Protein AF-0000000075302389 (afdb_homodimer)

Secondary structure (DSSP, 8-state):
--------------------------HHHHHHHHS---BPPTT-SS-EEEEEESS---SS-----TT-EEEEEETTT--EEEHHHHT--SEEEETTEEEEEEEEESS---TT-S--B-TTT-PBP-SSEEEETTTTEEE-HHHHHSPPPSEE--TTT-SS-EEE--SEEEEE-TTT--EEEE--EEEGGGTEEE-TTTTT--SEE-BTT-SS-EEEES---SS-EEBTTT--EE-TTS-EEE-SS-TT-EE-HHHHT-TTTB-S---TTS---------SEEEEETTEEEEGGGTTS-EEEEEGGG-S-TT-TT-B-TTT--B--SSEEEEESS-SS-EEEHHHHT--SEE--TT-SS-EEEE-GGG---S-TTEES-EE-TTT--EE-S-EEEETTEEEEHHHHT--SSBP-TT-SS-EE---SS-EE-TTT--EESSEEEESSS--EEEHHHHTS-SEE--TT-SS-EEEE--TTS---PPEEBTTT--EE-TTS-EEE-TTT--EE-HHHHH-SSTTS-TT-EEEETTEEEEEEE--TT-PBBTTT-SBP-SSEEEEESSSTT-EE-SHHHHHS-S----S----/--------------------------HHHHHHHHS---B--TT-SS-EEEEEESS---SS--PPPTT-EEEEEETTT--EEEHHHHT--SEEEETTEEEEEEEEESS---TT-S--B-TTT-PBP-SSEEEETTTTEEE-HHHHHSPPPSEE--TTT-SS-EEE--SEEEEE-TTT--EEEE--EEEGGGTEEE-TTTTT--SEE-BTT-SS-EEEES---SS-EEBTTT--EE-TTS-EEE-SS-TT-EE-HHHHT-TTTB-S---TTS---------SEEEEETTEEEETT-TTS-EEEEEGGG-S-TT-TT-B-TTT--B--SSEEEEESS-SS-EEEHHHHT--SEE--TT-SS-EEEE-GGG---S-TTEES-EE-TTT--EE-S-EEEETTEEEEHHHHT--SSBP-TT-SS-EE---SS-EE-TTT--EESSEEEESSS--EEEHHHHTS-SEE--TT-SS-EEEE--TTS---SPEEBTTT--EE-TTS-EEE-TTT--EE-HHHHH-SSTTS-TT-EEEETTEEEEEEE--TT-PBBTTT-SBP-SSEEEEESSSTT-EE-SHHHHHS------S----

Radius of gyration: 48.47 Å; Cα contacts (8 Å, |Δi|>4): 2390; chains: 2; bounding box: 138×146×121 Å

Nearest PDB structures (foldseek):
  4b6d-assembly3_C  TM=8.078E-01  e=4.868E+00  Homo sapiens
  7egb-assembly1_2  TM=3.275E-01  e=1.432E-01  Homo sapiens
  8gxq-assembly1_HG  TM=3.274E-01  e=1.599E-01  Homo sapiens
  8dgs-assembly1_A  TM=4.229E-01  e=7.479E-01  Homo sapiens
  1v5n-assembly1_A  TM=8.029E-01  e=6.151E-02  Arabidopsis thaliana

Solvent-accessible surface area (backbone atoms only — not comparable to full-atom values): 66269 Å² total; per-residue (Å²): 134,84,80,78,79,79,81,82,78,83,76,85,75,83,82,78,81,77,80,76,79,77,77,74,76,54,66,73,61,52,50,53,64,73,44,45,66,65,44,76,47,95,82,43,95,56,60,24,25,59,35,79,35,71,80,52,71,39,30,22,29,88,74,82,48,90,85,20,33,62,24,34,30,24,84,85,78,65,50,30,31,39,54,73,56,66,69,55,64,63,60,45,80,44,89,78,41,77,88,55,58,29,37,55,32,68,78,31,77,62,87,82,55,86,66,69,34,15,47,73,83,57,47,75,50,39,31,31,27,34,37,24,84,60,71,64,46,35,35,24,45,53,54,65,74,53,66,78,70,56,66,45,78,47,69,90,62,38,91,57,59,29,32,42,32,71,42,72,32,36,39,55,20,37,49,54,52,50,74,45,54,42,29,39,28,33,27,59,93,71,64,42,39,29,46,73,84,56,52,77,56,68,54,20,36,58,36,38,82,45,94,58,60,29,33,58,41,56,60,71,43,75,67,91,43,46,17,70,57,72,59,44,78,45,68,24,66,15,10,25,29,34,29,88,86,46,79,87,42,35,28,43,37,66,58,53,65,27,72,60,32,16,74,80,61,71,40,76,90,49,78,85,71,79,78,75,76,58,70,36,51,44,78,76,49,96,60,28,34,34,36,71,89,42,69,91,47,48,26,34,63,42,59,30,73,72,48,81,74,62,81,47,86,74,51,33,18,53,35,64,19,44,69,58,53,72,46,53,27,31,33,34,76,82,47,92,83,44,31,29,38,50,72,62,56,63,46,59,39,60,39,67,32,82,92,36,34,54,63,25,36,55,41,55,48,88,67,41,67,53,86,53,87,40,35,35,58,40,47,61,21,66,60,52,61,44,49,30,24,31,25,31,32,38,48,96,93,42,36,24,37,48,65,69,54,63,57,57,80,73,32,81,44,92,89,45,94,60,57,26,36,71,53,62,87,56,66,45,57,15,59,45,80,64,45,75,33,63,44,44,30,32,33,89,88,53,90,53,31,41,28,46,48,69,68,63,52,68,60,62,45,79,55,84,91,50,87,63,56,25,31,62,43,71,47,55,84,54,84,68,87,71,85,48,50,17,77,77,81,64,41,80,47,63,59,59,34,52,31,32,33,22,86,89,78,65,47,33,35,46,56,59,45,65,47,33,51,42,54,28,33,48,66,74,40,67,28,32,53,75,85,35,49,32,27,33,41,72,45,56,94,80,32,61,50,16,66,71,82,62,46,62,36,66,23,50,25,28,34,32,39,71,83,43,84,91,33,32,38,36,50,62,68,50,69,66,55,66,80,83,72,82,73,69,85,74,72,138,137,82,80,77,77,74,80,83,74,83,73,79,76,79,80,76,78,76,78,75,78,78,75,72,73,54,68,72,61,52,49,52,64,73,44,45,66,65,46,76,46,95,83,42,95,58,61,25,26,58,35,78,34,70,80,53,70,38,31,22,30,88,75,81,48,90,85,20,34,62,25,34,29,23,84,86,80,65,50,30,31,38,53,73,56,66,68,55,65,62,59,46,80,45,89,78,42,77,88,56,60,29,36,54,31,70,77,30,77,63,87,84,55,86,67,69,33,14,45,73,85,57,47,75,49,39,32,32,27,33,37,23,85,60,72,66,46,35,34,27,46,52,55,64,75,52,66,76,69,56,65,46,79,49,69,88,62,36,90,58,60,30,33,41,32,73,43,72,32,36,40,55,19,37,50,54,51,51,72,46,55,42,31,37,29,32,27,58,93,71,64,41,39,28,45,72,83,55,51,75,56,67,53,19,36,59,38,38,83,44,94,56,59,29,33,58,41,56,59,70,43,74,67,92,44,45,19,71,57,69,59,44,79,44,68,24,67,16,10,26,30,33,29,87,85,46,81,87,42,34,25,43,38,68,57,51,63,26,73,62,31,15,75,80,62,71,41,78,86,52,79,84,73,79,78,77,77,58,71,36,53,45,77,76,49,94,60,27,33,33,35,72,86,41,68,91,47,48,26,36,62,43,58,30,72,72,48,83,74,63,83,46,84,75,50,33,18,52,35,63,19,43,71,60,54,72,46,54,27,30,32,34,76,83,48,90,84,44,30,30,37,50,74,61,56,64,46,59,38,60,40,69,32,85,90,36,34,56,63,25,35,55,41,56,47,88,66,42,68,54,86,52,87,39,36,34,57,41,47,62,21,66,61,52,60,44,49,31,25,31,24,30,32,39,47,96,94,42,35,24,36,48,66,69,53,63,57,56,80,73,32,79,45,94,90,44,94,59,56,25,36,71,54,64,86,58,66,43,57,16,59,47,80,65,45,76,35,65,46,44,30,33,34,87,89,54,91,53,30,41,27,44,48,69,67,63,51,69,58,63,46,78,55,84,91,50,87,63,56,26,29,62,41,72,47,55,85,54,83,68,84,72,84,48,51,18,77,77,81,63,41,80,48,63,60,62,33,51,32,34,33,22,86,89,77,63,48,32,36,48,55,60,45,65,47,32,50,43,54,29,33,49,67,74,38,68,28,32,55,76,85,35,48,33,28,34,40,74,45,55,94,82,32,61,51,17,67,71,81,60,47,61,34,66,23,50,25,28,36,32,40,71,84,42,84,94,36,31,36,36,50,62,67,50,66,67,55,67,79,80,72,84,76,70,86,76,71,137

pLDDT: mean 83.03, std 19.33, range [18.73, 98.25]

Sequence (1176 aa):
MVLVEELSEQNEAHSYDDDDDDGSLTPSMVFNQIMGQTLMLSFHEHPLHTHYSSTGQCDGCPELREKGLDGYRCDTCGFTVHKECLESSPEINHPSHKRHPLTLLIHGLPLVAQDHNCRLCGEKVGKLVYHCSICDFSLDLYCARNPLQLIVYFKKCHEHTLTLMPRLICFTCNACGLESDRSPYICPQCDFMIHEGCINLPRVISMIRHVHRISRTYFLGFGDWKCGVCRRRIDGRYGAYSCSVCPDYAVHSRCATRRDVWDGRELEDEPEESDECEEPFEVVSDGVINHFSHREHNLRLEDGLSLTNINDICLRCRACARPVYSNMFYSCMQCDDFILHETCANLPRKKRHVLHNHQLTLYYDENIVKDCPMLHGVFLCSACRRLCSGFRYECCNITLDVRCGSISEPFSYECHPHPLFQTSLDSKVCVTCKQESDYVLTCMDCDFVLDFKCATLPPNVRYKYDRDPLRLCYDGDKDLTSSYWCEICEREMDKENILYTCESSGSTIHIECILGDFRYVKPRLHFEFNKRKWEVALNGINRPGCYKCGFRCKGPFVAVSLDYTNSYVCPLLCLWRGETLIFNSIRDMVLVEELSEQNEAHSYDDDDDDGSLTPSMVFNQIMGQTLMLSFHEHPLHTHYSSTGQCDGCPELREKGLDGYRCDTCGFTVHKECLESSPEINHPSHKRHPLTLLIHGLPLVAQDHNCRLCGEKVGKLVYHCSICDFSLDLYCARNPLQLIVYFKKCHEHTLTLMPRLICFTCNACGLESDRSPYICPQCDFMIHEGCINLPRVISMIRHVHRISRTYFLGFGDWKCGVCRRRIDGRYGAYSCSVCPDYAVHSRCATRRDVWDGRELEDEPEESDECEEPFEVVSDGVINHFSHREHNLRLEDGLSLTNINDICLRCRACARPVYSNMFYSCMQCDDFILHETCANLPRKKRHVLHNHQLTLYYDENIVKDCPMLHGVFLCSACRRLCSGFRYECCNITLDVRCGSISEPFSYECHPHPLFQTSLDSKVCVTCKQESDYVLTCMDCDFVLDFKCATLPPNVRYKYDRDPLRLCYDGDKDLTSSYWCEICEREMDKENILYTCESSGSTIHIECILGDFRYVKPRLHFEFNKRKWEVALNGINRPGCYKCGFRCKGPFVAVSLDYTNSYVCPLLCLWRGETLIFNSIRD

Foldseek 3Di:
DPPPDPPDDDDDDPDPDCPCPVPPPPPVVVCCVVFAPFDDDPQDDATKGWDFDCDDQAQFARDADNNGATPIAGPPPGHHHHPLLVPDDQWDQAPLDHPDIWGWAQQADDPPQPQQAALAPRHGHGRTWTADPVVSHIHGVVCRVVPDDQWDDDVLQDPDIWGWNSAFQWDAALQQRDIDGHTWTDDVVVRHTHRPVRRPQAAWFDWLLDDAIKGKDSALDDDAAAASAQRDTDDRNGMWIGGPVDSRYTHGSCRCPDVQIGVPDHDPPPDDDPPPFDFQWADDDDQWIQGPLHNPFIWGKDFLVPPPPLVPLQQAAQAQRHRDHRAIWIDTPVDDRHIHGPVRSRDTQWGRDSRGGGIWGKDWQPPPPDDPVFKHSWDQAPFQRFIAHTIWTDDDPGIHGPLLRPDDPQQDDPADDATWDFNDQDWDAAQAARDTGRAWTAGPVDGHIHGSNRSSDDQWDDDDPDPDTWGKDQCLVPPDPDWAAAPQPRDTDDSSHIWTADPVVRHIHHPCLECFRCNRYRAPDWMGGRNFIKGKDAQDPVQAAAQQPRHGARYRIWIDTPVDPRHTHTHPVSSVPPPPPPPDPPPD/DPPPDDPDCPPDPPPPPCPPPVPPPPPVVVCCVVFAPFDDDPQDPATKGWDFDCDDQAQQARDADNNGATPIAGPPPGHHHHPLLVPDDQWDQAPLDHPDIWGWAQQADDPPQPQQAALAPRHGHGRTWTADPVVSHIHGPVCRVVPDDQWDDDVLQPPDIWGWNSAFQWDAALQQRDIDGHIWTDDVVVRHTHRPVRRPQAAWFDWLLDDAIKGKDSALDDDFAAASAQRDTDDRNGMWIDGPVDSRYTHGSCRCPDVQIGVPDHPPPPDDDPPPFDFQWADDDDQWIQGPLHNPFIWGKDFLVPPPPLVPLQQAAQAQRARDHRAIWIDTPVDDRHIHGPVRSRDTQWGRDSRGGGIWGKDWQPPPPDDPVQKHSWDQAPFQRFIAHTIWTDDDPGIHGPLLRVDDPQQDDPADDATWDFNDQDWDAAQAARDTGRAWTAGPVDGHIHGSNRSSDDQWDDDDPDPDTWGKDQCLVPPPPDWAAAPQPRDTDDSSHIWTADPVVRHIHHPCLECFRCNRYRAPDWMGGRNFIKGKDAQDPVQAAAQQPRHGARHRIWIDGPVDPRHTHTHPVSSVPPPPRPPDPPPD

Structure (mmCIF, N/CA/C/O backbone):
data_AF-0000000075302389-model_v1
#
loop_
_entity.id
_entity.type
_entity.pdbx_description
1 polymer 'Phorbol-ester/DAG-type domain-containing protein'
#
loop_
_atom_site.group_PDB
_atom_site.id
_atom_site.type_symbol
_atom_site.label_atom_id
_atom_site.label_alt_id
_atom_site.label_comp_id
_atom_site.label_asym_id
_atom_site.label_entity_id
_atom_site.label_seq_id
_atom_site.pdbx_PDB_ins_code
_atom_site.Cartn_x
_atom_site.Cartn_y
_atom_site.Cartn_z
_atom_site.occupancy
_atom_site.B_iso_or_equiv
_atom_site.auth_seq_id
_atom_site.auth_comp_id
_atom_site.auth_asym_id
_atom_site.auth_atom_id
_atom_site.pdbx_PDB_model_num
ATOM 1 N N . MET A 1 1 ? -29.734 73.812 -10.93 1 19.91 1 MET A N 1
ATOM 2 C CA . MET A 1 1 ? -31.109 74.312 -10.828 1 19.91 1 MET A CA 1
ATOM 3 C C . MET A 1 1 ? -32.094 73.125 -10.648 1 19.91 1 MET A C 1
ATOM 5 O O . MET A 1 1 ? -32.125 72.25 -11.484 1 19.91 1 MET A O 1
ATOM 9 N N . VAL A 1 2 ? -32.281 72.562 -9.297 1 21.58 2 VAL A N 1
ATOM 10 C CA . VAL A 1 2 ? -32.656 71.312 -8.68 1 21.58 2 VAL A CA 1
ATOM 11 C C . VAL A 1 2 ? -34.156 71.062 -8.828 1 21.58 2 VAL A C 1
ATOM 13 O O . VAL A 1 2 ? -34.969 71.688 -8.148 1 21.58 2 VAL A O 1
ATOM 16 N N . LEU A 1 3 ? -34.656 71.062 -10.172 1 20.08 3 LEU A N 1
ATOM 17 C CA . LEU A 1 3 ? -36.062 71.375 -10.43 1 20.08 3 LEU A CA 1
ATOM 18 C C . LEU A 1 3 ? -36.969 70.25 -9.875 1 20.08 3 LEU A C 1
ATOM 20 O O . LEU A 1 3 ? -36.781 69.062 -10.203 1 20.08 3 LEU A O 1
ATOM 24 N N . VAL A 1 4 ? -37.5 70.312 -8.578 1 22.52 4 VAL A N 1
ATOM 25 C CA . VAL A 1 4 ? -38.156 69.5 -7.555 1 22.52 4 VAL A CA 1
ATOM 26 C C . VAL A 1 4 ? -39.594 69.188 -8.008 1 22.52 4 VAL A C 1
ATOM 28 O O . VAL A 1 4 ? -40.438 70.062 -8.102 1 22.52 4 VAL A O 1
ATOM 31 N N . GLU A 1 5 ? -39.719 68.25 -9.102 1 21.33 5 GLU A N 1
ATOM 32 C CA . GLU A 1 5 ? -40.969 68.188 -9.828 1 21.33 5 GLU A CA 1
ATOM 33 C C . GLU A 1 5 ? -42.094 67.625 -8.969 1 21.33 5 GLU A C 1
ATOM 35 O O . GLU A 1 5 ? -41.875 66.625 -8.219 1 21.33 5 GLU A O 1
ATOM 40 N N . GLU A 1 6 ? -43.219 68.188 -8.656 1 21.67 6 GLU A N 1
ATOM 41 C CA . GLU A 1 6 ? -44.312 68.312 -7.691 1 21.67 6 GLU A CA 1
ATOM 42 C C . GLU A 1 6 ? -45.375 67.25 -7.973 1 21.67 6 GLU A C 1
ATOM 44 O O . GLU A 1 6 ? -46.5 67.562 -8.414 1 21.67 6 GLU A O 1
ATOM 49 N N . LEU A 1 7 ? -45.031 65.875 -8.305 1 23.62 7 LEU A N 1
ATOM 50 C CA . LEU A 1 7 ? -46.031 65.125 -9.039 1 23.62 7 LEU A CA 1
ATOM 51 C C . LEU A 1 7 ? -47.219 64.812 -8.141 1 23.62 7 LEU A C 1
ATOM 53 O O . LEU A 1 7 ? -47.031 64.5 -6.969 1 23.62 7 LEU A O 1
ATOM 57 N N . SER A 1 8 ? -48.5 65.125 -8.492 1 21.38 8 SER A N 1
ATOM 58 C CA . SER A 1 8 ? -49.812 65.375 -7.867 1 21.38 8 SER A CA 1
ATOM 59 C C . SER A 1 8 ? -50.469 64.062 -7.508 1 21.38 8 SER A C 1
ATOM 61 O O . SER A 1 8 ? -50.469 63.094 -8.312 1 21.38 8 SER A O 1
ATOM 63 N N . GLU A 1 9 ? -50.719 63.594 -6.188 1 19.7 9 GLU A N 1
ATOM 64 C CA . GLU A 1 9 ? -51.031 62.438 -5.336 1 19.7 9 GLU A CA 1
ATOM 65 C C . GLU A 1 9 ? -52.5 62.031 -5.477 1 19.7 9 GLU A C 1
ATOM 67 O O . GLU A 1 9 ? -53 61.188 -4.723 1 19.7 9 GLU A O 1
ATOM 72 N N . GLN A 1 10 ? -53.094 61.812 -6.73 1 20.33 10 GLN A N 1
ATOM 73 C CA . GLN A 1 10 ? -54.562 61.812 -6.672 1 20.33 10 GLN A CA 1
ATOM 74 C C . GLN A 1 10 ? -55.062 60.562 -5.977 1 20.33 10 GLN A C 1
ATOM 76 O O . GLN A 1 10 ? -54.531 59.469 -6.188 1 20.33 10 GLN A O 1
ATOM 81 N N . ASN A 1 11 ? -56.031 60.562 -4.895 1 20.61 11 ASN A N 1
ATOM 82 C CA . ASN A 1 11 ? -56.594 59.844 -3.736 1 20.61 11 ASN A CA 1
ATOM 83 C C . ASN A 1 11 ? -57.688 58.844 -4.145 1 20.61 11 ASN A C 1
ATOM 85 O O . ASN A 1 11 ? -58.406 58.344 -3.293 1 20.61 11 ASN A O 1
ATOM 89 N N . GLU A 1 12 ? -57.875 58.312 -5.375 1 21.61 12 GLU A N 1
ATOM 90 C CA . GLU A 1 12 ? -59.25 57.875 -5.586 1 21.61 12 GLU A CA 1
ATOM 91 C C . GLU A 1 12 ? -59.594 56.656 -4.738 1 21.61 12 GLU A C 1
ATOM 93 O O . GLU A 1 12 ? -58.75 55.75 -4.59 1 21.61 12 GLU A O 1
ATOM 98 N N . ALA A 1 13 ? -60.812 56.562 -3.965 1 23.83 13 ALA A N 1
ATOM 99 C CA . ALA A 1 13 ? -61.5 55.906 -2.854 1 23.83 13 ALA A CA 1
ATOM 100 C C . ALA A 1 13 ? -62.125 54.562 -3.289 1 23.83 13 ALA A C 1
ATOM 102 O O . ALA A 1 13 ? -62.781 53.906 -2.506 1 23.83 13 ALA A O 1
ATOM 103 N N . HIS A 1 14 ? -61.656 53.75 -4.266 1 21.7 14 HIS A N 1
ATOM 104 C CA . HIS A 1 14 ? -62.594 52.75 -4.777 1 21.7 14 HIS A CA 1
ATOM 105 C C . HIS A 1 14 ? -62.906 51.688 -3.715 1 21.7 14 HIS A C 1
ATOM 107 O O . HIS A 1 14 ? -62.062 51.312 -2.924 1 21.7 14 HIS A O 1
ATOM 113 N N . SER A 1 15 ? -64.25 51.469 -3.336 1 22.31 15 SER A N 1
ATOM 114 C CA . SER A 1 15 ? -65 50.75 -2.332 1 22.31 15 SER A CA 1
ATOM 115 C C . SER A 1 15 ? -64.938 49.25 -2.504 1 22.31 15 SER A C 1
ATOM 117 O O . SER A 1 15 ? -65.438 48.688 -3.488 1 22.31 15 SER A O 1
ATOM 119 N N . TYR A 1 16 ? -63.812 48.531 -2.357 1 21.09 16 TYR A N 1
ATOM 120 C CA . TYR A 1 16 ? -63.656 47.094 -2.66 1 21.09 16 TYR A CA 1
ATOM 121 C C . TYR A 1 16 ? -64.5 46.25 -1.712 1 21.09 16 TYR A C 1
ATOM 123 O O . TYR A 1 16 ? -64.438 46.438 -0.493 1 21.09 16 TYR A O 1
ATOM 131 N N . ASP A 1 17 ? -65.688 45.75 -2.154 1 22.53 17 ASP A N 1
ATOM 132 C CA . ASP A 1 17 ? -66.688 44.875 -1.558 1 22.53 17 ASP A CA 1
ATOM 133 C C . ASP A 1 17 ? -66.062 43.594 -1.051 1 22.53 17 ASP A C 1
ATOM 135 O O . ASP A 1 17 ? -65.312 42.938 -1.773 1 22.53 17 ASP A O 1
ATOM 139 N N . ASP A 1 18 ? -66 43.25 0.316 1 21.56 18 ASP A N 1
ATOM 140 C CA . ASP A 1 18 ? -65.375 42.344 1.271 1 21.56 18 ASP A CA 1
ATOM 141 C C . ASP A 1 18 ? -66 40.969 1.196 1 21.56 18 ASP A C 1
ATOM 143 O O . ASP A 1 18 ? -66.812 40.594 2.064 1 21.56 18 ASP A O 1
ATOM 147 N N . ASP A 1 19 ? -66.625 40.469 0.069 1 23.69 19 ASP A N 1
ATOM 148 C CA . ASP A 1 19 ? -67.312 39.219 0.264 1 23.69 19 ASP A CA 1
ATOM 149 C C . ASP A 1 19 ? -66.438 38.156 0.871 1 23.69 19 ASP A C 1
ATOM 151 O O . ASP A 1 19 ? -65.375 37.875 0.342 1 23.69 19 ASP A O 1
ATOM 155 N N . ASP A 1 20 ? -66.625 37.75 2.195 1 23.98 20 ASP A N 1
ATOM 156 C CA . ASP A 1 20 ? -66 36.906 3.221 1 23.98 20 ASP A CA 1
ATOM 157 C C . ASP A 1 20 ? -66.125 35.438 2.824 1 23.98 20 ASP A C 1
ATOM 159 O O . ASP A 1 20 ? -66.75 34.625 3.51 1 23.98 20 ASP A O 1
ATOM 163 N N . ASP A 1 21 ? -66.312 35 1.603 1 25.33 21 ASP A N 1
ATOM 164 C CA . ASP A 1 21 ? -66.5 33.562 1.457 1 25.33 21 ASP A CA 1
ATOM 165 C C . ASP A 1 21 ? -65.438 32.75 2.162 1 25.33 21 ASP A C 1
ATOM 167 O O . ASP A 1 21 ? -64.25 32.938 1.874 1 25.33 21 ASP A O 1
ATOM 171 N N . ASP A 1 22 ? -65.688 32.188 3.391 1 27.53 22 ASP A N 1
ATOM 172 C CA . ASP A 1 22 ? -65 31.375 4.371 1 27.53 22 ASP A CA 1
ATOM 173 C C . ASP A 1 22 ? -64.562 30.078 3.75 1 27.53 22 ASP A C 1
ATOM 175 O O . ASP A 1 22 ? -65.312 29.094 3.682 1 27.53 22 ASP A O 1
ATOM 179 N N . GLY A 1 23 ? -64 30 2.564 1 27.45 23 GLY A N 1
ATOM 180 C CA . GLY A 1 23 ? -63.562 28.734 1.966 1 27.45 23 GLY A CA 1
ATOM 181 C C . GLY A 1 23 ? -62.75 27.891 2.908 1 27.45 23 GLY A C 1
ATOM 182 O O . GLY A 1 23 ? -61.594 28.219 3.215 1 27.45 23 GLY A O 1
ATOM 183 N N . SER A 1 24 ? -63.438 27.125 3.773 1 29.58 24 SER A N 1
ATOM 184 C CA . SER A 1 24 ? -62.969 26.125 4.719 1 29.58 24 SER A CA 1
ATOM 185 C C . SER A 1 24 ? -62 25.156 4.051 1 29.58 24 SER A C 1
ATOM 187 O O . SER A 1 24 ? -62.344 24.484 3.072 1 29.58 24 SER A O 1
ATOM 189 N N . LEU A 1 25 ? -60.75 25.375 4.066 1 31.19 25 LEU A N 1
ATOM 190 C CA . LEU A 1 25 ? -59.719 24.453 3.602 1 31.19 25 LEU A CA 1
ATOM 191 C C . LEU A 1 25 ? -59.875 23.078 4.234 1 31.19 25 LEU A C 1
ATOM 193 O O . LEU A 1 25 ? -60.062 22.969 5.445 1 31.19 25 LEU A O 1
ATOM 197 N N . THR A 1 26 ? -60.562 22.188 3.529 1 32.84 26 THR A N 1
ATOM 198 C CA . THR A 1 26 ? -60.781 20.844 4.047 1 32.84 26 THR A CA 1
ATOM 199 C C . THR A 1 26 ? -59.5 20.266 4.625 1 32.84 26 THR A C 1
ATOM 201 O O . THR A 1 26 ? -58.406 20.672 4.238 1 32.84 26 THR A O 1
ATOM 204 N N . PRO A 1 27 ? -59.656 19.562 5.809 1 32.94 27 PRO A N 1
ATOM 205 C CA . PRO A 1 27 ? -58.531 18.969 6.57 1 32.94 27 PRO A CA 1
ATOM 206 C C . PRO A 1 27 ? -57.531 18.25 5.684 1 32.94 27 PRO A C 1
ATOM 208 O O . PRO A 1 27 ? -56.375 18.062 6.07 1 32.94 27 PRO A O 1
ATOM 211 N N . SER A 1 28 ? -58.062 17.609 4.66 1 33.94 28 SER A N 1
ATOM 212 C CA . SER A 1 28 ? -57.125 16.797 3.869 1 33.94 28 SER A CA 1
ATOM 213 C C . SER A 1 28 ? -56.031 17.672 3.262 1 33.94 28 SER A C 1
ATOM 215 O O . SER A 1 28 ? -54.938 17.188 2.99 1 33.94 28 SER A O 1
ATOM 217 N N . MET A 1 29 ? -56.344 18.828 2.748 1 33.66 29 MET A N 1
ATOM 218 C CA . MET A 1 29 ? -55.344 19.688 2.111 1 33.66 29 MET A CA 1
ATOM 219 C C . MET A 1 29 ? -54.375 20.25 3.141 1 33.66 29 MET A C 1
ATOM 221 O O . MET A 1 29 ? -53.25 20.688 2.791 1 33.66 29 MET A O 1
ATOM 225 N N . VAL A 1 30 ? -54.875 20.625 4.379 1 34.94 30 VAL A N 1
ATOM 226 C CA . VAL A 1 30 ? -53.969 21.156 5.391 1 34.94 30 VAL A CA 1
ATOM 227 C C . VAL A 1 30 ? -52.938 20.094 5.781 1 34.94 30 VAL A C 1
ATOM 229 O O . VAL A 1 30 ? -51.812 20.422 6.211 1 34.94 30 VAL A O 1
ATOM 232 N N . PHE A 1 31 ? -53.469 18.859 5.941 1 32.38 31 PHE A N 1
ATOM 233 C CA . PHE A 1 31 ? -52.469 17.828 6.309 1 32.38 31 PHE A CA 1
ATOM 234 C C . PHE A 1 31 ? -51.375 17.75 5.27 1 32.38 31 PHE A C 1
ATOM 236 O O . PHE A 1 31 ? -50.219 17.438 5.602 1 32.38 31 PHE A O 1
ATOM 243 N N . ASN A 1 32 ? -51.656 17.734 4.07 1 34.56 32 ASN A N 1
ATOM 244 C CA . ASN A 1 32 ? -50.594 17.734 3.059 1 34.56 32 ASN A CA 1
ATOM 245 C C . ASN A 1 32 ? -49.719 18.969 3.16 1 34.56 32 ASN A C 1
ATOM 247 O O . ASN A 1 32 ? -48.625 19 2.623 1 34.56 32 ASN A O 1
ATOM 251 N N . GLN A 1 33 ? -50.188 20.203 3.463 1 35.59 33 GLN A N 1
ATOM 252 C CA . GLN A 1 33 ? -49.406 21.438 3.574 1 35.59 33 GLN A CA 1
ATOM 253 C C . GLN A 1 33 ? -48.438 21.375 4.738 1 35.59 33 GLN A C 1
ATOM 255 O O . GLN A 1 33 ? -47.344 21.969 4.68 1 35.59 33 GLN A O 1
ATOM 260 N N . ILE A 1 34 ? -48.906 21.234 5.988 1 36.66 34 ILE A N 1
ATOM 261 C CA . ILE A 1 34 ? -47.969 21.141 7.105 1 36.66 34 ILE A CA 1
ATOM 262 C C . ILE A 1 34 ? -47.062 19.938 6.91 1 36.66 34 ILE A C 1
ATOM 264 O O . ILE A 1 34 ? -45.938 19.922 7.426 1 36.66 34 ILE A O 1
ATOM 268 N N . MET A 1 35 ? -47.688 18.656 6.656 1 38.16 35 MET A N 1
ATOM 269 C CA . MET A 1 35 ? -46.844 17.484 6.438 1 38.16 35 MET A CA 1
ATOM 270 C C . MET A 1 35 ? -46.031 17.641 5.16 1 38.16 35 MET A C 1
ATOM 272 O O . MET A 1 35 ? -46.562 18.016 4.117 1 38.16 35 MET A O 1
ATOM 276 N N . GLY A 1 36 ? -44.781 18.078 5.203 1 46.16 36 GLY A N 1
ATOM 277 C CA . GLY A 1 36 ? -43.844 18.172 4.117 1 46.16 36 GLY A CA 1
ATOM 278 C C . GLY A 1 36 ? -44.156 17.25 2.957 1 46.16 36 GLY A C 1
ATOM 279 O O . GLY A 1 36 ? -44.969 16.328 3.102 1 46.16 36 GLY A O 1
ATOM 280 N N . GLN A 1 37 ? -44.312 17.75 1.695 1 54.44 37 GLN A N 1
ATOM 281 C CA . GLN A 1 37 ? -44.531 17 0.464 1 54.44 37 GLN A CA 1
ATOM 282 C C . GLN A 1 37 ? -43.875 15.625 0.541 1 54.44 37 GLN A C 1
ATOM 284 O O . GLN A 1 37 ? -42.688 15.5 0.796 1 54.44 37 GLN A O 1
ATOM 289 N N . THR A 1 38 ? -44.656 14.68 1.062 1 65.88 38 THR A N 1
ATOM 290 C CA . THR A 1 38 ? -44.281 13.273 1.037 1 65.88 38 THR A CA 1
ATOM 291 C C . THR A 1 38 ? -44.031 12.805 -0.395 1 65.88 38 THR A C 1
ATOM 293 O O . THR A 1 38 ? -44.812 13.117 -1.299 1 65.88 38 THR A O 1
ATOM 296 N N . LEU A 1 39 ? -42.875 12.578 -0.803 1 75.62 39 LEU A N 1
ATOM 297 C CA . LEU A 1 39 ? -42.5 12.039 -2.107 1 75.62 39 LEU A CA 1
ATOM 298 C C . LEU A 1 39 ? -42.25 10.539 -2.023 1 75.62 39 LEU A C 1
ATOM 300 O O . LEU A 1 39 ? -41.562 10.07 -1.105 1 75.62 39 LEU A O 1
ATOM 304 N N . MET A 1 40 ? -43.062 9.758 -2.725 1 76.62 40 MET A N 1
ATOM 305 C CA . MET A 1 40 ? -42.781 8.328 -2.871 1 76.62 40 MET A CA 1
ATOM 306 C C . MET A 1 40 ? -41.906 8.07 -4.102 1 76.62 40 MET A C 1
ATOM 308 O O . MET A 1 40 ? -42.281 8.484 -5.207 1 76.62 40 MET A O 1
ATOM 312 N N . LEU A 1 41 ? -40.844 7.598 -3.805 1 71.56 41 LEU A N 1
ATOM 313 C CA . LEU A 1 41 ? -39.969 7.289 -4.93 1 71.56 41 LEU A CA 1
ATOM 314 C C . LEU A 1 41 ? -39.969 5.789 -5.215 1 71.56 41 LEU A C 1
ATOM 316 O O . LEU A 1 41 ? -40.219 4.98 -4.316 1 71.56 41 LEU A O 1
ATOM 320 N N . SER A 1 42 ? -39.812 5.426 -6.512 1 70.38 42 SER A N 1
ATOM 321 C CA . SER A 1 42 ? -39.812 4.043 -6.973 1 70.38 42 SER A CA 1
ATOM 322 C C . SER A 1 42 ? -38.656 3.244 -6.367 1 70.38 42 SER A C 1
ATOM 324 O O . SER A 1 42 ? -38.781 2.033 -6.168 1 70.38 42 SER A O 1
ATOM 326 N N . PHE A 1 43 ? -37.688 4.02 -5.938 1 72.62 43 PHE A N 1
ATOM 327 C CA . PHE A 1 43 ? -36.531 3.242 -5.535 1 72.62 43 PHE A CA 1
ATOM 328 C C . PHE A 1 43 ? -36.375 3.205 -4.016 1 72.62 43 PHE A C 1
ATOM 330 O O . PHE A 1 43 ? -35.438 2.611 -3.48 1 72.62 43 PHE A O 1
ATOM 337 N N . HIS A 1 44 ? -37.281 3.801 -3.373 1 80.19 44 HIS A N 1
ATOM 338 C CA . HIS A 1 44 ? -37.25 3.75 -1.915 1 80.19 44 HIS A CA 1
ATOM 339 C C . HIS A 1 44 ? -38.594 3.256 -1.372 1 80.19 44 HIS A C 1
ATOM 341 O O . HIS A 1 44 ? -39.656 3.662 -1.855 1 80.19 44 HIS A O 1
ATOM 347 N N . GLU A 1 45 ? -38.594 2.396 -0.431 1 80.12 45 GLU A N 1
ATOM 348 C CA . GLU A 1 45 ? -39.75 1.703 0.068 1 80.12 45 GLU A CA 1
ATOM 349 C C . GLU A 1 45 ? -40.594 2.617 0.951 1 80.12 45 GLU A C 1
ATOM 351 O O . GLU A 1 45 ? -41.812 2.414 1.087 1 80.12 45 GLU A O 1
ATOM 356 N N . HIS A 1 46 ? -40.062 3.607 1.547 1 85.56 46 HIS A N 1
ATOM 357 C CA . HIS A 1 46 ? -40.781 4.453 2.502 1 85.56 46 HIS A CA 1
ATOM 358 C C . HIS A 1 46 ? -41 5.852 1.936 1 85.56 46 HIS A C 1
ATOM 360 O O . HIS A 1 46 ? -40.25 6.305 1.069 1 85.56 46 HIS A O 1
ATOM 366 N N . PRO A 1 47 ? -42.062 6.473 2.395 1 87.19 47 PRO A N 1
ATOM 367 C CA . PRO A 1 47 ? -42.281 7.852 1.955 1 87.19 47 PRO A CA 1
ATOM 368 C C . PRO A 1 47 ? -41.219 8.812 2.457 1 87.19 47 PRO A C 1
ATOM 370 O O . PRO A 1 47 ? -40.719 8.672 3.582 1 87.19 47 PRO A O 1
ATOM 373 N N . LEU A 1 48 ? -40.844 9.656 1.554 1 89.06 48 LEU A N 1
ATOM 374 C CA . LEU A 1 48 ? -39.844 10.672 1.894 1 89.06 48 LEU A CA 1
ATOM 375 C C . LEU A 1 48 ? -40.5 12.016 2.174 1 89.06 48 LEU A C 1
ATOM 377 O O . LEU A 1 48 ? -41.531 12.336 1.572 1 89.06 48 LEU A O 1
ATOM 381 N N . HIS A 1 49 ? -39.938 12.734 3.182 1 89.69 49 HIS A N 1
ATOM 382 C CA . HIS A 1 49 ? -40.469 14.047 3.555 1 89.69 49 HIS A CA 1
ATOM 383 C C . HIS A 1 49 ? -39.375 15.117 3.402 1 89.69 49 HIS A C 1
ATOM 385 O O . HIS A 1 49 ? -38.188 14.82 3.498 1 89.69 49 HIS A O 1
ATOM 391 N N . THR A 1 50 ? -39.875 16.266 3.105 1 89.06 50 THR A N 1
ATOM 392 C CA . THR A 1 50 ? -38.906 17.375 3.051 1 89.06 50 THR A CA 1
ATOM 393 C C . THR A 1 50 ? -38.219 17.547 4.395 1 89.06 50 THR A C 1
ATOM 395 O O . THR A 1 50 ? -38.844 17.438 5.449 1 89.06 50 THR A O 1
ATOM 398 N N . HIS A 1 51 ? -36.906 17.703 4.305 1 87.31 51 HIS A N 1
ATOM 399 C CA . HIS A 1 51 ? -36.094 17.766 5.516 1 87.31 51 HIS A CA 1
ATOM 400 C C . HIS A 1 51 ? -35.031 18.844 5.395 1 87.31 51 HIS A C 1
ATOM 402 O O . HIS A 1 51 ? -34.406 19.016 4.332 1 87.31 51 HIS A O 1
ATOM 408 N N . TYR A 1 52 ? -34.969 19.672 6.461 1 86.81 52 TYR A N 1
ATOM 409 C CA . TYR A 1 52 ? -33.875 20.641 6.562 1 86.81 52 TYR A CA 1
ATOM 410 C C . TYR A 1 52 ? -33.062 20.438 7.832 1 86.81 52 TYR A C 1
ATOM 412 O O . TYR A 1 52 ? -33.625 20.188 8.906 1 86.81 52 TYR A O 1
ATOM 420 N N . SER A 1 53 ? -31.766 20.266 7.684 1 84.38 53 SER A N 1
ATOM 421 C CA . SER A 1 53 ? -30.859 20.141 8.82 1 84.38 53 SER A CA 1
ATOM 422 C C . SER A 1 53 ? -29.578 20.953 8.602 1 84.38 53 SER A C 1
ATOM 424 O O . SER A 1 53 ? -29.016 20.969 7.508 1 84.38 53 SER A O 1
ATOM 426 N N . SER A 1 54 ? -29.125 21.656 9.617 1 79.88 54 SER A N 1
ATOM 427 C CA . SER A 1 54 ? -27.922 22.469 9.539 1 79.88 54 SER A CA 1
ATOM 428 C C . SER A 1 54 ? -26.656 21.609 9.531 1 79.88 54 SER A C 1
ATOM 430 O O . SER A 1 54 ? -25.609 22.031 9.055 1 79.88 54 SER A O 1
ATOM 432 N N . THR A 1 55 ? -26.703 20.375 10.008 1 78.31 55 THR A N 1
ATOM 433 C CA . THR A 1 55 ? -25.5 19.547 10.125 1 78.31 55 THR A CA 1
ATOM 434 C C . THR A 1 55 ? -25.734 18.188 9.484 1 78.31 55 THR A C 1
ATOM 436 O O . THR A 1 55 ? -24.953 17.266 9.695 1 78.31 55 THR A O 1
ATOM 439 N N . GLY A 1 56 ? -26.719 18.125 8.766 1 80.44 56 GLY A N 1
ATOM 440 C CA . GLY A 1 56 ? -27.047 16.797 8.273 1 80.44 56 GLY A CA 1
ATOM 441 C C . GLY A 1 56 ? -26.125 16.328 7.152 1 80.44 56 GLY A C 1
ATOM 442 O O . GLY A 1 56 ? -25.531 17.156 6.457 1 80.44 56 GLY A O 1
ATOM 443 N N . GLN A 1 57 ? -25.938 15 7.098 1 88.06 57 GLN A N 1
ATOM 444 C CA . GLN A 1 57 ? -25.141 14.375 6.055 1 88.06 57 GLN A CA 1
ATOM 445 C C . GLN A 1 57 ? -26.016 13.695 5.012 1 88.06 57 GLN A C 1
ATOM 447 O O . GLN A 1 57 ? -27.078 13.148 5.34 1 88.06 57 GLN A O 1
ATOM 452 N N . CYS A 1 58 ? -25.656 13.883 3.826 1 93.06 58 CYS A N 1
ATOM 453 C CA . CYS A 1 58 ? -26.375 13.273 2.717 1 93.06 58 CYS A CA 1
ATOM 454 C C . CYS A 1 58 ? -25.891 11.852 2.469 1 93.06 58 CYS A C 1
ATOM 456 O O . CYS A 1 58 ? -24.688 11.586 2.508 1 93.06 58 CYS A O 1
ATOM 458 N N . ASP A 1 59 ? -26.797 10.984 2.174 1 93.06 59 ASP A N 1
ATOM 459 C CA . ASP A 1 59 ? -26.469 9.586 1.925 1 93.06 59 ASP A CA 1
ATOM 460 C C . ASP A 1 59 ? -25.984 9.383 0.487 1 93.06 59 ASP A C 1
ATOM 462 O O . ASP A 1 59 ? -25.516 8.305 0.13 1 93.06 59 ASP A O 1
ATOM 466 N N . GLY A 1 60 ? -26.016 10.375 -0.312 1 93.94 60 GLY A N 1
ATOM 467 C CA . GLY A 1 60 ? -25.641 10.258 -1.713 1 93.94 60 GLY A CA 1
ATOM 468 C C . GLY A 1 60 ? -24.344 10.969 -2.041 1 93.94 60 GLY A C 1
ATOM 469 O O . GLY A 1 60 ? -23.688 10.641 -3.027 1 93.94 60 GLY A O 1
ATOM 470 N N . CYS A 1 61 ? -24.094 11.953 -1.388 1 93.56 61 CYS A N 1
ATOM 471 C CA . CYS A 1 61 ? -22.891 12.719 -1.713 1 93.56 61 CYS A CA 1
ATOM 472 C C . CYS A 1 61 ? -22.203 13.219 -0.448 1 93.56 61 CYS A C 1
ATOM 474 O O . CYS A 1 61 ? -22.844 13.367 0.594 1 93.56 61 CYS A O 1
ATOM 476 N N . PRO A 1 62 ? -20.906 13.477 -0.499 1 91.19 62 PRO A N 1
ATOM 477 C CA . PRO A 1 62 ? -20.141 13.938 0.671 1 91.19 62 PRO A CA 1
ATOM 478 C C . PRO A 1 62 ? -20.141 15.461 0.8 1 91.19 62 PRO A C 1
ATOM 480 O O . PRO A 1 62 ? -19.453 16 1.679 1 91.19 62 PRO A O 1
ATOM 483 N N . GLU A 1 63 ? -20.844 16.094 0.055 1 87.25 63 GLU A N 1
ATOM 484 C CA . GLU A 1 63 ? -20.828 17.562 0.038 1 87.25 63 GLU A CA 1
ATOM 485 C C . GLU A 1 63 ? -21.406 18.141 1.329 1 87.25 63 GLU A C 1
ATOM 487 O O . GLU A 1 63 ? -22.516 17.797 1.723 1 87.25 63 GLU A O 1
ATOM 492 N N . LEU A 1 64 ? -20.531 18.906 1.997 1 82.62 64 LEU A N 1
ATOM 493 C CA . LEU A 1 64 ? -21.016 19.656 3.154 1 82.62 64 LEU A CA 1
ATOM 494 C C . LEU A 1 64 ? -21.359 21.094 2.771 1 82.62 64 LEU A C 1
ATOM 496 O O . LEU A 1 64 ? -20.5 21.828 2.303 1 82.62 64 LEU A O 1
ATOM 500 N N . ARG A 1 65 ? -22.594 21.422 2.877 1 81.25 65 ARG A N 1
ATOM 501 C CA . ARG A 1 65 ? -23.047 22.766 2.516 1 81.25 65 ARG A CA 1
ATOM 502 C C . ARG A 1 65 ? -23.125 23.672 3.742 1 81.25 65 ARG A C 1
ATOM 504 O O . ARG A 1 65 ? -23.484 23.219 4.828 1 81.25 65 ARG A O 1
ATOM 511 N N . GLU A 1 66 ? -22.672 24.828 3.559 1 76.06 66 GLU A N 1
ATOM 512 C CA . GLU A 1 66 ? -22.672 25.812 4.637 1 76.06 66 GLU A CA 1
ATOM 513 C C . GLU A 1 66 ? -24.062 25.984 5.23 1 76.06 66 GLU A C 1
ATOM 515 O O . GLU A 1 66 ? -24.219 26.141 6.445 1 76.06 66 GLU A O 1
ATOM 520 N N . LYS A 1 67 ? -25.125 25.953 4.414 1 75.44 67 LYS A N 1
ATOM 521 C CA . LYS A 1 67 ? -26.5 26.188 4.863 1 75.44 67 LYS A CA 1
ATOM 522 C C . LYS A 1 67 ? -27.141 24.875 5.332 1 75.44 67 LYS A C 1
ATOM 524 O O . LYS A 1 67 ? -28.328 24.844 5.648 1 75.44 67 LYS A O 1
ATOM 529 N N . GLY A 1 68 ? -26.344 23.922 5.391 1 80 68 GLY A N 1
ATOM 530 C CA . GLY A 1 68 ? -26.844 22.641 5.852 1 80 68 GLY A CA 1
ATOM 531 C C . GLY A 1 68 ? -27.438 21.797 4.738 1 80 68 GLY A C 1
ATOM 532 O O . GLY A 1 68 ? -27.141 22.016 3.561 1 80 68 GLY A O 1
ATOM 533 N N . LEU A 1 69 ? -28.188 20.766 5.117 1 84.44 69 LEU A N 1
ATOM 534 C CA . LEU A 1 69 ? -28.797 19.828 4.176 1 84.44 69 LEU A CA 1
ATOM 535 C C . LEU A 1 69 ? -30.234 20.203 3.885 1 84.44 69 LEU A C 1
ATOM 537 O O . LEU A 1 69 ? -31.047 20.312 4.805 1 84.44 69 LEU A O 1
ATOM 541 N N . ASP A 1 70 ? -30.547 20.594 2.723 1 86.38 70 ASP A N 1
ATOM 542 C CA . ASP A 1 70 ? -31.891 20.828 2.213 1 86.38 70 ASP A CA 1
ATOM 543 C C . ASP A 1 70 ? -32.312 19.719 1.245 1 86.38 70 ASP A C 1
ATOM 545 O O . ASP A 1 70 ? -31.781 19.625 0.132 1 86.38 70 ASP A O 1
ATOM 549 N N . GLY A 1 71 ? -33.188 18.859 1.726 1 91 71 GLY A N 1
ATOM 550 C CA . GLY A 1 71 ? -33.562 17.734 0.888 1 91 71 GLY A CA 1
ATOM 551 C C . GLY A 1 71 ? -34.688 16.906 1.476 1 91 71 GLY A C 1
ATOM 552 O O . GLY A 1 71 ? -35.719 17.453 1.872 1 91 71 GLY A O 1
ATOM 553 N N . TYR A 1 72 ? -34.5 15.594 1.406 1 90.44 72 TYR A N 1
ATOM 554 C CA . TYR A 1 72 ? -35.562 14.68 1.823 1 90.44 72 TYR A CA 1
ATOM 555 C C . TYR A 1 72 ? -35.031 13.68 2.852 1 90.44 72 TYR A C 1
ATOM 557 O O . TYR A 1 72 ? -33.844 13.352 2.865 1 90.44 72 TYR A O 1
ATOM 565 N N . ARG A 1 73 ? -35.906 13.258 3.721 1 91.06 73 ARG A N 1
ATOM 566 C CA . ARG A 1 73 ? -35.562 12.281 4.742 1 91.06 73 ARG A CA 1
ATOM 567 C C . ARG A 1 73 ? -36.656 11.25 4.93 1 91.06 73 ARG A C 1
ATOM 569 O O . ARG A 1 73 ? -37.844 11.578 4.797 1 91.06 73 ARG A O 1
ATOM 576 N N . CYS A 1 74 ? -36.188 10.07 5.023 1 89.56 74 CYS A N 1
ATOM 577 C CA . CYS A 1 74 ? -37.125 9.016 5.406 1 89.56 74 CYS A CA 1
ATOM 578 C C . CYS A 1 74 ? -37.188 8.844 6.918 1 89.56 74 CYS A C 1
ATOM 580 O O . CYS A 1 74 ? -36.156 8.555 7.543 1 89.56 74 CYS A O 1
ATOM 582 N N . ASP A 1 75 ? -38.281 8.922 7.5 1 86.31 75 ASP A N 1
ATOM 583 C CA . ASP A 1 75 ? -38.406 8.859 8.953 1 86.31 75 ASP A CA 1
ATOM 584 C C . ASP A 1 75 ? -38.312 7.426 9.461 1 86.31 75 ASP A C 1
ATOM 586 O O . ASP A 1 75 ? -37.969 7.195 10.625 1 86.31 75 ASP A O 1
ATOM 590 N N . THR A 1 76 ? -38.5 6.551 8.578 1 87.31 76 THR A N 1
ATOM 591 C CA . THR A 1 76 ? -38.531 5.145 8.969 1 87.31 76 THR A CA 1
ATOM 592 C C . THR A 1 76 ? -37.094 4.598 9.047 1 87.31 76 THR A C 1
ATOM 594 O O . THR A 1 76 ? -36.75 3.906 10.008 1 87.31 76 THR A O 1
ATOM 597 N N . CYS A 1 77 ? -36.25 4.914 8.062 1 86.19 77 CYS A N 1
ATOM 598 C CA . CYS A 1 77 ? -34.938 4.273 8 1 86.19 77 CYS A CA 1
ATOM 599 C C . CYS A 1 77 ? -33.844 5.297 8.141 1 86.19 77 CYS A C 1
ATOM 601 O O . CYS A 1 77 ? -32.656 4.938 8.18 1 86.19 77 CYS A O 1
ATOM 603 N N . GLY A 1 78 ? -34.125 6.512 8.211 1 86.94 78 GLY A N 1
ATOM 604 C CA . GLY A 1 78 ? -33.094 7.535 8.43 1 86.94 78 GLY A CA 1
ATOM 605 C C . GLY A 1 78 ? -32.406 7.941 7.152 1 86.94 78 GLY A C 1
ATOM 606 O O . GLY A 1 78 ? -31.406 8.672 7.195 1 86.94 78 GLY A O 1
ATOM 607 N N . PHE A 1 79 ? -33 7.488 6.027 1 90.81 79 PHE A N 1
ATOM 608 C CA . PHE A 1 79 ? -32.438 7.852 4.727 1 90.81 79 PHE A CA 1
ATOM 609 C C . PHE A 1 79 ? -32.594 9.344 4.473 1 90.81 79 PHE A C 1
ATOM 611 O O . PHE A 1 79 ? -33.688 9.891 4.566 1 90.81 79 PHE A O 1
ATOM 618 N N . THR A 1 80 ? -31.438 10.016 4.258 1 91.62 80 THR A N 1
ATOM 619 C CA . THR A 1 80 ? -31.422 11.453 4.047 1 91.62 80 THR A CA 1
ATOM 620 C C . THR A 1 80 ? -30.625 11.82 2.799 1 91.62 80 THR A C 1
ATOM 622 O O . THR A 1 80 ? -29.469 11.391 2.648 1 91.62 80 THR A O 1
ATOM 625 N N . VAL A 1 81 ? -31.266 12.633 1.897 1 91.69 81 VAL A N 1
ATOM 626 C CA . VAL A 1 81 ? -30.562 12.953 0.659 1 91.69 81 VAL A CA 1
ATOM 627 C C . VAL A 1 81 ? -30.891 14.383 0.232 1 91.69 81 VAL A C 1
ATOM 629 O O . VAL A 1 81 ? -31.953 14.906 0.563 1 91.69 81 VAL A O 1
ATOM 632 N N . HIS A 1 82 ? -29.906 14.969 -0.468 1 92 82 HIS A N 1
ATOM 633 C CA . HIS A 1 82 ? -30.172 16.234 -1.147 1 92 82 HIS A CA 1
ATOM 634 C C . HIS A 1 82 ? -31.219 16.062 -2.242 1 92 82 HIS A C 1
ATOM 636 O O . HIS A 1 82 ? -31.453 14.953 -2.717 1 92 82 HIS A O 1
ATOM 642 N N . LYS A 1 83 ? -31.797 17.156 -2.602 1 89 83 LYS A N 1
ATOM 643 C CA . LYS A 1 83 ? -32.781 17.141 -3.68 1 89 83 LYS A CA 1
ATOM 644 C C . LYS A 1 83 ? -32.156 16.656 -4.984 1 89 83 LYS A C 1
ATOM 646 O O . LYS A 1 83 ? -32.75 15.828 -5.688 1 89 83 LYS A O 1
ATOM 651 N N . GLU A 1 84 ? -30.938 17.188 -5.25 1 90.44 84 GLU A N 1
ATOM 652 C CA . GLU A 1 84 ? -30.25 16.828 -6.488 1 90.44 84 GLU A CA 1
ATOM 653 C C . GLU A 1 84 ? -29.875 15.344 -6.504 1 90.44 84 GLU A C 1
ATOM 655 O O . GLU A 1 84 ? -29.875 14.711 -7.562 1 90.44 84 GLU A O 1
ATOM 660 N N . CYS A 1 85 ? -29.594 14.82 -5.344 1 92 85 CYS A N 1
ATOM 661 C CA . CYS A 1 85 ? -29.203 13.422 -5.242 1 92 85 CYS A CA 1
ATOM 662 C C . CYS A 1 85 ? -30.391 12.5 -5.449 1 92 85 CYS A C 1
ATOM 664 O O . CYS A 1 85 ? -30.266 11.414 -6.016 1 92 85 CYS A O 1
ATOM 666 N N . LEU A 1 86 ? -31.453 12.961 -5.047 1 88.81 86 LEU A N 1
ATOM 667 C CA . LEU A 1 86 ? -32.688 12.172 -5.203 1 88.81 86 LEU A CA 1
ATOM 668 C C . LEU A 1 86 ? -33.094 12.102 -6.668 1 88.81 86 LEU A C 1
ATOM 670 O O . LEU A 1 86 ? -33.656 11.094 -7.109 1 88.81 86 LEU A O 1
ATOM 674 N N . GLU A 1 87 ? -32.875 13.109 -7.418 1 88.31 87 GLU A N 1
ATOM 675 C CA . GLU A 1 87 ? -33.281 13.203 -8.812 1 88.31 87 GLU A CA 1
ATOM 676 C C . GLU A 1 87 ? -32.281 12.547 -9.742 1 88.31 87 GLU A C 1
ATOM 678 O O . GLU A 1 87 ? -32.375 12.68 -10.969 1 88.31 87 GLU A O 1
ATOM 683 N N . SER A 1 88 ? -31.453 11.773 -9.312 1 91.5 88 SER A N 1
ATOM 684 C CA . SER A 1 88 ? -30.406 11.156 -10.117 1 91.5 88 SER A CA 1
ATOM 685 C C . SER A 1 88 ? -30.969 10.039 -10.992 1 91.5 88 SER A C 1
ATOM 687 O O . SER A 1 88 ? -31.922 9.359 -10.602 1 91.5 88 SER A O 1
ATOM 689 N N . SER A 1 89 ? -30.375 9.836 -12.188 1 93.31 89 SER A N 1
ATOM 690 C CA . SER A 1 89 ? -30.781 8.797 -13.133 1 93.31 89 SER A CA 1
ATOM 691 C C . SER A 1 89 ? -30.375 7.414 -12.641 1 93.31 89 SER A C 1
ATOM 693 O O . SER A 1 89 ? -29.344 7.262 -11.984 1 93.31 89 SER A O 1
ATOM 695 N N . PRO A 1 90 ? -31.203 6.492 -12.953 1 93.81 90 PRO A N 1
ATOM 696 C CA . PRO A 1 90 ? -30.875 5.129 -12.523 1 93.81 90 PRO A CA 1
ATOM 697 C C . PRO A 1 90 ? -29.578 4.613 -13.148 1 93.81 90 PRO A C 1
ATOM 699 O O . PRO A 1 90 ? -28.922 3.752 -12.57 1 93.81 90 PRO A O 1
ATOM 702 N N . GLU A 1 91 ? -29.297 5.137 -14.336 1 96.06 91 GLU A N 1
ATOM 703 C CA . GLU A 1 91 ? -28.078 4.73 -15.039 1 96.06 91 GLU A CA 1
ATOM 704 C C . GLU A 1 91 ? -27.422 5.918 -15.734 1 96.06 91 GLU A C 1
ATOM 706 O O . GLU A 1 91 ? -28.109 6.777 -16.281 1 96.06 91 GLU A O 1
ATOM 711 N N . ILE A 1 92 ? -26.094 5.863 -15.695 1 97.31 92 ILE A N 1
ATOM 712 C CA . ILE A 1 92 ? -25.391 6.949 -16.375 1 97.31 92 ILE A CA 1
ATOM 713 C C . ILE A 1 92 ? -24.172 6.398 -17.094 1 97.31 92 ILE A C 1
ATOM 715 O O . ILE A 1 92 ? -23.656 5.336 -16.734 1 97.31 92 ILE A O 1
ATOM 719 N N . ASN A 1 93 ? -23.797 7.133 -18.172 1 97.25 93 ASN A N 1
ATOM 720 C CA . ASN A 1 93 ? -22.484 6.973 -18.781 1 97.25 93 ASN A CA 1
ATOM 721 C C . ASN A 1 93 ? -21.516 8.062 -18.328 1 97.25 93 ASN A C 1
ATOM 723 O O . ASN A 1 93 ? -21.672 9.227 -18.703 1 97.25 93 ASN A O 1
ATOM 727 N N . HIS A 1 94 ? -20.609 7.699 -17.562 1 97.31 94 HIS A N 1
ATOM 728 C CA . HIS A 1 94 ? -19.703 8.68 -16.984 1 97.31 94 HIS A CA 1
ATOM 729 C C . HIS A 1 94 ? -18.375 8.727 -17.75 1 97.31 94 HIS A C 1
ATOM 731 O O . HIS A 1 94 ? -17.859 7.688 -18.156 1 97.31 94 HIS A O 1
ATOM 737 N N . PRO A 1 95 ? -17.766 9.828 -17.906 1 96.44 95 PRO A N 1
ATOM 738 C CA . PRO A 1 95 ? -16.531 9.961 -18.703 1 96.44 95 PRO A CA 1
ATOM 739 C C . PRO A 1 95 ? -15.344 9.234 -18.078 1 96.44 95 PRO A C 1
ATOM 741 O O . PRO A 1 95 ? -14.422 8.82 -18.781 1 96.44 95 PRO A O 1
ATOM 744 N N . SER A 1 96 ? -15.281 9.078 -16.75 1 96.69 96 SER A N 1
ATOM 745 C CA . SER A 1 96 ? -14.156 8.445 -16.078 1 96.69 96 SER A CA 1
ATOM 746 C C . SER A 1 96 ? -14.266 6.926 -16.125 1 96.69 96 SER A C 1
ATOM 748 O O . SER A 1 96 ? -13.344 6.215 -15.719 1 96.69 96 SER A O 1
ATOM 750 N N . HIS A 1 97 ? -15.367 6.441 -16.562 1 96 97 HIS A N 1
ATOM 751 C CA . HIS A 1 97 ? -15.617 5.016 -16.734 1 96 97 HIS A CA 1
ATOM 752 C C . HIS A 1 97 ? -16.375 4.742 -18.031 1 96 97 HIS A C 1
ATOM 754 O O . HIS A 1 97 ? -17.594 4.566 -18.031 1 96 97 HIS A O 1
ATOM 760 N N . LYS A 1 98 ? -15.672 4.445 -19.125 1 90.38 98 LYS A N 1
ATOM 761 C CA . LYS A 1 98 ? -16.25 4.434 -20.453 1 90.38 98 LYS A CA 1
ATOM 762 C C . LYS A 1 98 ? -16.688 3.025 -20.859 1 90.38 98 LYS A C 1
ATOM 764 O O . LYS A 1 98 ? -17.516 2.855 -21.766 1 90.38 98 LYS A O 1
ATOM 769 N N . ARG A 1 99 ? -16.266 2.088 -20.266 1 87.94 99 ARG A N 1
ATOM 770 C CA . ARG A 1 99 ? -16.453 0.707 -20.688 1 87.94 99 ARG A CA 1
ATOM 771 C C . ARG A 1 99 ? -17.875 0.235 -20.406 1 87.94 99 ARG A C 1
ATOM 773 O O . ARG A 1 99 ? -18.453 -0.516 -21.188 1 87.94 99 ARG A O 1
ATOM 780 N N . HIS A 1 100 ? -18.438 0.636 -19.203 1 93.38 100 HIS A N 1
ATOM 781 C CA . HIS A 1 100 ? -19.75 0.189 -18.781 1 93.38 100 HIS A CA 1
ATOM 782 C C . HIS A 1 100 ? -20.547 1.337 -18.172 1 93.38 100 HIS A C 1
ATOM 784 O O . HIS A 1 100 ? -19.984 2.256 -17.578 1 93.38 100 HIS A O 1
ATOM 790 N N . PRO A 1 101 ? -21.812 1.241 -18.297 1 96.69 101 PRO A N 1
ATOM 791 C CA . PRO A 1 101 ? -22.641 2.209 -17.562 1 96.69 101 PRO A CA 1
ATOM 792 C C . PRO A 1 101 ? -22.625 1.978 -16.062 1 96.69 101 PRO A C 1
ATOM 794 O O . PRO A 1 101 ? -22.359 0.862 -15.609 1 96.69 101 PRO A O 1
ATOM 797 N N . LEU A 1 102 ? -22.812 3.014 -15.352 1 97.69 102 LEU A N 1
ATOM 798 C CA . LEU A 1 102 ? -22.906 2.924 -13.898 1 97.69 102 LEU A CA 1
ATOM 799 C C . LEU A 1 102 ? -24.375 2.846 -13.453 1 97.69 102 LEU A C 1
ATOM 801 O O . LEU A 1 102 ? -25.219 3.582 -13.969 1 97.69 102 LEU A O 1
ATOM 805 N N . THR A 1 103 ? -24.656 1.975 -12.57 1 97.31 103 THR A N 1
ATOM 806 C CA . THR A 1 103 ? -26 1.789 -12.047 1 97.31 103 THR A CA 1
ATOM 807 C C . THR A 1 103 ? -26.141 2.398 -10.656 1 97.31 103 THR A C 1
ATOM 809 O O . THR A 1 103 ? -25.234 2.266 -9.828 1 97.31 103 THR A O 1
ATOM 812 N N . LEU A 1 104 ? -27.297 3.033 -10.453 1 95.62 104 LEU A N 1
ATOM 813 C CA . LEU A 1 104 ? -27.547 3.662 -9.164 1 95.62 104 LEU A CA 1
ATOM 814 C C . LEU A 1 104 ? -28.031 2.633 -8.141 1 95.62 104 LEU A C 1
ATOM 816 O O . LEU A 1 104 ? -29.062 1.996 -8.336 1 95.62 104 LEU A O 1
ATOM 820 N N . LEU A 1 105 ? -27.219 2.49 -7.168 1 94.62 105 LEU A N 1
ATOM 821 C CA . LEU A 1 105 ? -27.625 1.615 -6.07 1 94.62 105 LEU A CA 1
ATOM 822 C C . LEU A 1 105 ? -28.234 2.418 -4.93 1 94.62 105 LEU A C 1
ATOM 824 O O . LEU A 1 105 ? -27.797 3.529 -4.633 1 94.62 105 LEU A O 1
ATOM 828 N N . ILE A 1 106 ? -29.156 1.876 -4.242 1 89.69 106 ILE A N 1
ATOM 829 C CA . ILE A 1 106 ? -29.922 2.637 -3.254 1 89.69 106 ILE A CA 1
ATOM 830 C C . ILE A 1 106 ? -29.656 2.07 -1.858 1 89.69 106 ILE A C 1
ATOM 832 O O . ILE A 1 106 ? -30.109 2.637 -0.859 1 89.69 106 ILE A O 1
ATOM 836 N N . HIS A 1 107 ? -28.984 0.997 -1.742 1 90 107 HIS A N 1
ATOM 837 C CA . HIS A 1 107 ? -28.703 0.392 -0.444 1 90 107 HIS A CA 1
ATOM 838 C C . HIS A 1 107 ? -27.203 0.267 -0.201 1 90 107 HIS A C 1
ATOM 840 O O . HIS A 1 107 ? -26.766 -0.613 0.542 1 90 107 HIS A O 1
ATOM 846 N N . GLY A 1 108 ? -26.516 1.041 -0.91 1 92.88 108 GLY A N 1
ATOM 847 C CA . GLY A 1 108 ? -25.078 0.98 -0.746 1 92.88 108 GLY A CA 1
ATOM 848 C C . GLY A 1 108 ? -24.422 -0.08 -1.61 1 92.88 108 GLY A C 1
ATOM 849 O O . GLY A 1 108 ? -25.078 -0.675 -2.473 1 92.88 108 GLY A O 1
ATOM 850 N N . LEU A 1 109 ? -23.156 -0.27 -1.404 1 94.12 109 LEU A N 1
ATOM 851 C CA . LEU A 1 109 ? -22.375 -1.208 -2.201 1 94.12 109 LEU A CA 1
ATOM 852 C C . LEU A 1 109 ? -22.609 -2.641 -1.732 1 94.12 109 LEU A C 1
ATOM 854 O O . LEU A 1 109 ? -22.891 -2.877 -0.555 1 94.12 109 LEU A O 1
ATOM 858 N N . PRO A 1 110 ? -22.5 -3.521 -2.705 1 90.5 110 PRO A N 1
ATOM 859 C CA . PRO A 1 110 ? -22.594 -4.93 -2.314 1 90.5 110 PRO A CA 1
ATOM 860 C C . PRO A 1 110 ? -21.453 -5.379 -1.417 1 90.5 110 PRO A C 1
ATOM 862 O O . PRO A 1 110 ? -20.391 -4.754 -1.411 1 90.5 110 PRO A O 1
ATOM 865 N N . LEU A 1 111 ? -21.641 -6.438 -0.751 1 86.69 111 LEU A N 1
ATOM 866 C CA . LEU A 1 111 ? -20.656 -6.969 0.187 1 86.69 111 LEU A CA 1
ATOM 867 C C . LEU A 1 111 ? -19.391 -7.422 -0.543 1 86.69 111 LEU A C 1
ATOM 869 O O . LEU A 1 111 ? -18.297 -7.402 0.025 1 86.69 111 LEU A O 1
ATOM 873 N N . VAL A 1 112 ? -19.5 -7.773 -1.765 1 85 112 VAL A N 1
ATOM 874 C CA . VAL A 1 112 ? -18.406 -8.336 -2.533 1 85 112 VAL A CA 1
ATOM 875 C C . VAL A 1 112 ? -17.484 -7.219 -3.021 1 85 112 VAL A C 1
ATOM 877 O O . VAL A 1 112 ? -16.344 -7.473 -3.422 1 85 112 VAL A O 1
ATOM 880 N N . ALA A 1 113 ? -17.953 -6.012 -2.908 1 88.31 113 ALA A N 1
ATOM 881 C CA . ALA A 1 113 ? -17.141 -4.891 -3.381 1 88.31 113 ALA A CA 1
ATOM 882 C C . ALA A 1 113 ? -15.844 -4.789 -2.598 1 88.31 113 ALA A C 1
ATOM 884 O O . ALA A 1 113 ? -15.836 -4.922 -1.371 1 88.31 113 ALA A O 1
ATOM 885 N N . GLN A 1 114 ? -14.773 -4.602 -3.311 1 87.62 114 GLN A N 1
ATOM 886 C CA . GLN A 1 114 ? -13.461 -4.547 -2.678 1 87.62 114 GLN A CA 1
ATOM 887 C C . GLN A 1 114 ? -13.109 -3.123 -2.262 1 87.62 114 GLN A C 1
ATOM 889 O O . GLN A 1 114 ? -12.344 -2.916 -1.319 1 87.62 114 GLN A O 1
ATOM 894 N N . ASP A 1 115 ? -13.586 -2.168 -3.033 1 92.81 115 ASP A N 1
ATOM 895 C CA . ASP A 1 115 ? -13.352 -0.753 -2.76 1 92.81 115 ASP A CA 1
ATOM 896 C C . ASP A 1 115 ? -14.641 -0.054 -2.34 1 92.81 115 ASP A C 1
ATOM 898 O O . ASP A 1 115 ? -15.602 -0 -3.107 1 92.81 115 ASP A O 1
ATOM 902 N N . HIS A 1 116 ? -14.633 0.568 -1.18 1 95.88 116 HIS A N 1
ATOM 903 C CA . HIS A 1 116 ? -15.844 1.166 -0.634 1 95.88 116 HIS A CA 1
ATOM 904 C C . HIS A 1 116 ? -15.797 2.688 -0.724 1 95.88 116 HIS A C 1
ATOM 906 O O . HIS A 1 116 ? -16.578 3.377 -0.075 1 95.88 116 HIS A O 1
ATOM 912 N N . ASN A 1 117 ? -14.938 3.221 -1.426 1 97.12 117 ASN A N 1
ATOM 913 C CA . ASN A 1 117 ? -14.766 4.66 -1.587 1 97.12 117 ASN A CA 1
ATOM 914 C C . ASN A 1 117 ? -15.039 5.102 -3.021 1 97.12 117 ASN A C 1
ATOM 916 O O . ASN A 1 117 ? -15 4.285 -3.945 1 97.12 117 ASN A O 1
ATOM 920 N N . CYS A 1 118 ? -15.406 6.379 -3.113 1 97.81 118 CYS A N 1
ATOM 921 C CA . CYS A 1 118 ? -15.523 6.961 -4.445 1 97.81 118 CYS A CA 1
ATOM 922 C C . CYS A 1 118 ? -14.188 6.902 -5.18 1 97.81 118 CYS A C 1
ATOM 924 O O . CYS A 1 118 ? -13.148 7.246 -4.613 1 97.81 118 CYS A O 1
ATOM 926 N N . ARG A 1 119 ? -14.219 6.504 -6.41 1 97.94 119 ARG A N 1
ATOM 927 C CA . ARG A 1 119 ? -12.992 6.309 -7.176 1 97.94 119 ARG A CA 1
ATOM 928 C C . ARG A 1 119 ? -12.281 7.637 -7.41 1 97.94 119 ARG A C 1
ATOM 930 O O . ARG A 1 119 ? -11.055 7.672 -7.555 1 97.94 119 ARG A O 1
ATOM 937 N N . LEU A 1 120 ? -12.953 8.703 -7.414 1 97.31 120 LEU A N 1
ATOM 938 C CA . LEU A 1 120 ? -12.375 9.984 -7.797 1 97.31 120 LEU A CA 1
ATOM 939 C C . LEU A 1 120 ? -11.961 10.781 -6.566 1 97.31 120 LEU A C 1
ATOM 941 O O . LEU A 1 120 ? -10.773 11.07 -6.379 1 97.31 120 LEU A O 1
ATOM 945 N N . CYS A 1 121 ? -12.859 11 -5.625 1 94.88 121 CYS A N 1
ATOM 946 C CA . CYS A 1 121 ? -12.539 11.867 -4.496 1 94.88 121 CYS A CA 1
ATOM 947 C C . CYS A 1 121 ? -11.984 11.062 -3.326 1 94.88 121 CYS A C 1
ATOM 949 O O . CYS A 1 121 ? -11.352 11.617 -2.43 1 94.88 121 CYS A O 1
ATOM 951 N N . GLY A 1 122 ? -12.281 9.766 -3.348 1 96.06 122 GLY A N 1
ATOM 952 C CA . GLY A 1 122 ? -11.734 8.906 -2.312 1 96.06 122 GLY A CA 1
ATOM 953 C C . GLY A 1 122 ? -12.578 8.883 -1.05 1 96.06 122 GLY A C 1
ATOM 954 O O . GLY A 1 122 ? -12.242 8.188 -0.088 1 96.06 122 GLY A O 1
ATOM 955 N N . GLU A 1 123 ? -13.648 9.562 -1.023 1 95.44 123 GLU A N 1
ATOM 956 C CA . GLU A 1 123 ? -14.523 9.562 0.148 1 95.44 123 GLU A CA 1
ATOM 957 C C . GLU A 1 123 ? -15.336 8.273 0.233 1 95.44 123 GLU A C 1
ATOM 959 O O . GLU A 1 123 ? -15.633 7.652 -0.79 1 95.44 123 GLU A O 1
ATOM 964 N N . LYS A 1 124 ? -15.711 7.93 1.41 1 95.94 124 LYS A N 1
ATOM 965 C CA . LYS A 1 124 ? -16.547 6.75 1.596 1 95.94 124 LYS A CA 1
ATOM 966 C C . LYS A 1 124 ? -17.922 6.957 0.98 1 95.94 124 LYS A C 1
ATOM 968 O O . LYS A 1 124 ? -18.547 8.008 1.165 1 95.94 124 LYS A O 1
ATOM 973 N N . VAL A 1 125 ? -18.312 6.027 0.256 1 96.38 125 VAL A N 1
ATOM 974 C CA . VAL A 1 125 ? -19.594 6.168 -0.436 1 96.38 125 VAL A CA 1
ATOM 975 C C . VAL A 1 125 ? -20.734 5.793 0.505 1 96.38 125 VAL A C 1
ATOM 977 O O . VAL A 1 125 ? -20.562 4.957 1.397 1 96.38 125 VAL A O 1
ATOM 980 N N . GLY A 1 126 ? -21.922 6.422 0.301 1 92.81 126 GLY A N 1
ATOM 981 C CA . GLY A 1 126 ? -23.094 6.172 1.127 1 92.81 126 GLY A CA 1
ATOM 982 C C . GLY A 1 126 ? -24.031 5.141 0.532 1 92.81 126 GLY A C 1
ATOM 983 O O . GLY A 1 126 ? -23.609 4.254 -0.205 1 92.81 126 GLY A O 1
ATOM 984 N N . LYS A 1 127 ? -25.359 5.289 0.906 1 92.69 127 LYS A N 1
ATOM 985 C CA . LYS A 1 127 ? -26.391 4.355 0.463 1 92.69 127 LYS A CA 1
ATOM 986 C C . LYS A 1 127 ? -26.703 4.555 -1.017 1 92.69 127 LYS A C 1
ATOM 988 O O . LYS A 1 127 ? -26.969 3.586 -1.733 1 92.69 127 LYS A O 1
ATOM 993 N N . LEU A 1 128 ? -26.719 5.82 -1.364 1 94.12 128 LEU A N 1
ATOM 994 C CA . LEU A 1 128 ? -26.938 6.145 -2.77 1 94.12 128 LEU A CA 1
ATOM 995 C C . LEU A 1 128 ? -25.625 6.281 -3.512 1 94.12 128 LEU A C 1
ATOM 997 O O . LEU A 1 128 ? -24.844 7.207 -3.248 1 94.12 128 LEU A O 1
ATOM 1001 N N . VAL A 1 129 ? -25.328 5.316 -4.422 1 96.94 129 VAL A N 1
ATOM 1002 C CA . VAL A 1 129 ? -24 5.293 -5.051 1 96.94 129 VAL A CA 1
ATOM 1003 C C . VAL A 1 129 ? -24.125 4.742 -6.473 1 96.94 129 VAL A C 1
ATOM 1005 O O . VAL A 1 129 ? -24.922 3.842 -6.73 1 96.94 129 VAL A O 1
ATOM 1008 N N . TYR A 1 130 ? -23.406 5.312 -7.402 1 97.88 130 TYR A N 1
ATOM 1009 C CA . TYR A 1 130 ? -23.266 4.738 -8.734 1 97.88 130 TYR A CA 1
ATOM 1010 C C . TYR A 1 130 ? -22.188 3.65 -8.742 1 97.88 130 TYR A C 1
ATOM 1012 O O . TYR A 1 130 ? -21.078 3.854 -8.234 1 97.88 130 TYR A O 1
ATOM 1020 N N . HIS A 1 131 ? -22.5 2.49 -9.312 1 97.44 131 HIS A N 1
ATOM 1021 C CA . HIS A 1 131 ? -21.578 1.357 -9.203 1 97.44 131 HIS A CA 1
ATOM 1022 C C . HIS A 1 131 ? -21.609 0.507 -10.469 1 97.44 131 HIS A C 1
ATOM 1024 O O . HIS A 1 131 ? -22.672 0.308 -11.062 1 97.44 131 HIS A O 1
ATOM 1030 N N . CYS A 1 132 ? -20.453 0.163 -10.977 1 95.44 132 CYS A N 1
ATOM 1031 C CA . CYS A 1 132 ? -20.297 -0.872 -11.992 1 95.44 132 CYS A CA 1
ATOM 1032 C C . CYS A 1 132 ? -19.812 -2.176 -11.375 1 95.44 132 CYS A C 1
ATOM 1034 O O . CYS A 1 132 ? -18.672 -2.266 -10.914 1 95.44 132 CYS A O 1
ATOM 1036 N N . SER A 1 133 ? -20.578 -3.207 -11.375 1 90.75 133 SER A N 1
ATOM 1037 C CA . SER A 1 133 ? -20.266 -4.473 -10.719 1 90.75 133 SER A CA 1
ATOM 1038 C C . SER A 1 133 ? -19.188 -5.246 -11.469 1 90.75 133 SER A C 1
ATOM 1040 O O . SER A 1 133 ? -18.469 -6.047 -10.883 1 90.75 133 SER A O 1
ATOM 1042 N N . ILE A 1 134 ? -19.078 -4.945 -12.75 1 88.94 134 ILE A N 1
ATOM 1043 C CA . ILE A 1 134 ? -18.109 -5.652 -13.578 1 88.94 134 ILE A CA 1
ATOM 1044 C C . ILE A 1 134 ? -16.703 -5.168 -13.25 1 88.94 134 ILE A C 1
ATOM 1046 O O . ILE A 1 134 ? -15.789 -5.977 -13.062 1 88.94 134 ILE A O 1
ATOM 1050 N N . CYS A 1 135 ? -16.547 -3.881 -13.102 1 91.56 135 CYS A N 1
ATOM 1051 C CA . CYS A 1 135 ? -15.227 -3.281 -12.922 1 91.56 135 CYS A CA 1
ATOM 1052 C C . CYS A 1 135 ? -14.992 -2.906 -11.469 1 91.56 135 CYS A C 1
ATOM 1054 O O . CYS A 1 135 ? -13.898 -2.449 -11.109 1 91.56 135 CYS A O 1
ATOM 1056 N N . ASP A 1 136 ? -15.969 -3.088 -10.609 1 92.25 136 ASP A N 1
ATOM 1057 C CA . ASP A 1 136 ? -15.898 -2.648 -9.219 1 92.25 136 ASP A CA 1
ATOM 1058 C C . ASP A 1 136 ? -15.5 -1.178 -9.117 1 92.25 136 ASP A C 1
ATOM 1060 O O . ASP A 1 136 ? -14.531 -0.835 -8.445 1 92.25 136 ASP A O 1
ATOM 1064 N N . PHE A 1 137 ? -16.188 -0.335 -9.914 1 95.88 137 PHE A N 1
ATOM 1065 C CA . PHE A 1 137 ? -15.984 1.106 -10.016 1 95.88 137 PHE A CA 1
ATOM 1066 C C . PHE A 1 137 ? -17.156 1.857 -9.406 1 95.88 137 PHE A C 1
ATOM 1068 O O . PHE A 1 137 ? -18.297 1.691 -9.844 1 95.88 137 PHE A O 1
ATOM 1075 N N . SER A 1 138 ? -16.859 2.738 -8.383 1 97.94 138 SER A N 1
ATOM 1076 C CA . SER A 1 138 ? -17.938 3.43 -7.684 1 97.94 138 SER A CA 1
ATOM 1077 C C . SER A 1 138 ? -17.688 4.934 -7.652 1 97.94 138 SER A C 1
ATOM 1079 O O . SER A 1 138 ? -16.547 5.391 -7.57 1 97.94 138 SER A O 1
ATOM 1081 N N . LEU A 1 139 ? -18.812 5.676 -7.734 1 98.06 139 LEU A N 1
A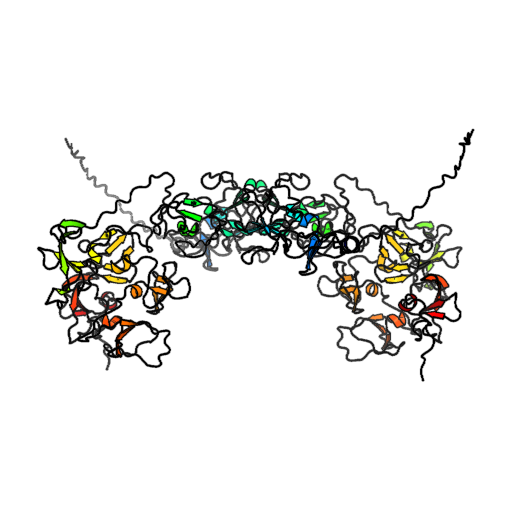TOM 1082 C CA . LEU A 1 139 ? -18.797 7.129 -7.629 1 98.06 139 LEU A CA 1
ATOM 1083 C C . LEU A 1 139 ? -19.875 7.629 -6.688 1 98.06 139 LEU A C 1
ATOM 1085 O O . LEU A 1 139 ? -21 7.113 -6.699 1 98.06 139 LEU A O 1
ATOM 1089 N N . ASP A 1 140 ? -19.531 8.547 -5.863 1 97 140 ASP A N 1
ATOM 1090 C CA . ASP A 1 140 ? -20.578 9.266 -5.16 1 97 140 ASP A CA 1
ATOM 1091 C C . ASP A 1 140 ? -21.344 10.195 -6.113 1 97 140 ASP A C 1
ATOM 1093 O O . ASP A 1 140 ? -20.922 10.406 -7.25 1 97 140 ASP A O 1
ATOM 1097 N N . LEU A 1 141 ? -22.391 10.727 -5.652 1 96.56 141 LEU A N 1
ATOM 1098 C CA . LEU A 1 141 ? -23.281 11.438 -6.566 1 96.56 141 LEU A CA 1
ATOM 1099 C C . LEU A 1 141 ? -22.734 12.82 -6.883 1 96.56 141 LEU A C 1
ATOM 1101 O O . LEU A 1 141 ? -23.078 13.406 -7.914 1 96.56 141 LEU A O 1
ATOM 1105 N N . TYR A 1 142 ? -22 13.328 -6.02 1 96.12 142 TYR A N 1
ATOM 1106 C CA . TYR A 1 142 ? -21.375 14.617 -6.324 1 96.12 142 TYR A CA 1
ATOM 1107 C C . TYR A 1 142 ? -20.406 14.484 -7.488 1 96.12 142 TYR A C 1
ATOM 1109 O O . TYR A 1 142 ? -20.453 15.266 -8.438 1 96.12 142 TYR A O 1
ATOM 1117 N N . CYS A 1 143 ? -19.469 13.508 -7.418 1 97.06 143 CYS A N 1
ATOM 1118 C CA . CYS A 1 143 ? -18.484 13.266 -8.469 1 97.06 143 CYS A CA 1
ATOM 1119 C C . CYS A 1 143 ? -19.156 12.805 -9.75 1 97.06 143 CYS A C 1
ATOM 1121 O O . CYS A 1 143 ? -18.688 13.094 -10.852 1 97.06 143 CYS A O 1
ATOM 1123 N N . ALA A 1 144 ? -20.234 12.156 -9.586 1 97.5 144 ALA A N 1
ATOM 1124 C CA . ALA A 1 144 ? -21 11.727 -10.758 1 97.5 144 ALA A CA 1
ATOM 1125 C C . ALA A 1 144 ? -21.578 12.922 -11.5 1 97.5 144 ALA A C 1
ATOM 1127 O O . ALA A 1 144 ? -21.594 12.953 -12.734 1 97.5 144 ALA A O 1
ATOM 1128 N N . ARG A 1 145 ? -22.031 13.859 -10.773 1 95.44 145 ARG A N 1
ATOM 1129 C CA . ARG A 1 145 ? -22.672 15.031 -11.375 1 95.44 145 ARG A CA 1
ATOM 1130 C C . ARG A 1 145 ? -21.625 16.031 -11.844 1 95.44 145 ARG A C 1
ATOM 1132 O O . ARG A 1 145 ? -21.891 16.844 -12.727 1 95.44 145 ARG A O 1
ATOM 1139 N N . ASN A 1 146 ? -20.516 16 -11.195 1 95.5 146 ASN A N 1
ATOM 1140 C CA . ASN A 1 146 ? -19.422 16.922 -11.531 1 95.5 146 ASN A CA 1
ATOM 1141 C C . ASN A 1 146 ? -18.172 16.172 -11.984 1 95.5 146 ASN A C 1
ATOM 1143 O O . ASN A 1 146 ? -17.156 16.172 -11.289 1 95.5 146 ASN A O 1
ATOM 1147 N N . PRO A 1 147 ? -18.203 15.703 -13.172 1 96.56 147 PRO A N 1
ATOM 1148 C CA . PRO A 1 147 ? -17.078 14.906 -13.641 1 96.56 147 PRO A CA 1
ATOM 1149 C C . PRO A 1 147 ? -15.789 15.719 -13.758 1 96.56 147 PRO A C 1
ATOM 1151 O O . PRO A 1 147 ? -15.836 16.891 -14.133 1 96.56 147 PRO A O 1
ATOM 1154 N N . LEU A 1 148 ? -14.695 15.109 -13.43 1 96.56 148 LEU A N 1
ATOM 1155 C CA . LEU A 1 148 ? -13.383 15.719 -13.617 1 96.56 148 LEU A CA 1
ATOM 1156 C C . LEU A 1 148 ? -13 15.734 -15.094 1 96.56 148 LEU A C 1
ATOM 1158 O O . LEU A 1 148 ? -13.453 14.883 -15.867 1 96.56 148 LEU A O 1
ATOM 1162 N N . GLN A 1 149 ? -12.227 16.688 -15.43 1 96.25 149 GLN A N 1
ATOM 1163 C CA . GLN A 1 149 ? -11.703 16.719 -16.797 1 96.25 149 GLN A CA 1
ATOM 1164 C C . GLN A 1 149 ? -10.68 15.602 -17.016 1 96.25 149 GLN A C 1
ATOM 1166 O O . GLN A 1 149 ? -9.781 15.414 -16.203 1 96.25 149 GLN A O 1
ATOM 1171 N N . LEU A 1 150 ? -10.805 14.953 -18.094 1 96.75 150 LEU A N 1
ATOM 1172 C CA . LEU A 1 150 ? -9.898 13.844 -18.391 1 96.75 150 LEU A CA 1
ATOM 1173 C C . LEU A 1 150 ? -8.516 14.367 -18.75 1 96.75 150 LEU A C 1
ATOM 1175 O O . LEU A 1 150 ? -7.504 13.727 -18.453 1 96.75 150 LEU A O 1
ATOM 1179 N N . ILE A 1 151 ? -8.539 15.477 -19.469 1 97 151 ILE A N 1
ATOM 1180 C CA . ILE A 1 151 ? -7.293 16.109 -19.875 1 97 151 ILE A CA 1
ATOM 1181 C C . ILE A 1 151 ? -7.258 17.562 -19.375 1 97 151 ILE A C 1
ATOM 1183 O O . ILE A 1 151 ? -8.219 18.312 -19.562 1 97 151 ILE A O 1
ATOM 1187 N N . VAL A 1 152 ? -6.164 17.875 -18.75 1 96.88 152 VAL A N 1
ATOM 1188 C CA . VAL A 1 152 ? -6.027 19.219 -18.219 1 96.88 152 VAL A CA 1
ATOM 1189 C C . VAL A 1 152 ? -4.707 19.828 -18.688 1 96.88 152 VAL A C 1
ATOM 1191 O O . VAL A 1 152 ? -3.674 19.156 -18.688 1 96.88 152 VAL A O 1
ATOM 1194 N N . TYR A 1 153 ? -4.828 21.031 -19.219 1 96.5 153 TYR A N 1
ATOM 1195 C CA . TYR A 1 153 ? -3.635 21.812 -19.516 1 96.5 153 TYR A CA 1
ATOM 1196 C C . TYR A 1 153 ? -3.596 23.078 -18.672 1 96.5 153 TYR A C 1
ATOM 1198 O O . TYR A 1 153 ? -4.445 23.969 -18.828 1 96.5 153 TYR A O 1
ATOM 1206 N N . PHE A 1 154 ? -2.668 23.141 -17.812 1 95.12 154 PHE A N 1
ATOM 1207 C CA . PHE A 1 154 ? -2.451 24.297 -16.953 1 95.12 154 PHE A CA 1
ATOM 1208 C C . PHE A 1 154 ? -0.965 24.609 -16.828 1 95.12 154 PHE A C 1
ATOM 1210 O O . PHE A 1 154 ? -0.283 24.031 -15.969 1 95.12 154 PHE A O 1
ATOM 1217 N N . LYS A 1 155 ? -0.506 25.578 -17.469 1 92.94 155 LYS A N 1
ATOM 1218 C CA . LYS A 1 155 ? 0.911 25.891 -17.625 1 92.94 155 LYS A CA 1
ATOM 1219 C C . LYS A 1 155 ? 1.552 26.234 -16.281 1 92.94 155 LYS A C 1
ATOM 1221 O O . LYS A 1 155 ? 2.723 25.922 -16.062 1 92.94 155 LYS A O 1
ATOM 1226 N N . LYS A 1 156 ? 0.805 26.859 -15.422 1 90.94 156 LYS A N 1
ATOM 1227 C CA . LYS A 1 156 ? 1.364 27.25 -14.125 1 90.94 156 LYS A CA 1
ATOM 1228 C C . LYS A 1 156 ? 1.695 26.031 -13.273 1 90.94 156 LYS A C 1
ATOM 1230 O O . LYS A 1 156 ? 2.504 26.125 -12.352 1 90.94 156 LYS A O 1
ATOM 1235 N N . CYS A 1 157 ? 1.086 24.969 -13.617 1 94 157 CYS A N 1
ATOM 1236 C CA . CYS A 1 157 ? 1.296 23.734 -12.852 1 94 157 CYS A CA 1
ATOM 1237 C C . CYS A 1 157 ? 2.355 22.859 -13.516 1 94 157 CYS A C 1
ATOM 1239 O O . CYS A 1 157 ? 3.303 22.422 -12.859 1 94 157 CYS A O 1
ATOM 1241 N N . HIS A 1 158 ? 2.234 22.688 -14.766 1 95 158 HIS A N 1
ATOM 1242 C CA . HIS A 1 158 ? 3.109 21.766 -15.492 1 95 158 HIS A CA 1
ATOM 1243 C C . HIS A 1 158 ? 3.16 22.125 -16.984 1 95 158 HIS A C 1
ATOM 1245 O O . HIS A 1 158 ? 2.158 22.562 -17.547 1 95 158 HIS A O 1
ATOM 1251 N N . GLU A 1 159 ? 4.273 21.922 -17.609 1 95.06 159 GLU A N 1
ATOM 1252 C CA . GLU A 1 159 ? 4.496 22.328 -19 1 95.06 159 GLU A CA 1
ATOM 1253 C C . GLU A 1 159 ? 3.709 21.453 -19.969 1 95.06 159 GLU A C 1
ATOM 1255 O O . GLU A 1 159 ? 3.305 21.906 -21.031 1 95.06 159 GLU A O 1
ATOM 1260 N N . HIS A 1 160 ? 3.428 20.234 -19.672 1 96.12 160 HIS A N 1
ATOM 1261 C CA . HIS A 1 160 ? 2.727 19.297 -20.531 1 96.12 160 HIS A CA 1
ATOM 1262 C C . HIS A 1 160 ? 1.293 19.078 -20.062 1 96.12 160 HIS A C 1
ATOM 1264 O O . HIS A 1 160 ? 0.928 19.484 -18.953 1 96.12 160 HIS A O 1
ATOM 1270 N N . THR A 1 161 ? 0.567 18.422 -20.906 1 96.5 161 THR A N 1
ATOM 1271 C CA . THR A 1 161 ? -0.804 18.078 -20.547 1 96.5 161 THR A CA 1
ATOM 1272 C C . THR A 1 161 ? -0.828 16.953 -19.531 1 96.5 161 THR A C 1
ATOM 1274 O O . THR A 1 161 ? 0.021 16.062 -19.562 1 96.5 161 THR A O 1
ATOM 1277 N N . LEU A 1 162 ? -1.734 17.094 -18.625 1 97.31 162 LEU A N 1
ATOM 1278 C CA . LEU A 1 162 ? -1.952 16.078 -17.609 1 97.31 162 LEU A CA 1
ATOM 1279 C C . LEU A 1 162 ? -3.186 15.234 -17.938 1 97.31 162 LEU A C 1
ATOM 1281 O O . LEU A 1 162 ? -4.207 15.773 -18.375 1 97.31 162 LEU A O 1
ATOM 1285 N N . THR A 1 163 ? -3.059 13.977 -17.828 1 98.12 163 THR A N 1
ATOM 1286 C CA . THR A 1 163 ? -4.164 13.07 -18.109 1 98.12 163 THR A CA 1
ATOM 1287 C C . THR A 1 163 ? -4.625 12.367 -16.844 1 98.12 163 THR A C 1
ATOM 1289 O O . THR A 1 163 ? -3.805 11.859 -16.062 1 98.12 163 THR A O 1
ATOM 1292 N N . LEU A 1 164 ? -5.93 12.367 -16.656 1 97.81 164 LEU A N 1
ATOM 1293 C CA . LEU A 1 164 ? -6.512 11.695 -15.5 1 97.81 164 LEU A CA 1
ATOM 1294 C C . LEU A 1 164 ? -6.5 10.18 -15.68 1 97.81 164 LEU A C 1
ATOM 1296 O O . LEU A 1 164 ? -6.867 9.68 -16.75 1 97.81 164 LEU A O 1
ATOM 1300 N N . MET A 1 165 ? -6.035 9.453 -14.727 1 97.44 165 MET A N 1
ATOM 1301 C CA . MET A 1 165 ? -6.164 8 -14.688 1 97.44 165 MET A CA 1
ATOM 1302 C C . MET A 1 165 ? -7.086 7.566 -13.555 1 97.44 165 MET A C 1
ATOM 1304 O O . MET A 1 165 ? -6.641 7.387 -12.422 1 97.44 165 MET A O 1
ATOM 1308 N N . PRO A 1 166 ? -8.352 7.328 -13.867 1 96.94 166 PRO A N 1
ATOM 1309 C CA . PRO A 1 166 ? -9.336 7.027 -12.82 1 96.94 166 PRO A CA 1
ATOM 1310 C C . PRO A 1 166 ? -9.242 5.582 -12.328 1 96.94 166 PRO A C 1
ATOM 1312 O O . PRO A 1 166 ? -10.188 4.805 -12.516 1 96.94 166 PRO A O 1
ATOM 1315 N N . ARG A 1 167 ? -8.211 5.203 -11.625 1 96.25 167 ARG A N 1
ATOM 1316 C CA . ARG A 1 167 ? -7.996 3.848 -11.125 1 96.25 167 ARG A CA 1
ATOM 1317 C C . ARG A 1 167 ? -7.312 3.863 -9.766 1 96.25 167 ARG A C 1
ATOM 1319 O O . ARG A 1 167 ? -6.891 4.922 -9.289 1 96.25 167 ARG A O 1
ATOM 1326 N N . LEU A 1 168 ? -7.324 2.689 -9.203 1 96.19 168 LEU A N 1
ATOM 1327 C CA . LEU A 1 168 ? -6.625 2.553 -7.934 1 96.19 168 LEU A CA 1
ATOM 1328 C C . LEU A 1 168 ? -5.121 2.443 -8.148 1 96.19 168 LEU A C 1
ATOM 1330 O O . LEU A 1 168 ? -4.648 1.503 -8.797 1 96.19 168 LEU A O 1
ATOM 1334 N N . ILE A 1 169 ? -4.43 3.443 -7.746 1 96.94 169 ILE A N 1
ATOM 1335 C CA . ILE A 1 169 ? -2.979 3.549 -7.828 1 96.94 169 ILE A CA 1
ATOM 1336 C C . ILE A 1 169 ? -2.439 4.234 -6.574 1 96.94 169 ILE A C 1
ATOM 1338 O O . ILE A 1 169 ? -2.93 5.293 -6.176 1 96.94 169 ILE A O 1
ATOM 1342 N N . CYS A 1 170 ? -1.506 3.637 -5.922 1 97.88 170 CYS A N 1
ATOM 1343 C CA . CYS A 1 170 ? -0.828 4.344 -4.84 1 97.88 170 CYS A CA 1
ATOM 1344 C C . CYS A 1 170 ? 0.365 5.133 -5.367 1 97.88 170 CYS A C 1
ATOM 1346 O O . CYS A 1 170 ? 1.269 4.562 -5.98 1 97.88 170 CYS A O 1
ATOM 1348 N N . PHE A 1 171 ? 0.397 6.395 -5.164 1 97.12 171 PHE A N 1
ATOM 1349 C CA . PHE A 1 171 ? 1.457 7.25 -5.691 1 97.12 171 PHE A CA 1
ATOM 1350 C C . PHE A 1 171 ? 1.74 8.406 -4.746 1 97.12 171 PHE A C 1
ATOM 1352 O O . PHE A 1 171 ? 0.974 8.656 -3.811 1 97.12 171 PHE A O 1
ATOM 1359 N N . THR A 1 172 ? 2.824 9.023 -4.965 1 96.5 172 THR A N 1
ATOM 1360 C CA . THR A 1 172 ? 3.168 10.242 -4.246 1 96.5 172 THR A CA 1
ATOM 1361 C C . THR A 1 172 ? 3.012 11.469 -5.148 1 96.5 172 THR A C 1
ATOM 1363 O O . THR A 1 172 ? 3.561 11.5 -6.25 1 96.5 172 THR A O 1
ATOM 1366 N N . CYS A 1 173 ? 2.287 12.391 -4.719 1 97.25 173 CYS A N 1
ATOM 1367 C CA . CYS A 1 173 ? 2.057 13.602 -5.492 1 97.25 173 CYS A CA 1
ATOM 1368 C C . CYS A 1 173 ? 3.332 14.43 -5.594 1 97.25 173 CYS A C 1
ATOM 1370 O O . CYS A 1 173 ? 3.967 14.727 -4.582 1 97.25 173 CYS A O 1
ATOM 1372 N N . ASN A 1 174 ? 3.678 14.883 -6.758 1 96.75 174 ASN A N 1
ATOM 1373 C CA . ASN A 1 174 ? 4.895 15.656 -6.973 1 96.75 174 ASN A CA 1
ATOM 1374 C C . ASN A 1 174 ? 4.781 17.062 -6.379 1 96.75 174 ASN A C 1
ATOM 1376 O O . ASN A 1 174 ? 5.793 17.688 -6.059 1 96.75 174 ASN A O 1
ATOM 1380 N N . ALA A 1 175 ? 3.59 17.5 -6.16 1 96.25 175 ALA A N 1
ATOM 1381 C CA . ALA A 1 175 ? 3.379 18.875 -5.738 1 96.25 175 ALA A CA 1
ATOM 1382 C C . ALA A 1 175 ? 3.396 19 -4.219 1 96.25 175 ALA A C 1
ATOM 1384 O O . ALA A 1 175 ? 3.869 20 -3.672 1 96.25 175 ALA A O 1
ATOM 1385 N N . CYS A 1 176 ? 2.818 17.969 -3.514 1 95.56 176 CYS A N 1
ATOM 1386 C CA . CYS A 1 176 ? 2.676 18.141 -2.072 1 95.56 176 CYS A CA 1
ATOM 1387 C C . CYS A 1 176 ? 3.436 17.062 -1.316 1 95.56 176 CYS A C 1
ATOM 1389 O O . CYS A 1 176 ? 3.656 17.172 -0.11 1 95.56 176 CYS A O 1
ATOM 1391 N N . GLY A 1 177 ? 3.762 16.016 -1.976 1 94.81 177 GLY A N 1
ATOM 1392 C CA . GLY A 1 177 ? 4.559 14.961 -1.358 1 94.81 177 GLY A CA 1
ATOM 1393 C C . GLY A 1 177 ? 3.727 13.977 -0.558 1 94.81 177 GLY A C 1
ATOM 1394 O O . GLY A 1 177 ? 4.27 13.062 0.065 1 94.81 177 GLY A O 1
ATOM 1395 N N . LEU A 1 178 ? 2.512 14.109 -0.604 1 95.75 178 LEU A N 1
ATOM 1396 C CA . LEU A 1 178 ? 1.639 13.203 0.132 1 95.75 178 LEU A CA 1
ATOM 1397 C C . LEU A 1 178 ? 1.211 12.023 -0.743 1 95.75 178 LEU A C 1
ATOM 1399 O O . LEU A 1 178 ? 1.052 12.18 -1.956 1 95.75 178 LEU A O 1
ATOM 1403 N N . GLU A 1 179 ? 0.984 10.953 -0.148 1 96.06 179 GLU A N 1
ATOM 1404 C CA . GLU A 1 179 ? 0.58 9.742 -0.861 1 96.06 179 GLU A CA 1
ATOM 1405 C C . GLU A 1 179 ? -0.938 9.656 -0.982 1 96.06 179 GLU A C 1
ATOM 1407 O O . GLU A 1 179 ? -1.665 10.133 -0.108 1 96.06 179 GLU A O 1
ATOM 1412 N N . SER A 1 180 ? -1.339 9.117 -2.076 1 96.06 180 SER A N 1
ATOM 1413 C CA . SER A 1 180 ? -2.736 8.781 -2.328 1 96.06 180 SER A CA 1
ATOM 1414 C C . SER A 1 180 ? -2.859 7.441 -3.045 1 96.06 180 SER A C 1
ATOM 1416 O O . SER A 1 180 ? -1.868 6.906 -3.549 1 96.06 180 SER A O 1
ATOM 1418 N N . ASP A 1 181 ? -4.145 6.949 -3.07 1 96.25 181 ASP A N 1
ATOM 1419 C CA . ASP A 1 181 ? -4.277 5.602 -3.611 1 96.25 181 ASP A CA 1
ATOM 1420 C C . ASP A 1 181 ? -5.168 5.59 -4.852 1 96.25 181 ASP A C 1
ATOM 1422 O O . ASP A 1 181 ? -5.613 4.531 -5.293 1 96.25 181 ASP A O 1
ATOM 1426 N N . ARG A 1 182 ? -5.395 6.879 -5.391 1 96.31 182 ARG A N 1
ATOM 1427 C CA . ARG A 1 182 ? -6.293 6.758 -6.535 1 96.31 182 ARG A CA 1
ATOM 1428 C C . ARG A 1 182 ? -6.246 8.016 -7.402 1 96.31 182 ARG A C 1
ATOM 1430 O O . ARG A 1 182 ? -5.91 9.094 -6.918 1 96.31 182 ARG A O 1
ATOM 1437 N N . SER A 1 183 ? -6.539 7.848 -8.625 1 97.44 183 SER A N 1
ATOM 1438 C CA . SER A 1 183 ? -6.949 8.789 -9.664 1 97.44 183 SER A CA 1
ATOM 1439 C C . SER A 1 183 ? -5.98 9.969 -9.75 1 97.44 183 SER A C 1
ATOM 1441 O O . SER A 1 183 ? -6.398 11.125 -9.68 1 97.44 183 SER A O 1
ATOM 1443 N N . PRO A 1 184 ? -4.746 9.742 -10.016 1 97.88 184 PRO A N 1
ATOM 1444 C CA . PRO A 1 184 ? -3.801 10.836 -10.258 1 97.88 184 PRO A CA 1
ATOM 1445 C C . PRO A 1 184 ? -3.953 11.453 -11.648 1 97.88 184 PRO A C 1
ATOM 1447 O O . PRO A 1 184 ? -4.535 10.828 -12.539 1 97.88 184 PRO A O 1
ATOM 1450 N N . TYR A 1 185 ? -3.57 12.641 -11.773 1 98.19 185 TYR A N 1
ATOM 1451 C CA . TYR A 1 185 ? -3.217 13.203 -13.078 1 98.19 185 TYR A CA 1
ATOM 1452 C C . TYR A 1 185 ? -1.752 12.938 -13.398 1 98.19 185 TYR A C 1
ATOM 1454 O O . TYR A 1 185 ? -0.881 13.086 -12.539 1 98.19 185 TYR A O 1
ATOM 1462 N N . ILE A 1 186 ? -1.502 12.539 -14.664 1 97.94 186 ILE A N 1
ATOM 1463 C CA . ILE A 1 186 ? -0.152 12.055 -14.922 1 97.94 186 ILE A CA 1
ATOM 1464 C C . ILE A 1 186 ? 0.385 12.68 -16.219 1 97.94 186 ILE A C 1
ATOM 1466 O O . ILE A 1 186 ? -0.385 13.016 -17.109 1 97.94 186 ILE A O 1
ATOM 1470 N N . CYS A 1 187 ? 1.607 12.945 -16.25 1 96.75 187 CYS A N 1
ATOM 1471 C CA . CYS A 1 187 ? 2.418 13.188 -17.438 1 96.75 187 CYS A CA 1
ATOM 1472 C C . CYS A 1 187 ? 3.527 12.148 -17.562 1 96.75 187 CYS A C 1
ATOM 1474 O O . CYS A 1 187 ? 4.59 12.297 -16.953 1 96.75 187 CYS A O 1
ATOM 1476 N N . PRO A 1 188 ? 3.277 11.117 -18.281 1 93.88 188 PRO A N 1
ATOM 1477 C CA . PRO A 1 188 ? 4.266 10.039 -18.359 1 93.88 188 PRO A CA 1
ATOM 1478 C C . PRO A 1 188 ? 5.609 10.508 -18.906 1 93.88 188 PRO A C 1
ATOM 1480 O O . PRO A 1 188 ? 6.66 10.023 -18.484 1 93.88 188 PRO A O 1
ATOM 1483 N N . GLN A 1 189 ? 5.609 11.453 -19.828 1 91.06 189 GLN A N 1
ATOM 1484 C CA . GLN A 1 189 ? 6.836 11.945 -20.438 1 91.06 189 GLN A CA 1
ATOM 1485 C C . GLN A 1 189 ? 7.773 12.539 -19.391 1 91.06 189 GLN A C 1
ATOM 1487 O O . GLN A 1 189 ? 8.992 12.406 -19.5 1 91.06 189 GLN A O 1
ATOM 1492 N N . CYS A 1 190 ? 7.242 13.094 -18.406 1 93.75 190 CYS A N 1
ATOM 1493 C CA . CYS A 1 190 ? 8.055 13.773 -17.391 1 93.75 190 CYS A CA 1
ATOM 1494 C C . CYS A 1 190 ? 8.078 12.977 -16.094 1 93.75 190 CYS A C 1
ATOM 1496 O O . CYS A 1 190 ? 8.633 13.438 -15.094 1 93.75 190 CYS A O 1
ATOM 1498 N N . ASP A 1 191 ? 7.504 11.852 -16.109 1 94 191 ASP A N 1
ATOM 1499 C CA . ASP A 1 191 ? 7.398 11.078 -14.883 1 94 191 ASP A CA 1
ATOM 1500 C C . ASP A 1 191 ? 6.812 11.922 -13.75 1 94 191 ASP A C 1
ATOM 1502 O O . ASP A 1 191 ? 7.418 12.047 -12.688 1 94 191 ASP A O 1
ATOM 1506 N N . PHE A 1 192 ? 5.645 12.484 -14.07 1 96.06 192 PHE A N 1
ATOM 1507 C CA . PHE A 1 192 ? 5 13.453 -13.188 1 96.06 192 PHE A CA 1
ATOM 1508 C C . PHE A 1 192 ? 3.598 12.992 -12.812 1 96.06 192 PHE A C 1
ATOM 1510 O O . PHE A 1 192 ? 2.811 12.609 -13.68 1 96.06 192 PHE A O 1
ATOM 1517 N N . MET A 1 193 ? 3.314 12.922 -11.484 1 97.56 193 MET A N 1
ATOM 1518 C CA . MET A 1 193 ? 1.991 12.586 -10.969 1 97.56 193 MET A CA 1
ATOM 1519 C C . MET A 1 193 ? 1.53 13.609 -9.938 1 97.56 193 MET A C 1
ATOM 1521 O O . MET A 1 193 ? 2.311 14.031 -9.078 1 97.56 193 MET A O 1
ATOM 1525 N N . ILE A 1 194 ? 0.219 13.992 -9.969 1 97.94 194 ILE A N 1
ATOM 1526 C CA . ILE A 1 194 ? -0.235 15.078 -9.109 1 97.94 194 ILE A CA 1
ATOM 1527 C C . ILE A 1 194 ? -1.68 14.828 -8.68 1 97.94 194 ILE A C 1
ATOM 1529 O O . ILE A 1 194 ? -2.451 14.203 -9.414 1 97.94 194 ILE A O 1
ATOM 1533 N N . HIS A 1 195 ? -1.978 15.266 -7.508 1 97.44 195 HIS A N 1
ATOM 1534 C CA . HIS A 1 195 ? -3.367 15.289 -7.066 1 97.44 195 HIS A CA 1
ATOM 1535 C C . HIS A 1 195 ? -4.191 16.266 -7.895 1 97.44 195 HIS A C 1
ATOM 1537 O O . HIS A 1 195 ? -3.662 17.266 -8.391 1 97.44 195 HIS A O 1
ATOM 1543 N N . GLU A 1 196 ? -5.465 15.906 -7.969 1 96.81 196 GLU A N 1
ATOM 1544 C CA . GLU A 1 196 ? -6.363 16.875 -8.602 1 96.81 196 GLU A CA 1
ATOM 1545 C C . GLU A 1 196 ? -6.359 18.203 -7.863 1 96.81 196 GLU A C 1
ATOM 1547 O O . GLU A 1 196 ? -6.316 19.266 -8.492 1 96.81 196 GLU A O 1
ATOM 1552 N N . GLY A 1 197 ? -6.375 18.156 -6.535 1 94.5 197 GLY A N 1
ATOM 1553 C CA . GLY A 1 197 ? -6.43 19.359 -5.711 1 94.5 197 GLY A CA 1
ATOM 1554 C C . GLY A 1 197 ? -5.141 20.156 -5.723 1 94.5 197 GLY A C 1
ATOM 1555 O O . GLY A 1 197 ? -5.117 21.312 -5.312 1 94.5 197 GLY A O 1
ATOM 1556 N N . CYS A 1 198 ? -4.082 19.609 -6.18 1 96.62 198 CYS A N 1
ATOM 1557 C CA . CYS A 1 198 ? -2.781 20.266 -6.164 1 96.62 198 CYS A CA 1
ATOM 1558 C C . CYS A 1 198 ? -2.492 20.938 -7.508 1 96.62 198 CYS A C 1
ATOM 1560 O O . CYS A 1 198 ? -1.511 21.672 -7.645 1 96.62 198 CYS A O 1
ATOM 1562 N N . ILE A 1 199 ? -3.295 20.719 -8.539 1 96.69 199 ILE A N 1
ATOM 1563 C CA . ILE A 1 199 ? -3.076 21.234 -9.883 1 96.69 199 ILE A CA 1
ATOM 1564 C C . ILE A 1 199 ? -3.152 22.766 -9.867 1 96.69 199 ILE A C 1
ATOM 1566 O O . ILE A 1 199 ? -2.324 23.438 -10.484 1 96.69 199 ILE A O 1
ATOM 1570 N N . ASN A 1 200 ? -4.082 23.281 -9.078 1 94.38 200 ASN A N 1
ATOM 1571 C CA . ASN A 1 200 ? -4.34 24.719 -9.133 1 94.38 200 ASN A CA 1
ATOM 1572 C C . ASN A 1 200 ? -3.662 25.453 -7.98 1 94.38 200 ASN A C 1
ATOM 1574 O O . ASN A 1 200 ? -4.051 26.578 -7.641 1 94.38 200 ASN A O 1
ATOM 1578 N N . LEU A 1 201 ? -2.75 24.891 -7.355 1 95.81 201 LEU A N 1
ATOM 1579 C CA . LEU A 1 201 ? -1.99 25.594 -6.324 1 95.81 201 LEU A CA 1
ATOM 1580 C C . LEU A 1 201 ? -1.341 26.844 -6.891 1 95.81 201 LEU A C 1
ATOM 1582 O O . LEU A 1 201 ? -0.846 26.844 -8.016 1 95.81 201 LEU A O 1
ATOM 1586 N N . PRO A 1 202 ? -1.359 27.906 -6.137 1 95.69 202 PRO A N 1
ATOM 1587 C CA . PRO A 1 202 ? -0.752 29.141 -6.621 1 95.69 202 PRO A CA 1
ATOM 1588 C C . PRO A 1 202 ? 0.77 29.062 -6.715 1 95.69 202 PRO A C 1
ATOM 1590 O O . PRO A 1 202 ? 1.39 28.25 -6.02 1 95.69 202 PRO A O 1
ATOM 1593 N N . ARG A 1 203 ? 1.354 29.922 -7.52 1 96.12 203 ARG A N 1
ATOM 1594 C CA . ARG A 1 203 ? 2.793 29.875 -7.754 1 96.12 203 ARG A CA 1
ATOM 1595 C C . ARG A 1 203 ? 3.549 30.719 -6.738 1 96.12 203 ARG A C 1
ATOM 1597 O O . ARG A 1 203 ? 4.59 30.312 -6.227 1 96.12 203 ARG A O 1
ATOM 1604 N N . VAL A 1 204 ? 3.092 31.938 -6.523 1 96.44 204 VAL A N 1
ATOM 1605 C CA . VAL A 1 204 ? 3.725 32.875 -5.59 1 96.44 204 VAL A CA 1
ATOM 1606 C C . VAL A 1 204 ? 2.691 33.375 -4.586 1 96.44 204 VAL A C 1
ATOM 1608 O O . VAL A 1 204 ? 1.636 33.875 -4.973 1 96.44 204 VAL A O 1
ATOM 1611 N N . ILE A 1 205 ? 3.035 33.25 -3.334 1 96.25 205 ILE A N 1
ATOM 1612 C CA . ILE A 1 205 ? 2.078 33.688 -2.324 1 96.25 205 ILE A CA 1
ATOM 1613 C C . ILE A 1 205 ? 2.818 34.375 -1.173 1 96.25 205 ILE A C 1
ATOM 1615 O O . ILE A 1 205 ? 4.051 34.344 -1.111 1 96.25 205 ILE A O 1
ATOM 1619 N N . SER A 1 206 ? 2.029 35.094 -0.365 1 93.94 206 SER A N 1
ATOM 1620 C CA . SER A 1 206 ? 2.477 35.625 0.923 1 93.94 206 SER A CA 1
ATOM 1621 C C . SER A 1 206 ? 1.708 34.969 2.074 1 93.94 206 SER A C 1
ATOM 1623 O O . SER A 1 206 ? 0.485 34.812 2.008 1 93.94 206 SER A O 1
ATOM 1625 N N . MET A 1 207 ? 2.471 34.469 2.943 1 93.44 207 MET A N 1
ATOM 1626 C CA . MET A 1 207 ? 1.82 33.906 4.121 1 93.44 207 MET A CA 1
ATOM 1627 C C . MET A 1 207 ? 2.174 34.688 5.375 1 93.44 207 MET A C 1
ATOM 1629 O O . MET A 1 207 ? 3.193 35.375 5.406 1 93.44 207 MET A O 1
ATOM 1633 N N . ILE A 1 208 ? 1.406 34.5 6.395 1 92.19 208 ILE A N 1
ATOM 1634 C CA . ILE A 1 208 ? 1.543 35.312 7.609 1 92.19 208 ILE A CA 1
ATOM 1635 C C . ILE A 1 208 ? 2.75 34.812 8.414 1 92.19 208 ILE A C 1
ATOM 1637 O O . ILE A 1 208 ? 3.322 35.594 9.195 1 92.19 208 ILE A O 1
ATOM 1641 N N . ARG A 1 209 ? 3.191 33.625 8.211 1 92.88 209 ARG A N 1
ATOM 1642 C CA . ARG A 1 209 ? 4.238 33 9.016 1 92.88 209 ARG A CA 1
ATOM 1643 C C . ARG A 1 209 ? 5.621 33.344 8.477 1 92.88 209 ARG A C 1
ATOM 1645 O O . ARG A 1 209 ? 6.637 32.875 9 1 92.88 209 ARG A O 1
ATOM 1652 N N . HIS A 1 210 ? 5.68 34.125 7.449 1 93.75 210 HIS A N 1
ATOM 1653 C CA . HIS A 1 210 ? 6.941 34.5 6.828 1 93.75 210 HIS A CA 1
ATOM 1654 C C . HIS A 1 210 ? 6.855 35.906 6.211 1 93.75 210 HIS A C 1
ATOM 1656 O O . HIS A 1 210 ? 5.824 36.281 5.648 1 93.75 210 HIS A O 1
ATOM 1662 N N . VAL A 1 211 ? 7.957 36.656 6.246 1 91.44 211 VAL A N 1
ATOM 1663 C CA . VAL A 1 211 ? 7.945 38.062 5.855 1 91.44 211 VAL A CA 1
ATOM 1664 C C . VAL A 1 211 ? 8.047 38.156 4.336 1 91.44 211 VAL A C 1
ATOM 1666 O O . VAL A 1 211 ? 7.438 39.062 3.736 1 91.44 211 VAL A O 1
ATOM 1669 N N . HIS A 1 212 ? 8.711 37.219 3.682 1 93.62 212 HIS A N 1
ATOM 1670 C CA . HIS A 1 212 ? 8.93 37.281 2.24 1 93.62 212 HIS A CA 1
ATOM 1671 C C . HIS A 1 212 ? 7.891 36.469 1.482 1 93.62 212 HIS A C 1
ATOM 1673 O O . HIS A 1 212 ? 7.266 35.562 2.053 1 93.62 212 HIS A O 1
ATOM 1679 N N . ARG A 1 213 ? 7.777 36.844 0.26 1 95.12 213 ARG A N 1
ATOM 1680 C CA . ARG A 1 213 ? 6.98 36 -0.629 1 95.12 213 ARG A CA 1
ATOM 1681 C C . ARG A 1 213 ? 7.652 34.625 -0.855 1 95.12 213 ARG A C 1
ATOM 1683 O O . ARG A 1 213 ? 8.883 34.531 -0.855 1 95.12 213 ARG A O 1
ATOM 1690 N N . ILE A 1 214 ? 6.844 33.656 -0.984 1 96.38 214 ILE A N 1
ATOM 1691 C CA . ILE A 1 214 ? 7.383 32.312 -1.24 1 96.38 214 ILE A CA 1
ATOM 1692 C C . ILE A 1 214 ? 6.84 31.781 -2.564 1 96.38 214 ILE A C 1
ATOM 1694 O O . ILE A 1 214 ? 5.781 32.219 -3.025 1 96.38 214 ILE A O 1
ATOM 1698 N N . SER A 1 215 ? 7.547 30.953 -3.127 1 96.56 215 SER A N 1
ATOM 1699 C CA . SER A 1 215 ? 7.191 30.422 -4.438 1 96.56 215 SER A CA 1
ATOM 1700 C C . SER A 1 215 ? 7.133 28.891 -4.418 1 96.56 215 SER A C 1
ATOM 1702 O O . SER A 1 215 ? 7.887 28.25 -3.688 1 96.56 215 SER A O 1
ATOM 1704 N N . ARG A 1 216 ? 6.285 28.422 -5.309 1 96.12 216 ARG A N 1
ATOM 1705 C CA . ARG A 1 216 ? 6.105 26.969 -5.434 1 96.12 216 ARG A CA 1
ATOM 1706 C C . ARG A 1 216 ? 7.27 26.344 -6.188 1 96.12 216 ARG A C 1
ATOM 1708 O O . ARG A 1 216 ? 7.762 26.906 -7.168 1 96.12 216 ARG A O 1
ATOM 1715 N N . THR A 1 217 ? 7.773 25.188 -5.68 1 94.19 217 THR A N 1
ATOM 1716 C CA . THR A 1 217 ? 8.789 24.391 -6.355 1 94.19 217 THR A CA 1
ATOM 1717 C C . THR A 1 217 ? 8.438 22.906 -6.305 1 94.19 217 THR A C 1
ATOM 1719 O O . THR A 1 217 ? 7.711 22.469 -5.414 1 94.19 217 THR A O 1
ATOM 1722 N N . TYR A 1 218 ? 8.883 22.172 -7.281 1 92.38 218 TYR A N 1
ATOM 1723 C CA . TYR A 1 218 ? 8.594 20.734 -7.324 1 92.38 218 TYR A CA 1
ATOM 1724 C C . TYR A 1 218 ? 9.789 19.922 -6.832 1 92.38 218 TYR A C 1
ATOM 1726 O O . TYR A 1 218 ? 9.734 18.688 -6.789 1 92.38 218 TYR A O 1
ATOM 1734 N N . PHE A 1 219 ? 10.828 20.688 -6.523 1 89.44 219 PHE A N 1
ATOM 1735 C CA . PHE A 1 219 ? 12.031 20.031 -6.027 1 89.44 219 PHE A CA 1
ATOM 1736 C C . PHE A 1 219 ? 12.797 20.938 -5.07 1 89.44 219 PHE A C 1
ATOM 1738 O O .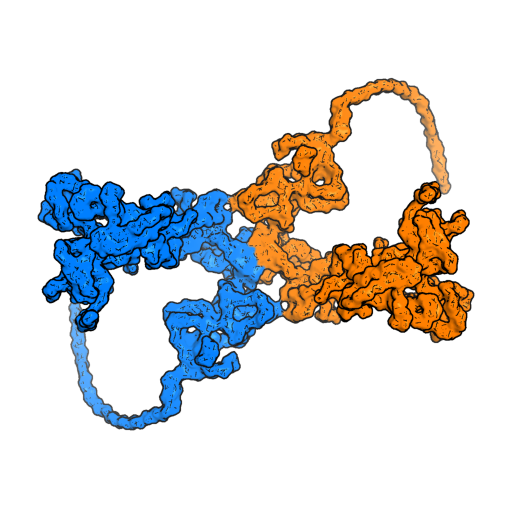 PHE A 1 219 ? 13.398 21.922 -5.492 1 89.44 219 PHE A O 1
ATOM 1745 N N . LEU A 1 220 ? 12.789 20.578 -3.805 1 88.31 220 LEU A N 1
ATOM 1746 C CA . LEU A 1 220 ? 13.484 21.359 -2.789 1 88.31 220 LEU A CA 1
ATOM 1747 C C . LEU A 1 220 ? 14.953 20.953 -2.699 1 88.31 220 LEU A C 1
ATOM 1749 O O . LEU A 1 220 ? 15.812 21.781 -2.375 1 88.31 220 LEU A O 1
ATOM 1753 N N . GLY A 1 221 ? 15.227 19.641 -3.027 1 81.81 221 GLY A N 1
ATOM 1754 C CA . GLY A 1 221 ? 16.594 19.156 -2.975 1 81.81 221 GLY A CA 1
ATOM 1755 C C . GLY A 1 221 ? 16.938 18.469 -1.664 1 81.81 221 GLY A C 1
ATOM 1756 O O . GLY A 1 221 ? 16.078 18.328 -0.79 1 81.81 221 GLY A O 1
ATOM 1757 N N . PHE A 1 222 ? 18.172 18.062 -1.608 1 79.44 222 PHE A N 1
ATOM 1758 C CA . PHE A 1 222 ? 18.641 17.328 -0.444 1 79.44 222 PHE A CA 1
ATOM 1759 C C . PHE A 1 222 ? 18.812 18.25 0.754 1 79.44 222 PHE A C 1
ATOM 1761 O O . PHE A 1 222 ? 19.266 19.391 0.605 1 79.44 222 PHE A O 1
ATOM 1768 N N . GLY A 1 223 ? 18.281 17.766 1.906 1 81.12 223 GLY A N 1
ATOM 1769 C CA . GLY A 1 223 ? 18.453 18.531 3.123 1 81.12 223 GLY A CA 1
ATOM 1770 C C . GLY A 1 223 ? 17.5 18.141 4.227 1 81.12 223 GLY A C 1
ATOM 1771 O O . GLY A 1 223 ? 16.625 17.297 4.02 1 81.12 223 GLY A O 1
ATOM 1772 N N . ASP A 1 224 ? 17.828 18.672 5.367 1 88.38 224 ASP A N 1
ATOM 1773 C CA . ASP A 1 224 ? 16.922 18.5 6.508 1 88.38 224 ASP A CA 1
ATOM 1774 C C . ASP A 1 224 ? 15.922 19.641 6.598 1 88.38 224 ASP A C 1
ATOM 1776 O O . ASP A 1 224 ? 16.078 20.547 7.418 1 88.38 224 ASP A O 1
ATOM 1780 N N . TRP A 1 225 ? 14.914 19.562 5.797 1 93.38 225 TRP A N 1
ATOM 1781 C CA . TRP A 1 225 ? 13.914 20.625 5.707 1 93.38 225 TRP A CA 1
ATOM 1782 C C . TRP A 1 225 ? 12.828 20.438 6.766 1 93.38 225 TRP A C 1
ATOM 1784 O O . TRP A 1 225 ? 12.352 19.312 6.988 1 93.38 225 TRP A O 1
ATOM 1794 N N . LYS A 1 226 ? 12.539 21.531 7.418 1 94.88 226 LYS A N 1
ATOM 1795 C CA . LYS A 1 226 ? 11.422 21.562 8.352 1 94.88 226 LYS A CA 1
ATOM 1796 C C . LYS A 1 226 ? 10.383 22.594 7.934 1 94.88 226 LYS A C 1
ATOM 1798 O O . LYS A 1 226 ? 10.727 23.703 7.547 1 94.88 226 LYS A O 1
ATOM 1803 N N . CYS A 1 227 ? 9.148 22.234 7.93 1 96.69 227 CYS A N 1
ATOM 1804 C CA . CYS A 1 227 ? 8.062 23.094 7.496 1 96.69 227 CYS A CA 1
ATOM 1805 C C . CYS A 1 227 ? 7.918 24.297 8.422 1 96.69 227 CYS A C 1
ATOM 1807 O O . CYS A 1 227 ? 7.887 24.141 9.641 1 96.69 227 CYS A O 1
ATOM 1809 N N . GLY A 1 228 ? 7.77 25.438 7.898 1 96.06 228 GLY A N 1
ATOM 1810 C CA . GLY A 1 228 ? 7.633 26.672 8.672 1 96.06 228 GLY A CA 1
ATOM 1811 C C . GLY A 1 228 ? 6.285 26.797 9.352 1 96.06 228 GLY A C 1
ATOM 1812 O O . GLY A 1 228 ? 6.074 27.703 10.156 1 96.06 228 GLY A O 1
ATOM 1813 N N . VAL A 1 229 ? 5.414 25.859 9.094 1 96 229 VAL A N 1
ATOM 1814 C CA . VAL A 1 229 ? 4.066 25.969 9.641 1 96 229 VAL A CA 1
ATOM 1815 C C . VAL A 1 229 ? 3.814 24.797 10.602 1 96 229 VAL A C 1
ATOM 1817 O O . VAL A 1 229 ? 3.688 25 11.812 1 96 229 VAL A O 1
ATOM 1820 N N . CYS A 1 230 ? 3.904 23.609 10.203 1 94.56 230 CYS A N 1
ATOM 1821 C CA . CYS A 1 230 ? 3.609 22.469 11.055 1 94.56 230 CYS A CA 1
ATOM 1822 C C . CYS A 1 230 ? 4.867 21.969 11.758 1 94.56 230 CYS A C 1
ATOM 1824 O O . CYS A 1 230 ? 4.789 21.188 12.703 1 94.56 230 CYS A O 1
ATOM 1826 N N . ARG A 1 231 ? 6 22.344 11.273 1 94.69 231 ARG A N 1
ATOM 1827 C CA . ARG A 1 231 ? 7.309 22.078 11.859 1 94.69 231 ARG A CA 1
ATOM 1828 C C . ARG A 1 231 ? 7.699 20.609 11.672 1 94.69 231 ARG A C 1
ATOM 1830 O O . ARG A 1 231 ? 8.641 20.125 12.305 1 94.69 231 ARG A O 1
ATOM 1837 N N . ARG A 1 232 ? 7.062 19.922 10.828 1 94.25 232 ARG A N 1
ATOM 1838 C CA . ARG A 1 232 ? 7.434 18.562 10.484 1 94.25 232 ARG A CA 1
ATOM 1839 C C . ARG A 1 232 ? 8.414 18.531 9.312 1 94.25 232 ARG A C 1
ATOM 1841 O O . ARG A 1 232 ? 8.547 19.531 8.594 1 94.25 232 ARG A O 1
ATOM 1848 N N . ARG A 1 233 ? 9.031 17.375 9.227 1 93.94 233 ARG A N 1
ATOM 1849 C CA . ARG A 1 233 ? 10.031 17.234 8.172 1 93.94 233 ARG A CA 1
ATOM 1850 C C . ARG A 1 233 ? 9.383 17.281 6.793 1 93.94 233 ARG A C 1
ATOM 1852 O O . ARG A 1 233 ? 8.289 16.734 6.594 1 93.94 233 ARG A O 1
ATOM 1859 N N . ILE A 1 234 ? 10.047 17.922 5.879 1 95.12 234 ILE A N 1
ATOM 1860 C CA . ILE A 1 234 ? 9.633 17.969 4.484 1 95.12 234 ILE A CA 1
ATOM 1861 C C . ILE A 1 234 ? 10.508 17.047 3.645 1 95.12 234 ILE A C 1
ATOM 1863 O O . ILE A 1 234 ? 11.734 17.062 3.758 1 95.12 234 ILE A O 1
ATOM 1867 N N . ASP A 1 235 ? 9.883 16.25 2.91 1 92.62 235 ASP A N 1
ATOM 1868 C CA . ASP A 1 235 ? 10.633 15.453 1.942 1 92.62 235 ASP A CA 1
ATOM 1869 C C . ASP A 1 235 ? 11.047 16.297 0.74 1 92.62 235 ASP A C 1
ATOM 1871 O O . ASP A 1 235 ? 10.211 16.672 -0.086 1 92.62 235 ASP A O 1
ATOM 1875 N N . GLY A 1 236 ? 12.305 16.578 0.626 1 91.88 236 GLY A N 1
ATOM 1876 C CA . GLY A 1 236 ? 12.828 17.5 -0.378 1 91.88 236 GLY A CA 1
ATOM 1877 C C . GLY A 1 236 ? 12.727 16.953 -1.79 1 91.88 236 GLY A C 1
ATOM 1878 O O . GLY A 1 236 ? 13.031 17.656 -2.756 1 91.88 236 GLY A O 1
ATOM 1879 N N . ARG A 1 237 ? 12.359 15.781 -1.979 1 91.38 237 ARG A N 1
ATOM 1880 C CA . ARG A 1 237 ? 12.219 15.148 -3.287 1 91.38 237 ARG A CA 1
ATOM 1881 C C . ARG A 1 237 ? 10.953 15.625 -3.994 1 91.38 237 ARG A C 1
ATOM 1883 O O . ARG A 1 237 ? 10.805 15.445 -5.203 1 91.38 237 ARG A O 1
ATOM 1890 N N . TYR A 1 238 ? 10.055 16.25 -3.273 1 93.75 238 TYR A N 1
ATOM 1891 C CA . TYR A 1 238 ? 8.758 16.656 -3.809 1 93.75 238 TYR A CA 1
ATOM 1892 C C . TYR A 1 238 ? 8.57 18.172 -3.666 1 93.75 238 TYR A C 1
ATOM 1894 O O . TYR A 1 238 ? 9.5 18.891 -3.299 1 93.75 238 TYR A O 1
ATOM 1902 N N . GLY A 1 239 ? 7.395 18.516 -4.047 1 95 239 GLY A N 1
ATOM 1903 C CA . GLY A 1 239 ? 7.152 19.953 -4.105 1 95 239 GLY A CA 1
ATOM 1904 C C . GLY A 1 239 ? 6.836 20.562 -2.756 1 95 239 GLY A C 1
ATOM 1905 O O . GLY A 1 239 ? 6.402 19.859 -1.838 1 95 239 GLY A O 1
ATOM 1906 N N . ALA A 1 240 ? 7.109 21.844 -2.658 1 97.25 240 ALA A N 1
ATOM 1907 C CA . ALA A 1 240 ? 6.887 22.703 -1.499 1 97.25 240 ALA A CA 1
ATOM 1908 C C . ALA A 1 240 ? 6.961 24.172 -1.884 1 97.25 240 ALA A C 1
ATOM 1910 O O . ALA A 1 240 ? 7.086 24.516 -3.064 1 97.25 240 ALA A O 1
ATOM 1911 N N . TYR A 1 241 ? 6.68 25 -0.978 1 97.56 241 TYR A N 1
ATOM 1912 C CA . TYR A 1 241 ? 6.957 26.422 -1.162 1 97.56 241 TYR A CA 1
ATOM 1913 C C . TYR A 1 241 ? 8.281 26.812 -0.505 1 97.56 241 TYR A C 1
ATOM 1915 O O . TYR A 1 241 ? 8.602 26.328 0.583 1 97.56 241 TYR A O 1
ATOM 1923 N N . SER A 1 242 ? 9.031 27.625 -1.16 1 97 242 SER A N 1
ATOM 1924 C CA . SER A 1 242 ? 10.32 28.062 -0.629 1 97 242 SER A CA 1
ATOM 1925 C C . SER A 1 242 ? 10.523 29.562 -0.831 1 97 242 SER A C 1
ATOM 1927 O O . SER A 1 242 ? 9.805 30.188 -1.608 1 97 242 SER A O 1
ATOM 1929 N N . CYS A 1 243 ? 11.406 30.156 -0.036 1 96.38 243 CYS A N 1
ATOM 1930 C CA . CYS A 1 243 ? 11.727 31.578 -0.101 1 96.38 243 CYS A CA 1
ATOM 1931 C C . CYS A 1 243 ? 13.062 31.797 -0.801 1 96.38 243 CYS A C 1
ATOM 1933 O O . CYS A 1 243 ? 14.055 31.141 -0.484 1 96.38 243 CYS A O 1
ATOM 1935 N N . SER A 1 244 ? 13.133 32.688 -1.779 1 93.06 244 SER A N 1
ATOM 1936 C CA . SER A 1 244 ? 14.359 32.969 -2.527 1 93.06 244 SER A CA 1
ATOM 1937 C C . SER A 1 244 ? 15.344 33.781 -1.704 1 93.06 244 SER A C 1
ATOM 1939 O O . SER A 1 244 ? 16.547 33.75 -1.942 1 93.06 244 SER A O 1
ATOM 1941 N N . VAL A 1 245 ? 14.836 34.469 -0.748 1 94.44 245 VAL A N 1
ATOM 1942 C CA . VAL A 1 245 ? 15.656 35.344 0.089 1 94.44 245 VAL A CA 1
ATOM 1943 C C . VAL A 1 245 ? 16.219 34.562 1.266 1 94.44 245 VAL A C 1
ATOM 1945 O O . VAL A 1 245 ? 17.391 34.719 1.63 1 94.44 245 VAL A O 1
ATOM 1948 N N . CYS A 1 246 ? 15.367 33.688 1.84 1 94.81 246 CYS A N 1
ATOM 1949 C CA . CYS A 1 246 ? 15.766 32.844 2.965 1 94.81 246 CYS A CA 1
ATOM 1950 C C . CYS A 1 246 ? 15.953 31.406 2.523 1 94.81 246 CYS A C 1
ATOM 1952 O O . CYS A 1 246 ? 15.016 30.609 2.598 1 94.81 246 CYS A O 1
ATOM 1954 N N . PRO A 1 247 ? 17.062 31 2.209 1 90.06 247 PRO A N 1
ATOM 1955 C CA . PRO A 1 247 ? 17.312 29.703 1.584 1 90.06 247 PRO A CA 1
ATOM 1956 C C . PRO A 1 247 ? 16.938 28.531 2.492 1 90.06 247 PRO A C 1
ATOM 1958 O O . PRO A 1 247 ? 16.703 27.422 2.008 1 90.06 247 PRO A O 1
ATOM 1961 N N . ASP A 1 248 ? 16.828 28.672 3.758 1 90.94 248 ASP A N 1
ATOM 1962 C CA . ASP A 1 248 ? 16.547 27.562 4.664 1 90.94 248 ASP A CA 1
ATOM 1963 C C . ASP A 1 248 ? 15.078 27.531 5.051 1 90.94 248 ASP A C 1
ATOM 1965 O O . ASP A 1 248 ? 14.688 26.797 5.965 1 90.94 248 ASP A O 1
ATOM 1969 N N . TYR A 1 249 ? 14.297 28.297 4.293 1 95.94 249 TYR A N 1
ATOM 1970 C CA . TYR A 1 249 ? 12.883 28.344 4.656 1 95.94 249 TYR A CA 1
ATOM 1971 C C . TYR A 1 249 ? 12.031 27.625 3.619 1 95.94 249 TYR A C 1
ATOM 1973 O O . TYR A 1 249 ? 12.148 27.875 2.42 1 95.94 249 TYR A O 1
ATOM 1981 N N . ALA A 1 250 ? 11.234 26.703 4.098 1 97.38 250 ALA A N 1
ATOM 1982 C CA . ALA A 1 250 ? 10.312 25.969 3.236 1 97.38 250 ALA A CA 1
ATOM 1983 C C . ALA A 1 250 ? 9.039 25.578 3.99 1 97.38 250 ALA A C 1
ATOM 1985 O O . ALA A 1 250 ? 9.031 25.547 5.223 1 97.38 250 ALA A O 1
ATOM 1986 N N . VAL A 1 251 ? 8.016 25.406 3.256 1 97.94 251 VAL A N 1
ATOM 1987 C CA . VAL A 1 251 ? 6.723 25.047 3.824 1 97.94 251 VAL A CA 1
ATOM 1988 C C . VAL A 1 251 ? 6.027 24.031 2.926 1 97.94 251 VAL A C 1
ATOM 1990 O O . VAL A 1 251 ? 6.109 24.109 1.698 1 97.94 251 VAL A O 1
ATOM 1993 N N . HIS A 1 252 ? 5.359 23.078 3.562 1 97.44 252 HIS A N 1
ATOM 1994 C CA . HIS A 1 252 ? 4.543 22.156 2.779 1 97.44 252 HIS A CA 1
ATOM 1995 C C . HIS A 1 252 ? 3.539 22.906 1.914 1 97.44 252 HIS A C 1
ATOM 1997 O O . HIS A 1 252 ? 3.01 23.938 2.328 1 97.44 252 HIS A O 1
ATOM 2003 N N . SER A 1 253 ? 3.254 22.344 0.783 1 96.69 253 SER A N 1
ATOM 2004 C CA . SER A 1 253 ? 2.287 22.969 -0.111 1 96.69 253 SER A CA 1
ATOM 2005 C C . SER A 1 253 ? 0.916 23.078 0.547 1 96.69 253 SER A C 1
ATOM 2007 O O . SER A 1 253 ? 0.266 24.125 0.468 1 96.69 253 SER A O 1
ATOM 2009 N N . ARG A 1 254 ? 0.529 22.078 1.228 1 94.62 254 ARG A N 1
ATOM 2010 C CA . ARG A 1 254 ? -0.788 22.078 1.856 1 94.62 254 ARG A CA 1
ATOM 2011 C C . ARG A 1 254 ? -0.802 22.969 3.094 1 94.62 254 ARG A C 1
ATOM 2013 O O . ARG A 1 254 ? -1.83 23.562 3.424 1 94.62 254 ARG A O 1
ATOM 2020 N N . CYS A 1 255 ? 0.285 23.094 3.811 1 96.25 255 CYS A N 1
ATOM 2021 C CA . CYS A 1 255 ? 0.394 23.984 4.965 1 96.25 255 CYS A CA 1
ATOM 2022 C C . CYS A 1 255 ? 0.384 25.438 4.531 1 96.25 255 CYS A C 1
ATOM 2024 O O . CYS A 1 255 ? -0.26 26.281 5.168 1 96.25 255 CYS A O 1
ATOM 2026 N N . ALA A 1 256 ? 1.05 25.719 3.459 1 97.06 256 ALA A N 1
ATOM 2027 C CA . ALA A 1 256 ? 1.182 27.078 2.959 1 97.06 256 ALA A CA 1
ATOM 2028 C C . ALA A 1 256 ? -0.162 27.625 2.479 1 97.06 256 ALA A C 1
ATOM 2030 O O . ALA A 1 256 ? -0.397 28.828 2.504 1 97.06 256 ALA A O 1
ATOM 2031 N N . THR A 1 257 ? -0.99 26.75 2.07 1 95.88 257 THR A N 1
ATOM 2032 C CA . THR A 1 257 ? -2.242 27.188 1.467 1 95.88 257 THR A CA 1
ATOM 2033 C C . THR A 1 257 ? -3.416 26.922 2.404 1 95.88 257 THR A C 1
ATOM 2035 O O . THR A 1 257 ? -4.57 26.875 1.969 1 95.88 257 THR A O 1
ATOM 2038 N N . ARG A 1 258 ? -3.146 26.688 3.58 1 94.75 258 ARG A N 1
ATOM 2039 C CA . ARG A 1 258 ? -4.207 26.578 4.574 1 94.75 258 ARG A CA 1
ATOM 2040 C C . ARG A 1 258 ? -4.91 27.906 4.77 1 94.75 258 ARG A C 1
ATOM 2042 O O . ARG A 1 258 ? -4.281 28.969 4.695 1 94.75 258 ARG A O 1
ATOM 2049 N N . ARG A 1 259 ? -6.086 27.828 5.172 1 91.69 259 ARG A N 1
ATOM 2050 C CA . ARG A 1 259 ? -6.906 29.031 5.305 1 91.69 259 ARG A CA 1
ATOM 2051 C C . ARG A 1 259 ? -6.406 29.922 6.449 1 91.69 259 ARG A C 1
ATOM 2053 O O . ARG A 1 259 ? -6.547 31.141 6.402 1 91.69 259 ARG A O 1
ATOM 2060 N N . ASP A 1 260 ? -5.867 29.328 7.48 1 91.31 260 ASP A N 1
ATOM 2061 C CA . ASP A 1 260 ? -5.414 30.094 8.641 1 91.31 260 ASP A CA 1
ATOM 2062 C C . ASP A 1 260 ? -4.023 30.672 8.406 1 91.31 260 ASP A C 1
ATOM 2064 O O . ASP A 1 260 ? -3.541 31.484 9.203 1 91.31 260 ASP A O 1
ATOM 2068 N N . VAL A 1 261 ? -3.391 30.359 7.336 1 95.12 261 VAL A N 1
ATOM 2069 C CA . VAL A 1 261 ? -2.014 30.766 7.086 1 95.12 261 VAL A CA 1
ATOM 2070 C C . VAL A 1 261 ? -1.968 31.703 5.875 1 95.12 261 VAL A C 1
ATOM 2072 O O . VAL A 1 261 ? -1.2 32.656 5.859 1 95.12 261 VAL A O 1
ATOM 2075 N N . TRP A 1 262 ? -2.725 31.438 4.914 1 95.5 262 TRP A N 1
ATOM 2076 C CA . TRP A 1 262 ? -2.75 32.125 3.637 1 95.5 262 TRP A CA 1
ATOM 2077 C C . TRP A 1 262 ? -4.102 32.812 3.404 1 95.5 262 TRP A C 1
ATOM 2079 O O . TRP A 1 262 ? -5.148 32.219 3.711 1 95.5 262 TRP A O 1
ATOM 2089 N N . ASP A 1 263 ? -4.078 34 2.863 1 92.94 263 ASP A N 1
ATOM 2090 C CA . ASP A 1 263 ? -5.309 34.781 2.713 1 92.94 263 ASP A CA 1
ATOM 2091 C C . ASP A 1 263 ? -5.977 34.469 1.371 1 92.94 263 ASP A C 1
ATOM 2093 O O . ASP A 1 263 ? -6.988 35.094 1.026 1 92.94 263 ASP A O 1
ATOM 2097 N N . GLY A 1 264 ? -5.395 33.625 0.508 1 93.38 264 GLY A N 1
ATOM 2098 C CA . GLY A 1 264 ? -6.043 33.219 -0.725 1 93.38 264 GLY A CA 1
ATOM 2099 C C . GLY A 1 264 ? -5.582 34 -1.936 1 93.38 264 GLY A C 1
ATOM 2100 O O . GLY A 1 264 ? -6.016 33.75 -3.059 1 93.38 264 GLY A O 1
ATOM 2101 N N . ARG A 1 265 ? -4.633 34.906 -1.775 1 92.31 265 ARG A N 1
ATOM 2102 C CA . ARG A 1 265 ? -4.238 35.781 -2.877 1 92.31 265 ARG A CA 1
ATOM 2103 C C . ARG A 1 265 ? -2.984 35.25 -3.568 1 92.31 265 ARG A C 1
ATOM 2105 O O . ARG A 1 265 ? -1.983 34.969 -2.912 1 92.31 265 ARG A O 1
ATOM 2112 N N . GLU A 1 266 ? -3.037 35.125 -4.828 1 93.5 266 GLU A N 1
ATOM 2113 C CA . GLU A 1 266 ? -1.884 34.781 -5.66 1 93.5 266 GLU A CA 1
ATOM 2114 C C . GLU A 1 266 ? -1.141 36.031 -6.098 1 93.5 266 GLU A C 1
ATOM 2116 O O . GLU A 1 266 ? -1.762 37.031 -6.477 1 93.5 266 GLU A O 1
ATOM 2121 N N . LEU A 1 267 ? 0.233 36 -6.074 1 93.25 267 LEU A N 1
ATOM 2122 C CA . LEU A 1 267 ? 0.994 37.25 -6.227 1 93.25 267 LEU A CA 1
ATOM 2123 C C . LEU A 1 267 ? 1.992 37.125 -7.371 1 93.25 267 LEU A C 1
ATOM 2125 O O . LEU A 1 267 ? 2.9 37.969 -7.492 1 93.25 267 LEU A O 1
ATOM 2129 N N . GLU A 1 268 ? 2.203 36.125 -8.172 1 88.5 268 GLU A N 1
ATOM 2130 C CA . GLU A 1 268 ? 3.203 35.906 -9.211 1 88.5 268 GLU A CA 1
ATOM 2131 C C . GLU A 1 268 ? 3.408 37.156 -10.07 1 88.5 268 GLU A C 1
ATOM 2133 O O . GLU A 1 268 ? 4.543 37.5 -10.383 1 88.5 268 GLU A O 1
ATOM 2138 N N . ASP A 1 269 ? 2.408 37.938 -10.406 1 85.88 269 ASP A N 1
ATOM 2139 C CA . ASP A 1 269 ? 2.539 39.094 -11.297 1 85.88 269 ASP A CA 1
ATOM 2140 C C . ASP A 1 269 ? 2.23 40.406 -10.57 1 85.88 269 ASP A C 1
ATOM 2142 O O . ASP A 1 269 ? 1.992 41.438 -11.203 1 85.88 269 ASP A O 1
ATOM 2146 N N . GLU A 1 270 ? 2.328 40.312 -9.32 1 88 270 GLU A N 1
ATOM 2147 C CA . GLU A 1 270 ? 2.09 41.5 -8.531 1 88 270 GLU A CA 1
ATOM 2148 C C . GLU A 1 270 ? 3.396 42.062 -7.98 1 88 270 GLU A C 1
ATOM 2150 O O . GLU A 1 270 ? 4.223 41.344 -7.441 1 88 270 GLU A O 1
ATOM 2155 N N . PRO A 1 271 ? 3.619 43.281 -8.266 1 83.81 271 PRO A N 1
ATOM 2156 C CA . PRO A 1 271 ? 4.84 43.875 -7.715 1 83.81 271 PRO A CA 1
ATOM 2157 C C . PRO A 1 271 ? 4.891 43.812 -6.188 1 83.81 271 PRO A C 1
ATOM 2159 O O . PRO A 1 271 ? 3.85 43.844 -5.531 1 83.81 271 PRO A O 1
ATOM 2162 N N . GLU A 1 272 ? 6.02 43.5 -5.656 1 79.5 272 GLU A N 1
ATOM 2163 C CA . GLU A 1 272 ? 6.168 43.438 -4.203 1 79.5 272 GLU A CA 1
ATOM 2164 C C . GLU A 1 272 ? 6.012 44.812 -3.584 1 79.5 272 GLU A C 1
ATOM 2166 O O . GLU A 1 272 ? 6.656 45.781 -4.02 1 79.5 272 GLU A O 1
ATOM 2171 N N . GLU A 1 273 ? 4.875 45.094 -2.957 1 65.12 273 GLU A N 1
ATOM 2172 C CA . GLU A 1 273 ? 4.688 46.375 -2.301 1 65.12 273 GLU A CA 1
ATOM 2173 C C . GLU A 1 273 ? 5.496 46.469 -1.01 1 65.12 273 GLU A C 1
ATOM 2175 O O . GLU A 1 273 ? 5.672 45.469 -0.313 1 65.12 273 GLU A O 1
ATOM 2180 N N . SER A 1 274 ? 6.391 47.469 -0.878 1 61.38 274 SER A N 1
ATOM 2181 C CA . SER A 1 274 ? 7.145 47.719 0.35 1 61.38 274 SER A CA 1
ATOM 2182 C C . SER A 1 274 ? 6.211 47.875 1.545 1 61.38 274 SER A C 1
ATOM 2184 O O . SER A 1 274 ? 5.254 48.656 1.493 1 61.38 274 SER A O 1
ATOM 2186 N N . ASP A 1 275 ? 6.004 46.906 2.279 1 58.47 275 ASP A N 1
ATOM 2187 C CA . ASP A 1 275 ? 5.258 47.062 3.525 1 58.47 275 ASP A CA 1
ATOM 2188 C C . ASP A 1 275 ? 5.766 48.25 4.316 1 58.47 275 ASP A C 1
ATOM 2190 O O . ASP A 1 275 ? 6.883 48.25 4.84 1 58.47 275 ASP A O 1
ATOM 2194 N N . GLU A 1 276 ? 5.379 49.5 3.949 1 60.59 276 GLU A N 1
ATOM 2195 C CA . GLU A 1 276 ? 5.777 50.625 4.754 1 60.59 276 GLU A CA 1
ATOM 2196 C C . GLU A 1 276 ? 5.406 50.438 6.219 1 60.59 276 GLU A C 1
ATOM 2198 O O . GLU A 1 276 ? 4.234 50.25 6.551 1 60.59 276 GLU A O 1
ATOM 2203 N N . CYS A 1 277 ? 6.34 49.969 7.008 1 67.38 277 CYS A N 1
ATOM 2204 C CA . CYS A 1 277 ? 6.176 49.875 8.453 1 67.38 277 CYS A CA 1
ATOM 2205 C C . CYS A 1 277 ? 5.945 51.281 9.047 1 67.38 277 CYS A C 1
ATOM 2207 O O . CYS A 1 277 ? 6.773 52.156 8.883 1 67.38 277 CYS A O 1
ATOM 2209 N N . GLU A 1 278 ? 4.707 51.625 9.32 1 79.19 278 GLU A N 1
ATOM 2210 C CA . GLU A 1 278 ? 4.453 52.875 10.047 1 79.19 278 GLU A CA 1
ATOM 2211 C C . GLU A 1 278 ? 5.035 52.812 11.453 1 79.19 278 GLU A C 1
ATOM 2213 O O . GLU A 1 278 ? 4.668 51.938 12.25 1 79.19 278 GLU A O 1
ATOM 2218 N N . GLU A 1 279 ? 6.012 53.656 11.695 1 87.88 279 GLU A N 1
ATOM 2219 C CA . GLU A 1 279 ? 6.57 53.719 13.039 1 87.88 279 GLU A CA 1
ATOM 2220 C C . GLU A 1 279 ? 5.508 54.156 14.047 1 87.88 279 GLU A C 1
ATOM 2222 O O . GLU A 1 279 ? 4.664 55 13.75 1 87.88 279 GLU A O 1
ATOM 2227 N N . PRO A 1 280 ? 5.562 53.656 15.18 1 94 280 PRO A N 1
ATOM 2228 C CA . PRO A 1 280 ? 4.523 53.938 16.172 1 94 280 PRO A CA 1
ATOM 2229 C C . PRO A 1 280 ? 4.668 55.344 16.781 1 94 280 PRO A C 1
ATOM 2231 O O . PRO A 1 280 ? 3.748 55.812 17.438 1 94 280 PRO A O 1
ATOM 2234 N N . PHE A 1 281 ? 5.836 55.969 16.641 1 95.06 281 PHE A N 1
ATOM 2235 C CA . PHE A 1 281 ? 6.012 57.312 17.188 1 95.06 281 PHE A CA 1
ATOM 2236 C C . PHE A 1 281 ? 7.055 58.094 16.391 1 95.06 281 PHE A C 1
ATOM 2238 O O . PHE A 1 281 ? 7.785 57.5 15.586 1 95.06 281 PHE A O 1
ATOM 2245 N N . GLU A 1 282 ? 6.988 59.375 16.578 1 95.12 282 GLU A N 1
ATOM 2246 C CA . GLU A 1 282 ? 8.023 60.281 16.062 1 95.12 282 GLU A CA 1
ATOM 2247 C C . GLU A 1 282 ? 8.938 60.75 17.188 1 95.12 282 GLU A C 1
ATOM 2249 O O . GLU A 1 282 ? 8.469 61.062 18.281 1 95.12 282 GLU A O 1
ATOM 2254 N N . VAL A 1 283 ? 10.156 60.75 16.906 1 94.94 283 VAL A N 1
ATOM 2255 C CA . VAL A 1 283 ? 11.109 61.25 17.891 1 94.94 283 VAL A CA 1
ATOM 2256 C C . VAL A 1 283 ? 11.18 62.75 17.828 1 94.94 283 VAL A C 1
ATOM 2258 O O . VAL A 1 283 ? 11.516 63.344 16.781 1 94.94 283 VAL A O 1
ATOM 2261 N N . VAL A 1 284 ? 10.906 63.375 18.875 1 95.38 284 VAL A N 1
ATOM 2262 C CA . VAL A 1 284 ? 10.906 64.875 18.938 1 95.38 284 VAL A CA 1
ATOM 2263 C C . VAL A 1 284 ? 12.266 65.312 19.422 1 95.38 284 VAL A C 1
ATOM 2265 O O . VAL A 1 284 ? 12.852 66.25 18.812 1 95.38 284 VAL A O 1
ATOM 2268 N N . SER A 1 285 ? 12.773 64.812 20.5 1 93.56 285 SER A N 1
ATOM 2269 C CA . SER A 1 285 ? 14.086 65.062 21.062 1 93.56 285 SER A CA 1
ATOM 2270 C C . SER A 1 285 ? 14.586 63.875 21.875 1 93.56 285 SER A C 1
ATOM 2272 O O . SER A 1 285 ? 13.922 62.812 21.922 1 93.56 285 SER A O 1
ATOM 2274 N N . ASP A 1 286 ? 15.781 64.125 22.453 1 90.94 286 ASP A N 1
ATOM 2275 C CA . ASP A 1 286 ? 16.359 63 23.219 1 90.94 286 ASP A CA 1
ATOM 2276 C C . ASP A 1 286 ? 15.445 62.625 24.391 1 90.94 286 ASP A C 1
ATOM 2278 O O . ASP A 1 286 ? 15.219 63.406 25.297 1 90.94 286 ASP A O 1
ATOM 2282 N N . GLY A 1 287 ? 14.914 61.469 24.25 1 92.06 287 GLY A N 1
ATOM 2283 C CA . GLY A 1 287 ? 14.078 60.938 25.328 1 92.06 287 GLY A CA 1
ATOM 2284 C C . GLY A 1 287 ? 12.641 61.438 25.234 1 92.06 287 GLY A C 1
ATOM 2285 O O . GLY A 1 287 ? 11.859 61.219 26.172 1 92.06 287 GLY A O 1
ATOM 2286 N N . VAL A 1 288 ? 12.312 62.125 24.281 1 95.88 288 VAL A N 1
ATOM 2287 C CA . VAL A 1 288 ? 10.953 62.656 24.109 1 95.88 288 VAL A CA 1
ATOM 2288 C C . VAL A 1 288 ? 10.375 62.156 22.781 1 95.88 288 VAL A C 1
ATOM 2290 O O . VAL A 1 288 ? 11.008 62.281 21.734 1 95.88 288 VAL A O 1
ATOM 2293 N N . ILE A 1 289 ? 9.195 61.562 22.906 1 96.56 289 ILE A N 1
ATOM 2294 C CA . ILE A 1 289 ? 8.57 61.031 21.703 1 96.56 289 ILE A CA 1
ATOM 2295 C C . ILE A 1 289 ? 7.145 61.562 21.578 1 96.56 289 ILE A C 1
ATOM 2297 O O . ILE A 1 289 ? 6.578 62.062 22.547 1 96.56 289 ILE A O 1
ATOM 2301 N N . ASN A 1 290 ? 6.656 61.531 20.312 1 97 290 ASN A N 1
ATOM 2302 C CA . ASN A 1 290 ? 5.242 61.719 20.031 1 97 290 ASN A CA 1
ATOM 2303 C C . ASN A 1 290 ? 4.598 60.438 19.5 1 97 290 ASN A C 1
ATOM 2305 O O . ASN A 1 290 ? 4.781 60.094 18.328 1 97 290 ASN A O 1
ATOM 2309 N N . HIS A 1 291 ? 3.928 59.812 20.344 1 95.88 291 HIS A N 1
ATOM 2310 C CA . HIS A 1 291 ? 3.375 58.5 20.062 1 95.88 291 HIS A CA 1
ATOM 2311 C C . HIS A 1 291 ? 2.02 58.594 19.375 1 95.88 291 HIS A C 1
ATOM 2313 O O . HIS A 1 291 ? 1.23 59.5 19.672 1 95.88 291 HIS A O 1
ATOM 2319 N N . PHE A 1 292 ? 1.686 57.719 18.484 1 94.06 292 PHE A N 1
ATOM 2320 C CA . PHE A 1 292 ? 0.484 57.781 17.672 1 94.06 292 PHE A CA 1
ATOM 2321 C C . PHE A 1 292 ? -0.769 57.75 18.531 1 94.06 292 PHE A C 1
ATOM 2323 O O . PHE A 1 292 ? -1.818 58.281 18.141 1 94.06 292 PHE A O 1
ATOM 2330 N N . SER A 1 293 ? -0.756 57.125 19.734 1 92.75 293 SER A N 1
ATOM 2331 C CA . SER A 1 293 ? -1.913 56.969 20.609 1 92.75 293 SER A CA 1
ATOM 2332 C C . SER A 1 293 ? -2.168 58.25 21.406 1 92.75 293 SER A C 1
ATOM 2334 O O . SER A 1 293 ? -3.207 58.375 22.062 1 92.75 293 SER A O 1
ATOM 2336 N N . HIS A 1 294 ? -1.276 59.094 21.422 1 92.94 294 HIS A N 1
ATOM 2337 C CA . HIS A 1 294 ? -1.347 60.344 22.156 1 92.94 294 HIS A CA 1
ATOM 2338 C C . HIS A 1 294 ? -0.639 61.469 21.391 1 92.94 294 HIS A C 1
ATOM 2340 O O . HIS A 1 294 ? 0.329 62.031 21.891 1 92.94 294 HIS A O 1
ATOM 2346 N N . ARG A 1 295 ? -1.221 61.938 20.391 1 91.88 295 ARG A N 1
ATOM 2347 C CA . ARG A 1 295 ? -0.572 62.844 19.469 1 91.88 295 ARG A CA 1
ATOM 2348 C C . ARG A 1 295 ? -0.598 64.25 19.984 1 91.88 295 ARG A C 1
ATOM 2350 O O . ARG A 1 295 ? 0.23 65.125 19.594 1 91.88 295 ARG A O 1
ATOM 2357 N N . GLU A 1 296 ? -1.451 64.562 20.875 1 92.69 296 GLU A N 1
ATOM 2358 C CA . GLU A 1 296 ? -1.648 65.938 21.375 1 92.69 296 GLU A CA 1
ATOM 2359 C C . GLU A 1 296 ? -0.471 66.375 22.234 1 92.69 296 GLU A C 1
ATOM 2361 O O . GLU A 1 296 ? -0.177 67.562 22.328 1 92.69 296 GLU A O 1
ATOM 2366 N N . HIS A 1 297 ? 0.142 65.375 22.906 1 95.69 297 HIS A N 1
ATOM 2367 C CA . HIS A 1 297 ? 1.229 65.75 23.828 1 95.69 297 HIS A CA 1
ATOM 2368 C C . HIS A 1 297 ? 2.441 64.812 23.594 1 95.69 297 HIS A C 1
ATOM 2370 O O . HIS A 1 297 ? 2.307 63.688 23.125 1 95.69 297 HIS A O 1
ATOM 2376 N N . ASN A 1 298 ? 3.566 65.375 23.938 1 96.56 298 ASN A N 1
ATOM 2377 C CA . ASN A 1 298 ? 4.801 64.625 23.891 1 96.56 298 ASN A CA 1
ATOM 2378 C C . ASN A 1 298 ? 4.992 63.781 25.156 1 96.56 298 ASN A C 1
ATOM 2380 O O . ASN A 1 298 ? 4.516 64.125 26.219 1 96.56 298 ASN A O 1
ATOM 2384 N N . LEU A 1 299 ? 5.586 62.656 24.938 1 96.06 299 LEU A N 1
ATOM 2385 C CA . LEU A 1 299 ? 5.895 61.781 26.047 1 96.06 299 LEU A CA 1
ATOM 2386 C C . LEU A 1 299 ? 7.387 61.812 26.375 1 96.06 299 LEU A C 1
ATOM 2388 O O . LEU A 1 299 ? 8.219 61.844 25.469 1 96.06 299 LEU A O 1
ATOM 2392 N N . ARG A 1 300 ? 7.715 61.844 27.656 1 95.5 300 ARG A N 1
ATOM 2393 C CA . ARG A 1 300 ? 9.109 61.844 28.094 1 95.5 300 ARG A CA 1
ATOM 2394 C C . ARG A 1 300 ? 9.492 60.531 28.766 1 95.5 300 ARG A C 1
ATOM 2396 O O . ARG A 1 300 ? 8.711 60 29.547 1 95.5 300 ARG A O 1
ATOM 2403 N N . LEU A 1 301 ? 10.648 60.125 28.5 1 93.75 301 LEU A N 1
ATOM 2404 C CA . LEU A 1 301 ? 11.172 58.875 29.078 1 93.75 301 LEU A CA 1
ATOM 2405 C C . LEU A 1 301 ? 11.609 59.094 30.516 1 93.75 301 LEU A C 1
ATOM 2407 O O . LEU A 1 301 ? 12.352 60.031 30.812 1 93.75 301 LEU A O 1
ATOM 2411 N N . GLU A 1 302 ? 11.086 58.312 31.328 1 88.19 302 GLU A N 1
ATOM 2412 C CA . GLU A 1 302 ? 11.422 58.375 32.75 1 88.19 302 GLU A CA 1
ATOM 2413 C C . GLU A 1 302 ? 11.883 57.031 33.281 1 88.19 302 GLU A C 1
ATOM 2415 O O . GLU A 1 302 ? 11.562 55.969 32.688 1 88.19 302 GLU A O 1
ATOM 2420 N N . ASP A 1 303 ? 12.734 57.062 34.219 1 78.75 303 ASP A N 1
ATOM 2421 C CA . ASP A 1 303 ? 13.195 55.844 34.906 1 78.75 303 ASP A CA 1
ATOM 2422 C C . ASP A 1 303 ? 12.344 55.531 36.125 1 78.75 303 ASP A C 1
ATOM 2424 O O . ASP A 1 303 ? 12.188 56.375 37 1 78.75 303 ASP A O 1
ATOM 2428 N N . GLY A 1 304 ? 11.641 54.438 36.188 1 64.94 304 GLY A N 1
ATOM 2429 C CA . GLY A 1 304 ? 10.773 54 37.25 1 64.94 304 GLY A CA 1
ATOM 2430 C C . GLY A 1 304 ? 11.461 54.031 38.625 1 64.94 304 GLY A C 1
ATOM 2431 O O . GLY A 1 304 ? 10.797 54.125 39.656 1 64.94 304 GLY A O 1
ATOM 2432 N N . LEU A 1 305 ? 12.82 53.844 38.656 1 62.91 305 LEU A N 1
ATOM 2433 C CA . LEU A 1 305 ? 13.547 53.875 39.906 1 62.91 305 LEU A CA 1
ATOM 2434 C C . LEU A 1 305 ? 13.484 55.25 40.562 1 62.91 305 LEU A C 1
ATOM 2436 O O . LEU A 1 305 ? 13.609 55.375 41.781 1 62.91 305 LEU A O 1
ATOM 2440 N N . SER A 1 306 ? 13.352 56.25 39.781 1 56.97 306 SER A N 1
ATOM 2441 C CA . SER A 1 306 ? 13.391 57.594 40.312 1 56.97 306 SER A CA 1
ATOM 2442 C C . SER A 1 306 ? 12.055 57.969 40.938 1 56.97 306 SER A C 1
ATOM 2444 O O . SER A 1 306 ? 11.953 59.031 41.594 1 56.97 306 SER A O 1
ATOM 2446 N N . LEU A 1 307 ?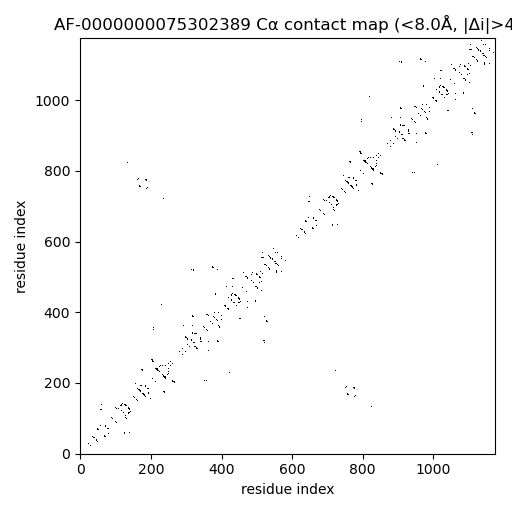 11.062 57.281 40.562 1 55.5 307 LEU A N 1
ATOM 2447 C CA . LEU A 1 307 ? 9.773 57.688 41.125 1 55.5 307 LEU A CA 1
ATOM 2448 C C . LEU A 1 307 ? 9.602 57.219 42.562 1 55.5 307 LEU A C 1
ATOM 2450 O O . LEU A 1 307 ? 9.797 56.031 42.844 1 55.5 307 LEU A O 1
ATOM 2454 N N . THR A 1 308 ? 9.93 58 43.531 1 50.47 308 THR A N 1
ATOM 2455 C CA . THR A 1 308 ? 9.789 57.812 44.969 1 50.47 308 THR A CA 1
ATOM 2456 C C . THR A 1 308 ? 8.477 57.094 45.281 1 50.47 308 THR A C 1
ATOM 2458 O O . THR A 1 308 ? 8.406 56.281 46.219 1 50.47 308 THR A O 1
ATOM 2461 N N . ASN A 1 309 ? 7.262 57.594 44.906 1 49.03 309 ASN A N 1
ATOM 2462 C CA . ASN A 1 309 ? 5.957 57.125 45.375 1 49.03 309 ASN A CA 1
ATOM 2463 C C . ASN A 1 309 ? 5.398 56.031 44.469 1 49.03 309 ASN A C 1
ATOM 2465 O O . ASN A 1 309 ? 4.375 56.219 43.812 1 49.03 309 ASN A O 1
ATOM 2469 N N . ILE A 1 310 ? 6.113 55.156 44.062 1 51.56 310 ILE A N 1
ATOM 2470 C CA . ILE A 1 310 ? 5.891 54.031 43.156 1 51.56 310 ILE A CA 1
ATOM 2471 C C . ILE A 1 310 ? 4.719 53.188 43.656 1 51.56 310 ILE A C 1
ATOM 2473 O O . ILE A 1 310 ? 4.254 52.281 42.969 1 51.56 310 ILE A O 1
ATOM 2477 N N . ASN A 1 311 ? 4.367 53.406 44.906 1 52.12 311 ASN A N 1
ATOM 2478 C CA . ASN A 1 311 ? 3.344 52.531 45.469 1 52.12 311 ASN A CA 1
ATOM 2479 C C . ASN A 1 311 ? 1.957 52.875 44.906 1 52.12 311 ASN A C 1
ATOM 2481 O O . ASN A 1 311 ? 0.949 52.375 45.438 1 52.12 311 ASN A O 1
ATOM 2485 N N . ASP A 1 312 ? 2.023 53.781 43.906 1 59.38 312 ASP A N 1
ATOM 2486 C CA . ASP A 1 312 ? 0.678 54.125 43.469 1 59.38 312 ASP A CA 1
ATOM 2487 C C . ASP A 1 312 ? 0.14 53.062 42.5 1 59.38 312 ASP A C 1
ATOM 2489 O O . ASP A 1 312 ? 0.706 52.875 41.406 1 59.38 312 ASP A O 1
ATOM 2493 N N . ILE A 1 313 ? -0.792 52.281 42.938 1 61.78 313 ILE A N 1
ATOM 2494 C CA . ILE A 1 313 ? -1.471 51.219 42.219 1 61.78 313 ILE A CA 1
ATOM 2495 C C . ILE A 1 313 ? -2.078 51.75 40.906 1 61.78 313 ILE A C 1
ATOM 2497 O O . ILE A 1 313 ? -2.322 51 39.969 1 61.78 313 ILE A O 1
ATOM 2501 N N . CYS A 1 314 ? -2.068 53.062 40.781 1 65.5 314 CYS A N 1
ATOM 2502 C CA . CYS A 1 314 ? -2.803 53.594 39.656 1 65.5 314 CYS A CA 1
ATOM 2503 C C . CYS A 1 314 ? -1.858 53.906 38.5 1 65.5 314 CYS A C 1
ATOM 2505 O O . CYS A 1 314 ? -2.305 54.219 37.375 1 65.5 314 CYS A O 1
ATOM 2507 N N . LEU A 1 315 ? -0.639 53.875 38.812 1 80.5 315 LEU A N 1
ATOM 2508 C CA . LEU A 1 315 ? 0.305 54.125 37.719 1 80.5 315 LEU A CA 1
ATOM 2509 C C . LEU A 1 315 ? 0.496 52.906 36.844 1 80.5 315 LEU A C 1
ATOM 2511 O O . LEU A 1 315 ? 1.361 52.062 37.125 1 80.5 315 LEU A O 1
ATOM 2515 N N . ARG A 1 316 ? -0.29 52.812 35.875 1 87.5 316 ARG A N 1
ATOM 2516 C CA . ARG A 1 316 ? -0.292 51.625 35 1 87.5 316 ARG A CA 1
ATOM 2517 C C . ARG A 1 316 ? -0.108 52.031 33.531 1 87.5 316 ARG A C 1
ATOM 2519 O O . ARG A 1 316 ? -0.524 53.125 33.125 1 87.5 316 ARG A O 1
ATOM 2526 N N . CYS A 1 317 ? 0.488 51.25 32.875 1 91.56 317 CYS A N 1
ATOM 2527 C CA . CYS A 1 317 ? 0.692 51.438 31.438 1 91.56 317 CYS A CA 1
ATOM 2528 C C . CYS A 1 317 ? -0.639 51.438 30.688 1 91.56 317 CYS A C 1
ATOM 2530 O O . CYS A 1 317 ? -1.495 50.594 30.922 1 91.56 317 CYS A O 1
ATOM 2532 N N . ARG A 1 318 ? -0.807 52.344 29.781 1 91.25 318 ARG A N 1
ATOM 2533 C CA . ARG A 1 318 ? -2.066 52.5 29.047 1 91.25 318 ARG A CA 1
ATOM 2534 C C . ARG A 1 318 ? -2.219 51.406 28 1 91.25 318 ARG A C 1
ATOM 2536 O O . ARG A 1 318 ? -3.318 51.156 27.5 1 91.25 318 ARG A O 1
ATOM 2543 N N . ALA A 1 319 ? -1.159 50.75 27.703 1 93.5 319 ALA A N 1
ATOM 2544 C CA . ALA A 1 319 ? -1.197 49.719 26.672 1 93.5 319 ALA A CA 1
ATOM 2545 C C . ALA A 1 319 ? -1.453 48.344 27.266 1 93.5 319 ALA A C 1
ATOM 2547 O O . ALA A 1 319 ? -2.482 47.719 27 1 93.5 319 ALA A O 1
ATOM 2548 N N . CYS A 1 320 ? -0.639 47.844 28.141 1 92.06 320 CYS A N 1
ATOM 2549 C CA . CYS A 1 320 ? -0.756 46.5 28.688 1 92.06 320 CYS A CA 1
ATOM 2550 C C . CYS A 1 320 ? -1.511 46.531 30.016 1 92.06 320 CYS A C 1
ATOM 2552 O O . CYS A 1 320 ? -1.854 45.469 30.547 1 92.06 320 CYS A O 1
ATOM 2554 N N . ALA A 1 321 ? -1.72 47.625 30.625 1 89.31 321 ALA A N 1
ATOM 2555 C CA . ALA A 1 321 ? -2.453 47.812 31.875 1 89.31 321 ALA A CA 1
ATOM 2556 C C . ALA A 1 321 ? -1.675 47.25 33.062 1 89.31 321 ALA A C 1
ATOM 2558 O O . ALA A 1 321 ? -2.242 47 34.125 1 89.31 321 ALA A O 1
ATOM 2559 N N . ARG A 1 322 ? -0.402 47 32.875 1 88.31 322 ARG A N 1
ATOM 2560 C CA . ARG A 1 322 ? 0.435 46.531 34 1 88.31 322 ARG A CA 1
ATOM 2561 C C . ARG A 1 322 ? 1.079 47.719 34.719 1 88.31 322 ARG A C 1
ATOM 2563 O O . ARG A 1 322 ? 1.245 48.781 34.156 1 88.31 322 ARG A O 1
ATOM 2570 N N . PRO A 1 323 ? 1.395 47.438 35.938 1 83.5 323 PRO A N 1
ATOM 2571 C CA . PRO A 1 323 ? 2.049 48.5 36.688 1 83.5 323 PRO A CA 1
ATOM 2572 C C . PRO A 1 323 ? 3.447 48.812 36.188 1 83.5 323 PRO A C 1
ATOM 2574 O O . PRO A 1 323 ? 4.117 47.938 35.625 1 83.5 323 PRO A O 1
ATOM 2577 N N . VAL A 1 324 ? 3.803 50.125 36.312 1 81.75 324 VAL A N 1
ATOM 2578 C CA . VAL A 1 324 ? 5.113 50.562 35.844 1 81.75 324 VAL A CA 1
ATOM 2579 C C . VAL A 1 324 ? 6.113 50.531 37 1 81.75 324 VAL A C 1
ATOM 2581 O O . VAL A 1 324 ? 5.914 51.188 38.031 1 81.75 324 VAL A O 1
ATOM 2584 N N . TYR A 1 325 ? 6.551 49.531 37.469 1 70.06 325 TYR A N 1
ATOM 2585 C CA . TYR A 1 325 ? 7.5 49.438 38.562 1 70.06 325 TYR A CA 1
ATOM 2586 C C . TYR A 1 325 ? 8.828 50.094 38.188 1 70.06 325 TYR A C 1
ATOM 2588 O O . TYR A 1 325 ? 8.867 51.25 37.781 1 70.06 325 TYR A O 1
ATOM 2596 N N . SER A 1 326 ? 9.859 49.344 38.188 1 66 326 SER A N 1
ATOM 2597 C CA . SER A 1 326 ? 11.227 49.812 38 1 66 326 SER A CA 1
ATOM 2598 C C . SER A 1 326 ? 11.617 49.875 36.531 1 66 326 SER A C 1
ATOM 2600 O O . SER A 1 326 ? 12.742 50.219 36.219 1 66 326 SER A O 1
ATOM 2602 N N . ASN A 1 327 ? 10.672 49.781 35.719 1 76.38 327 ASN A N 1
ATOM 2603 C CA . ASN A 1 327 ? 11.008 49.781 34.312 1 76.38 327 ASN A CA 1
ATOM 2604 C C . ASN A 1 327 ? 10.992 51.188 33.719 1 76.38 327 ASN A C 1
ATOM 2606 O O . ASN A 1 327 ? 10.516 52.125 34.344 1 76.38 327 ASN A O 1
ATOM 2610 N N . MET A 1 328 ? 11.609 51.312 32.594 1 87.31 328 MET A N 1
ATOM 2611 C CA . MET A 1 328 ? 11.555 52.562 31.828 1 87.31 328 MET A CA 1
ATOM 2612 C C . MET A 1 328 ? 10.172 52.75 31.219 1 87.31 328 MET A C 1
ATOM 2614 O O . MET A 1 328 ? 9.547 51.812 30.75 1 87.31 328 MET A O 1
ATOM 2618 N N . PHE A 1 329 ? 9.672 53.938 31.406 1 92.06 329 PHE A N 1
ATOM 2619 C CA . PHE A 1 329 ? 8.359 54.219 30.844 1 92.06 329 PHE A CA 1
ATOM 2620 C C . PHE A 1 329 ? 8.281 55.656 30.312 1 92.06 329 PHE A C 1
ATOM 2622 O O . PHE A 1 329 ? 9.102 56.5 30.672 1 92.06 329 PHE A O 1
ATOM 2629 N N . TYR A 1 330 ? 7.402 55.812 29.422 1 93.62 330 TYR A N 1
ATOM 2630 C CA . TYR A 1 330 ? 7.094 57.125 28.891 1 93.62 330 TYR A CA 1
ATOM 2631 C C . TYR A 1 330 ? 5.895 57.75 29.609 1 93.62 330 TYR A C 1
ATOM 2633 O O . TYR A 1 330 ? 4.906 57.062 29.891 1 93.62 330 TYR A O 1
ATOM 2641 N N . SER A 1 331 ? 6 59 29.984 1 92.94 331 SER A N 1
ATOM 2642 C CA . SER A 1 331 ? 4.891 59.719 30.609 1 92.94 331 SER A CA 1
ATOM 2643 C C . SER A 1 331 ? 4.602 61.031 29.875 1 92.94 331 SER A C 1
ATOM 2645 O O . SER A 1 331 ? 5.52 61.688 29.375 1 92.94 331 SER A O 1
ATOM 2647 N N . CYS A 1 332 ? 3.342 61.281 29.734 1 94.19 332 CYS A N 1
ATOM 2648 C CA . CYS A 1 332 ? 2.955 62.531 29.078 1 94.19 332 CYS A CA 1
ATOM 2649 C C . CYS A 1 332 ? 3.465 63.75 29.844 1 94.19 332 CYS A C 1
ATOM 2651 O O . CYS A 1 332 ? 3.412 63.75 31.078 1 94.19 332 CYS A O 1
ATOM 2653 N N . MET A 1 333 ? 3.871 64.688 29.188 1 92.38 333 MET A N 1
ATOM 2654 C CA . MET A 1 333 ? 4.449 65.875 29.797 1 92.38 333 MET A CA 1
ATOM 2655 C C . MET A 1 333 ? 3.359 66.812 30.266 1 92.38 333 MET A C 1
ATOM 2657 O O . MET A 1 333 ? 3.617 67.688 31.078 1 92.38 333 MET A O 1
ATOM 2661 N N . GLN A 1 334 ? 2.182 66.625 29.844 1 92.44 334 GLN A N 1
ATOM 2662 C CA . GLN A 1 334 ? 1.102 67.562 30.172 1 92.44 334 GLN A CA 1
ATOM 2663 C C . GLN A 1 334 ? -0.001 66.875 30.953 1 92.44 334 GLN A C 1
ATOM 2665 O O . GLN A 1 334 ? -0.752 67.5 31.688 1 92.44 334 GLN A O 1
ATOM 2670 N N . CYS A 1 335 ? -0.137 65.562 30.578 1 86.81 335 CYS A N 1
ATOM 2671 C CA . CYS A 1 335 ? -1.184 64.812 31.25 1 86.81 335 CYS A CA 1
ATOM 2672 C C . CYS A 1 335 ? -0.6 63.906 32.344 1 86.81 335 CYS A C 1
ATOM 2674 O O . CYS A 1 335 ? 0.512 63.406 32.219 1 86.81 335 CYS A O 1
ATOM 2676 N N . ASP A 1 336 ? -1.37 63.812 33.375 1 79.5 336 ASP A N 1
ATOM 2677 C CA . ASP A 1 336 ? -0.869 63.031 34.531 1 79.5 336 ASP A CA 1
ATOM 2678 C C . ASP A 1 336 ? -1.215 61.562 34.375 1 79.5 336 ASP A C 1
ATOM 2680 O O . ASP A 1 336 ? -0.594 60.719 35 1 79.5 336 ASP A O 1
ATOM 2684 N N . ASP A 1 337 ? -2.01 61.219 33.5 1 82.12 337 ASP A N 1
ATOM 2685 C CA . ASP A 1 337 ? -2.52 59.844 33.562 1 82.12 337 ASP A CA 1
ATOM 2686 C C . ASP A 1 337 ? -2.137 59.062 32.281 1 82.12 337 ASP A C 1
ATOM 2688 O O . ASP A 1 337 ? -2.76 58.062 31.969 1 82.12 337 ASP A O 1
ATOM 2692 N N . PHE A 1 338 ? -1.183 59.531 31.578 1 90.69 338 PHE A N 1
ATOM 2693 C CA . PHE A 1 338 ? -0.805 58.781 30.375 1 90.69 338 PHE A CA 1
ATOM 2694 C C . PHE A 1 338 ? 0.623 58.25 30.5 1 90.69 338 PHE A C 1
ATOM 2696 O O . PHE A 1 338 ? 1.579 59.031 30.391 1 90.69 338 PHE A O 1
ATOM 2703 N N . ILE A 1 339 ? 0.691 56.969 30.641 1 91.25 339 ILE A N 1
ATOM 2704 C CA . ILE A 1 339 ? 1.976 56.312 30.828 1 91.25 339 ILE A CA 1
ATOM 2705 C C . ILE A 1 339 ? 2.07 55.094 29.922 1 91.25 339 ILE A C 1
ATOM 2707 O O . ILE A 1 339 ? 1.092 54.344 29.766 1 91.25 339 ILE A O 1
ATOM 2711 N N . LEU A 1 340 ? 3.234 54.938 29.328 1 93.5 340 LEU A N 1
ATOM 2712 C CA . LEU A 1 340 ? 3.504 53.75 28.516 1 93.5 340 LEU A CA 1
ATOM 2713 C C . LEU A 1 340 ? 4.848 53.125 28.875 1 93.5 340 LEU A C 1
ATOM 2715 O O . LEU A 1 340 ? 5.848 53.844 29.016 1 93.5 340 LEU A O 1
ATOM 2719 N N . HIS A 1 341 ? 4.758 51.781 29.062 1 92.62 341 HIS A N 1
ATOM 2720 C CA . HIS A 1 341 ? 6.051 51.094 29.125 1 92.62 341 HIS A CA 1
ATOM 2721 C C . HIS A 1 341 ? 6.883 51.375 27.875 1 92.62 341 HIS A C 1
ATOM 2723 O O . HIS A 1 341 ? 6.328 51.625 26.812 1 92.62 341 HIS A O 1
ATOM 2729 N N . GLU A 1 342 ? 8.172 51.344 28 1 93.75 342 GLU A N 1
ATOM 2730 C CA . GLU A 1 342 ? 9.031 51.5 26.828 1 93.75 342 GLU A CA 1
ATOM 2731 C C . GLU A 1 342 ? 8.742 50.406 25.797 1 93.75 342 GLU A C 1
ATOM 2733 O O . GLU A 1 342 ? 8.695 50.688 24.594 1 93.75 342 GLU A O 1
ATOM 2738 N N . THR A 1 343 ? 8.602 49.188 26.266 1 92.75 343 THR A N 1
ATOM 2739 C CA . THR A 1 343 ? 8.328 48.062 25.391 1 92.75 343 THR A CA 1
ATOM 2740 C C . THR A 1 343 ? 6.98 48.25 24.688 1 92.75 343 THR A C 1
ATOM 2742 O O . THR A 1 343 ? 6.836 47.906 23.516 1 92.75 343 THR A O 1
ATOM 2745 N N . CYS A 1 344 ? 5.973 48.781 25.438 1 94.44 344 CYS A N 1
ATOM 2746 C CA . CYS A 1 344 ? 4.641 48.969 24.875 1 94.44 344 CYS A CA 1
ATOM 2747 C C . CYS A 1 344 ? 4.641 50.125 23.875 1 94.44 344 CYS A C 1
ATOM 2749 O O . CYS A 1 344 ? 3.889 50.125 22.906 1 94.44 344 CYS A O 1
ATOM 2751 N N . ALA A 1 345 ? 5.488 51.094 24.094 1 95.19 345 ALA A N 1
ATOM 2752 C CA . ALA A 1 345 ? 5.59 52.25 23.188 1 95.19 345 ALA A CA 1
ATOM 2753 C C . ALA A 1 345 ? 6.156 51.812 21.844 1 95.19 345 ALA A C 1
ATOM 2755 O O . ALA A 1 345 ? 5.879 52.438 20.812 1 95.19 345 ALA A O 1
ATOM 2756 N N . ASN A 1 346 ? 6.887 50.781 21.891 1 94.5 346 ASN A N 1
ATOM 2757 C CA . ASN A 1 346 ? 7.578 50.344 20.688 1 94.5 346 ASN A CA 1
ATOM 2758 C C . ASN A 1 346 ? 6.762 49.312 19.906 1 94.5 346 ASN A C 1
ATOM 2760 O O . ASN A 1 346 ? 7.238 48.75 18.922 1 94.5 346 ASN A O 1
ATOM 2764 N N . LEU A 1 347 ? 5.586 49 20.312 1 94.94 347 LEU A N 1
ATOM 2765 C CA . LEU A 1 347 ? 4.75 48.031 19.609 1 94.94 347 LEU A CA 1
ATOM 2766 C C . LEU A 1 347 ? 4.465 48.531 18.188 1 94.94 347 LEU A C 1
ATOM 2768 O O . LEU A 1 347 ? 4.074 49.656 17.969 1 94.94 347 LEU A O 1
ATOM 2772 N N . PRO A 1 348 ? 4.68 47.625 17.203 1 93.62 348 PRO A N 1
ATOM 2773 C CA . PRO A 1 348 ? 4.422 48 15.805 1 93.62 348 PRO A CA 1
ATOM 2774 C C . PRO A 1 348 ? 2.938 48.25 15.523 1 93.62 348 PRO A C 1
ATOM 2776 O O . PRO A 1 348 ? 2.09 47.5 16.047 1 93.62 348 PRO A O 1
ATOM 2779 N N . ARG A 1 349 ? 2.613 49.156 14.578 1 93.69 349 ARG A N 1
ATOM 2780 C CA . ARG A 1 349 ? 1.236 49.469 14.211 1 93.69 349 ARG A CA 1
ATOM 2781 C C . ARG A 1 349 ? 0.574 48.281 13.523 1 93.69 349 ARG A C 1
ATOM 2783 O O . ARG A 1 349 ? -0.623 48.031 13.703 1 93.69 349 ARG A O 1
ATOM 2790 N N . LYS A 1 350 ? 1.372 47.656 12.75 1 92.88 350 LYS A N 1
ATOM 2791 C CA . LYS A 1 350 ? 0.945 46.406 12.086 1 92.88 350 LYS A CA 1
ATOM 2792 C C . LYS A 1 350 ? 1.886 45.25 12.414 1 92.88 350 LYS A C 1
ATOM 2794 O O . LYS A 1 350 ? 3.102 45.438 12.492 1 92.88 350 LYS A O 1
ATOM 2799 N N . LYS A 1 351 ? 1.24 44.188 12.656 1 92.38 351 LYS A N 1
ATOM 2800 C CA . LYS A 1 351 ? 2.076 43.031 13.055 1 92.38 351 LYS A CA 1
ATOM 2801 C C . LYS A 1 351 ? 1.521 41.719 12.516 1 92.38 351 LYS A C 1
ATOM 2803 O O . LYS A 1 351 ? 0.306 41.531 12.5 1 92.38 351 LYS A O 1
ATOM 2808 N N . ARG A 1 352 ? 2.439 40.906 12.07 1 92.56 352 ARG A N 1
ATOM 2809 C CA . ARG A 1 352 ? 2.096 39.531 11.734 1 92.56 352 ARG A CA 1
ATOM 2810 C C . ARG A 1 352 ? 1.972 38.688 12.984 1 92.56 352 ARG A C 1
ATOM 2812 O O . ARG A 1 352 ? 2.754 38.812 13.922 1 92.56 352 ARG A O 1
ATOM 2819 N N . HIS A 1 353 ? 0.961 37.938 13.023 1 94.62 353 HIS A N 1
ATOM 2820 C CA . HIS A 1 353 ? 0.752 37.062 14.18 1 94.62 353 HIS A CA 1
ATOM 2821 C C . HIS A 1 353 ? 0.27 35.688 13.742 1 94.62 353 HIS A C 1
ATOM 2823 O O . HIS A 1 353 ? -0.497 35.562 12.781 1 94.62 353 HIS A O 1
ATOM 2829 N N . VAL A 1 354 ? 0.616 34.625 14.383 1 93.75 354 VAL A N 1
ATOM 2830 C CA . VAL A 1 354 ? 0.425 33.219 13.992 1 93.75 354 VAL A CA 1
ATOM 2831 C C . VAL A 1 354 ? -1.054 32.844 14.094 1 93.75 354 VAL A C 1
ATOM 2833 O O . VAL A 1 354 ? -1.506 31.891 13.461 1 93.75 354 VAL A O 1
ATOM 2836 N N . LEU A 1 355 ? -1.854 33.625 14.812 1 94.12 355 LEU A N 1
ATOM 2837 C CA . LEU A 1 355 ? -3.23 33.219 15.094 1 94.12 355 LEU A CA 1
ATOM 2838 C C . LEU A 1 355 ? -4.176 33.75 14.016 1 94.12 355 LEU A C 1
ATOM 2840 O O . LEU A 1 355 ? -5.379 33.5 14.062 1 94.12 355 LEU A O 1
ATOM 2844 N N . HIS A 1 356 ? -3.645 34.5 13.086 1 93.38 356 HIS A N 1
ATOM 2845 C CA . HIS A 1 356 ? -4.48 35.062 12.039 1 93.38 356 HIS A CA 1
ATOM 2846 C C . HIS A 1 356 ? -3.721 35.156 10.719 1 93.38 356 HIS A C 1
ATOM 2848 O O . HIS A 1 356 ? -2.498 35.312 10.711 1 93.38 356 HIS A O 1
ATOM 2854 N N . ASN A 1 357 ? -4.398 35.094 9.609 1 93.56 357 ASN A N 1
ATOM 2855 C CA . ASN A 1 357 ? -3.721 35.062 8.32 1 93.56 357 ASN A CA 1
ATOM 2856 C C . ASN A 1 357 ? -3.576 36.438 7.711 1 93.56 357 ASN A C 1
ATOM 2858 O O . ASN A 1 357 ? -3.062 36.594 6.598 1 93.56 357 ASN A O 1
ATOM 2862 N N . HIS A 1 358 ? -4.004 37.562 8.422 1 93.25 358 HIS A N 1
ATOM 2863 C CA . HIS A 1 358 ? -3.74 38.938 8.086 1 93.25 358 HIS A CA 1
ATOM 2864 C C . HIS A 1 358 ? -2.826 39.594 9.117 1 93.25 358 HIS A C 1
ATOM 2866 O O . HIS A 1 358 ? -2.719 39.125 10.242 1 93.25 358 HIS A O 1
ATOM 2872 N N . GLN A 1 359 ? -2.27 40.625 8.648 1 92.12 359 GLN A N 1
ATOM 2873 C CA . GLN A 1 359 ? -1.576 41.469 9.633 1 92.12 359 GLN A CA 1
ATOM 2874 C C . GLN A 1 359 ? -2.564 42.125 10.586 1 92.12 359 GLN A C 1
ATOM 2876 O O . GLN A 1 359 ? -3.623 42.594 10.164 1 92.12 359 GLN A O 1
ATOM 2881 N N . LEU A 1 360 ? -2.193 42.125 11.82 1 94.19 360 LEU A N 1
ATOM 2882 C CA . LEU A 1 360 ? -3.035 42.75 12.82 1 94.19 360 LEU A CA 1
ATOM 2883 C C . LEU A 1 360 ? -2.684 44.219 12.961 1 94.19 360 LEU A C 1
ATOM 2885 O O . LEU A 1 360 ? -1.531 44.625 12.766 1 94.19 360 LEU A O 1
ATOM 2889 N N . THR A 1 361 ? -3.652 45 13.25 1 93.81 361 THR A N 1
ATOM 2890 C CA . THR A 1 361 ? -3.457 46.438 13.453 1 93.81 361 THR A CA 1
ATOM 2891 C C . THR A 1 361 ? -3.586 46.781 14.93 1 93.81 361 THR A C 1
ATOM 2893 O O . THR A 1 361 ? -4.465 46.281 15.625 1 93.81 361 THR A O 1
ATOM 2896 N N . LEU A 1 362 ? -2.691 47.625 15.383 1 94.5 362 LEU A N 1
ATOM 2897 C CA . LEU A 1 362 ? -2.693 48.062 16.781 1 94.5 362 LEU A CA 1
ATOM 2898 C C . LEU A 1 362 ? -3.656 49.219 16.984 1 94.5 362 LEU A C 1
ATOM 2900 O O . LEU A 1 362 ? -3.543 50.25 16.312 1 94.5 362 LEU A O 1
ATOM 2904 N N . TYR A 1 363 ? -4.59 49.031 17.891 1 92.5 363 TYR A N 1
ATOM 2905 C CA . TYR A 1 363 ? -5.543 50.062 18.25 1 92.5 363 TYR A CA 1
ATOM 2906 C C . TYR A 1 363 ? -5.359 50.5 19.703 1 92.5 363 TYR A C 1
ATOM 2908 O O . TYR A 1 363 ? -4.98 49.688 20.547 1 92.5 363 TYR A O 1
ATOM 2916 N N . TYR A 1 364 ? -5.562 51.781 19.891 1 87.31 364 TYR A N 1
ATOM 2917 C CA . TYR A 1 364 ? -5.465 52.25 21.266 1 87.31 364 TYR A CA 1
ATOM 2918 C C . TYR A 1 364 ? -6.844 52.406 21.891 1 87.31 364 TYR A C 1
ATOM 2920 O O . TYR A 1 364 ? -7.859 52.375 21.188 1 87.31 364 TYR A O 1
ATOM 2928 N N . ASP A 1 365 ? -7.117 52.406 23.172 1 65.25 365 ASP A N 1
ATOM 2929 C CA . ASP A 1 365 ? -8.219 52.25 24.125 1 65.25 365 ASP A CA 1
ATOM 2930 C C . ASP A 1 365 ? -9.43 53.062 23.703 1 65.25 365 ASP A C 1
ATOM 2932 O O . ASP A 1 365 ? -10.57 52.656 23.891 1 65.25 365 ASP A O 1
ATOM 2936 N N . GLU A 1 366 ? -9.336 54.188 23.031 1 57.97 366 GLU A N 1
ATOM 2937 C CA . GLU A 1 366 ? -10.508 55.062 22.906 1 57.97 366 GLU A CA 1
ATOM 2938 C C . GLU A 1 366 ? -11.539 54.438 21.969 1 57.97 366 GLU A C 1
ATOM 2940 O O . GLU A 1 366 ? -12.742 54.656 22.141 1 57.97 366 GLU A O 1
ATOM 2945 N N . ASN A 1 367 ? -11.102 53.688 21.109 1 54.03 367 ASN A N 1
ATOM 2946 C CA . ASN A 1 367 ? -12.008 53.25 20.047 1 54.03 367 ASN A CA 1
ATOM 2947 C C . ASN A 1 367 ? -12.453 51.812 20.25 1 54.03 367 ASN A C 1
ATOM 2949 O O . ASN A 1 367 ? -12.703 51.062 19.297 1 54.03 367 ASN A O 1
ATOM 2953 N N . ILE A 1 368 ? -12.43 51.406 21.547 1 55.78 368 ILE A N 1
ATOM 2954 C CA . ILE A 1 368 ? -12.789 50 21.734 1 55.78 368 ILE A CA 1
ATOM 2955 C C . ILE A 1 368 ? -14.258 49.781 21.375 1 55.78 368 ILE A C 1
ATOM 2957 O O . ILE A 1 368 ? -15.141 49.969 22.219 1 55.78 368 ILE A O 1
ATOM 2961 N N . VAL A 1 369 ? -14.789 50.531 20.469 1 48.81 369 VAL A N 1
ATOM 2962 C CA . VAL A 1 369 ? -16.203 50.281 20.188 1 48.81 369 VAL A CA 1
ATOM 2963 C C . VAL A 1 369 ? -16.375 48.969 19.453 1 48.81 369 VAL A C 1
ATOM 2965 O O . VAL A 1 369 ? -16.281 48.906 18.234 1 48.81 369 VAL A O 1
ATOM 2968 N N . LYS A 1 370 ? -15.648 47.969 19.766 1 51.31 370 LYS A N 1
ATOM 2969 C CA . LYS A 1 370 ? -16.031 46.875 18.875 1 51.31 370 LYS A CA 1
ATOM 2970 C C . LYS A 1 370 ? -17.5 46.531 19.047 1 51.31 370 LYS A C 1
ATOM 2972 O O . LYS A 1 370 ? -18.141 46.906 20.031 1 51.31 370 LYS A O 1
ATOM 2977 N N . ASP A 1 371 ? -17.938 45.594 18.172 1 49.53 371 ASP A N 1
ATOM 2978 C CA . ASP A 1 371 ? -19.188 44.969 17.781 1 49.53 371 ASP A CA 1
ATOM 2979 C C . ASP A 1 371 ? -19.828 44.219 18.969 1 49.53 371 ASP A C 1
ATOM 2981 O O . ASP A 1 371 ? -20.844 43.531 18.812 1 49.53 371 ASP A O 1
ATOM 2985 N N . CYS A 1 372 ? -19.078 43.938 19.969 1 54.59 372 CYS A N 1
ATOM 2986 C CA . CYS A 1 372 ? -19.938 43.344 20.969 1 54.59 372 CYS A CA 1
ATOM 2987 C C . CYS A 1 372 ? -20.719 44.406 21.75 1 54.59 372 CYS A C 1
ATOM 2989 O O . CYS A 1 372 ? -20.172 45.062 22.625 1 54.59 372 CYS A O 1
ATOM 2991 N N . PRO A 1 373 ? -21.766 44.75 21.281 1 57.72 373 PRO A N 1
ATOM 2992 C CA . PRO A 1 373 ? -22.594 45.812 21.859 1 57.72 373 PRO A CA 1
ATOM 2993 C C . PRO A 1 373 ? -22.625 45.781 23.391 1 57.72 373 PRO A C 1
ATOM 2995 O O . PRO A 1 373 ? -22.891 46.781 24.031 1 57.72 373 PRO A O 1
ATOM 2998 N N . MET A 1 374 ? -22.094 44.656 23.875 1 66.19 374 MET A N 1
ATOM 2999 C CA . MET A 1 374 ? -22.297 44.5 25.312 1 66.19 374 MET A CA 1
ATOM 3000 C C . MET A 1 374 ? -21.078 45.031 26.094 1 66.19 374 MET A C 1
ATOM 3002 O O . MET A 1 374 ? -21.141 45.188 27.312 1 66.19 374 MET A O 1
ATOM 3006 N N . LEU A 1 375 ? -19.891 45.25 25.344 1 75.56 375 LEU A N 1
ATOM 3007 C CA . LEU A 1 375 ? -18.688 45.656 26.047 1 75.56 375 LEU A CA 1
ATOM 3008 C C . LEU A 1 375 ? -18.25 47.062 25.578 1 75.56 375 LEU A C 1
ATOM 3010 O O . LEU A 1 375 ? -18.156 47.312 24.375 1 75.56 375 LEU A O 1
ATOM 3014 N N . HIS A 1 376 ? -18.156 47.969 26.547 1 78.25 376 HIS A N 1
ATOM 3015 C CA . HIS A 1 376 ? -17.594 49.281 26.266 1 78.25 376 HIS A CA 1
ATOM 3016 C C . HIS A 1 376 ? -16.438 49.594 27.203 1 78.25 376 HIS A C 1
ATOM 3018 O O . HIS A 1 376 ? -16.531 49.375 28.406 1 78.25 376 HIS A O 1
ATOM 3024 N N . GLY A 1 377 ? -15.289 50 26.625 1 83.94 377 GLY A N 1
ATOM 3025 C CA . GLY A 1 377 ? -14.141 50.406 27.438 1 83.94 377 GLY A CA 1
ATOM 3026 C C . GLY A 1 377 ? -13.195 49.25 27.734 1 83.94 377 GLY A C 1
ATOM 3027 O O . GLY A 1 377 ? -12.094 49.438 28.234 1 83.94 377 GLY A O 1
ATOM 3028 N N . VAL A 1 378 ? -13.711 48.062 27.562 1 89.81 378 VAL A N 1
ATOM 3029 C CA . VAL A 1 378 ? -12.914 46.844 27.766 1 89.81 378 VAL A CA 1
ATOM 3030 C C . VAL A 1 378 ? -13.133 45.875 26.625 1 89.81 378 VAL A C 1
ATOM 3032 O O . VAL A 1 378 ? -14.023 46.062 25.797 1 89.81 378 VAL A O 1
ATOM 3035 N N . PHE A 1 379 ? -12.32 44.875 26.531 1 89.81 379 PHE A N 1
ATOM 3036 C CA . PHE A 1 379 ? -12.469 43.844 25.531 1 89.81 379 PHE A CA 1
ATOM 3037 C C . PHE A 1 379 ? -11.984 42.5 26.062 1 89.81 379 PHE A C 1
ATOM 3039 O O . PHE A 1 379 ? -11.25 42.438 27.047 1 89.81 379 PHE A O 1
ATOM 3046 N N . LEU A 1 380 ? -12.469 41.469 25.469 1 91.62 380 LEU A N 1
ATOM 3047 C CA . LEU A 1 380 ? -12.008 40.125 25.766 1 91.62 380 LEU A CA 1
ATOM 3048 C C . LEU A 1 380 ? -10.984 39.656 24.734 1 91.62 380 LEU A C 1
ATOM 3050 O O . LEU A 1 380 ? -11.266 39.625 23.531 1 91.62 380 LEU A O 1
ATOM 3054 N N . CYS A 1 381 ? -9.859 39.344 25.203 1 94.38 381 CYS A N 1
ATOM 3055 C CA . CYS A 1 381 ? -8.836 38.844 24.297 1 94.38 381 CYS A CA 1
ATOM 3056 C C . CYS A 1 381 ? -9.242 37.5 23.672 1 94.38 381 CYS A C 1
ATOM 3058 O O . CYS A 1 381 ? -9.672 36.594 24.391 1 94.38 381 CYS A O 1
ATOM 3060 N N . SER A 1 382 ? -9.047 37.281 22.391 1 94.19 382 SER A N 1
ATOM 3061 C CA . SER A 1 382 ? -9.461 36.062 21.688 1 94.19 382 SER A CA 1
ATOM 3062 C C . SER A 1 382 ? -8.586 34.875 22.062 1 94.19 382 SER A C 1
ATOM 3064 O O . SER A 1 382 ? -9.031 33.719 22 1 94.19 382 SER A O 1
ATOM 3066 N N . ALA A 1 383 ? -7.355 35.125 22.484 1 95.75 383 ALA A N 1
ATOM 3067 C CA . ALA A 1 383 ? -6.398 34.031 22.734 1 95.75 383 ALA A CA 1
ATOM 3068 C C . ALA A 1 383 ? -6.457 33.594 24.188 1 95.75 383 ALA A C 1
ATOM 3070 O O . ALA A 1 383 ? -6.746 32.406 24.469 1 95.75 383 ALA A O 1
ATOM 3071 N N . CYS A 1 384 ? -6.254 34.531 25.156 1 94.19 384 CYS A N 1
ATOM 3072 C CA . CYS A 1 384 ? -6.215 34.156 26.578 1 94.19 384 CYS A CA 1
ATOM 3073 C C . CYS A 1 384 ? -7.594 34.281 27.219 1 94.19 384 CYS A C 1
ATOM 3075 O O . CYS A 1 384 ? -7.828 33.781 28.312 1 94.19 384 CYS A O 1
ATOM 3077 N N . ARG A 1 385 ? -8.508 34.969 26.625 1 92.38 385 ARG A N 1
ATOM 3078 C CA . ARG A 1 385 ? -9.898 35.125 27.047 1 92.38 385 ARG A CA 1
ATOM 3079 C C . ARG A 1 385 ? -9.984 36 28.312 1 92.38 385 ARG A C 1
ATOM 3081 O O . ARG A 1 385 ? -10.984 35.938 29.047 1 92.38 385 ARG A O 1
ATOM 3088 N N . ARG A 1 386 ? -9.016 36.75 28.609 1 92.19 386 ARG A N 1
ATOM 3089 C CA . ARG A 1 386 ? -9.039 37.656 29.75 1 92.19 386 ARG A CA 1
ATOM 3090 C C . ARG A 1 386 ? -9.711 38.969 29.375 1 92.19 386 ARG A C 1
ATOM 3092 O O . ARG A 1 386 ? -9.734 39.344 28.203 1 92.19 386 ARG A O 1
ATOM 3099 N N . LEU A 1 387 ? -10.289 39.531 30.406 1 91.44 387 LEU A N 1
ATOM 3100 C CA . LEU A 1 387 ? -10.828 40.875 30.234 1 91.44 387 LEU A CA 1
ATOM 3101 C C . LEU A 1 387 ? -9.727 41.938 30.328 1 91.44 387 LEU A C 1
ATOM 3103 O O . LEU A 1 387 ? -8.969 41.969 31.312 1 91.44 387 LEU A O 1
ATOM 3107 N N . CYS A 1 388 ? -9.633 42.719 29.297 1 92.19 388 CYS A N 1
ATOM 3108 C CA . CYS A 1 388 ? -8.516 43.656 29.234 1 92.19 388 CYS A CA 1
ATOM 3109 C C . CYS A 1 388 ? -9 45.062 28.859 1 92.19 388 CYS A C 1
ATOM 3111 O O . CYS A 1 388 ? -10.086 45.219 28.297 1 92.19 388 CYS A O 1
ATOM 3113 N N . SER A 1 389 ? -8.164 45.906 29.344 1 90.25 389 SER A N 1
ATOM 3114 C CA . SER A 1 389 ? -8.258 47.281 28.859 1 90.25 389 SER A CA 1
ATOM 3115 C C . SER A 1 389 ? -6.945 47.719 28.219 1 90.25 389 SER A C 1
ATOM 3117 O O . SER A 1 389 ? -5.961 46.969 28.219 1 90.25 389 SER A O 1
ATOM 3119 N N . GLY A 1 390 ? -6.895 48.688 27.422 1 91.31 390 GLY A N 1
ATOM 3120 C CA . GLY A 1 390 ? -5.684 49.188 26.797 1 91.31 390 GLY A CA 1
ATOM 3121 C C . GLY A 1 390 ? -5.637 48.938 25.297 1 91.31 390 GLY A C 1
ATOM 3122 O O . GLY A 1 390 ? -6.672 48.969 24.625 1 91.31 390 GLY A O 1
ATOM 3123 N N . PHE A 1 391 ? -4.297 48.781 24.891 1 94.25 391 PHE A N 1
ATOM 3124 C CA . PHE A 1 391 ? -4.121 48.594 23.453 1 94.25 391 PHE A CA 1
ATOM 3125 C C . PHE A 1 391 ? -4.516 47.188 23.047 1 94.25 391 PHE A C 1
ATOM 3127 O O . PHE A 1 391 ? -4.508 46.281 23.875 1 94.25 391 PHE A O 1
ATOM 3134 N N . ARG A 1 392 ? -4.898 47.031 21.875 1 94.75 392 ARG A N 1
ATOM 3135 C CA . ARG A 1 392 ? -5.246 45.719 21.359 1 94.75 392 ARG A CA 1
ATOM 3136 C C . ARG A 1 392 ? -4.867 45.594 19.891 1 94.75 392 ARG A C 1
ATOM 3138 O O . ARG A 1 392 ? -4.93 46.562 19.141 1 94.75 392 ARG A O 1
ATOM 3145 N N . TYR A 1 393 ? -4.457 44.438 19.5 1 95.12 393 TYR A N 1
ATOM 3146 C CA . TYR A 1 393 ? -4.301 44.094 18.094 1 95.12 393 TYR A CA 1
ATOM 3147 C C . TYR A 1 393 ? -5.57 43.438 17.562 1 95.12 393 TYR A C 1
ATOM 3149 O O . TYR A 1 393 ? -6.113 42.5 18.172 1 95.12 393 TYR A O 1
ATOM 3157 N N . GLU A 1 394 ? -5.977 43.969 16.438 1 94.12 394 GLU A N 1
ATOM 3158 C CA . GLU A 1 394 ? -7.277 43.5 15.977 1 94.12 394 GLU A CA 1
ATOM 3159 C C . GLU A 1 394 ? -7.305 43.375 14.453 1 94.12 394 GLU A C 1
ATOM 3161 O O . GLU A 1 394 ? -6.676 44.156 13.75 1 94.12 394 GLU A O 1
ATOM 3166 N N . CYS A 1 395 ? -7.844 42.344 13.891 1 93.69 395 CYS A N 1
ATOM 3167 C CA . CYS A 1 395 ? -8.219 42.125 12.492 1 93.69 395 CYS A CA 1
ATOM 3168 C C . CYS A 1 395 ? -9.336 41.094 12.367 1 93.69 395 CYS A C 1
ATOM 3170 O O . CYS A 1 395 ? -9.266 40.031 12.945 1 93.69 395 CYS A O 1
ATOM 3172 N N . CYS A 1 396 ? -10.344 41.469 11.57 1 90.5 396 CYS A N 1
ATOM 3173 C CA . CYS A 1 396 ? -11.461 40.562 11.312 1 90.5 396 CYS A CA 1
ATOM 3174 C C . CYS A 1 396 ? -12.125 40.125 12.617 1 90.5 396 CYS A C 1
ATOM 3176 O O . CYS A 1 396 ? -12.562 40.969 13.406 1 90.5 396 CYS A O 1
ATOM 3178 N N . ASN A 1 397 ? -11.992 38.844 13 1 87.38 397 ASN A N 1
ATOM 3179 C CA . ASN A 1 397 ? -12.703 38.344 14.172 1 87.38 397 ASN A CA 1
ATOM 3180 C C . ASN A 1 397 ? -11.742 38.031 15.32 1 87.38 397 ASN A C 1
ATOM 3182 O O . ASN A 1 397 ? -12.109 37.344 16.281 1 87.38 397 ASN A O 1
ATOM 3186 N N . ILE A 1 398 ? -10.562 38.625 15.219 1 93.38 398 ILE A N 1
ATOM 3187 C CA . ILE A 1 398 ? -9.586 38.312 16.266 1 93.38 398 ILE A CA 1
ATOM 3188 C C . ILE A 1 398 ? -9.172 39.625 16.953 1 93.38 398 ILE A C 1
ATOM 3190 O O . ILE A 1 398 ? -8.977 40.656 16.312 1 93.38 398 ILE A O 1
ATOM 3194 N N . THR A 1 399 ? -9.219 39.562 18.25 1 94.12 399 THR A N 1
ATOM 3195 C CA . THR A 1 399 ? -8.758 40.656 19.109 1 94.12 399 THR A CA 1
ATOM 3196 C C . THR A 1 399 ? -7.781 40.125 20.156 1 94.12 399 THR A C 1
ATOM 3198 O O . THR A 1 399 ? -8.133 39.281 20.969 1 94.12 399 THR A O 1
ATOM 3201 N N . LEU A 1 400 ? -6.637 40.75 20.141 1 96.31 400 LEU A N 1
ATOM 3202 C CA . LEU A 1 400 ? -5.613 40.281 21.062 1 96.31 400 LEU A CA 1
ATOM 3203 C C . LEU A 1 400 ? -5.117 41.438 21.938 1 96.31 400 LEU A C 1
ATOM 3205 O O . LEU A 1 400 ? -4.922 42.531 21.453 1 96.31 400 LEU A O 1
ATOM 3209 N N . ASP A 1 401 ? -5.008 41.094 23.234 1 95.31 401 ASP A N 1
ATOM 3210 C CA . ASP A 1 401 ? -4.297 42.062 24.078 1 95.31 401 ASP A CA 1
ATOM 3211 C C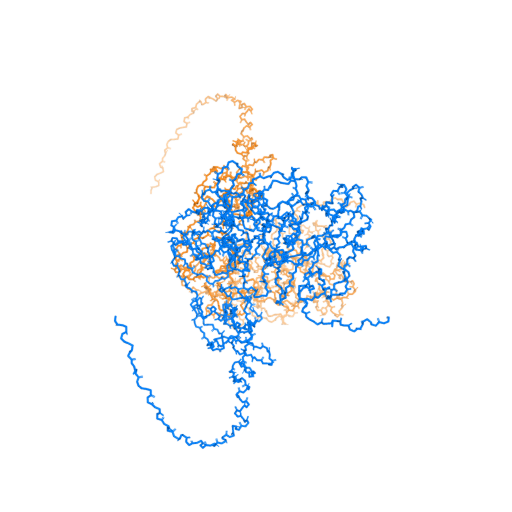 . ASP A 1 401 ? -2.816 42.125 23.703 1 95.31 401 ASP A C 1
ATOM 3213 O O . ASP A 1 401 ? -2.324 41.281 22.953 1 95.31 401 ASP A O 1
ATOM 3217 N N . VAL A 1 402 ? -2.113 43.062 24.203 1 95.06 402 VAL A N 1
ATOM 3218 C CA . VAL A 1 402 ? -0.746 43.344 23.766 1 95.06 402 VAL A CA 1
ATOM 3219 C C . VAL A 1 402 ? 0.165 42.188 24.188 1 95.06 402 VAL A C 1
ATOM 3221 O O . VAL A 1 402 ? 1.156 41.875 23.516 1 95.06 402 VAL A O 1
ATOM 3224 N N . ARG A 1 403 ? -0.131 41.531 25.281 1 94.88 403 ARG A N 1
ATOM 3225 C CA . ARG A 1 403 ? 0.694 40.406 25.734 1 94.88 403 ARG A CA 1
ATOM 3226 C C . ARG A 1 403 ? 0.586 39.219 24.797 1 94.88 403 ARG A C 1
ATOM 3228 O O . ARG A 1 403 ? 1.601 38.688 24.344 1 94.88 403 ARG A O 1
ATOM 3235 N N . CYS A 1 404 ? -0.658 38.844 24.516 1 96.56 404 CYS A N 1
ATOM 3236 C CA . CYS A 1 404 ? -0.885 37.75 23.578 1 96.56 404 CYS A CA 1
ATOM 3237 C C . CYS A 1 404 ? -0.432 38.125 22.172 1 96.56 404 CYS A C 1
ATOM 3239 O O . CYS A 1 404 ? 0.12 37.312 21.438 1 96.56 404 CYS A O 1
ATOM 3241 N N . GLY A 1 405 ? -0.653 39.312 21.828 1 96.12 405 GLY A N 1
ATOM 3242 C CA . GLY A 1 405 ? -0.266 39.812 20.516 1 96.12 405 GLY A CA 1
ATOM 3243 C C . GLY A 1 405 ? 1.236 39.844 20.328 1 96.12 405 GLY A C 1
ATOM 3244 O O . GLY A 1 405 ? 1.718 39.844 19.188 1 96.12 405 GLY A O 1
ATOM 3245 N N . SER A 1 406 ? 1.973 39.906 21.375 1 94.69 406 SER A N 1
ATOM 3246 C CA . SER A 1 406 ? 3.424 40.031 21.281 1 94.69 406 SER A CA 1
ATOM 3247 C C . SER A 1 406 ? 4.098 38.688 21.25 1 94.69 406 SER A C 1
ATOM 3249 O O . SER A 1 406 ? 5.316 38.594 21.094 1 94.69 406 SER A O 1
ATOM 3251 N N . ILE A 1 407 ? 3.334 37.688 21.375 1 94.44 407 ILE A N 1
ATOM 3252 C CA . ILE A 1 407 ? 3.902 36.344 21.328 1 94.44 407 ILE A CA 1
ATOM 3253 C C . ILE A 1 407 ? 4.387 36.031 19.906 1 94.44 407 ILE A C 1
ATOM 3255 O O . ILE A 1 407 ? 3.684 36.312 18.938 1 94.44 407 ILE A O 1
ATOM 3259 N N . SER A 1 408 ? 5.598 35.594 19.828 1 92.81 408 SER A N 1
ATOM 3260 C CA . SER A 1 408 ? 6.195 35.219 18.562 1 92.81 408 SER A CA 1
ATOM 3261 C C . SER A 1 408 ? 6.816 33.812 18.641 1 92.81 408 SER A C 1
ATOM 3263 O O . SER A 1 408 ? 7.047 33.312 19.75 1 92.81 408 SER A O 1
ATOM 3265 N N . GLU A 1 409 ? 7.035 33.219 17.516 1 92.44 409 GLU A N 1
ATOM 3266 C CA . GLU A 1 409 ? 7.68 31.922 17.469 1 92.44 409 GLU A CA 1
ATOM 3267 C C . GLU A 1 409 ? 9.164 32.062 17.109 1 92.44 409 GLU A C 1
ATOM 3269 O O . GLU A 1 409 ? 9.531 32.875 16.281 1 92.44 409 GLU A O 1
ATOM 3274 N N . PRO A 1 410 ? 10.016 31.312 17.609 1 94 410 PRO A N 1
ATOM 3275 C CA . PRO A 1 410 ? 9.75 30.328 18.672 1 94 410 PRO A CA 1
ATOM 3276 C C . PRO A 1 410 ? 9.469 30.969 20.016 1 94 410 PRO A C 1
ATOM 3278 O O . PRO A 1 410 ? 10.062 32 20.359 1 94 410 PRO A O 1
ATOM 3281 N N . PHE A 1 411 ? 8.578 30.391 20.797 1 95.69 411 PHE A N 1
ATOM 3282 C CA . PHE A 1 411 ? 8.234 30.891 22.109 1 95.69 411 PHE A CA 1
ATOM 3283 C C . PHE A 1 411 ? 9 30.141 23.203 1 95.69 411 PHE A C 1
ATOM 3285 O O . PHE A 1 411 ? 8.953 28.922 23.266 1 95.69 411 PHE A O 1
ATOM 3292 N N . SER A 1 412 ? 9.688 30.875 24 1 94.06 412 SER A N 1
ATOM 3293 C CA . SER A 1 412 ? 10.43 30.312 25.109 1 94.06 412 SER A CA 1
ATOM 3294 C C . SER A 1 412 ? 9.648 30.422 26.406 1 94.06 412 SER A C 1
ATOM 3296 O O . SER A 1 412 ? 9.266 31.516 26.812 1 94.06 412 SER A O 1
ATOM 3298 N N . TYR A 1 413 ? 9.469 29.328 26.969 1 91.12 413 TYR A N 1
ATOM 3299 C CA . TYR A 1 413 ? 8.789 29.266 28.266 1 91.12 413 TYR A CA 1
ATOM 3300 C C . TYR A 1 413 ? 9.742 28.844 29.375 1 91.12 413 TYR A C 1
ATOM 3302 O O . TYR A 1 413 ? 10.484 27.875 29.219 1 91.12 413 TYR A O 1
ATOM 3310 N N . GLU A 1 414 ? 9.773 29.516 30.453 1 85.19 414 GLU A N 1
ATOM 3311 C CA . GLU A 1 414 ? 10.742 29.328 31.516 1 85.19 414 GLU A CA 1
ATOM 3312 C C . GLU A 1 414 ? 10.648 27.938 32.125 1 85.19 414 GLU A C 1
ATOM 3314 O O . GLU A 1 414 ? 11.664 27.359 32.5 1 85.19 414 GLU A O 1
ATOM 3319 N N . CYS A 1 415 ? 9.523 27.422 32.219 1 83 415 CYS A N 1
ATOM 3320 C CA . CYS A 1 415 ? 9.32 26.156 32.875 1 83 415 CYS A CA 1
ATOM 3321 C C . CYS A 1 415 ? 9.445 24.984 31.906 1 83 415 CYS A C 1
ATOM 3323 O O . CYS A 1 415 ? 9.023 23.859 32.219 1 83 415 CYS A O 1
ATOM 3325 N N . HIS A 1 416 ? 9.844 25.188 30.719 1 88.94 416 HIS A N 1
ATOM 3326 C CA . HIS A 1 416 ? 10.031 24.156 29.703 1 88.94 416 HIS A CA 1
ATOM 3327 C C . HIS A 1 416 ? 11.289 24.422 28.875 1 88.94 416 HIS A C 1
ATOM 3329 O O . HIS A 1 416 ? 11.5 25.531 28.406 1 88.94 416 HIS A O 1
ATOM 3335 N N . PRO A 1 417 ? 12.109 23.5 28.656 1 90.81 417 PRO A N 1
ATOM 3336 C CA . PRO A 1 417 ? 13.414 23.719 28.016 1 90.81 417 PRO A CA 1
ATOM 3337 C C . PRO A 1 417 ? 13.312 23.875 26.5 1 90.81 417 PRO A C 1
ATOM 3339 O O . PRO A 1 417 ? 14.18 24.5 25.891 1 90.81 417 PRO A O 1
ATOM 3342 N N . HIS A 1 418 ? 12.328 23.391 25.906 1 94.19 418 HIS A N 1
ATOM 3343 C CA . HIS A 1 418 ? 12.227 23.406 24.453 1 94.19 418 HIS A CA 1
ATOM 3344 C C . HIS A 1 418 ? 11.383 24.594 23.969 1 94.19 418 HIS A C 1
ATOM 3346 O O . HIS A 1 418 ? 10.469 25.031 24.672 1 94.19 418 HIS A O 1
ATOM 3352 N N . PRO A 1 419 ? 11.672 25.031 22.766 1 95.25 419 PRO A N 1
ATOM 3353 C CA . PRO A 1 419 ? 10.82 26.062 22.188 1 95.25 419 PRO A CA 1
ATOM 3354 C C . PRO A 1 419 ? 9.422 25.562 21.844 1 95.25 419 PRO A C 1
ATOM 3356 O O . PRO A 1 419 ? 9.258 24.391 21.516 1 95.25 419 PRO A O 1
ATOM 3359 N N . LEU A 1 420 ? 8.469 26.453 21.938 1 96.56 420 LEU A N 1
ATOM 3360 C CA . LEU A 1 420 ? 7.082 26.109 21.656 1 96.56 420 LEU A CA 1
ATOM 3361 C C . LEU A 1 420 ? 6.602 26.781 20.375 1 96.56 420 LEU A C 1
ATOM 3363 O O . LEU A 1 420 ? 7.098 27.844 20 1 96.56 420 LEU A O 1
ATOM 3367 N N . PHE A 1 421 ? 5.637 26.094 19.672 1 96.44 421 PHE A N 1
ATOM 3368 C CA . PHE A 1 421 ? 5.102 26.594 18.406 1 96.44 421 PHE A CA 1
ATOM 3369 C C . PHE A 1 421 ? 3.588 26.391 18.359 1 96.44 421 PHE A C 1
ATOM 3371 O O . PHE A 1 421 ? 3.039 25.547 19.047 1 96.44 421 PHE A O 1
ATOM 3378 N N . GLN A 1 422 ? 3.006 27.281 17.594 1 95.19 422 GLN A N 1
ATOM 3379 C CA . GLN A 1 422 ? 1.59 27.094 17.297 1 95.19 422 GLN A CA 1
ATOM 3380 C C . GLN A 1 422 ? 1.397 26.188 16.078 1 95.19 422 GLN A C 1
ATOM 3382 O O . GLN A 1 422 ? 1.307 26.672 14.953 1 95.19 422 GLN A O 1
ATOM 3387 N N . THR A 1 423 ? 1.185 24.906 16.281 1 91.75 423 THR A N 1
ATOM 3388 C CA . THR A 1 423 ? 1.107 23.969 15.172 1 91.75 423 THR A CA 1
ATOM 3389 C C . THR A 1 423 ? -0.256 23.281 15.148 1 91.75 423 THR A C 1
ATOM 3391 O O . THR A 1 423 ? -0.671 22.75 14.109 1 91.75 423 THR A O 1
ATOM 3394 N N . SER A 1 424 ? -0.958 23.266 16.25 1 87.44 424 SER A N 1
ATOM 3395 C CA . SER A 1 424 ? -2.199 22.516 16.344 1 87.44 424 SER A CA 1
ATOM 3396 C C . SER A 1 424 ? -3.389 23.328 15.852 1 87.44 424 SER A C 1
ATOM 3398 O O . SER A 1 424 ? -3.492 24.516 16.141 1 87.44 424 SER A O 1
ATOM 3400 N N . LEU A 1 425 ? -4.195 22.656 15.094 1 84.81 425 LEU A N 1
ATOM 3401 C CA . LEU A 1 425 ? -5.438 23.281 14.648 1 84.81 425 LEU A CA 1
ATOM 3402 C C . LEU A 1 425 ? -6.598 22.875 15.555 1 84.81 425 LEU A C 1
ATOM 3404 O O . LEU A 1 425 ? -7.621 23.562 15.602 1 84.81 425 LEU A O 1
ATOM 3408 N N . ASP A 1 426 ? -6.375 21.875 16.328 1 89.88 426 ASP A N 1
ATOM 3409 C CA . ASP A 1 426 ? -7.41 21.375 17.234 1 89.88 426 ASP A CA 1
ATOM 3410 C C . ASP A 1 426 ? -7.18 21.875 18.656 1 89.88 426 ASP A C 1
ATOM 3412 O O . ASP A 1 426 ? -6.062 22.266 19.016 1 89.88 426 ASP A O 1
ATOM 3416 N N . SER A 1 427 ? -8.234 21.859 19.312 1 94.38 427 SER A N 1
ATOM 3417 C CA . SER A 1 427 ? -8.125 22.219 20.734 1 94.38 427 SER A CA 1
ATOM 3418 C C . SER A 1 427 ? -7.32 21.172 21.5 1 94.38 427 SER A C 1
ATOM 3420 O O . SER A 1 427 ? -7.359 19.984 21.172 1 94.38 427 SER A O 1
ATOM 3422 N N . LYS A 1 428 ? -6.574 21.656 22.422 1 95.81 428 LYS A N 1
ATOM 3423 C CA . LYS A 1 428 ? -5.785 20.781 23.281 1 95.81 428 LYS A CA 1
ATOM 3424 C C . LYS A 1 428 ? -5.879 21.219 24.734 1 95.81 428 LYS A C 1
ATOM 3426 O O . LYS A 1 428 ? -6.332 22.312 25.031 1 95.81 428 LYS A O 1
ATOM 3431 N N . VAL A 1 429 ? -5.465 20.344 25.547 1 95.19 429 VAL A N 1
ATOM 3432 C CA . VAL A 1 429 ? -5.5 20.625 26.984 1 95.19 429 VAL A CA 1
ATOM 3433 C C . VAL A 1 429 ? -4.145 21.141 27.438 1 95.19 429 VAL A C 1
ATOM 3435 O O . VAL A 1 429 ? -3.113 20.516 27.203 1 95.19 429 VAL A O 1
ATOM 3438 N N . CYS A 1 430 ? -4.184 22.281 28.031 1 93.94 430 CYS A N 1
ATOM 3439 C CA . CYS A 1 430 ? -2.971 22.891 28.562 1 93.94 430 CYS A CA 1
ATOM 3440 C C . CYS A 1 430 ? -2.428 22.078 29.734 1 93.94 430 CYS A C 1
ATOM 3442 O O . CYS A 1 430 ? -3.191 21.609 30.578 1 93.94 430 CYS A O 1
ATOM 3444 N N . VAL A 1 431 ? -1.136 21.891 29.812 1 89.19 431 VAL A N 1
ATOM 3445 C CA . VAL A 1 431 ? -0.519 21.047 30.828 1 89.19 431 VAL A CA 1
ATOM 3446 C C . VAL A 1 431 ? -0.503 21.781 32.188 1 89.19 431 VAL A C 1
ATOM 3448 O O . VAL A 1 431 ? -0.535 21.141 33.219 1 89.19 431 VAL A O 1
ATOM 3451 N N . THR A 1 432 ? -0.544 23.078 32.094 1 85.5 432 THR A N 1
ATOM 3452 C CA . THR A 1 432 ? -0.374 23.875 33.312 1 85.5 432 THR A CA 1
ATOM 3453 C C . THR A 1 432 ? -1.718 24.125 34 1 85.5 432 THR A C 1
ATOM 3455 O O . THR A 1 432 ? -1.837 24 35.219 1 85.5 432 THR A O 1
ATOM 3458 N N . CYS A 1 433 ? -2.773 24.531 33.281 1 85.19 433 CYS A N 1
ATOM 3459 C CA . CYS A 1 433 ? -4.066 24.844 33.875 1 85.19 433 CYS A CA 1
ATOM 3460 C C . CYS A 1 433 ? -5.062 23.719 33.656 1 85.19 433 CYS A C 1
ATOM 3462 O O . CYS A 1 433 ? -6.156 23.719 34.219 1 85.19 433 CYS A O 1
ATOM 3464 N N . LYS A 1 434 ? -4.738 22.766 32.781 1 88.81 434 LYS A N 1
ATOM 3465 C CA . LYS A 1 434 ? -5.516 21.562 32.5 1 88.81 434 LYS A CA 1
ATOM 3466 C C . LYS A 1 434 ? -6.836 21.906 31.828 1 88.81 434 LYS A C 1
ATOM 3468 O O . LYS A 1 434 ? -7.789 21.125 31.891 1 88.81 434 LYS A O 1
ATOM 3473 N N . GLN A 1 435 ? -6.945 23.078 31.266 1 88.75 435 GLN A N 1
ATOM 3474 C CA . GLN A 1 435 ? -8.125 23.484 30.516 1 88.75 435 GLN A CA 1
ATOM 3475 C C . GLN A 1 435 ? -7.914 23.312 29 1 88.75 435 GLN A C 1
ATOM 3477 O O . GLN A 1 435 ? -6.785 23.406 28.516 1 88.75 435 GLN A O 1
ATOM 3482 N N . GLU A 1 436 ? -9.031 23.109 28.344 1 94.06 436 GLU A N 1
ATOM 3483 C CA . GLU A 1 436 ? -8.984 22.984 26.891 1 94.06 436 GLU A CA 1
ATOM 3484 C C . GLU A 1 436 ? -8.992 24.359 26.234 1 94.06 436 GLU A C 1
ATOM 3486 O O . GLU A 1 436 ? -9.719 25.25 26.656 1 94.06 436 GLU A O 1
ATOM 3491 N N . SER A 1 437 ? -8.133 24.547 25.297 1 94.25 437 SER A N 1
ATOM 3492 C CA . SER A 1 437 ? -8.07 25.797 24.562 1 94.25 437 SER A CA 1
ATOM 3493 C C . SER A 1 437 ? -7.824 25.562 23.078 1 94.25 437 SER A C 1
ATOM 3495 O O . SER A 1 437 ? -7.199 24.578 22.703 1 94.25 437 SER A O 1
ATOM 3497 N N . ASP A 1 438 ? -8.344 26.5 22.25 1 93.12 438 ASP A N 1
ATOM 3498 C CA . ASP A 1 438 ? -8.148 26.438 20.797 1 93.12 438 ASP A CA 1
ATOM 3499 C C . ASP A 1 438 ? -6.789 27.016 20.406 1 93.12 438 ASP A C 1
ATOM 3501 O O . ASP A 1 438 ? -6.262 26.688 19.328 1 93.12 438 ASP A O 1
ATOM 3505 N N . TYR A 1 439 ? -6.309 27.906 21.266 1 94.5 439 TYR A N 1
ATOM 3506 C CA . TYR A 1 439 ? -5.039 28.562 20.969 1 94.5 439 TYR A CA 1
ATOM 3507 C C . TYR A 1 439 ? -3.949 28.078 21.922 1 94.5 439 TYR A C 1
ATOM 3509 O O . TYR A 1 439 ? -3.896 28.5 23.078 1 94.5 439 TYR A O 1
ATOM 3517 N N . VAL A 1 440 ? -3.125 27.219 21.344 1 96.5 440 VAL A N 1
ATOM 3518 C CA . VAL A 1 440 ? -2.125 26.609 22.203 1 96.5 440 VAL A CA 1
ATOM 3519 C C . VAL A 1 440 ? -0.761 26.625 21.516 1 96.5 440 VAL A C 1
ATOM 3521 O O . VAL A 1 440 ? -0.676 26.781 20.297 1 96.5 440 VAL A O 1
ATOM 3524 N N . LEU A 1 441 ? 0.22 26.625 22.328 1 96.69 441 LEU A N 1
ATOM 3525 C CA . LEU A 1 441 ? 1.6 26.391 21.922 1 96.69 441 LEU A CA 1
ATOM 3526 C C . LEU A 1 441 ? 2.053 24.984 22.281 1 96.69 441 LEU A C 1
ATOM 3528 O O . LEU A 1 441 ? 1.776 24.5 23.375 1 96.69 441 LEU A O 1
ATOM 3532 N N . THR A 1 442 ? 2.699 24.359 21.344 1 96.38 442 THR A N 1
ATOM 3533 C CA . THR A 1 442 ? 3.057 22.969 21.547 1 96.38 442 THR A CA 1
ATOM 3534 C C . THR A 1 442 ? 4.555 22.75 21.344 1 96.38 442 THR A C 1
ATOM 3536 O O . THR A 1 442 ? 5.188 23.484 20.578 1 96.38 442 THR A O 1
ATOM 3539 N N . CYS A 1 443 ? 5.082 21.797 22.062 1 95.62 443 CYS A N 1
ATOM 3540 C CA . CYS A 1 443 ? 6.469 21.391 21.891 1 95.62 443 CYS A CA 1
ATOM 3541 C C . CYS A 1 443 ? 6.578 20.312 20.797 1 95.62 443 CYS A C 1
ATOM 3543 O O . CYS A 1 443 ? 5.73 19.422 20.719 1 95.62 443 CYS A O 1
ATOM 3545 N N . MET A 1 444 ? 7.535 20.344 19.922 1 93.38 444 MET A N 1
ATOM 3546 C CA . MET A 1 444 ? 7.695 19.391 18.844 1 93.38 444 MET A CA 1
ATOM 3547 C C . MET A 1 444 ? 8.422 18.141 19.328 1 93.38 444 MET A C 1
ATOM 3549 O O . MET A 1 444 ? 8.289 17.062 18.719 1 93.38 444 MET A O 1
ATOM 3553 N N . ASP A 1 445 ? 9.102 18.188 20.375 1 92 445 ASP A N 1
ATOM 3554 C CA . ASP A 1 445 ? 9.953 17.109 20.844 1 92 445 ASP A CA 1
ATOM 3555 C C . ASP A 1 445 ? 9.25 16.281 21.922 1 92 445 ASP A C 1
ATOM 3557 O O . ASP A 1 445 ? 9.648 15.156 22.203 1 92 445 ASP A O 1
ATOM 3561 N N . CYS A 1 446 ? 8.258 16.875 22.562 1 91.94 446 CYS A N 1
ATOM 3562 C CA . CYS A 1 446 ? 7.535 16.172 23.609 1 91.94 446 CYS A CA 1
ATOM 3563 C C . CYS A 1 446 ? 6.055 16.547 23.594 1 91.94 446 CYS A C 1
ATOM 3565 O O . CYS A 1 446 ? 5.59 17.219 22.672 1 91.94 446 CYS A O 1
ATOM 3567 N N . ASP A 1 447 ? 5.242 16.156 24.562 1 90.06 447 ASP A N 1
ATOM 3568 C CA . ASP A 1 447 ? 3.797 16.359 24.578 1 90.06 447 ASP A CA 1
ATOM 3569 C C . ASP A 1 447 ? 3.416 17.578 25.422 1 90.06 447 ASP A C 1
ATOM 3571 O O . ASP A 1 447 ? 2.301 17.656 25.938 1 90.06 447 ASP A O 1
ATOM 3575 N N . PHE A 1 448 ? 4.34 18.516 25.562 1 93.25 448 PHE A N 1
ATOM 3576 C CA . PHE A 1 448 ? 4.074 19.719 26.344 1 93.25 448 PHE A CA 1
ATOM 3577 C C . PHE A 1 448 ? 3.182 20.672 25.578 1 93.25 448 PHE A C 1
ATOM 3579 O O . PHE A 1 448 ? 3.512 21.078 24.453 1 93.25 448 PHE A O 1
ATOM 3586 N N . VAL A 1 449 ? 2.018 21.031 26.141 1 96.12 449 VAL A N 1
ATOM 3587 C CA . VAL A 1 449 ? 1.048 21.953 25.547 1 96.12 449 VAL A CA 1
ATOM 3588 C C . VAL A 1 449 ? 0.785 23.109 26.484 1 96.12 449 VAL A C 1
ATOM 3590 O O . VAL A 1 449 ? 0.56 22.922 27.688 1 96.12 449 VAL A O 1
ATOM 3593 N N . LEU A 1 450 ? 0.888 24.344 25.984 1 95.31 450 LEU A N 1
ATOM 3594 C CA . LEU A 1 450 ? 0.702 25.547 26.781 1 95.31 450 LEU A CA 1
ATOM 3595 C C . LEU A 1 450 ? -0.306 26.484 26.109 1 95.31 450 LEU A C 1
ATOM 3597 O O . LEU A 1 450 ? -0.139 26.859 24.953 1 95.31 450 LEU A O 1
ATOM 3601 N N . ASP A 1 451 ? -1.384 26.859 26.844 1 95.56 451 ASP A N 1
ATOM 3602 C CA . ASP A 1 451 ? -2.334 27.797 26.266 1 95.56 451 ASP A CA 1
ATOM 3603 C C . ASP A 1 451 ? -1.844 29.234 26.422 1 95.56 451 ASP A C 1
ATOM 3605 O O . ASP A 1 451 ? -0.86 29.484 27.109 1 95.56 451 ASP A O 1
ATOM 3609 N N . PHE A 1 452 ? -2.412 30.156 25.75 1 96.5 452 PHE A N 1
ATOM 3610 C CA . PHE A 1 452 ? -1.952 31.531 25.719 1 96.5 452 PHE A CA 1
ATOM 3611 C C . PHE A 1 452 ? -2.182 32.219 27.062 1 96.5 452 PHE A C 1
ATOM 3613 O O . PHE A 1 452 ? -1.461 33.125 27.438 1 96.5 452 PHE A O 1
ATOM 3620 N N . LYS A 1 453 ? -3.166 31.797 27.781 1 94.44 453 LYS A N 1
ATOM 3621 C CA . LYS A 1 453 ? -3.404 32.344 29.125 1 94.44 453 LYS A CA 1
ATOM 3622 C C . LYS A 1 453 ? -2.229 32.031 30.047 1 94.44 453 LYS A C 1
ATOM 3624 O O . LYS A 1 453 ? -1.734 32.938 30.734 1 94.44 453 LYS A O 1
ATOM 3629 N N . CYS A 1 454 ? -1.833 30.812 30.031 1 93.25 454 CYS A N 1
ATOM 3630 C CA . CYS A 1 454 ? -0.725 30.391 30.875 1 93.25 454 CYS A CA 1
ATOM 3631 C C . CYS A 1 454 ? 0.603 30.906 30.344 1 93.25 454 CYS A C 1
ATOM 3633 O O . CYS A 1 454 ? 1.522 31.188 31.109 1 93.25 454 CYS A O 1
ATOM 3635 N N . ALA A 1 455 ? 0.702 31.078 29.109 1 95.06 455 ALA A N 1
ATOM 3636 C CA . ALA A 1 455 ? 1.938 31.531 28.484 1 95.06 455 ALA A CA 1
ATOM 3637 C C . ALA A 1 455 ? 2.223 33 28.844 1 95.06 455 ALA A C 1
ATOM 3639 O O . ALA A 1 455 ? 3.379 33.438 28.844 1 95.06 455 ALA A O 1
ATOM 3640 N N . THR A 1 456 ? 1.192 33.75 29.094 1 94.25 456 THR A N 1
ATOM 3641 C CA . THR A 1 456 ? 1.362 35.188 29.328 1 94.25 456 THR A CA 1
ATOM 3642 C C . THR A 1 456 ? 1.344 35.5 30.828 1 94.25 456 THR A C 1
ATOM 3644 O O . THR A 1 456 ? 1.266 36.656 31.219 1 94.25 456 THR A O 1
ATOM 3647 N N . LEU A 1 457 ? 1.392 34.5 31.656 1 92.38 457 LEU A N 1
ATOM 3648 C CA . LEU A 1 457 ? 1.475 34.719 33.094 1 92.38 457 LEU A CA 1
ATOM 3649 C C . LEU A 1 457 ? 2.791 35.406 33.469 1 92.38 457 LEU A C 1
ATOM 3651 O O . LEU A 1 457 ? 3.838 35.094 32.906 1 92.38 457 LEU A O 1
ATOM 3655 N N . PRO A 1 458 ? 2.684 36.344 34.344 1 88.94 458 PRO A N 1
ATOM 3656 C CA . PRO A 1 458 ? 3.938 36.969 34.75 1 88.94 458 PRO A CA 1
ATOM 3657 C C . PRO A 1 458 ? 4.852 36 35.5 1 88.94 458 PRO A C 1
ATOM 3659 O O . PRO A 1 458 ? 4.395 35.281 36.375 1 88.94 458 PRO A O 1
ATOM 3662 N N . PRO A 1 459 ? 6.047 36.031 35.188 1 86.88 459 PRO A N 1
ATOM 3663 C CA . PRO A 1 459 ? 6.969 35.094 35.875 1 86.88 459 PRO A CA 1
ATOM 3664 C C . PRO A 1 459 ? 7.125 35.406 37.344 1 86.88 459 PRO A C 1
ATOM 3666 O O . PRO A 1 459 ? 7.297 34.5 38.156 1 86.88 459 PRO A O 1
ATOM 3669 N N . ASN A 1 460 ? 7.07 36.719 37.688 1 84.44 460 ASN A N 1
ATOM 3670 C CA . ASN A 1 460 ? 7.195 37.125 39.062 1 84.44 460 ASN A CA 1
ATOM 3671 C C . ASN A 1 460 ? 6.047 38.031 39.5 1 84.44 460 ASN A C 1
ATOM 3673 O O . ASN A 1 460 ? 5.602 38.875 38.719 1 84.44 460 ASN A O 1
ATOM 3677 N N . VAL A 1 461 ? 5.578 37.781 40.719 1 83.81 461 VAL A N 1
ATOM 3678 C CA . VAL A 1 461 ? 4.516 38.625 41.25 1 83.81 461 VAL A CA 1
ATOM 3679 C C . VAL A 1 461 ? 4.812 38.938 42.719 1 83.81 461 VAL A C 1
ATOM 3681 O O . VAL A 1 461 ? 5.371 38.125 43.438 1 83.81 461 VAL A O 1
ATOM 3684 N N . ARG A 1 462 ? 4.469 40.094 43.062 1 78.56 462 ARG A N 1
ATOM 3685 C CA . ARG A 1 462 ? 4.672 40.5 44.469 1 78.56 462 ARG A CA 1
ATOM 3686 C C . ARG A 1 462 ? 3.375 40.375 45.25 1 78.56 462 ARG A C 1
ATOM 3688 O O . ARG A 1 462 ? 2.299 40.719 44.75 1 78.56 462 ARG A O 1
ATOM 3695 N N . TYR A 1 463 ? 3.506 39.688 46.344 1 75.94 463 TYR A N 1
ATOM 3696 C CA . TYR A 1 463 ? 2.385 39.562 47.25 1 75.94 463 TYR A CA 1
ATOM 3697 C C . TYR A 1 463 ? 2.723 40.125 48.625 1 75.94 463 TYR A C 1
ATOM 3699 O O . TYR A 1 463 ? 3.754 39.812 49.219 1 75.94 463 TYR A O 1
ATOM 3707 N N . LYS A 1 464 ? 1.827 40.969 49.156 1 64.25 464 LYS A N 1
ATOM 3708 C CA . LYS A 1 464 ? 1.975 41.594 50.469 1 64.25 464 LYS A CA 1
ATOM 3709 C C . LYS A 1 464 ? 3.355 42.219 50.625 1 64.25 464 LYS A C 1
ATOM 3711 O O . LYS A 1 464 ? 3.982 42.625 49.656 1 64.25 464 LYS A O 1
ATOM 3716 N N . TYR A 1 465 ? 3.762 42.438 51.875 1 56.53 465 TYR A N 1
ATOM 3717 C CA . TYR A 1 465 ? 5.012 43.062 52.25 1 56.53 465 TYR A CA 1
ATOM 3718 C C . TYR A 1 465 ? 6.176 42.094 52.188 1 56.53 465 TYR A C 1
ATOM 3720 O O . TYR A 1 465 ? 7.207 42.281 52.812 1 56.53 465 TYR A O 1
ATOM 3728 N N . ASP A 1 466 ? 5.828 41.031 51.312 1 60.25 466 ASP A N 1
ATOM 3729 C CA . ASP A 1 466 ? 6.926 40.062 51.281 1 60.25 466 ASP A CA 1
ATOM 3730 C C . ASP A 1 466 ? 8.117 40.625 50.5 1 60.25 466 ASP A C 1
ATOM 3732 O O . ASP A 1 466 ? 7.945 41.25 49.438 1 60.25 466 ASP A O 1
ATOM 3736 N N . ARG A 1 467 ? 9.219 40.625 51.031 1 64.88 467 ARG A N 1
ATOM 3737 C CA . ARG A 1 467 ? 10.469 41.125 50.5 1 64.88 467 ARG A CA 1
ATOM 3738 C C . ARG A 1 467 ? 10.805 40.438 49.188 1 64.88 467 ARG A C 1
ATOM 3740 O O . ARG A 1 467 ? 11.25 41.062 48.219 1 64.88 467 ARG A O 1
ATOM 3747 N N . ASP A 1 468 ? 10.414 39.094 49.188 1 79.5 468 ASP A N 1
ATOM 3748 C CA . ASP A 1 468 ? 10.797 38.375 48 1 79.5 468 ASP A CA 1
ATOM 3749 C C . ASP A 1 468 ? 9.586 38.094 47.125 1 79.5 468 ASP A C 1
ATOM 3751 O O . ASP A 1 468 ? 8.547 37.656 47.594 1 79.5 468 ASP A O 1
ATOM 3755 N N . PRO A 1 469 ? 9.75 38.312 45.812 1 83.94 469 PRO A N 1
ATOM 3756 C CA . PRO A 1 469 ? 8.633 38.062 44.875 1 83.94 469 PRO A CA 1
ATOM 3757 C C . PRO A 1 469 ? 8.336 36.562 44.719 1 83.94 469 PRO A C 1
ATOM 3759 O O . PRO A 1 469 ? 9.211 35.719 44.969 1 83.94 469 PRO A O 1
ATOM 3762 N N . LEU A 1 470 ? 7.062 36.281 44.469 1 87.62 470 LEU A N 1
ATOM 3763 C CA . LEU A 1 470 ? 6.656 34.938 44.156 1 87.62 470 LEU A CA 1
ATOM 3764 C C . LEU A 1 470 ? 7.016 34.562 42.719 1 87.62 470 LEU A C 1
ATOM 3766 O O . LEU A 1 470 ? 6.906 35.406 41.812 1 87.62 470 LEU A O 1
ATOM 3770 N N . ARG A 1 471 ? 7.445 33.375 42.562 1 87.25 471 ARG A N 1
ATOM 3771 C CA . ARG A 1 471 ? 7.82 32.906 41.219 1 87.25 471 ARG A CA 1
ATOM 3772 C C . ARG A 1 471 ? 6.891 31.797 40.75 1 87.25 471 ARG A C 1
ATOM 3774 O O . ARG A 1 471 ? 6.406 31 41.562 1 87.25 471 ARG A O 1
ATOM 3781 N N . LEU A 1 472 ? 6.734 31.875 39.406 1 86.69 472 LEU A N 1
ATOM 3782 C CA . LEU A 1 472 ? 5.93 30.828 38.812 1 86.69 472 LEU A CA 1
ATOM 3783 C C . LEU A 1 472 ? 6.664 29.484 38.844 1 86.69 472 LEU A C 1
ATOM 3785 O O . LEU A 1 472 ? 7.848 29.422 38.5 1 86.69 472 LEU A O 1
ATOM 3789 N N . CYS A 1 473 ? 6.031 28.5 39.312 1 79.38 473 CYS A N 1
ATOM 3790 C CA . CYS A 1 473 ? 6.656 27.188 39.438 1 79.38 473 CYS A CA 1
ATOM 3791 C C . CYS A 1 473 ? 5.73 26.094 38.938 1 79.38 473 CYS A C 1
ATOM 3793 O O . CYS A 1 473 ? 4.523 26.125 39.219 1 79.38 473 CYS A O 1
ATOM 3795 N N . TYR A 1 474 ? 6.25 25.297 38.031 1 71.25 474 TYR A N 1
ATOM 3796 C CA . TYR A 1 474 ? 5.539 24.109 37.594 1 71.25 474 TYR A CA 1
ATOM 3797 C C . TYR A 1 474 ? 6.242 22.844 38.094 1 71.25 474 TYR A C 1
ATOM 3799 O O . TYR A 1 474 ? 7.363 22.547 37.656 1 71.25 474 TYR A O 1
ATOM 3807 N N . ASP A 1 475 ? 5.746 22.312 39.281 1 61.47 475 ASP A N 1
ATOM 3808 C CA . ASP A 1 475 ? 6.395 21.156 39.906 1 61.47 475 ASP A CA 1
ATOM 3809 C C . ASP A 1 475 ? 5.742 19.844 39.469 1 61.47 475 ASP A C 1
ATOM 3811 O O . ASP A 1 475 ? 5.848 18.844 40.156 1 61.47 475 ASP A O 1
ATOM 3815 N N . GLY A 1 476 ? 4.914 19.859 38.531 1 54.72 476 GLY A N 1
ATOM 3816 C CA . GLY A 1 476 ? 4.25 18.625 38.156 1 54.72 476 GLY A CA 1
ATOM 3817 C C . GLY A 1 476 ? 5.203 17.453 38.062 1 54.72 476 GLY A C 1
ATOM 3818 O O . GLY A 1 476 ? 4.816 16.312 38.312 1 54.72 476 GLY A O 1
ATOM 3819 N N . ASP A 1 477 ? 6.449 17.656 37.656 1 54.19 477 ASP A N 1
ATOM 3820 C CA . ASP A 1 477 ? 7.328 16.5 37.5 1 54.19 477 ASP A CA 1
ATOM 3821 C C . ASP A 1 477 ? 8.109 16.219 38.781 1 54.19 477 ASP A C 1
ATOM 3823 O O . ASP A 1 477 ? 8.875 15.242 38.844 1 54.19 477 ASP A O 1
ATOM 3827 N N . LYS A 1 478 ? 8 17.219 39.781 1 56.09 478 LYS A N 1
ATOM 3828 C CA . LYS A 1 478 ? 8.844 16.953 40.969 1 56.09 478 LYS A CA 1
ATOM 3829 C C . LYS A 1 478 ? 8.102 16.078 41.969 1 56.09 478 LYS A C 1
ATOM 3831 O O . LYS A 1 478 ? 6.883 16.172 42.094 1 56.09 478 LYS A O 1
ATOM 3836 N N . ASP A 1 479 ? 8.57 14.945 42.281 1 52.53 479 ASP A N 1
ATOM 3837 C CA . ASP A 1 479 ? 8.117 13.984 43.281 1 52.53 479 ASP A CA 1
ATOM 3838 C C . ASP A 1 479 ? 7.934 14.656 44.625 1 52.53 479 ASP A C 1
ATOM 3840 O O . ASP A 1 479 ? 8.469 14.188 45.625 1 52.53 479 ASP A O 1
ATOM 3844 N N . LEU A 1 480 ? 7.637 15.836 44.75 1 51.09 480 LEU A N 1
ATOM 3845 C CA . LEU A 1 480 ? 7.582 16.344 46.125 1 51.09 480 LEU A CA 1
ATOM 3846 C C . LEU A 1 480 ? 6.285 15.922 46.812 1 51.09 480 LEU A C 1
ATOM 3848 O O . LEU A 1 480 ? 5.211 16 46.188 1 51.09 480 LEU A O 1
ATOM 3852 N N . THR A 1 481 ? 6.309 15.086 47.812 1 52.66 481 THR A N 1
ATOM 3853 C CA . THR A 1 481 ? 5.32 14.477 48.688 1 52.66 481 THR A CA 1
ATOM 3854 C C . THR A 1 481 ? 4.496 15.555 49.406 1 52.66 481 THR A C 1
ATOM 3856 O O . THR A 1 481 ? 3.527 15.242 50.094 1 52.66 481 THR A O 1
ATOM 3859 N N . SER A 1 482 ? 4.855 16.844 49.438 1 59.41 482 SER A N 1
ATOM 3860 C CA . SER A 1 482 ? 4.168 17.703 50.406 1 59.41 482 SER A CA 1
ATOM 3861 C C . SER A 1 482 ? 2.977 18.406 49.75 1 59.41 482 SER A C 1
ATOM 3863 O O . SER A 1 482 ? 2.971 18.641 48.531 1 59.41 482 SER A O 1
ATOM 3865 N N . SER A 1 483 ? 1.823 18.422 50.375 1 69.44 483 SER A N 1
ATOM 3866 C CA . SER A 1 483 ? 0.607 19.125 50 1 69.44 483 SER A CA 1
ATOM 3867 C C . SER A 1 483 ? 0.82 20.641 50.031 1 69.44 483 SER A C 1
ATOM 3869 O O . SER A 1 483 ? 1.512 21.156 50.906 1 69.44 483 SER A O 1
ATOM 3871 N N . TYR A 1 484 ? 0.504 21.359 48.906 1 77.94 484 TYR A N 1
ATOM 3872 C CA . TYR A 1 484 ? 0.566 22.812 48.875 1 77.94 484 TYR A CA 1
ATOM 3873 C C . TYR A 1 484 ? -0.774 23.422 49.281 1 77.94 484 TYR A C 1
ATOM 3875 O O . TYR A 1 484 ? -1.83 22.859 48.969 1 77.94 484 TYR A O 1
ATOM 3883 N N . TRP A 1 485 ? -0.666 24.453 50.188 1 85.75 485 TRP A N 1
ATOM 3884 C CA . TRP A 1 485 ? -1.861 25.203 50.562 1 85.75 485 TRP A CA 1
ATOM 3885 C C . TRP A 1 485 ? -1.741 26.656 50.125 1 85.75 485 TRP A C 1
ATOM 3887 O O . TRP A 1 485 ? -0.671 27.266 50.219 1 85.75 485 TRP A O 1
ATOM 3897 N N . CYS A 1 486 ? -2.787 27.188 49.562 1 89.19 486 CYS A N 1
ATOM 3898 C CA . CYS A 1 486 ? -2.811 28.594 49.156 1 89.19 486 CYS A CA 1
ATOM 3899 C C . CYS A 1 486 ? -2.906 29.5 50.375 1 89.19 486 CYS A C 1
ATOM 3901 O O . CYS A 1 486 ? -3.775 29.328 51.219 1 89.19 486 CYS A O 1
ATOM 3903 N N . GLU A 1 487 ? -2.178 30.438 50.438 1 84.19 487 GLU A N 1
ATOM 3904 C CA . GLU A 1 487 ? -2.148 31.359 51.594 1 84.19 487 GLU A CA 1
ATOM 3905 C C . GLU A 1 487 ? -3.363 32.281 51.562 1 84.19 487 GLU A C 1
ATOM 3907 O O . GLU A 1 487 ? -3.746 32.812 52.625 1 84.19 487 GLU A O 1
ATOM 3912 N N . ILE A 1 488 ? -3.971 32.344 50.469 1 81.94 488 ILE A N 1
ATOM 3913 C CA . ILE A 1 488 ? -5.066 33.312 50.344 1 81.94 488 ILE A CA 1
ATOM 3914 C C . ILE A 1 488 ? -6.398 32.594 50.594 1 81.94 488 ILE A C 1
ATOM 3916 O O . ILE A 1 488 ? -7.148 32.969 51.5 1 81.94 488 ILE A O 1
ATOM 3920 N N . CYS A 1 489 ? -6.699 31.609 49.875 1 81.88 489 CYS A N 1
ATOM 3921 C CA . CYS A 1 489 ? -7.992 30.953 50.031 1 81.88 489 CYS A CA 1
ATOM 3922 C C . CYS A 1 489 ? -7.91 29.781 51 1 81.88 489 CYS A C 1
ATOM 3924 O O . CYS A 1 489 ? -8.93 29.219 51.406 1 81.88 489 CYS A O 1
ATOM 3926 N N . GLU A 1 490 ? -6.73 29.344 51.281 1 83.31 490 GLU A N 1
ATOM 3927 C CA . GLU A 1 490 ? -6.465 28.297 52.25 1 83.31 490 GLU A CA 1
ATOM 3928 C C . GLU A 1 490 ? -6.98 26.938 51.781 1 83.31 490 GLU A C 1
ATOM 3930 O O . GLU A 1 490 ? -7.406 26.109 52.594 1 83.31 490 GLU A O 1
ATOM 3935 N N . ARG A 1 491 ? -7.047 26.859 50.562 1 86.12 491 ARG A N 1
ATOM 3936 C CA . ARG A 1 491 ? -7.434 25.562 50 1 86.12 491 ARG A CA 1
ATOM 3937 C C . ARG A 1 491 ? -6.211 24.781 49.531 1 86.12 491 ARG A C 1
ATOM 3939 O O . ARG A 1 491 ? -5.164 25.375 49.25 1 86.12 491 ARG A O 1
ATOM 3946 N N . GLU A 1 492 ? -6.465 23.484 49.531 1 86.12 492 GLU A N 1
ATOM 3947 C CA . GLU A 1 492 ? -5.402 22.625 49.031 1 86.12 492 GLU A CA 1
ATOM 3948 C C . GLU A 1 492 ? -5.188 22.797 47.531 1 86.12 492 GLU A C 1
ATOM 3950 O O . GLU A 1 492 ? -6.152 22.953 46.781 1 86.12 492 GLU A O 1
ATOM 3955 N N . MET A 1 493 ? -3.926 22.812 47.188 1 83.56 493 MET A N 1
ATOM 3956 C CA . MET A 1 493 ? -3.598 23.031 45.781 1 83.56 493 MET A CA 1
ATOM 3957 C C . MET A 1 493 ? -3.139 21.734 45.125 1 83.56 493 MET A C 1
ATOM 3959 O O . MET A 1 493 ? -2.545 20.875 45.781 1 83.56 493 MET A O 1
ATOM 3963 N N . ASP A 1 494 ? -3.57 21.609 43.938 1 77 494 ASP A N 1
ATOM 3964 C CA . ASP A 1 494 ? -3.115 20.484 43.125 1 77 494 ASP A CA 1
ATOM 3965 C C . ASP A 1 494 ? -1.683 20.688 42.656 1 77 494 ASP A C 1
ATOM 3967 O O . ASP A 1 494 ? -1.396 21.656 41.938 1 77 494 ASP A O 1
ATOM 3971 N N . LYS A 1 495 ? -0.826 19.797 42.938 1 70.56 495 LYS A N 1
ATOM 3972 C CA . LYS A 1 495 ? 0.593 19.891 42.625 1 70.56 495 LYS A CA 1
ATOM 3973 C C . LYS A 1 495 ? 0.816 19.828 41.125 1 70.56 495 LYS A C 1
ATOM 3975 O O . LYS A 1 495 ? 1.867 20.234 40.625 1 70.56 495 LYS A O 1
ATOM 3980 N N . GLU A 1 496 ? -0.153 19.328 40.438 1 75.19 496 GLU A N 1
ATOM 3981 C CA . GLU A 1 496 ? 0.009 19.156 39 1 75.19 496 GLU A CA 1
ATOM 3982 C C . GLU A 1 496 ? -0.28 20.469 38.25 1 75.19 496 GLU A C 1
ATOM 3984 O O . GLU A 1 496 ? 0.035 20.594 37.062 1 75.19 496 GLU A O 1
ATOM 3989 N N . ASN A 1 497 ? -0.768 21.422 39.062 1 79.25 497 ASN A N 1
ATOM 3990 C CA . ASN A 1 497 ? -1.081 22.703 38.438 1 79.25 497 ASN A CA 1
ATOM 3991 C C . ASN A 1 497 ? 0.012 23.734 38.719 1 79.25 497 ASN A C 1
ATOM 3993 O O . ASN A 1 497 ? 0.732 23.641 39.719 1 79.25 497 ASN A O 1
ATOM 3997 N N . ILE A 1 498 ? 0.109 24.594 37.781 1 82.69 498 ILE A N 1
ATOM 3998 C CA . ILE A 1 498 ? 1.064 25.688 37.938 1 82.69 498 ILE A CA 1
ATOM 3999 C C . ILE A 1 498 ? 0.624 26.594 39.094 1 82.69 498 ILE A C 1
ATOM 4001 O O . ILE A 1 498 ? -0.574 26.766 39.344 1 82.69 498 ILE A O 1
ATOM 4005 N N . LEU A 1 499 ? 1.615 26.984 39.875 1 85.81 499 LEU A N 1
ATOM 4006 C CA . LEU A 1 499 ? 1.329 27.859 41.031 1 85.81 499 LEU A CA 1
ATOM 4007 C C . LEU A 1 499 ? 2.484 28.828 41.25 1 85.81 499 LEU A C 1
ATOM 4009 O O . LEU A 1 499 ? 3.547 28.703 40.656 1 85.81 499 LEU A O 1
ATOM 4013 N N . TYR A 1 500 ? 2.186 29.875 42 1 87.19 500 TYR A N 1
ATOM 4014 C CA . TYR A 1 500 ? 3.24 30.797 42.406 1 87.19 500 TYR A CA 1
ATOM 4015 C C . TYR A 1 500 ? 3.811 30.391 43.75 1 87.19 500 TYR A C 1
ATOM 4017 O O . TYR A 1 500 ? 3.061 30.031 44.688 1 87.19 500 TYR A O 1
ATOM 4025 N N . THR A 1 501 ? 5.156 30.406 43.906 1 85.81 501 THR A N 1
ATOM 4026 C CA . THR A 1 501 ? 5.781 30.016 45.156 1 85.81 501 THR A CA 1
ATOM 4027 C C . THR A 1 501 ? 6.977 30.906 45.469 1 85.81 501 THR A C 1
ATOM 4029 O O . THR A 1 501 ? 7.492 31.594 44.594 1 85.81 501 THR A O 1
ATOM 4032 N N . CYS A 1 502 ? 7.195 31.078 46.719 1 81.88 502 CYS A N 1
ATOM 4033 C CA . CYS A 1 502 ? 8.383 31.781 47.188 1 81.88 502 CYS A CA 1
ATOM 4034 C C . CYS A 1 502 ? 9.352 30.828 47.875 1 81.88 502 CYS A C 1
ATOM 4036 O O . CYS A 1 502 ? 8.984 30.156 48.844 1 81.88 502 CYS A O 1
ATOM 4038 N N . GLU A 1 503 ? 10.516 30.75 47.438 1 75.44 503 GLU A N 1
ATOM 4039 C CA . GLU A 1 503 ? 11.508 29.828 48 1 75.44 503 GLU A CA 1
ATOM 4040 C C . GLU A 1 503 ? 11.875 30.219 49.438 1 75.44 503 GLU A C 1
ATOM 4042 O O . GLU A 1 503 ? 12.062 29.344 50.281 1 75.44 503 GLU A O 1
ATOM 4047 N N . SER A 1 504 ? 12 31.469 49.656 1 76.19 504 SER A N 1
ATOM 4048 C CA . SER A 1 504 ? 12.469 31.938 50.969 1 76.19 504 SER A CA 1
ATOM 4049 C C . SER A 1 504 ? 11.391 31.781 52.031 1 76.19 504 SER A C 1
ATOM 4051 O O . SER A 1 504 ? 11.672 31.359 53.125 1 76.19 504 SER A O 1
ATOM 4053 N N . SER A 1 505 ? 10.18 32.031 51.688 1 75.06 505 SER A N 1
ATOM 4054 C CA . SER A 1 505 ? 9.109 32.031 52.688 1 75.06 505 SER A CA 1
ATOM 4055 C C . SER A 1 505 ? 8.312 30.734 52.625 1 75.06 505 SER A C 1
ATOM 4057 O O . SER A 1 505 ? 7.586 30.406 53.562 1 75.06 505 SER A O 1
ATOM 4059 N N . GLY A 1 506 ? 8.461 30.016 51.562 1 76.5 506 GLY A N 1
ATOM 4060 C CA . GLY A 1 506 ? 7.711 28.781 51.406 1 76.5 506 GLY A CA 1
ATOM 4061 C C . GLY A 1 506 ? 6.25 29.016 51.062 1 76.5 506 GLY A C 1
ATOM 4062 O O . GLY A 1 506 ? 5.453 28.062 51.062 1 76.5 506 GLY A O 1
ATOM 4063 N N . SER A 1 507 ? 5.898 30.219 50.812 1 82.19 507 SER A N 1
ATOM 4064 C CA . SER A 1 507 ? 4.508 30.547 50.531 1 82.19 507 SER A CA 1
ATOM 4065 C C . SER A 1 507 ? 4.094 30.031 49.156 1 82.19 507 SER A C 1
ATOM 4067 O O . SER A 1 507 ? 4.891 30.062 48.188 1 82.19 507 SER A O 1
ATOM 4069 N N . THR A 1 508 ? 2.846 29.469 49.125 1 86.12 508 THR A N 1
ATOM 4070 C CA . THR A 1 508 ? 2.242 29.031 47.844 1 86.12 508 THR A CA 1
ATOM 4071 C C . THR A 1 508 ? 0.873 29.672 47.656 1 86.12 508 THR A C 1
ATOM 4073 O O . THR A 1 508 ? 0.101 29.797 48.625 1 86.12 508 THR A O 1
ATOM 4076 N N . ILE A 1 509 ? 0.685 30.141 46.406 1 87.69 509 ILE A N 1
ATOM 4077 C CA . ILE A 1 509 ? -0.573 30.828 46.156 1 87.69 509 ILE A CA 1
ATOM 4078 C C . ILE A 1 509 ? -1.133 30.422 44.781 1 87.69 509 ILE A C 1
ATOM 4080 O O . ILE A 1 509 ? -0.378 30.234 43.844 1 87.69 509 ILE A O 1
ATOM 4084 N N . HIS A 1 510 ? -2.494 30.312 44.781 1 87 510 HIS A N 1
ATOM 4085 C CA . HIS A 1 510 ? -3.178 30.062 43.5 1 87 510 HIS A CA 1
ATOM 4086 C C . HIS A 1 510 ? -2.992 31.234 42.562 1 87 510 HIS A C 1
ATOM 4088 O O . HIS A 1 510 ? -2.924 32.406 42.969 1 87 510 HIS A O 1
ATOM 4094 N N . ILE A 1 511 ? -2.975 30.906 41.281 1 86.88 511 ILE A N 1
ATOM 4095 C CA . ILE A 1 511 ? -2.854 31.938 40.281 1 86.88 511 ILE A CA 1
ATOM 4096 C C . ILE A 1 511 ? -4.062 32.875 40.344 1 86.88 511 ILE A C 1
ATOM 4098 O O . ILE A 1 511 ? -3.916 34.094 40.281 1 86.88 511 ILE A O 1
ATOM 4102 N N . GLU A 1 512 ? -5.223 32.344 40.469 1 83.38 512 GLU A N 1
ATOM 4103 C CA . GLU A 1 512 ? -6.445 33.125 40.469 1 83.38 512 GLU A CA 1
ATOM 4104 C C . GLU A 1 512 ? -6.531 34 41.719 1 83.38 512 GLU A C 1
ATOM 4106 O O . GLU A 1 512 ? -7.098 35.094 41.719 1 83.38 512 GLU A O 1
ATOM 4111 N N . CYS A 1 513 ? -5.945 33.5 42.781 1 85 513 CYS A N 1
ATOM 4112 C CA . CYS A 1 513 ? -6.004 34.219 44.062 1 85 513 CYS A CA 1
ATOM 4113 C C . CYS A 1 513 ? -5.055 35.406 44.062 1 85 513 CYS A C 1
ATOM 4115 O O . CYS A 1 513 ? -5.34 36.438 44.656 1 85 513 CYS A O 1
ATOM 4117 N N . ILE A 1 514 ? -4.035 35.219 43.375 1 86.31 514 ILE A N 1
ATOM 4118 C CA . ILE A 1 514 ? -3.027 36.281 43.406 1 86.31 514 ILE A CA 1
ATOM 4119 C C . ILE A 1 514 ? -3.268 37.281 42.281 1 86.31 514 ILE A C 1
ATOM 4121 O O . ILE A 1 514 ? -3.02 38.469 42.438 1 86.31 514 ILE A O 1
ATOM 4125 N N . LEU A 1 515 ? -3.65 36.875 41.125 1 87.69 515 LEU A N 1
ATOM 4126 C CA . LEU A 1 515 ? -3.789 37.75 39.969 1 87.69 515 LEU A CA 1
ATOM 4127 C C . LEU A 1 515 ? -5.234 38.219 39.812 1 87.69 515 LEU A C 1
ATOM 4129 O O . LEU A 1 515 ? -5.484 39.375 39.531 1 87.69 515 LEU A O 1
ATOM 4133 N N . GLY A 1 516 ? -6.176 37.344 40.031 1 87.38 516 GLY A N 1
ATOM 4134 C CA . GLY A 1 516 ? -7.582 37.656 39.812 1 87.38 516 GLY A CA 1
ATOM 4135 C C . GLY A 1 516 ? -7.938 37.844 38.344 1 87.38 516 GLY A C 1
ATOM 4136 O O . GLY A 1 516 ? -7.074 37.719 37.469 1 87.38 516 GLY A O 1
ATOM 4137 N N . ASP A 1 517 ? -9.203 38.219 38.062 1 89.31 517 ASP A N 1
ATOM 4138 C CA . ASP A 1 517 ? -9.695 38.312 36.688 1 89.31 517 ASP A CA 1
ATOM 4139 C C . ASP A 1 517 ? -9.633 39.75 36.156 1 89.31 517 ASP A C 1
ATOM 4141 O O . ASP A 1 517 ? -9.727 39.969 34.938 1 89.31 517 ASP A O 1
ATOM 4145 N N . PHE A 1 518 ? -9.375 40.719 37.062 1 90.62 518 PHE A N 1
ATOM 4146 C CA . PHE A 1 518 ? -9.492 42.094 36.625 1 90.62 518 PHE A CA 1
ATOM 4147 C C . PHE A 1 518 ? -8.148 42.812 36.688 1 90.62 518 PHE A C 1
ATOM 4149 O O . PHE A 1 518 ? -8.078 44.031 36.719 1 90.62 518 PHE A O 1
ATOM 4156 N N . ARG A 1 519 ? -7.133 42.031 36.688 1 87.88 519 ARG A N 1
ATOM 4157 C CA . ARG A 1 519 ? -5.789 42.594 36.844 1 87.88 519 ARG A CA 1
ATOM 4158 C C . ARG A 1 519 ? -5.406 43.438 35.625 1 87.88 519 ARG A C 1
ATOM 4160 O O . ARG A 1 519 ? -4.625 44.375 35.719 1 87.88 519 ARG A O 1
ATOM 4167 N N . TYR A 1 520 ? -5.992 43.156 34.5 1 91.69 520 TYR A N 1
ATOM 4168 C CA . TYR A 1 520 ? -5.547 43.781 33.281 1 91.69 520 TYR A CA 1
ATOM 4169 C C . TYR A 1 520 ? -6.559 44.812 32.781 1 91.69 520 TYR A C 1
ATOM 4171 O O . TYR A 1 520 ? -6.586 45.188 31.609 1 91.69 520 TYR A O 1
ATOM 4179 N N . VAL A 1 521 ? -7.348 45.219 33.688 1 90.19 521 VAL A N 1
ATOM 4180 C CA . VAL A 1 521 ? -8.219 46.375 33.5 1 90.19 521 VAL A CA 1
ATOM 4181 C C . VAL A 1 521 ? -7.734 47.531 34.344 1 90.19 521 VAL A C 1
ATOM 4183 O O . VAL A 1 521 ? -7.547 47.375 35.562 1 90.19 521 VAL A O 1
ATOM 4186 N N . LYS A 1 522 ? -7.484 48.594 33.656 1 87.56 522 LYS A N 1
ATOM 4187 C CA . LYS A 1 522 ? -6.984 49.75 34.406 1 87.56 522 LYS A CA 1
ATOM 4188 C C . LYS A 1 522 ? -7.941 50.156 35.531 1 87.56 522 LYS A C 1
ATOM 4190 O O . LYS A 1 522 ? -9.141 50.312 35.312 1 87.56 522 LYS A O 1
ATOM 4195 N N . PRO A 1 523 ? -7.43 50.344 36.656 1 85.75 523 PRO A N 1
ATOM 4196 C CA . PRO A 1 523 ? -8.281 50.781 37.781 1 85.75 523 PRO A CA 1
ATOM 4197 C C . PRO A 1 523 ? -8.914 52.156 37.531 1 85.75 523 PRO A C 1
ATOM 4199 O O . PRO A 1 523 ? -8.297 53 36.906 1 85.75 523 PRO A O 1
ATOM 4202 N N . ARG A 1 524 ? -10.117 52.344 38.031 1 81.75 524 ARG A N 1
ATOM 4203 C CA . ARG A 1 524 ? -10.883 53.594 37.969 1 81.75 524 ARG A CA 1
ATOM 4204 C C . ARG A 1 524 ? -11.43 53.812 36.562 1 81.75 524 ARG A C 1
ATOM 4206 O O . ARG A 1 524 ? -12.047 54.844 36.312 1 81.75 524 ARG A O 1
ATOM 4213 N N . LEU A 1 525 ? -11.102 52.875 35.812 1 83.38 525 LEU A N 1
ATOM 4214 C CA . LEU A 1 525 ? -11.695 52.938 34.5 1 83.38 525 LEU A CA 1
ATOM 4215 C C . LEU A 1 525 ? -13.156 52.5 34.531 1 83.38 525 LEU A C 1
ATOM 4217 O O . LEU A 1 525 ? -13.484 51.469 35.094 1 83.38 525 LEU A O 1
ATOM 4221 N N . HIS A 1 526 ? -13.922 53.344 33.969 1 85.94 526 HIS A N 1
ATOM 4222 C CA . HIS A 1 526 ? -15.336 53 33.844 1 85.94 526 HIS A CA 1
ATOM 4223 C C . HIS A 1 526 ? -15.586 52.188 32.562 1 85.94 526 HIS A C 1
ATOM 4225 O O . HIS A 1 526 ? -15.141 52.562 31.484 1 85.94 526 HIS A O 1
ATOM 4231 N N . PHE A 1 527 ? -16.188 51.094 32.781 1 85.94 527 PHE A N 1
ATOM 4232 C CA . PHE A 1 527 ? -16.5 50.281 31.594 1 85.94 527 PHE A CA 1
ATOM 4233 C C . PHE A 1 527 ? -17.906 49.688 31.688 1 85.94 527 PHE A C 1
ATOM 4235 O O . PHE A 1 527 ? -18.531 49.719 32.75 1 85.94 527 PHE A O 1
ATOM 4242 N N . GLU A 1 528 ? -18.344 49.312 30.531 1 85.06 528 GLU A N 1
ATOM 4243 C CA . GLU A 1 528 ? -19.688 48.719 30.469 1 85.06 528 GLU A CA 1
ATOM 4244 C C . GLU A 1 528 ? -19.609 47.219 30.125 1 85.06 528 GLU A C 1
ATOM 4246 O O . GLU A 1 528 ? -18.812 46.812 29.266 1 85.06 528 GLU A O 1
ATOM 4251 N N . PHE A 1 529 ? -20.297 46.438 30.859 1 84.38 529 PHE A N 1
ATOM 4252 C CA . PHE A 1 529 ? -20.422 45 30.625 1 84.38 529 PHE A CA 1
ATOM 4253 C C . PHE A 1 529 ? -21.875 44.562 30.734 1 84.38 529 PHE A C 1
ATOM 4255 O O . PHE A 1 529 ? -22.484 44.719 31.797 1 84.38 529 PHE A O 1
ATOM 4262 N N . ASN A 1 530 ? -22.391 44.062 29.672 1 80.75 530 ASN A N 1
ATOM 4263 C CA . ASN A 1 530 ? -23.797 43.656 29.625 1 80.75 530 ASN A CA 1
ATOM 4264 C C . ASN A 1 530 ? -24.734 44.781 30.016 1 80.75 530 ASN A C 1
ATOM 4266 O O . ASN A 1 530 ? -25.594 44.625 30.891 1 80.75 530 ASN A O 1
ATOM 4270 N N . LYS A 1 531 ? -24.438 46 29.562 1 78 531 LYS A N 1
ATOM 4271 C CA . LYS A 1 531 ? -25.266 47.188 29.703 1 78 531 LYS A CA 1
ATOM 4272 C C . LYS A 1 531 ? -25.234 47.719 31.125 1 78 531 LYS A C 1
ATOM 4274 O O . LYS A 1 531 ? -26.141 48.438 31.547 1 78 531 LYS A O 1
ATOM 4279 N N . ARG A 1 532 ? -24.266 47.281 31.828 1 83.62 532 ARG A N 1
ATOM 4280 C CA . ARG A 1 532 ? -24.047 47.844 33.156 1 83.62 532 ARG A CA 1
ATOM 4281 C C . ARG A 1 532 ? -22.688 48.5 33.281 1 83.62 532 ARG A C 1
ATOM 4283 O O . ARG A 1 532 ? -21.734 48.094 32.625 1 83.62 532 ARG A O 1
ATOM 4290 N N . LYS A 1 533 ? -22.703 49.375 34.125 1 88 533 LYS A N 1
ATOM 4291 C CA . LYS A 1 533 ? -21.469 50.156 34.281 1 88 533 LYS A CA 1
ATOM 4292 C C . LYS A 1 533 ? -20.688 49.656 35.5 1 88 533 LYS A C 1
ATOM 4294 O O . LYS A 1 533 ? -21.25 49.406 36.562 1 88 533 LYS A O 1
ATOM 4299 N N . TRP A 1 534 ? -19.438 49.469 35.281 1 89.25 534 TRP A N 1
ATOM 4300 C CA . TRP A 1 534 ? -18.562 48.906 36.312 1 89.25 534 TRP A CA 1
ATOM 4301 C C . TRP A 1 534 ? -17.281 49.719 36.406 1 89.25 534 TRP A C 1
ATOM 4303 O O . TRP A 1 534 ? -16.938 50.469 35.5 1 89.25 534 TRP A O 1
ATOM 4313 N N . GLU A 1 535 ? -16.672 49.625 37.5 1 90.38 535 GLU A N 1
ATOM 4314 C CA . GLU A 1 535 ? -15.336 50.156 37.75 1 90.38 535 GLU A CA 1
ATOM 4315 C C . GLU A 1 535 ? -14.477 49.156 38.5 1 90.38 535 GLU A C 1
ATOM 4317 O O . GLU A 1 535 ? -14.961 48.469 39.406 1 90.38 535 GLU A O 1
ATOM 4322 N N . VAL A 1 536 ? -13.266 49.125 38.062 1 89.75 536 VAL A N 1
ATOM 4323 C CA . VAL A 1 536 ? -12.375 48.188 38.781 1 89.75 536 VAL A CA 1
ATOM 4324 C C . VAL A 1 536 ? -11.688 48.906 39.938 1 89.75 536 VAL A C 1
ATOM 4326 O O . VAL A 1 536 ? -11.227 50.031 39.781 1 89.75 536 VAL A O 1
ATOM 4329 N N . ALA A 1 537 ? -11.672 48.219 41.031 1 86.38 537 ALA A N 1
ATOM 4330 C CA . ALA A 1 537 ? -11.031 48.781 42.25 1 86.38 537 ALA A CA 1
ATOM 4331 C C . ALA A 1 537 ? -10.227 47.719 42.969 1 86.38 537 ALA A C 1
ATOM 4333 O O . ALA A 1 537 ? -10.383 46.531 42.719 1 86.38 537 ALA A O 1
ATOM 4334 N N . LEU A 1 538 ? -9.383 48.188 43.812 1 83.81 538 LEU A N 1
ATOM 4335 C CA . LEU A 1 538 ? -8.625 47.281 44.656 1 83.81 538 LEU A CA 1
ATOM 4336 C C . LEU A 1 538 ? -9.523 46.625 45.688 1 83.81 538 LEU A C 1
ATOM 4338 O O . LEU A 1 538 ? -10.391 47.312 46.281 1 83.81 538 LEU A O 1
ATOM 4342 N N . ASN A 1 539 ? -9.18 45.375 45.844 1 83.19 539 ASN A N 1
ATOM 4343 C CA . ASN A 1 539 ? -9.922 44.656 46.875 1 83.19 539 ASN A CA 1
ATOM 4344 C C . ASN A 1 539 ? -9.477 45.062 48.281 1 83.19 539 ASN A C 1
ATOM 4346 O O . ASN A 1 539 ? -8.281 45.031 48.594 1 83.19 539 ASN A O 1
ATOM 4350 N N . GLY A 1 540 ? -10.242 45.656 49.031 1 72.19 540 GLY A N 1
ATOM 4351 C CA . GLY A 1 540 ? -9.898 46.062 50.406 1 72.19 540 GLY A CA 1
ATOM 4352 C C . GLY A 1 540 ? -9.617 44.906 51.344 1 72.19 540 GLY A C 1
ATOM 4353 O O . GLY A 1 540 ? -9.719 43.75 50.938 1 72.19 540 GLY A O 1
ATOM 4354 N N . ILE A 1 541 ? -9.148 45.281 52.531 1 68.06 541 ILE A N 1
ATOM 4355 C CA . ILE A 1 541 ? -8.773 44.312 53.562 1 68.06 541 ILE A CA 1
ATOM 4356 C C . ILE A 1 541 ? -9.992 43.5 53.969 1 68.06 541 ILE A C 1
ATOM 4358 O O . ILE A 1 541 ? -9.867 42.312 54.312 1 68.06 541 ILE A O 1
ATOM 4362 N N . ASN A 1 542 ? -11.125 44.062 53.906 1 70.81 542 ASN A N 1
ATOM 4363 C CA . ASN A 1 542 ? -12.328 43.406 54.406 1 70.81 542 ASN A CA 1
ATOM 4364 C C . ASN A 1 542 ? -12.883 42.406 53.375 1 70.81 542 ASN A C 1
ATOM 4366 O O . ASN A 1 542 ? -13.719 41.562 53.688 1 70.81 542 ASN A O 1
ATOM 4370 N N . ARG A 1 543 ? -12.383 42.344 52.094 1 78.56 543 ARG A N 1
ATOM 4371 C CA . ARG A 1 543 ? -12.789 41.469 51 1 78.56 543 ARG A CA 1
ATOM 4372 C C . ARG A 1 543 ? -14.305 41.344 50.906 1 78.56 543 ARG A C 1
ATOM 4374 O O . ARG A 1 543 ? -14.875 40.375 51.406 1 78.56 543 ARG A O 1
ATOM 4381 N N . PRO A 1 544 ? -14.898 42.188 50.281 1 82.81 544 PRO A N 1
ATOM 4382 C CA . PRO A 1 544 ? -16.359 42.219 50.25 1 82.81 544 PRO A CA 1
ATOM 4383 C C . PRO A 1 544 ? -16.953 40.969 49.594 1 82.81 544 PRO A C 1
ATOM 4385 O O . PRO A 1 544 ? -16.25 40.25 48.875 1 82.81 544 PRO A O 1
ATOM 4388 N N . GLY A 1 545 ? -18.219 40.625 49.906 1 84.38 545 GLY A N 1
ATOM 4389 C CA . GLY A 1 545 ? -18.922 39.531 49.25 1 84.38 545 GLY A CA 1
ATOM 4390 C C . GLY A 1 545 ? -19.375 39.844 47.844 1 84.38 545 GLY A C 1
ATOM 4391 O O . GLY A 1 545 ? -19.828 40.969 47.594 1 84.38 545 GLY A O 1
ATOM 4392 N N . CYS A 1 546 ? -19.141 39 47 1 85.94 546 CYS A N 1
ATOM 4393 C CA . CYS A 1 546 ? -19.594 39.156 45.625 1 85.94 546 CYS A CA 1
ATOM 4394 C C . CYS A 1 546 ? -21.125 39.188 45.531 1 85.94 546 CYS A C 1
ATOM 4396 O O . CYS A 1 546 ? -21.781 38.344 46.156 1 85.94 546 CYS A O 1
ATOM 4398 N N . TYR A 1 547 ? -21.594 40.062 44.969 1 80.75 547 TYR A N 1
ATOM 4399 C CA . TYR A 1 547 ? -23.047 40.219 44.938 1 80.75 547 TYR A CA 1
ATOM 4400 C C . TYR A 1 547 ? -23.688 39.156 44.062 1 80.75 547 TYR A C 1
ATOM 4402 O O . TYR A 1 547 ? -24.891 38.875 44.188 1 80.75 547 TYR A O 1
ATOM 4410 N N . LYS A 1 548 ? -22.984 38.438 43.25 1 80.88 548 LYS A N 1
ATOM 4411 C CA . LYS A 1 548 ? -23.531 37.438 42.344 1 80.88 548 LYS A CA 1
ATOM 4412 C C . LYS A 1 548 ? -23.391 36.031 42.906 1 80.88 548 LYS A C 1
ATOM 4414 O O . LYS A 1 548 ? -24.375 35.281 42.969 1 80.88 548 LYS A O 1
ATOM 4419 N N . CYS A 1 549 ? -22.203 35.625 43.344 1 79.12 549 CYS A N 1
ATOM 4420 C CA . CYS A 1 549 ? -22 34.25 43.812 1 79.12 549 CYS A CA 1
ATOM 4421 C C . CYS A 1 549 ? -22.109 34.188 45.344 1 79.12 549 CYS A C 1
ATOM 4423 O O . CYS A 1 549 ? -22.297 33.125 45.906 1 79.12 549 CYS A O 1
ATOM 4425 N N . GLY A 1 550 ? -21.953 35.281 46 1 78.56 550 GLY A N 1
ATOM 4426 C CA . GLY A 1 550 ? -22.125 35.344 47.469 1 78.56 550 GLY A CA 1
ATOM 4427 C C . GLY A 1 550 ? -20.859 35.031 48.219 1 78.56 550 GLY A C 1
ATOM 4428 O O . GLY A 1 550 ? -20.797 35.188 49.438 1 78.56 550 GLY A O 1
ATOM 4429 N N . PHE A 1 551 ? -19.875 34.656 47.531 1 82.44 551 PHE A N 1
ATOM 4430 C CA . PHE A 1 551 ? -18.625 34.344 48.188 1 82.44 551 PHE A CA 1
ATOM 4431 C C . PHE A 1 551 ? -17.734 35.562 48.312 1 82.44 551 PHE A C 1
ATOM 4433 O O . PHE A 1 551 ? -17.938 36.562 47.625 1 82.44 551 PHE A O 1
ATOM 4440 N N . ARG A 1 552 ? -16.812 35.531 49.25 1 82.38 552 ARG A N 1
ATOM 4441 C CA . ARG A 1 552 ? -15.859 36.625 49.406 1 82.38 552 ARG A CA 1
ATOM 4442 C C . ARG A 1 552 ? -14.898 36.688 48.219 1 82.38 552 ARG A C 1
ATOM 4444 O O . ARG A 1 552 ? -14.406 35.688 47.75 1 82.38 552 ARG A O 1
ATOM 4451 N N . CYS A 1 553 ? -14.75 37.906 47.812 1 80.44 553 CYS A N 1
ATOM 4452 C CA . CYS A 1 553 ? -13.867 38.125 46.688 1 80.44 553 CYS A CA 1
ATOM 4453 C C . CYS A 1 553 ? -12.406 37.875 47.094 1 80.44 553 CYS A C 1
ATOM 4455 O O . CYS A 1 553 ? -11.891 38.562 47.969 1 80.44 553 CYS A O 1
ATOM 4457 N N . LYS A 1 554 ? -11.758 36.969 46.469 1 76.56 554 LYS A N 1
ATOM 4458 C CA . LYS A 1 554 ? -10.414 36.562 46.844 1 76.56 554 LYS A CA 1
ATOM 4459 C C . LYS A 1 554 ? -9.352 37.312 46.062 1 76.56 554 LYS A C 1
ATOM 4461 O O . LYS A 1 554 ? -8.227 37.5 46.531 1 76.56 554 LYS A O 1
ATOM 4466 N N . GLY A 1 555 ? -9.602 37.812 44.969 1 80.81 555 GLY A N 1
ATOM 4467 C CA . GLY A 1 555 ? -8.617 38.469 44.125 1 80.81 555 GLY A CA 1
ATOM 4468 C C . GLY A 1 555 ? -8.281 39.875 44.562 1 80.81 555 GLY A C 1
ATOM 4469 O O . GLY A 1 555 ? -8.977 40.438 45.406 1 80.81 555 GLY A O 1
ATOM 4470 N N . PRO A 1 556 ? -7.148 40.344 44.062 1 82.69 556 PRO A N 1
ATOM 4471 C CA . PRO A 1 556 ? -6.711 41.656 44.469 1 82.69 556 PRO A CA 1
ATOM 4472 C C . PRO A 1 556 ? -7.594 42.781 43.906 1 82.69 556 PRO A C 1
ATOM 4474 O O . PRO A 1 556 ? -7.578 43.906 44.406 1 82.69 556 PRO A O 1
ATOM 4477 N N . PHE A 1 557 ? -8.359 42.469 42.844 1 87 557 PHE A N 1
ATOM 4478 C CA . PHE A 1 557 ? -9.211 43.469 42.219 1 87 557 PHE A CA 1
ATOM 4479 C C . PHE A 1 557 ? -10.656 43 42.156 1 87 557 PHE A C 1
ATOM 4481 O O . PHE A 1 557 ? -10.922 41.781 42.031 1 87 557 PHE A O 1
ATOM 4488 N N . VAL A 1 558 ? -11.539 43.969 42.281 1 89.25 558 VAL A N 1
ATOM 4489 C CA . VAL A 1 558 ? -12.961 43.656 42.156 1 89.25 558 VAL A CA 1
ATOM 4490 C C . VAL A 1 558 ? -13.633 44.688 41.25 1 89.25 558 VAL A C 1
ATOM 4492 O O . VAL A 1 558 ? -13.102 45.781 41.031 1 89.25 558 VAL A O 1
ATOM 4495 N N . ALA A 1 559 ? -14.656 44.312 40.688 1 90.38 559 ALA A N 1
ATOM 4496 C CA . ALA A 1 559 ? -15.492 45.219 39.938 1 90.38 559 ALA A CA 1
ATOM 4497 C C . ALA A 1 559 ? -16.641 45.75 40.781 1 90.38 559 ALA A C 1
ATOM 4499 O O . ALA A 1 559 ? -17.344 45 41.438 1 90.38 559 ALA A O 1
ATOM 4500 N N . VAL A 1 560 ? -16.656 47.031 40.75 1 90.81 560 VAL A N 1
ATOM 4501 C CA . VAL A 1 560 ? -17.688 47.688 41.531 1 90.81 560 VAL A CA 1
ATOM 4502 C C . VAL A 1 560 ? -18.75 48.281 40.594 1 90.81 560 VAL A C 1
ATOM 4504 O O . VAL A 1 560 ? -18.438 48.969 39.656 1 90.81 560 VAL A O 1
ATOM 4507 N N . SER A 1 561 ? -19.984 48 40.969 1 89.94 561 SER A N 1
ATOM 4508 C CA . SER A 1 561 ? -21.062 48.562 40.156 1 89.94 561 SER A CA 1
ATOM 4509 C C . SER A 1 561 ? -21.25 50.031 40.406 1 89.94 561 SER A C 1
ATOM 4511 O O . SER A 1 561 ? -21.156 50.5 41.562 1 89.94 561 SER A O 1
ATOM 4513 N N . LEU A 1 562 ? -21.391 50.688 39.344 1 87.88 562 LEU A N 1
ATOM 4514 C CA . LEU A 1 562 ? -21.641 52.125 39.5 1 87.88 562 LEU A CA 1
ATOM 4515 C C . LEU A 1 562 ? -23.141 52.406 39.594 1 87.88 562 LEU A C 1
ATOM 4517 O O . LEU A 1 562 ? -23.547 53.469 40 1 87.88 562 LEU A O 1
ATOM 4521 N N . ASP A 1 563 ? -23.953 51.469 39.312 1 81.75 563 ASP A N 1
ATOM 4522 C CA . ASP A 1 563 ? -25.406 51.625 39.312 1 81.75 563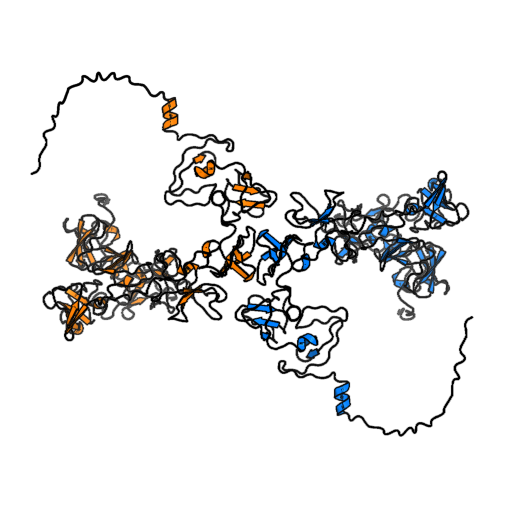 ASP A CA 1
ATOM 4523 C C . ASP A 1 563 ? -25.984 51.25 40.688 1 81.75 563 ASP A C 1
ATOM 4525 O O . ASP A 1 563 ? -26.984 51.812 41.094 1 81.75 563 ASP A O 1
ATOM 4529 N N . TYR A 1 564 ? -25.328 50.312 41.219 1 78 564 TYR A N 1
ATOM 4530 C CA . TYR A 1 564 ? -25.875 49.812 42.5 1 78 564 TYR A CA 1
ATOM 4531 C C . TYR A 1 564 ? -24.859 50 43.625 1 78 564 TYR A C 1
ATOM 4533 O O . TYR A 1 564 ? -23.656 49.812 43.438 1 78 564 TYR A O 1
ATOM 4541 N N . THR A 1 565 ? -25.359 50.406 44.719 1 76.25 565 THR A N 1
ATOM 4542 C CA . THR A 1 565 ? -24.5 50.625 45.875 1 76.25 565 THR A CA 1
ATOM 4543 C C . THR A 1 565 ? -24.016 49.312 46.469 1 76.25 565 THR A C 1
ATOM 4545 O O . THR A 1 565 ? -24.781 48.344 46.562 1 76.25 565 THR A O 1
ATOM 4548 N N . ASN A 1 566 ? -22.781 49.156 46.812 1 71.44 566 ASN A N 1
ATOM 4549 C CA . ASN A 1 566 ? -22.109 48.062 47.5 1 71.44 566 ASN A CA 1
ATOM 4550 C C . ASN A 1 566 ? -22.188 46.75 46.75 1 71.44 566 ASN A C 1
ATOM 4552 O O . ASN A 1 566 ? -22.453 45.719 47.312 1 71.44 566 ASN A O 1
ATOM 4556 N N . SER A 1 567 ? -22.219 46.875 45.469 1 83.31 567 SER A N 1
ATOM 4557 C CA . SER A 1 567 ? -22.25 45.656 44.625 1 83.31 567 SER A CA 1
ATOM 4558 C C . SER A 1 567 ? -20.875 45.344 44.031 1 83.31 567 SER A C 1
ATOM 4560 O O . SER A 1 567 ? -20.391 46.094 43.188 1 83.31 567 SER A O 1
ATOM 4562 N N . TYR A 1 568 ? -20.266 44.312 44.531 1 86.19 568 TYR A N 1
ATOM 4563 C CA . TYR A 1 568 ? -18.938 43.906 44.125 1 86.19 568 TYR A CA 1
ATOM 4564 C C . TYR A 1 568 ? -18.984 42.562 43.375 1 86.19 568 TYR A C 1
ATOM 4566 O O . TYR A 1 568 ? -19.828 41.719 43.688 1 86.19 568 TYR A O 1
ATOM 4574 N N . VAL A 1 569 ? -18.172 42.5 42.344 1 86.62 569 VAL A N 1
ATOM 4575 C CA . VAL A 1 569 ? -18.016 41.25 41.625 1 86.62 569 VAL A CA 1
ATOM 4576 C C . VAL A 1 569 ? -16.531 40.938 41.469 1 86.62 569 VAL A C 1
ATOM 4578 O O . VAL A 1 569 ? -15.719 41.812 41.219 1 86.62 569 VAL A O 1
ATOM 4581 N N . CYS A 1 570 ? -16.125 39.719 41.656 1 77.44 570 CYS A N 1
ATOM 4582 C CA . CYS A 1 570 ? -14.688 39.438 41.562 1 77.44 570 CYS A CA 1
ATOM 4583 C C . CYS A 1 570 ? -14.352 38.562 40.375 1 77.44 570 CYS A C 1
ATOM 4585 O O . CYS A 1 570 ? -13.391 38.844 39.656 1 77.44 570 CYS A O 1
ATOM 4587 N N . PRO A 1 571 ? -15.195 37.438 40.125 1 82.81 571 PRO A N 1
ATOM 4588 C CA . PRO A 1 571 ? -14.758 36.688 38.938 1 82.81 571 PRO A CA 1
ATOM 4589 C C . PRO A 1 571 ? -15.492 37.125 37.688 1 82.81 571 PRO A C 1
ATOM 4591 O O . PRO A 1 571 ? -16.594 37.688 37.75 1 82.81 571 PRO A O 1
ATOM 4594 N N . LEU A 1 572 ? -14.742 37.031 36.594 1 86.56 572 LEU A N 1
ATOM 4595 C CA . LEU A 1 572 ? -15.297 37.375 35.281 1 86.56 572 LEU A CA 1
ATOM 4596 C C . LEU A 1 572 ? -16.578 36.594 35.031 1 86.56 572 LEU A C 1
ATOM 4598 O O . LEU A 1 572 ? -17.516 37.125 34.406 1 86.56 572 LEU A O 1
ATOM 4602 N N . LEU A 1 573 ? -16.609 35.406 35.5 1 84.44 573 LEU A N 1
ATOM 4603 C CA . LEU A 1 573 ? -17.781 34.531 35.312 1 84.44 573 LEU A CA 1
ATOM 4604 C C . LEU A 1 573 ? -19.016 35.156 35.938 1 84.44 573 LEU A C 1
ATOM 4606 O O . LEU A 1 573 ? -20.125 35.031 35.438 1 84.44 573 LEU A O 1
ATOM 4610 N N . CYS A 1 574 ? -18.812 35.875 37.125 1 84.62 574 CYS A N 1
ATOM 4611 C CA . CYS A 1 574 ? -19.922 36.5 37.812 1 84.62 574 CYS A CA 1
ATOM 4612 C C . CYS A 1 574 ? -20.391 37.75 37.062 1 84.62 574 CYS A C 1
ATOM 4614 O O . CYS A 1 574 ? -21.547 38.156 37.188 1 84.62 574 CYS A O 1
ATOM 4616 N N . LEU A 1 575 ? -19.531 38.25 36.281 1 82.88 575 LEU A N 1
ATOM 4617 C CA . LEU A 1 575 ? -19.938 39.375 35.438 1 82.88 575 LEU A CA 1
ATOM 4618 C C . LEU A 1 575 ? -20.844 38.906 34.312 1 82.88 575 LEU A C 1
ATOM 4620 O O . LEU A 1 575 ? -21.75 39.656 33.875 1 82.88 575 LEU A O 1
ATOM 4624 N N . TRP A 1 576 ? -20.594 37.719 33.812 1 79.88 576 TRP A N 1
ATOM 4625 C CA . TRP A 1 576 ? -21.359 37.125 32.719 1 79.88 576 TRP A CA 1
ATOM 4626 C C . TRP A 1 576 ? -22.75 36.688 33.156 1 79.88 576 TRP A C 1
ATOM 4628 O O . TRP A 1 576 ? -23.719 36.75 32.406 1 79.88 576 TRP A O 1
ATOM 4638 N N . ARG A 1 577 ? -22.844 36.062 34.469 1 69.25 577 ARG A N 1
ATOM 4639 C CA . ARG A 1 577 ? -24.094 35.5 35 1 69.25 577 ARG A CA 1
ATOM 4640 C C . ARG A 1 577 ? -25.156 36.594 35.156 1 69.25 577 ARG A C 1
ATOM 4642 O O . ARG A 1 577 ? -24.906 37.656 35.719 1 69.25 577 ARG A O 1
ATOM 4649 N N . GLY A 1 578 ? -25.875 37 34.25 1 52.19 578 GLY A N 1
ATOM 4650 C CA . GLY A 1 578 ? -27 37.906 34.281 1 52.19 578 GLY A CA 1
ATOM 4651 C C . GLY A 1 578 ? -27.688 37.969 35.625 1 52.19 578 GLY A C 1
ATOM 4652 O O . GLY A 1 578 ? -27.219 37.344 36.594 1 52.19 578 GLY A O 1
ATOM 4653 N N . GLU A 1 579 ? -28.859 38.688 35.906 1 45.25 579 GLU A N 1
ATOM 4654 C CA . GLU A 1 579 ? -29.734 38.969 37.031 1 45.25 579 GLU A CA 1
ATOM 4655 C C . GLU A 1 579 ? -30.234 37.688 37.719 1 45.25 579 GLU A C 1
ATOM 4657 O O . GLU A 1 579 ? -31.094 37.75 38.594 1 45.25 579 GLU A O 1
ATOM 4662 N N . THR A 1 580 ? -30.156 36.438 37.438 1 38.41 580 THR A N 1
ATOM 4663 C CA . THR A 1 580 ? -31.031 35.719 38.375 1 38.41 580 THR A CA 1
ATOM 4664 C C . THR A 1 580 ? -30.5 35.844 39.812 1 38.41 580 THR A C 1
ATOM 4666 O O . THR A 1 580 ? -29.312 35.625 40.062 1 38.41 580 THR A O 1
ATOM 4669 N N . LEU A 1 581 ? -31.156 36.594 40.719 1 34.94 581 LEU A N 1
ATOM 4670 C CA . LEU A 1 581 ? -31.188 36.781 42.156 1 34.94 581 LEU A CA 1
ATOM 4671 C C . LEU A 1 581 ? -31.016 35.469 42.906 1 34.94 581 LEU A C 1
ATOM 4673 O O . LEU A 1 581 ? -31.812 34.562 42.75 1 34.94 581 LEU A O 1
ATOM 4677 N N . ILE A 1 582 ? -30.062 34.719 43.031 1 33.97 582 ILE A N 1
ATOM 4678 C CA . ILE A 1 582 ? -30.156 33.719 44.094 1 33.97 582 ILE A CA 1
ATOM 4679 C C . ILE A 1 582 ? -30.453 34.406 45.438 1 33.97 582 ILE A C 1
ATOM 4681 O O . ILE A 1 582 ? -29.578 35.031 46 1 33.97 582 ILE A O 1
ATOM 4685 N N . PHE A 1 583 ? -31.578 35.125 45.719 1 28 583 PHE A N 1
ATOM 4686 C CA . PHE A 1 583 ? -32 35.438 47.062 1 28 583 PHE A CA 1
ATOM 4687 C C . PHE A 1 583 ? -31.891 34.188 47.969 1 28 583 PHE A C 1
ATOM 4689 O O . PHE A 1 583 ? -31.312 34.25 49.031 1 28 583 PHE A O 1
ATOM 4696 N N . ASN A 1 584 ? -33.031 33.344 48.031 1 28.81 584 ASN A N 1
ATOM 4697 C CA . ASN A 1 584 ? -33.625 32.75 49.219 1 28.81 584 ASN A CA 1
ATOM 4698 C C . ASN A 1 584 ? -32.781 31.625 49.781 1 28.81 584 ASN A C 1
ATOM 4700 O O . ASN A 1 584 ? -32.938 31.234 50.938 1 28.81 584 ASN A O 1
ATOM 4704 N N . SER A 1 585 ? -32.469 30.438 49.125 1 24.56 585 SER A N 1
ATOM 4705 C CA . SER A 1 585 ? -32.375 29.25 49.938 1 24.56 585 SER A CA 1
ATOM 4706 C C . SER A 1 585 ? -31.078 29.203 50.75 1 24.56 585 SER A C 1
ATOM 4708 O O . SER A 1 585 ? -30.031 28.844 50.219 1 24.56 585 SER A O 1
ATOM 4710 N N . ILE A 1 586 ? -30.453 30.328 51.312 1 24.69 586 ILE A N 1
ATOM 4711 C CA . ILE A 1 586 ? -29.766 29.984 52.531 1 24.69 586 ILE A CA 1
ATOM 4712 C C . ILE A 1 586 ? -30.703 29.188 53.438 1 24.69 586 ILE A C 1
ATOM 4714 O O . ILE A 1 586 ? -31.703 29.703 53.938 1 24.69 586 ILE A O 1
ATOM 4718 N N . ARG A 1 587 ? -31.156 27.984 53.125 1 21.67 587 ARG A N 1
ATOM 4719 C CA . ARG A 1 587 ? -31.531 27.109 54.219 1 21.67 587 ARG A CA 1
ATOM 4720 C C . ARG A 1 587 ? -30.531 27.203 55.375 1 21.67 587 ARG A C 1
ATOM 4722 O O . ARG A 1 587 ? -29.375 27.594 55.156 1 21.67 587 ARG A O 1
ATOM 4729 N N . ASP A 1 588 ? -30.922 26.609 56.719 1 20.56 588 ASP A N 1
ATOM 4730 C CA . ASP A 1 588 ? -30.422 26.281 58.062 1 20.56 588 ASP A CA 1
ATOM 4731 C C . ASP A 1 588 ? -29.062 25.578 57.969 1 20.56 588 ASP A C 1
ATOM 4733 O O . ASP A 1 588 ? -28.859 24.734 57.094 1 20.56 588 ASP A O 1
ATOM 4737 N N . MET B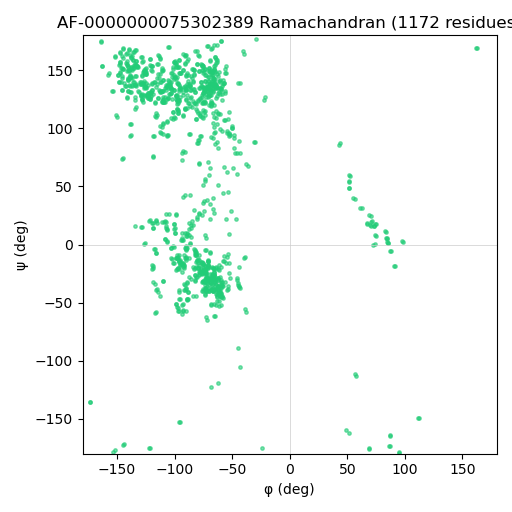 1 1 ? 38.625 -41.938 -62.719 1 18.73 1 MET B N 1
ATOM 4738 C CA . MET B 1 1 ? 40.031 -42.281 -62.812 1 18.73 1 MET B CA 1
ATOM 4739 C C . MET B 1 1 ? 40.875 -41.438 -61.844 1 18.73 1 MET B C 1
ATOM 4741 O O . MET B 1 1 ? 40.781 -40.219 -61.844 1 18.73 1 MET B O 1
ATOM 4745 N N . VAL B 1 2 ? 41.094 -42.031 -60.5 1 20.19 2 VAL B N 1
ATOM 4746 C CA . VAL B 1 2 ? 41.344 -41.719 -59.094 1 20.19 2 VAL B CA 1
ATOM 4747 C C . VAL B 1 2 ? 42.781 -41.25 -58.906 1 20.19 2 VAL B C 1
ATOM 4749 O O . VAL B 1 2 ? 43.719 -42.094 -58.938 1 20.19 2 VAL B O 1
ATOM 4752 N N . LEU B 1 3 ? 43.156 -40.188 -59.719 1 19.09 3 LEU B N 1
ATOM 4753 C CA . LEU B 1 3 ? 44.562 -40.062 -60 1 19.09 3 LEU B CA 1
ATOM 4754 C C . LEU B 1 3 ? 45.344 -39.719 -58.75 1 19.09 3 LEU B C 1
ATOM 4756 O O . LEU B 1 3 ? 45.031 -38.719 -58.094 1 19.09 3 LEU B O 1
ATOM 4760 N N . VAL B 1 4 ? 45.906 -40.719 -57.938 1 21.14 4 VAL B N 1
ATOM 4761 C CA . VAL B 1 4 ? 46.469 -41 -56.625 1 21.14 4 VAL B CA 1
ATOM 4762 C C . VAL B 1 4 ? 47.844 -40.312 -56.5 1 21.14 4 VAL B C 1
ATOM 4764 O O . VAL B 1 4 ? 48.812 -40.75 -57.156 1 21.14 4 VAL B O 1
ATOM 4767 N N . GLU B 1 5 ? 47.75 -38.906 -56.656 1 20.62 5 GLU B N 1
ATOM 4768 C CA . GLU B 1 5 ? 49.062 -38.344 -56.906 1 20.62 5 GLU B CA 1
ATOM 4769 C C . GLU B 1 5 ? 49.969 -38.531 -55.688 1 20.62 5 GLU B C 1
ATOM 4771 O O . GLU B 1 5 ? 49.5 -38.562 -54.562 1 20.62 5 GLU B O 1
ATOM 4776 N N . GLU B 1 6 ? 51.25 -38.875 -55.781 1 20.3 6 GLU B N 1
ATOM 4777 C CA . GLU B 1 6 ? 52.406 -39.562 -55.188 1 20.3 6 GLU B CA 1
ATOM 4778 C C . GLU B 1 6 ? 53.188 -38.625 -54.25 1 20.3 6 GLU B C 1
ATOM 4780 O O . GLU B 1 6 ? 54.219 -39.031 -53.688 1 20.3 6 GLU B O 1
ATOM 4785 N N . LEU B 1 7 ? 52.625 -37.5 -53.75 1 23.16 7 LEU B N 1
ATOM 4786 C CA . LEU B 1 7 ? 53.625 -36.469 -53.562 1 23.16 7 LEU B CA 1
ATOM 4787 C C . LEU B 1 7 ? 54.625 -36.844 -52.469 1 23.16 7 LEU B C 1
ATOM 4789 O O . LEU B 1 7 ? 54.25 -37.5 -51.5 1 23.16 7 LEU B O 1
ATOM 4793 N N . SER B 1 8 ? 55.938 -36.656 -52.719 1 20.66 8 SER B N 1
ATOM 4794 C CA . SER B 1 8 ? 57.25 -37.156 -52.312 1 20.66 8 SER B CA 1
ATOM 4795 C C . SER B 1 8 ? 57.625 -36.656 -50.906 1 20.66 8 SER B C 1
ATOM 4797 O O . SER B 1 8 ? 57.438 -35.469 -50.594 1 20.66 8 SER B O 1
ATOM 4799 N N . GLU B 1 9 ? 57.781 -37.531 -49.812 1 19.61 9 GLU B N 1
ATOM 4800 C CA . GLU B 1 9 ? 57.781 -37.688 -48.375 1 19.61 9 GLU B CA 1
ATOM 4801 C C . GLU B 1 9 ? 59.125 -37.188 -47.781 1 19.61 9 GLU B C 1
ATOM 4803 O O . GLU B 1 9 ? 59.406 -37.406 -46.594 1 19.61 9 GLU B O 1
ATOM 4808 N N . GLN B 1 10 ? 59.875 -36.188 -48.5 1 20.48 10 GLN B N 1
ATOM 4809 C CA . GLN B 1 10 ? 61.281 -36.312 -48.125 1 20.48 10 GLN B CA 1
ATOM 4810 C C . GLN B 1 10 ? 61.5 -35.938 -46.656 1 20.48 10 GLN B C 1
ATOM 4812 O O . GLN B 1 10 ? 61.031 -34.875 -46.219 1 20.48 10 GLN B O 1
ATOM 4817 N N . ASN B 1 11 ? 61.875 -36.844 -45.75 1 19.95 11 ASN B N 1
ATOM 4818 C CA . ASN B 1 11 ? 61.906 -37.031 -44.281 1 19.95 11 ASN B CA 1
ATOM 4819 C C . ASN B 1 11 ? 63.062 -36.281 -43.656 1 19.95 11 ASN B C 1
ATOM 4821 O O . ASN B 1 11 ? 63.438 -36.531 -42.531 1 19.95 11 ASN B O 1
ATOM 4825 N N . GLU B 1 12 ? 63.562 -35.125 -44.312 1 20.64 12 GLU B N 1
ATOM 4826 C CA . GLU B 1 12 ? 64.938 -34.875 -43.875 1 20.64 12 GLU B CA 1
ATOM 4827 C C . GLU B 1 12 ? 65 -34.625 -42.344 1 20.64 12 GLU B C 1
ATOM 4829 O O . GLU B 1 12 ? 64.062 -34.062 -41.781 1 20.64 12 GLU B O 1
ATOM 4834 N N . ALA B 1 13 ? 66.062 -35.188 -41.656 1 23.19 13 ALA B N 1
ATOM 4835 C CA . ALA B 1 13 ? 66.562 -35.562 -40.344 1 23.19 13 ALA B CA 1
ATOM 4836 C C . ALA B 1 13 ? 67 -34.344 -39.562 1 23.19 13 ALA B C 1
ATOM 4838 O O . ALA B 1 13 ? 67.625 -34.469 -38.469 1 23.19 13 ALA B O 1
ATOM 4839 N N . HIS B 1 14 ? 66.438 -33.094 -39.75 1 20.88 14 HIS B N 1
ATOM 4840 C CA . HIS B 1 14 ? 67.25 -32 -39.219 1 20.88 14 HIS B CA 1
ATOM 4841 C C . HIS B 1 14 ? 67.5 -32.156 -37.719 1 20.88 14 HIS B C 1
ATOM 4843 O O . HIS B 1 14 ? 66.625 -32.688 -37 1 20.88 14 HIS B O 1
ATOM 4849 N N . SER B 1 15 ? 68.75 -32.062 -37.281 1 22.58 15 SER B N 1
ATOM 4850 C CA . SER B 1 15 ? 69.625 -32.25 -36.094 1 22.58 15 SER B CA 1
ATOM 4851 C C . SER B 1 15 ? 69.188 -31.312 -34.969 1 22.58 15 SER B C 1
ATOM 4853 O O . SER B 1 15 ? 69.562 -30.125 -34.969 1 22.58 15 SER B O 1
ATOM 4855 N N . TYR B 1 16 ? 67.938 -31.219 -34.531 1 20.45 16 TYR B N 1
ATOM 4856 C CA . TYR B 1 16 ? 67.5 -30.156 -33.656 1 20.45 16 TYR B CA 1
ATOM 4857 C C . TYR B 1 16 ? 68.188 -30.25 -32.312 1 20.45 16 TYR B C 1
ATOM 4859 O O . TYR B 1 16 ? 68.125 -31.297 -31.641 1 20.45 16 TYR B O 1
ATOM 4867 N N . ASP B 1 17 ? 69.375 -29.656 -32.188 1 22.39 17 ASP B N 1
ATOM 4868 C CA . ASP B 1 17 ? 70.188 -29.562 -30.984 1 22.39 17 ASP B CA 1
ATOM 4869 C C . ASP B 1 17 ? 69.375 -29.047 -29.812 1 22.39 17 ASP B C 1
ATOM 4871 O O . ASP B 1 17 ? 68.75 -27.969 -29.891 1 22.39 17 ASP B O 1
ATOM 4875 N N . ASP B 1 18 ? 68.875 -29.891 -28.875 1 21.62 18 ASP B N 1
ATOM 4876 C CA . ASP B 1 18 ? 67.938 -29.812 -27.734 1 21.62 18 ASP B CA 1
ATOM 4877 C C . ASP B 1 18 ? 68.5 -28.953 -26.625 1 21.62 18 ASP B C 1
ATOM 4879 O O . ASP B 1 18 ? 69.25 -29.438 -25.766 1 21.62 18 ASP B O 1
ATOM 4883 N N . ASP B 1 19 ? 69.188 -27.781 -26.906 1 23.16 19 ASP B N 1
ATOM 4884 C CA . ASP B 1 19 ? 69.688 -27.094 -25.734 1 23.16 19 ASP B CA 1
ATOM 4885 C C . ASP B 1 19 ? 68.625 -26.906 -24.672 1 23.16 19 ASP B C 1
ATOM 4887 O O . ASP B 1 19 ? 67.562 -26.344 -24.922 1 23.16 19 ASP B O 1
ATOM 4891 N N . ASP B 1 20 ? 68.625 -27.766 -23.562 1 23.66 20 ASP B N 1
ATOM 4892 C CA . ASP B 1 20 ? 67.875 -27.969 -22.359 1 23.66 20 ASP B CA 1
ATOM 4893 C C . ASP B 1 20 ? 67.812 -26.703 -21.5 1 23.66 20 ASP B C 1
ATOM 4895 O O . ASP B 1 20 ? 68.5 -26.625 -20.484 1 23.66 20 ASP B O 1
ATOM 4899 N N . ASP B 1 21 ? 68 -25.5 -21.984 1 24.34 21 ASP B N 1
ATOM 4900 C CA . ASP B 1 21 ? 68.062 -24.422 -21 1 24.34 21 ASP B CA 1
ATOM 4901 C C . ASP B 1 21 ? 66.812 -24.469 -20.094 1 24.34 21 ASP B C 1
ATOM 4903 O O . ASP B 1 21 ? 65.688 -24.344 -20.562 1 24.34 21 ASP B O 1
ATOM 4907 N N . ASP B 1 22 ? 66.938 -25.141 -18.906 1 27.2 22 ASP B N 1
ATOM 4908 C CA . ASP B 1 22 ? 66.062 -25.344 -17.766 1 27.2 22 ASP B CA 1
ATOM 4909 C C . ASP B 1 22 ? 65.562 -24.016 -17.219 1 27.2 22 ASP B C 1
ATOM 4911 O O . ASP B 1 22 ? 66.312 -23.344 -16.484 1 27.2 22 ASP B O 1
ATOM 4915 N N . GLY B 1 23 ? 65.125 -23.062 -17.984 1 27.22 23 GLY B N 1
ATOM 4916 C CA . GLY B 1 23 ? 64.625 -21.797 -17.469 1 27.22 23 GLY B CA 1
ATOM 4917 C C . GLY B 1 23 ? 63.719 -21.938 -16.281 1 27.22 23 GLY B C 1
ATOM 4918 O O . GLY B 1 23 ? 62.562 -22.375 -16.422 1 27.22 23 GLY B O 1
ATOM 4919 N N . SER B 1 24 ? 64.312 -22.156 -15.102 1 28.91 24 SER B N 1
ATOM 4920 C CA . SER B 1 24 ? 63.719 -22.188 -13.773 1 28.91 24 SER B CA 1
ATOM 4921 C C . SER B 1 24 ? 62.75 -21.031 -13.57 1 28.91 24 SER B C 1
ATOM 4923 O O . SER B 1 24 ? 63.125 -19.859 -13.656 1 28.91 24 SER B O 1
ATOM 4925 N N . LEU B 1 25 ? 61.5 -21.172 -13.898 1 31.17 25 LEU B N 1
ATOM 4926 C CA . LEU B 1 25 ? 60.469 -20.203 -13.594 1 31.17 25 LEU B CA 1
ATOM 4927 C C . LEU B 1 25 ? 60.531 -19.781 -12.125 1 31.17 25 LEU B C 1
ATOM 4929 O O . LEU B 1 25 ? 60.625 -20.625 -11.234 1 31.17 25 LEU B O 1
ATOM 4933 N N . THR B 1 26 ? 61.25 -18.672 -11.891 1 32.09 26 THR B N 1
ATOM 4934 C CA . THR B 1 26 ? 61.375 -18.172 -10.523 1 32.09 26 THR B CA 1
ATOM 4935 C C . THR B 1 26 ? 60.031 -18.219 -9.805 1 32.09 26 THR B C 1
ATOM 4937 O O . THR B 1 26 ? 58.969 -18.188 -10.445 1 32.09 26 THR B O 1
ATOM 4940 N N . PRO B 1 27 ? 60.094 -18.641 -8.508 1 33 27 PRO B N 1
ATOM 4941 C CA . PRO B 1 27 ? 58.938 -18.812 -7.637 1 33 27 PRO B CA 1
ATOM 4942 C C . PRO B 1 27 ? 57.938 -17.656 -7.719 1 33 27 PRO B C 1
ATOM 4944 O O . PRO B 1 27 ? 56.781 -17.797 -7.336 1 33 27 PRO B O 1
ATOM 4947 N N . SER B 1 28 ? 58.5 -16.484 -7.898 1 33.66 28 SER B N 1
ATOM 4948 C CA . SER B 1 28 ? 57.562 -15.352 -7.867 1 33.66 28 SER B CA 1
ATOM 4949 C C . SER B 1 28 ? 56.531 -15.453 -8.984 1 33.66 28 SER B C 1
ATOM 4951 O O . SER B 1 28 ? 55.438 -14.914 -8.867 1 33.66 28 SER B O 1
ATOM 4953 N N . MET B 1 29 ? 56.906 -15.828 -10.18 1 33.94 29 MET B N 1
ATOM 4954 C CA . MET B 1 29 ? 55.969 -15.922 -11.305 1 33.94 29 MET B CA 1
ATOM 4955 C C . MET B 1 29 ? 54.969 -17.062 -11.102 1 33.94 29 MET B C 1
ATOM 4957 O O . MET B 1 29 ? 53.906 -17.078 -11.734 1 33.94 29 MET B O 1
ATOM 4961 N N . VAL B 1 30 ? 55.406 -18.219 -10.531 1 35.09 30 VAL B N 1
ATOM 4962 C CA . VAL B 1 30 ? 54.5 -19.328 -10.32 1 35.09 30 VAL B CA 1
ATOM 4963 C C . VAL B 1 30 ? 53.406 -18.922 -9.32 1 35.09 30 VAL B C 1
ATOM 4965 O O . VAL B 1 30 ? 52.312 -19.453 -9.344 1 35.09 30 VAL B O 1
ATOM 4968 N N . PHE B 1 31 ? 53.875 -18.219 -8.258 1 32.22 31 PHE B N 1
ATOM 4969 C CA . PHE B 1 31 ? 52.844 -17.828 -7.316 1 32.22 31 PHE B CA 1
ATOM 4970 C C . PHE B 1 31 ? 51.781 -16.969 -8 1 32.22 31 PHE B C 1
ATOM 4972 O O . PHE B 1 31 ? 50.594 -16.984 -7.602 1 32.22 31 PHE B O 1
ATOM 4979 N N . ASN B 1 32 ? 52.094 -16.047 -8.758 1 34.59 32 ASN B N 1
ATOM 4980 C CA . ASN B 1 32 ? 51.094 -15.281 -9.492 1 34.59 32 ASN B CA 1
ATOM 4981 C C . ASN B 1 32 ? 50.281 -16.172 -10.406 1 34.59 32 ASN B C 1
ATOM 4983 O O . ASN B 1 32 ? 49.188 -15.789 -10.844 1 34.59 32 ASN B O 1
ATOM 4987 N N . GLN B 1 33 ? 50.781 -17.203 -11.094 1 35.72 33 GLN B N 1
ATOM 4988 C CA . GLN B 1 33 ? 50.062 -18.109 -11.992 1 35.72 33 GLN B CA 1
ATOM 4989 C C . GLN B 1 33 ? 49.031 -18.938 -11.242 1 35.72 33 GLN B C 1
ATOM 4991 O O . GLN B 1 33 ? 47.969 -19.266 -11.789 1 35.72 33 GLN B O 1
ATOM 4996 N N . ILE B 1 34 ? 49.438 -19.766 -10.273 1 36.78 34 ILE B N 1
ATOM 4997 C CA . ILE B 1 34 ? 48.438 -20.547 -9.531 1 36.78 34 ILE B CA 1
ATOM 4998 C C . ILE B 1 34 ? 47.5 -19.609 -8.812 1 36.78 34 ILE B C 1
ATOM 5000 O O . ILE B 1 34 ? 46.344 -19.953 -8.562 1 36.78 34 ILE B O 1
ATOM 5004 N N . MET B 1 35 ? 48.062 -18.578 -7.957 1 38.38 35 MET B N 1
ATOM 5005 C CA . MET B 1 35 ? 47.188 -17.641 -7.277 1 38.38 35 MET B CA 1
ATOM 5006 C C . MET B 1 35 ? 46.469 -16.734 -8.281 1 38.38 35 MET B C 1
ATOM 5008 O O . MET B 1 35 ? 47.094 -16.203 -9.195 1 38.38 35 MET B O 1
ATOM 5012 N N . GLY B 1 36 ? 45.25 -17.031 -8.703 1 46.16 36 GLY B N 1
ATOM 5013 C CA . GLY B 1 36 ? 44.406 -16.219 -9.547 1 46.16 36 GLY B CA 1
ATOM 5014 C C . GLY B 1 36 ? 44.75 -14.75 -9.547 1 46.16 36 GLY B C 1
ATOM 5015 O O . GLY B 1 36 ? 45.531 -14.297 -8.695 1 46.16 36 GLY B O 1
ATOM 5016 N N . GLN B 1 37 ? 44.969 -14.086 -10.711 1 54.38 37 GLN B N 1
ATOM 5017 C CA . GLN B 1 37 ? 45.25 -12.664 -10.906 1 54.38 37 GLN B CA 1
ATOM 5018 C C . GLN B 1 37 ? 44.562 -11.828 -9.82 1 54.38 37 GLN B C 1
ATOM 5020 O O . GLN B 1 37 ? 43.375 -11.922 -9.625 1 54.38 37 GLN B O 1
ATOM 5025 N N . THR B 1 38 ? 45.281 -11.648 -8.711 1 65.88 38 THR B N 1
ATOM 5026 C CA . THR B 1 38 ? 44.875 -10.719 -7.66 1 65.88 38 THR B CA 1
ATOM 5027 C C . THR B 1 38 ? 44.688 -9.312 -8.227 1 65.88 38 THR B C 1
ATOM 5029 O O . THR B 1 38 ? 45.5 -8.836 -9.008 1 65.88 38 THR B O 1
ATOM 5032 N N . LEU B 1 39 ? 43.562 -8.82 -8.375 1 75.62 39 LEU B N 1
ATOM 5033 C CA . LEU B 1 39 ? 43.219 -7.469 -8.805 1 75.62 39 LEU B CA 1
ATOM 5034 C C . LEU B 1 39 ? 42.938 -6.562 -7.613 1 75.62 39 LEU B C 1
ATOM 5036 O O . LEU B 1 39 ? 42.219 -6.949 -6.699 1 75.62 39 LEU B O 1
ATOM 5040 N N . MET B 1 40 ? 43.781 -5.543 -7.418 1 76.56 40 MET B N 1
ATOM 5041 C CA . MET B 1 40 ? 43.469 -4.516 -6.426 1 76.56 40 MET B CA 1
ATOM 5042 C C . MET B 1 40 ? 42.688 -3.377 -7.051 1 76.56 40 MET B C 1
ATOM 5044 O O . MET B 1 40 ? 43.094 -2.795 -8.055 1 76.56 40 MET B O 1
ATOM 5048 N N . LEU B 1 41 ? 41.562 -3.285 -6.551 1 71.69 41 LEU B N 1
ATOM 5049 C CA . LEU B 1 41 ? 40.75 -2.201 -7.07 1 71.69 41 LEU B CA 1
ATOM 5050 C C . LEU B 1 41 ? 40.719 -1.022 -6.105 1 71.69 41 LEU B C 1
ATOM 5052 O O . LEU B 1 41 ? 40.906 -1.198 -4.898 1 71.69 41 LEU B O 1
ATOM 5056 N N . SER B 1 42 ? 40.625 0.206 -6.668 1 70.12 42 SER B N 1
ATOM 5057 C CA . SER B 1 42 ? 40.625 1.448 -5.902 1 70.12 42 SER B CA 1
ATOM 5058 C C . SER B 1 42 ? 39.438 1.519 -4.949 1 70.12 42 SER B C 1
ATOM 5060 O O . SER B 1 42 ? 39.531 2.135 -3.887 1 70.12 42 SER B O 1
ATOM 5062 N N . PHE B 1 43 ? 38.438 0.721 -5.312 1 72.69 43 PHE B N 1
ATOM 5063 C CA . PHE B 1 43 ? 37.25 0.935 -4.512 1 72.69 43 PHE B CA 1
ATOM 5064 C C . PHE B 1 43 ? 37.031 -0.209 -3.523 1 72.69 43 PHE B C 1
ATOM 5066 O O . PHE B 1 43 ? 36.062 -0.233 -2.787 1 72.69 43 PHE B O 1
ATOM 5073 N N . HIS B 1 44 ? 37.906 -1.095 -3.512 1 80.31 44 HIS B N 1
ATOM 5074 C CA . HIS B 1 44 ? 37.844 -2.182 -2.543 1 80.31 44 HIS B CA 1
ATOM 5075 C C . HIS B 1 44 ? 39.125 -2.316 -1.755 1 80.31 44 HIS B C 1
ATOM 5077 O O . HIS B 1 44 ? 40.219 -2.24 -2.328 1 80.31 44 HIS B O 1
ATOM 5083 N N . GLU B 1 45 ? 39.062 -2.477 -0.501 1 80.25 45 GLU B N 1
ATOM 5084 C CA . GLU B 1 45 ? 40.219 -2.443 0.405 1 80.25 45 GLU B CA 1
ATOM 5085 C C . GLU B 1 45 ? 41.031 -3.729 0.307 1 80.25 45 GLU B C 1
ATOM 5087 O O . GLU B 1 45 ? 42.219 -3.73 0.594 1 80.25 45 GLU B O 1
ATOM 5092 N N . HIS B 1 46 ? 40.469 -4.809 -0.094 1 85.62 46 HIS B N 1
ATOM 5093 C CA . HIS B 1 46 ? 41.125 -6.102 -0.102 1 85.62 46 HIS B CA 1
ATOM 5094 C C . HIS B 1 46 ? 41.406 -6.566 -1.526 1 85.62 46 HIS B C 1
ATOM 5096 O O . HIS B 1 46 ? 40.719 -6.176 -2.461 1 85.62 46 HIS B O 1
ATOM 5102 N N . PRO B 1 47 ? 42.469 -7.336 -1.658 1 87.06 47 PRO B N 1
ATOM 5103 C CA . PRO B 1 47 ? 42.75 -7.887 -2.988 1 87.06 47 PRO B CA 1
ATOM 5104 C C . PRO B 1 47 ? 41.688 -8.867 -3.457 1 87.06 47 PRO B C 1
ATOM 5106 O O . PRO B 1 47 ? 41.125 -9.633 -2.65 1 87.06 47 PRO B O 1
ATOM 5109 N N . LEU B 1 48 ? 41.344 -8.711 -4.703 1 89.12 48 LEU B N 1
ATOM 5110 C CA . LEU B 1 48 ? 40.375 -9.602 -5.312 1 89.12 48 LEU B CA 1
ATOM 5111 C C . LEU B 1 48 ? 41.062 -10.695 -6.129 1 89.12 48 LEU B C 1
ATOM 5113 O O . LEU B 1 48 ? 42.125 -10.461 -6.711 1 89.12 48 LEU B O 1
ATOM 5117 N N . HIS B 1 49 ? 40.469 -11.914 -6.059 1 89.62 49 HIS B N 1
ATOM 5118 C CA . HIS B 1 49 ? 40.969 -13.055 -6.805 1 89.62 49 HIS B CA 1
ATOM 5119 C C . HIS B 1 49 ? 39.938 -13.602 -7.773 1 89.62 49 HIS B C 1
ATOM 5121 O O . HIS B 1 49 ? 38.719 -13.461 -7.543 1 89.62 49 HIS B O 1
ATOM 5127 N N . THR B 1 50 ? 40.438 -14.133 -8.828 1 89.19 50 THR B N 1
ATOM 5128 C CA . THR B 1 50 ? 39.531 -14.773 -9.75 1 89.19 50 THR B CA 1
ATOM 5129 C C . THR B 1 50 ? 38.781 -15.914 -9.062 1 89.19 50 THR B C 1
ATOM 5131 O O . THR B 1 50 ? 39.344 -16.656 -8.266 1 89.19 50 THR B O 1
ATOM 5134 N N . HIS B 1 51 ? 37.469 -15.891 -9.297 1 87.44 51 HIS B N 1
ATOM 5135 C CA . HIS B 1 51 ? 36.594 -16.859 -8.617 1 87.44 51 HIS B CA 1
ATOM 5136 C C . HIS B 1 51 ? 35.562 -17.422 -9.562 1 87.44 51 HIS B C 1
ATOM 5138 O O . HIS B 1 51 ? 35.031 -16.703 -10.406 1 87.44 51 HIS B O 1
ATOM 5144 N N . TYR B 1 52 ? 35.469 -18.781 -9.516 1 87 52 TYR B N 1
ATOM 5145 C CA . TYR B 1 52 ? 34.406 -19.453 -10.242 1 87 52 TYR B CA 1
ATOM 5146 C C . TYR B 1 52 ? 33.531 -20.281 -9.297 1 87 52 TYR B C 1
ATOM 5148 O O . TYR B 1 52 ? 34.031 -20.953 -8.406 1 87 52 TYR B O 1
ATOM 5156 N N . SER B 1 53 ? 32.219 -20.031 -9.328 1 84.5 53 SER B N 1
ATOM 5157 C CA . SER B 1 53 ? 31.25 -20.797 -8.547 1 84.5 53 SER B CA 1
ATOM 5158 C C . SER B 1 53 ? 30 -21.125 -9.367 1 84.5 53 SER B C 1
ATOM 5160 O O . SER B 1 53 ? 29.5 -20.266 -10.086 1 84.5 53 SER B O 1
ATOM 5162 N N . SER B 1 54 ? 29.516 -22.328 -9.266 1 79.88 54 SER B N 1
ATOM 5163 C CA . SER B 1 54 ? 28.328 -22.766 -9.992 1 79.88 54 SER B CA 1
ATOM 5164 C C . SER B 1 54 ? 27.062 -22.172 -9.383 1 79.88 54 SER B C 1
ATOM 5166 O O . SER B 1 54 ? 26.047 -22.047 -10.055 1 79.88 54 SER B O 1
ATOM 5168 N N . THR B 1 55 ? 27.062 -21.766 -8.133 1 78.56 55 THR B N 1
ATOM 5169 C CA . THR B 1 55 ? 25.844 -21.297 -7.473 1 78.56 55 THR B CA 1
ATOM 5170 C C . THR B 1 55 ? 26.078 -19.938 -6.828 1 78.56 55 THR B C 1
ATOM 5172 O O . THR B 1 55 ? 25.266 -19.469 -6.027 1 78.56 55 THR B O 1
ATOM 5175 N N . GLY B 1 56 ? 27.094 -19.359 -7.203 1 80.75 56 GLY B N 1
ATOM 5176 C CA . GLY B 1 56 ? 27.422 -18.141 -6.5 1 80.75 56 GLY B CA 1
ATOM 5177 C C . GLY B 1 56 ? 26.547 -16.969 -6.906 1 80.75 56 GLY B C 1
ATOM 5178 O O . GLY B 1 56 ? 25.984 -16.953 -8.008 1 80.75 56 GLY B O 1
ATOM 5179 N N . GLN B 1 57 ? 26.344 -16.062 -5.934 1 88.19 57 GLN B N 1
ATOM 5180 C CA . GLN B 1 57 ? 25.562 -14.844 -6.16 1 88.19 57 GLN B CA 1
ATOM 5181 C C . GLN B 1 57 ? 26.484 -13.625 -6.27 1 88.19 57 GLN B C 1
ATOM 5183 O O . GLN B 1 57 ? 27.5 -13.547 -5.59 1 88.19 57 GLN B O 1
ATOM 5188 N N . CYS B 1 58 ? 26.188 -12.836 -7.184 1 93.12 58 CYS B N 1
ATOM 5189 C CA . CYS B 1 58 ? 26.938 -11.609 -7.398 1 93.12 58 CYS B CA 1
ATOM 5190 C C . CYS B 1 58 ? 26.438 -10.492 -6.492 1 93.12 58 CYS B C 1
ATOM 5192 O O . CYS B 1 58 ? 25.234 -10.328 -6.32 1 93.12 58 CYS B O 1
ATOM 5194 N N . ASP B 1 59 ? 27.328 -9.734 -5.977 1 93.19 59 ASP B N 1
ATOM 5195 C CA . ASP B 1 59 ? 26.969 -8.641 -5.082 1 93.19 59 ASP B CA 1
ATOM 5196 C C . ASP B 1 59 ? 26.562 -7.398 -5.871 1 93.19 59 ASP B C 1
ATOM 5198 O O . ASP B 1 59 ? 26.094 -6.418 -5.293 1 93.19 59 ASP B O 1
ATOM 5202 N N . GLY B 1 60 ? 26.656 -7.426 -7.137 1 94.06 60 GLY B N 1
ATOM 5203 C CA . GLY B 1 60 ? 26.359 -6.27 -7.965 1 94.06 60 GLY B CA 1
ATOM 5204 C C . GLY B 1 60 ? 25.078 -6.445 -8.781 1 94.06 60 GLY B C 1
ATOM 5205 O O . GLY B 1 60 ? 24.469 -5.461 -9.188 1 94.06 60 GLY B O 1
ATOM 5206 N N . CYS B 1 61 ? 24.812 -7.566 -9.125 1 93.69 61 CYS B N 1
ATOM 5207 C CA . CYS B 1 61 ? 23.641 -7.781 -9.977 1 93.69 61 CYS B CA 1
ATOM 5208 C C . CYS B 1 61 ? 22.906 -9.055 -9.586 1 93.69 61 CYS B C 1
ATOM 5210 O O . CYS B 1 61 ? 23.5 -9.969 -9 1 93.69 61 CYS B O 1
ATOM 5212 N N . PRO B 1 62 ? 21.609 -9.141 -9.867 1 91.38 62 PRO B N 1
ATOM 5213 C CA . PRO B 1 62 ? 20.828 -10.32 -9.5 1 91.38 62 PRO B CA 1
ATOM 5214 C C . PRO B 1 62 ? 20.828 -11.391 -10.586 1 91.38 62 PRO B C 1
ATOM 5216 O O . PRO B 1 62 ? 20.125 -12.398 -10.477 1 91.38 62 PRO B O 1
ATOM 5219 N N . GLU B 1 63 ? 21.594 -11.266 -11.531 1 87.44 63 GLU B N 1
ATOM 5220 C CA . GLU B 1 63 ? 21.609 -12.188 -12.656 1 87.44 63 GLU B CA 1
ATOM 5221 C C . GLU B 1 63 ? 22.125 -13.555 -12.242 1 87.44 63 GLU B C 1
ATOM 5223 O O . GLU B 1 63 ? 23.219 -13.664 -11.68 1 87.44 63 GLU B O 1
ATOM 5228 N N . LEU B 1 64 ? 21.25 -14.539 -12.469 1 83 64 LEU B N 1
ATOM 5229 C CA . LEU B 1 64 ? 21.688 -15.914 -12.273 1 83 64 LEU B CA 1
ATOM 5230 C C . LEU B 1 64 ? 22.078 -16.547 -13.609 1 83 64 LEU B C 1
ATOM 5232 O O . LEU B 1 64 ? 21.25 -16.641 -14.523 1 83 64 LEU B O 1
ATOM 5236 N N . ARG B 1 65 ? 23.312 -16.891 -13.734 1 81.44 65 ARG B N 1
ATOM 5237 C CA . ARG B 1 65 ? 23.797 -17.484 -14.969 1 81.44 65 ARG B CA 1
ATOM 5238 C C . ARG B 1 65 ? 23.844 -19 -14.875 1 81.44 65 ARG B C 1
ATOM 5240 O O . ARG B 1 65 ? 24.141 -19.562 -13.812 1 81.44 65 ARG B O 1
ATOM 5247 N N . GLU B 1 66 ? 23.438 -19.609 -15.906 1 76.75 66 GLU B N 1
ATOM 5248 C CA . GLU B 1 66 ? 23.406 -21.062 -15.969 1 76.75 66 GLU B CA 1
ATOM 5249 C C . GLU B 1 66 ? 24.781 -21.656 -15.641 1 76.75 66 GLU B C 1
ATOM 5251 O O . GLU B 1 66 ? 24.859 -22.688 -14.969 1 76.75 66 GLU B O 1
ATOM 5256 N N . LYS B 1 67 ? 25.859 -21.031 -16.109 1 75.62 67 LYS B N 1
ATOM 5257 C CA . LYS B 1 67 ? 27.219 -21.547 -15.914 1 75.62 67 LYS B CA 1
ATOM 5258 C C . LYS B 1 67 ? 27.797 -21.094 -14.578 1 75.62 67 LYS B C 1
ATOM 5260 O O . LYS B 1 67 ? 28.969 -21.359 -14.281 1 75.62 67 LYS B O 1
ATOM 5265 N N . GLY B 1 68 ? 26.984 -20.5 -13.852 1 80.31 68 GLY B N 1
ATOM 5266 C CA . GLY B 1 68 ? 27.422 -20.031 -12.547 1 80.31 68 GLY B CA 1
ATOM 5267 C C . GLY B 1 68 ? 28.047 -18.656 -12.586 1 80.31 68 GLY B C 1
ATOM 5268 O O . GLY B 1 68 ? 27.828 -17.891 -13.531 1 80.31 68 GLY B O 1
ATOM 5269 N N . LEU B 1 69 ? 28.766 -18.297 -11.531 1 85 69 LEU B N 1
ATOM 5270 C CA . LEU B 1 69 ? 29.391 -17 -11.383 1 85 69 LEU B CA 1
ATOM 5271 C C . LEU B 1 69 ? 30.859 -17.047 -11.789 1 85 69 LEU B C 1
ATOM 5273 O O . LEU B 1 69 ? 31.641 -17.828 -11.242 1 85 69 LEU B O 1
ATOM 5277 N N . ASP B 1 70 ? 31.219 -16.406 -12.82 1 86.69 70 ASP B N 1
ATOM 5278 C CA . ASP B 1 70 ? 32.594 -16.188 -13.258 1 86.69 70 ASP B CA 1
ATOM 5279 C C . ASP B 1 70 ? 33.031 -14.75 -13.016 1 86.69 70 ASP B C 1
ATOM 5281 O O . ASP B 1 70 ? 32.562 -13.828 -13.672 1 86.69 70 ASP B O 1
ATOM 5285 N N . GLY B 1 71 ? 33.875 -14.594 -12.016 1 91.12 71 GLY B N 1
ATOM 5286 C CA . GLY B 1 71 ? 34.281 -13.234 -11.68 1 91.12 71 GLY B CA 1
ATOM 5287 C C . GLY B 1 71 ? 35.375 -13.188 -10.609 1 91.12 71 GLY B C 1
ATOM 5288 O O . GLY B 1 71 ? 36.406 -13.867 -10.719 1 91.12 71 GLY B O 1
ATOM 5289 N N . TYR B 1 72 ? 35.156 -12.273 -9.648 1 90.56 72 TYR B N 1
ATOM 5290 C CA . TYR B 1 72 ? 36.156 -12.031 -8.633 1 90.56 72 TYR B CA 1
ATOM 5291 C C . TYR B 1 72 ? 35.562 -12.164 -7.23 1 90.56 72 TYR B C 1
ATOM 5293 O O . TYR B 1 72 ? 34.375 -11.938 -7.027 1 90.56 72 TYR B O 1
ATOM 5301 N N . ARG B 1 73 ? 36.406 -12.562 -6.312 1 91.12 73 ARG B N 1
ATOM 5302 C CA . ARG B 1 73 ? 35.969 -12.711 -4.926 1 91.12 73 ARG B CA 1
ATOM 5303 C C . ARG B 1 73 ? 37.031 -12.219 -3.965 1 91.12 73 ARG B C 1
ATOM 5305 O O . ARG B 1 73 ? 38.25 -12.352 -4.246 1 91.12 73 ARG B O 1
ATOM 5312 N N . CYS B 1 74 ? 36.562 -11.539 -3.016 1 89.62 74 CYS B N 1
ATOM 5313 C CA . CYS B 1 74 ? 37.438 -11.172 -1.918 1 89.62 74 CYS B CA 1
ATOM 5314 C C . CYS B 1 74 ? 37.406 -12.227 -0.818 1 89.62 74 CYS B C 1
ATOM 5316 O O . CYS B 1 74 ? 36.344 -12.5 -0.243 1 89.62 74 CYS B O 1
ATOM 5318 N N . ASP B 1 75 ? 38.469 -12.734 -0.44 1 86.38 75 ASP B N 1
ATOM 5319 C CA . ASP B 1 75 ? 38.531 -13.812 0.538 1 86.38 75 ASP B CA 1
ATOM 5320 C C . ASP B 1 75 ? 38.375 -13.281 1.96 1 86.38 75 ASP B C 1
ATOM 5322 O O . ASP B 1 75 ? 38 -14.016 2.867 1 86.38 75 ASP B O 1
ATOM 5326 N N . THR B 1 76 ? 38.625 -12.047 2.09 1 87.38 76 THR B N 1
ATOM 5327 C CA . THR B 1 76 ? 38.562 -11.453 3.418 1 87.38 76 THR B CA 1
ATOM 5328 C C . THR B 1 76 ? 37.125 -11.125 3.816 1 87.38 76 THR B C 1
ATOM 5330 O O . THR B 1 76 ? 36.719 -11.414 4.941 1 87.38 76 THR B O 1
ATOM 5333 N N . CYS B 1 77 ? 36.344 -10.539 2.895 1 86.12 77 CYS B N 1
ATOM 5334 C CA . CYS B 1 77 ? 35.031 -10.055 3.281 1 86.12 77 CYS B CA 1
ATOM 5335 C C . CYS B 1 77 ? 33.938 -10.797 2.529 1 86.12 77 CYS B C 1
ATOM 5337 O O . CYS B 1 77 ? 32.75 -10.562 2.758 1 86.12 77 CYS B O 1
ATOM 5339 N N . GLY B 1 78 ? 34.25 -11.641 1.659 1 86.88 78 GLY B N 1
ATOM 5340 C CA . GLY B 1 78 ? 33.25 -12.438 0.96 1 86.88 78 GLY B CA 1
ATOM 5341 C C . GLY B 1 78 ? 32.625 -11.703 -0.2 1 86.88 78 GLY B C 1
ATOM 5342 O O . GLY B 1 78 ? 31.641 -12.188 -0.777 1 86.88 78 GLY B O 1
ATOM 5343 N N . PHE B 1 79 ? 33.25 -10.57 -0.529 1 90.69 79 PHE B N 1
ATOM 5344 C CA . PHE B 1 79 ? 32.781 -9.797 -1.668 1 90.69 79 PHE B CA 1
ATOM 5345 C C . PHE B 1 79 ? 32.969 -10.562 -2.969 1 90.69 79 PHE B C 1
ATOM 5347 O O . PHE B 1 79 ? 34.094 -11.008 -3.271 1 90.69 79 PHE B O 1
ATOM 5354 N N . THR B 1 80 ? 31.844 -10.82 -3.68 1 91.69 80 THR B N 1
ATOM 5355 C CA . THR B 1 80 ? 31.875 -11.578 -4.922 1 91.69 80 THR B CA 1
ATOM 5356 C C . THR B 1 80 ? 31.141 -10.836 -6.035 1 91.69 80 THR B C 1
ATOM 5358 O O . THR B 1 80 ? 30 -10.422 -5.859 1 91.69 80 THR B O 1
ATOM 5361 N N . VAL B 1 81 ? 31.844 -10.688 -7.215 1 91.75 81 VAL B N 1
ATOM 5362 C CA . VAL B 1 81 ? 31.203 -9.93 -8.281 1 91.75 81 VAL B CA 1
ATOM 5363 C C . VAL B 1 81 ? 31.578 -10.523 -9.641 1 91.75 81 VAL B C 1
ATOM 5365 O O . VAL B 1 81 ? 32.625 -11.133 -9.781 1 91.75 81 VAL B O 1
ATOM 5368 N N . HIS B 1 82 ? 30.641 -10.352 -10.586 1 92.06 82 HIS B N 1
ATOM 5369 C CA . HIS B 1 82 ? 30.953 -10.648 -11.977 1 92.06 82 HIS B CA 1
ATOM 5370 C C . HIS B 1 82 ? 32.062 -9.727 -12.508 1 92.06 82 HIS B C 1
ATOM 5372 O O . HIS B 1 82 ? 32.281 -8.656 -11.945 1 92.06 82 HIS B O 1
ATOM 5378 N N . LYS B 1 83 ? 32.688 -10.172 -13.539 1 89 83 LYS B N 1
ATOM 5379 C CA . LYS B 1 83 ? 33.719 -9.352 -14.172 1 89 83 LYS B CA 1
ATOM 5380 C C . LYS B 1 83 ? 33.125 -8.031 -14.664 1 89 83 LYS B C 1
ATOM 5382 O O . LYS B 1 83 ? 33.719 -6.969 -14.453 1 89 83 LYS B O 1
ATOM 5387 N N . GLU B 1 84 ? 31.938 -8.133 -15.305 1 90.62 84 GLU B N 1
ATOM 5388 C CA . GLU B 1 84 ? 31.297 -6.941 -15.852 1 90.62 84 GLU B CA 1
ATOM 5389 C C . GLU B 1 84 ? 30.891 -5.969 -14.742 1 90.62 84 GLU B C 1
ATOM 5391 O O . GLU B 1 84 ? 30.922 -4.754 -14.938 1 90.62 84 GLU B O 1
ATOM 5396 N N . CYS B 1 85 ? 30.547 -6.516 -13.617 1 92.12 85 CYS B N 1
ATOM 5397 C CA . CYS B 1 85 ? 30.125 -5.688 -12.492 1 92.12 85 CYS B CA 1
ATOM 5398 C C . CYS B 1 85 ? 31.312 -4.961 -11.867 1 92.12 85 CYS B C 1
ATOM 5400 O O . CYS B 1 85 ? 31.172 -3.828 -11.406 1 92.12 85 CYS B O 1
ATOM 5402 N N . LEU B 1 86 ? 32.375 -5.582 -11.914 1 88.94 86 LEU B N 1
ATOM 5403 C CA . LEU B 1 86 ? 33.562 -4.984 -11.352 1 88.94 86 LEU B CA 1
ATOM 5404 C C . LEU B 1 86 ? 34.062 -3.826 -12.219 1 88.94 86 LEU B C 1
ATOM 5406 O O . LEU B 1 86 ? 34.625 -2.852 -11.711 1 88.94 86 LEU B O 1
ATOM 5410 N N . GLU B 1 87 ? 33.875 -3.9 -13.484 1 88.38 87 GLU B N 1
ATOM 5411 C CA . GLU B 1 87 ? 34.375 -2.904 -14.43 1 88.38 87 GLU B CA 1
ATOM 5412 C C . GLU B 1 87 ? 33.406 -1.742 -14.57 1 88.38 87 GLU B C 1
ATOM 5414 O O . GLU B 1 87 ? 33.562 -0.897 -15.453 1 88.38 87 GLU B O 1
ATOM 5419 N N . SER B 1 88 ? 32.531 -1.56 -13.742 1 91.62 88 SER B N 1
ATOM 5420 C CA . SER B 1 88 ? 31.516 -0.522 -13.836 1 91.62 88 SER B CA 1
ATOM 5421 C C . SER B 1 88 ? 32.094 0.853 -13.516 1 91.62 88 SER B C 1
ATOM 5423 O O . SER B 1 88 ? 33 0.974 -12.695 1 91.62 88 SER B O 1
ATOM 5425 N N . SER B 1 89 ? 31.547 1.911 -14.148 1 93.38 89 SER B N 1
ATOM 5426 C CA . SER B 1 89 ? 31.984 3.291 -13.945 1 93.38 89 SER B CA 1
ATOM 5427 C C . SER B 1 89 ? 31.516 3.811 -12.586 1 93.38 89 SER B C 1
ATOM 5429 O O . SER B 1 89 ? 30.453 3.432 -12.094 1 93.38 89 SER B O 1
ATOM 5431 N N . PRO B 1 90 ? 32.344 4.629 -12.039 1 93.81 90 PRO B N 1
ATOM 5432 C CA . PRO B 1 90 ? 31.969 5.188 -10.734 1 93.81 90 PRO B CA 1
ATOM 5433 C C . PRO B 1 90 ? 30.688 6.023 -10.805 1 93.81 90 PRO B C 1
ATOM 5435 O O . PRO B 1 90 ? 29.969 6.148 -9.805 1 93.81 90 PRO B O 1
ATOM 5438 N N . GLU B 1 91 ? 30.453 6.605 -11.984 1 96.12 91 GLU B N 1
ATOM 5439 C CA . GLU B 1 91 ? 29.266 7.43 -12.188 1 96.12 91 GLU B CA 1
ATOM 5440 C C . GLU B 1 91 ? 28.656 7.211 -13.57 1 96.12 91 GLU B C 1
ATOM 5442 O O . GLU B 1 91 ? 29.391 7.062 -14.555 1 96.12 91 GLU B O 1
ATOM 5447 N N . ILE B 1 92 ? 27.344 7.242 -13.562 1 97.31 92 ILE B N 1
ATOM 5448 C CA . ILE B 1 92 ? 26.703 7.082 -14.859 1 97.31 92 ILE B CA 1
ATOM 5449 C C . ILE B 1 92 ? 25.5 8.008 -14.961 1 97.31 92 ILE B C 1
ATOM 5451 O O . ILE B 1 92 ? 24.938 8.422 -13.938 1 97.31 92 ILE B O 1
ATOM 5455 N N . ASN B 1 93 ? 25.188 8.359 -16.219 1 97.25 93 ASN B N 1
ATOM 5456 C CA . ASN B 1 93 ? 23.891 8.961 -16.547 1 97.25 93 ASN B CA 1
ATOM 5457 C C . ASN B 1 93 ? 22.938 7.93 -17.141 1 97.25 93 ASN B C 1
ATOM 5459 O O . ASN B 1 93 ? 23.141 7.453 -18.25 1 97.25 93 ASN B O 1
ATOM 5463 N N . HIS B 1 94 ? 21.984 7.602 -16.406 1 97.31 94 HIS B N 1
ATOM 5464 C CA . HIS B 1 94 ? 21.078 6.547 -16.844 1 97.31 94 HIS B CA 1
ATOM 5465 C C . HIS B 1 94 ? 19.797 7.133 -17.422 1 97.31 94 HIS B C 1
ATOM 5467 O O . HIS B 1 94 ? 19.266 8.125 -16.922 1 97.31 94 HIS B O 1
ATOM 5473 N N . PRO B 1 95 ? 19.203 6.555 -18.391 1 96.44 95 PRO B N 1
ATOM 5474 C CA . PRO B 1 95 ? 18.016 7.105 -19.062 1 96.44 95 PRO B CA 1
ATOM 5475 C C . PRO B 1 95 ? 16.781 7.121 -18.172 1 96.44 95 PRO B C 1
ATOM 5477 O O . PRO B 1 95 ? 15.891 7.949 -18.359 1 96.44 95 PRO B O 1
ATOM 5480 N N . SER B 1 96 ? 16.672 6.207 -17.203 1 96.69 96 SER B N 1
ATOM 5481 C CA . SER B 1 96 ? 15.5 6.125 -16.344 1 96.69 96 SER B CA 1
ATOM 5482 C C . SER B 1 96 ? 15.578 7.141 -15.203 1 96.69 96 SER B C 1
ATOM 5484 O O . SER B 1 96 ? 14.625 7.297 -14.438 1 96.69 96 SER B O 1
ATOM 5486 N N . HIS B 1 97 ? 16.688 7.766 -15.055 1 96.06 97 HIS B N 1
ATOM 5487 C CA . HIS B 1 97 ? 16.906 8.812 -14.062 1 96.06 97 HIS B CA 1
ATOM 5488 C C . HIS B 1 97 ? 17.703 9.969 -14.656 1 96.06 97 HIS B C 1
ATOM 5490 O O . HIS B 1 97 ? 18.922 10.055 -14.453 1 96.06 97 HIS B O 1
ATOM 5496 N N . LYS B 1 98 ? 17.047 11 -15.156 1 90.5 98 LYS B N 1
ATOM 5497 C CA . LYS B 1 98 ? 17.688 12.016 -15.984 1 90.5 98 LYS B CA 1
ATOM 5498 C C . LYS B 1 98 ? 18.109 13.227 -15.141 1 90.5 98 LYS B C 1
ATOM 5500 O O . LYS B 1 98 ? 18.969 14 -15.555 1 90.5 98 LYS B O 1
ATOM 5505 N N . ARG B 1 99 ? 17.641 13.375 -14.062 1 87.94 99 ARG B N 1
ATOM 5506 C CA . ARG B 1 99 ? 17.828 14.586 -13.273 1 87.94 99 ARG B CA 1
ATOM 5507 C C . ARG B 1 99 ? 19.219 14.641 -12.664 1 87.94 99 ARG B C 1
ATOM 5509 O O . ARG B 1 99 ? 19.812 15.711 -12.57 1 87.94 99 ARG B O 1
ATOM 5516 N N . HIS B 1 100 ? 19.734 13.461 -12.164 1 93.56 100 HIS B N 1
ATOM 5517 C CA . HIS B 1 100 ? 21.016 13.391 -11.484 1 93.56 100 HIS B CA 1
ATOM 5518 C C . HIS B 1 100 ? 21.812 12.172 -11.938 1 93.56 100 HIS B C 1
ATOM 5520 O O . HIS B 1 100 ? 21.234 11.141 -12.281 1 93.56 100 HIS B O 1
ATOM 5526 N N . PRO B 1 101 ? 23.078 12.312 -11.891 1 96.75 101 PRO B N 1
ATOM 5527 C CA . PRO B 1 101 ? 23.891 11.109 -12.125 1 96.75 101 PRO B CA 1
ATOM 5528 C C . PRO B 1 101 ? 23.797 10.109 -10.977 1 96.75 101 PRO B C 1
ATOM 5530 O O . PRO B 1 101 ? 23.484 10.484 -9.844 1 96.75 101 PRO B O 1
ATOM 5533 N N . LEU B 1 102 ? 23.984 8.891 -11.312 1 97.69 102 LEU B N 1
ATOM 5534 C CA . LEU B 1 102 ? 24.016 7.836 -10.305 1 97.69 102 LEU B CA 1
ATOM 5535 C C . LEU B 1 102 ? 25.438 7.52 -9.891 1 97.69 102 LEU B C 1
ATOM 5537 O O . LEU B 1 102 ? 26.328 7.422 -10.742 1 97.69 102 LEU B O 1
ATOM 5541 N N . THR B 1 103 ? 25.672 7.387 -8.633 1 97.31 103 THR B N 1
ATOM 5542 C CA . THR B 1 103 ? 27 7.082 -8.094 1 97.31 103 THR B CA 1
ATOM 5543 C C . THR B 1 103 ? 27.078 5.621 -7.664 1 97.31 103 THR B C 1
ATOM 5545 O O . THR B 1 103 ? 26.141 5.086 -7.074 1 97.31 103 THR B O 1
ATOM 5548 N N . LEU B 1 104 ? 28.234 5.031 -7.977 1 95.69 104 LEU B N 1
ATOM 5549 C CA . LEU B 1 104 ? 28.453 3.633 -7.613 1 95.69 104 LEU B CA 1
ATOM 5550 C C . LEU B 1 104 ? 28.859 3.504 -6.148 1 95.69 104 LEU B C 1
ATOM 5552 O O . LEU B 1 104 ? 29.891 4.035 -5.742 1 95.69 104 LEU B O 1
ATOM 5556 N N . LEU B 1 105 ? 28 2.881 -5.453 1 94.62 105 LEU B N 1
ATOM 5557 C CA . LEU B 1 105 ? 28.328 2.596 -4.059 1 94.62 105 LEU B CA 1
ATOM 5558 C C . LEU B 1 105 ? 28.922 1.195 -3.914 1 94.62 105 LEU B C 1
ATOM 5560 O O . LEU B 1 105 ? 28.484 0.262 -4.594 1 94.62 105 LEU B O 1
ATOM 5564 N N . ILE B 1 106 ? 29.797 1.004 -3.008 1 89.62 106 ILE B N 1
ATOM 5565 C CA . ILE B 1 106 ? 30.531 -0.256 -2.918 1 89.62 106 ILE B CA 1
ATOM 5566 C C . ILE B 1 106 ? 30.188 -0.951 -1.599 1 89.62 106 ILE B C 1
ATOM 5568 O O . ILE B 1 106 ? 30.609 -2.086 -1.364 1 89.62 106 ILE B O 1
ATOM 5572 N N . HIS B 1 107 ? 29.484 -0.346 -0.745 1 89.81 107 HIS B N 1
ATOM 5573 C CA . HIS B 1 107 ? 29.141 -0.943 0.54 1 89.81 107 HIS B CA 1
ATOM 5574 C C . HIS B 1 107 ? 27.625 -1.022 0.718 1 89.81 107 HIS B C 1
ATOM 5576 O O . HIS B 1 107 ? 27.125 -1.033 1.847 1 89.81 107 HIS B O 1
ATOM 5582 N N . GLY B 1 108 ? 26.984 -0.957 -0.357 1 92.88 108 GLY B N 1
ATOM 5583 C CA . GLY B 1 108 ? 25.547 -1.017 -0.273 1 92.88 108 GLY B CA 1
ATOM 5584 C C . GLY B 1 108 ? 24.906 0.34 -0.049 1 92.88 108 GLY B C 1
ATOM 5585 O O . GLY B 1 108 ? 25.578 1.37 -0.122 1 92.88 108 GLY B O 1
ATOM 5586 N N . LEU B 1 109 ? 23.625 0.32 0.167 1 94.12 109 LEU B N 1
ATOM 5587 C CA . LEU B 1 109 ? 22.859 1.548 0.336 1 94.12 109 LEU B CA 1
ATOM 5588 C C . LEU B 1 109 ? 23.031 2.107 1.745 1 94.12 109 LEU B C 1
ATOM 5590 O O . LEU B 1 109 ? 23.25 1.352 2.695 1 94.12 109 LEU B O 1
ATOM 5594 N N . PRO B 1 110 ? 22.938 3.422 1.797 1 90.69 110 PRO B N 1
ATOM 5595 C CA . PRO B 1 110 ? 22.984 4.027 3.129 1 90.69 110 PRO B CA 1
ATOM 5596 C C . PRO B 1 110 ? 21.797 3.654 3.996 1 90.69 110 PRO B C 1
ATOM 5598 O O . PRO B 1 110 ? 20.734 3.275 3.471 1 90.69 110 PRO B O 1
ATOM 5601 N N . LEU B 1 111 ? 21.922 3.816 5.234 1 86.69 111 LEU B N 1
ATOM 5602 C CA . LEU B 1 111 ? 20.891 3.461 6.195 1 86.69 111 LEU B CA 1
ATOM 5603 C C . LEU B 1 111 ? 19.656 4.34 6.016 1 86.69 111 LEU B C 1
ATOM 5605 O O . LEU B 1 111 ? 18.531 3.912 6.305 1 86.69 111 LEU B O 1
ATOM 5609 N N . VAL B 1 112 ? 19.812 5.508 5.512 1 85.06 112 VAL B N 1
ATOM 5610 C CA . VAL B 1 112 ? 18.734 6.484 5.398 1 85.06 112 VAL B CA 1
ATOM 5611 C C . VAL B 1 112 ? 17.859 6.156 4.188 1 85.06 112 VAL B C 1
ATOM 5613 O O . VAL B 1 112 ? 16.734 6.645 4.074 1 85.06 112 VAL B O 1
ATOM 5616 N N . ALA B 1 113 ? 18.359 5.277 3.365 1 88.25 113 ALA B N 1
ATOM 5617 C CA . ALA B 1 113 ? 17.594 4.938 2.168 1 88.25 113 ALA B CA 1
ATOM 5618 C C . ALA B 1 113 ? 16.266 4.293 2.537 1 88.25 113 ALA B C 1
ATOM 5620 O O . ALA B 1 113 ? 16.203 3.439 3.424 1 88.25 113 ALA B O 1
ATOM 5621 N N . GLN B 1 114 ? 15.234 4.75 1.887 1 87.62 114 GLN B N 1
ATOM 5622 C CA . GLN B 1 114 ? 13.898 4.254 2.193 1 87.62 114 GLN B CA 1
ATOM 5623 C C . GLN B 1 114 ? 13.562 3.023 1.355 1 87.62 114 GLN B C 1
ATOM 5625 O O . GLN B 1 114 ? 12.758 2.186 1.769 1 87.62 114 GLN B O 1
ATOM 5630 N N . ASP B 1 115 ? 14.078 2.994 0.15 1 92.94 115 ASP B N 1
ATOM 5631 C CA . ASP B 1 115 ? 13.867 1.878 -0.766 1 92.94 115 ASP B CA 1
ATOM 5632 C C . ASP B 1 115 ? 15.148 1.081 -0.973 1 92.94 115 ASP B C 1
ATOM 5634 O O . ASP B 1 115 ? 16.141 1.616 -1.466 1 92.94 115 ASP B O 1
ATOM 5638 N N . HIS B 1 116 ? 15.117 -0.207 -0.715 1 95.94 116 HIS B N 1
ATOM 5639 C CA . HIS B 1 116 ? 16.312 -1.03 -0.77 1 95.94 116 HIS B CA 1
ATOM 5640 C C . HIS B 1 116 ? 16.312 -1.937 -1.996 1 95.94 116 HIS B C 1
ATOM 5642 O O . HIS B 1 116 ? 17.094 -2.887 -2.076 1 95.94 116 HIS B O 1
ATOM 5648 N N . ASN B 1 117 ? 15.492 -1.73 -2.891 1 97.12 117 ASN B N 1
ATOM 5649 C CA . ASN B 1 117 ? 15.367 -2.529 -4.105 1 97.12 117 ASN B CA 1
ATOM 5650 C C . ASN B 1 117 ? 15.719 -1.719 -5.348 1 97.12 117 ASN B C 1
ATOM 5652 O O . ASN B 1 117 ? 15.703 -0.487 -5.316 1 97.12 117 ASN B O 1
ATOM 5656 N N . CYS B 1 118 ? 16.125 -2.482 -6.359 1 97.81 118 CYS B N 1
ATOM 5657 C CA . CYS B 1 118 ? 16.312 -1.839 -7.656 1 97.81 118 CYS B CA 1
ATOM 5658 C C . CYS B 1 118 ? 15.008 -1.209 -8.148 1 97.81 118 CYS B C 1
ATOM 5660 O O . CYS B 1 118 ? 13.953 -1.839 -8.094 1 97.81 118 CYS B O 1
ATOM 5662 N N . ARG B 1 119 ? 15.078 -0.016 -8.617 1 97.94 119 ARG B N 1
ATOM 5663 C CA . ARG B 1 119 ? 13.883 0.722 -9.016 1 97.94 119 ARG B CA 1
ATOM 5664 C C . ARG B 1 119 ? 13.211 0.067 -10.219 1 97.94 119 ARG B C 1
ATOM 5666 O O . ARG B 1 119 ? 11.992 0.18 -10.391 1 97.94 119 ARG B O 1
ATOM 5673 N N . LEU B 1 120 ? 13.914 -0.617 -11 1 97.38 120 LEU B N 1
ATOM 5674 C CA . LEU B 1 120 ? 13.383 -1.134 -12.258 1 97.38 120 LEU B CA 1
ATOM 5675 C C . LEU B 1 120 ? 12.922 -2.58 -12.102 1 97.38 120 LEU B C 1
ATOM 5677 O O . LEU B 1 120 ? 11.734 -2.883 -12.258 1 97.38 120 LEU B O 1
ATOM 5681 N N . CYS B 1 121 ? 13.781 -3.467 -11.625 1 95 121 CYS B N 1
ATOM 5682 C CA . CYS B 1 121 ? 13.43 -4.883 -11.586 1 95 121 CYS B CA 1
ATOM 5683 C C . CYS B 1 121 ? 12.812 -5.25 -10.242 1 95 121 CYS B C 1
ATOM 5685 O O . CYS B 1 121 ? 12.148 -6.281 -10.117 1 95 121 CYS B O 1
ATOM 5687 N N . GLY B 1 122 ? 13.062 -4.41 -9.25 1 96.12 122 GLY B N 1
ATOM 5688 C CA . GLY B 1 122 ? 12.453 -4.633 -7.949 1 96.12 122 GLY B CA 1
ATOM 5689 C C . GLY B 1 122 ? 13.234 -5.605 -7.082 1 96.12 122 GLY B C 1
ATOM 5690 O O . GLY B 1 122 ? 12.844 -5.879 -5.945 1 96.12 122 GLY B O 1
ATOM 5691 N N . GLU B 1 123 ? 14.328 -6.094 -7.535 1 95.44 123 GLU B N 1
ATOM 5692 C CA . GLU B 1 123 ? 15.141 -7.012 -6.742 1 95.44 123 GLU B CA 1
ATOM 5693 C C . GLU B 1 123 ? 15.922 -6.266 -5.668 1 95.44 123 GLU B C 1
ATOM 5695 O O . GLU B 1 123 ? 16.25 -5.09 -5.832 1 95.44 123 GLU B O 1
ATOM 5700 N N . LYS B 1 124 ? 16.234 -6.949 -4.641 1 95.88 124 LYS B N 1
ATOM 5701 C CA . LYS B 1 124 ? 17.031 -6.348 -3.578 1 95.88 124 LYS B CA 1
ATOM 5702 C C . LYS B 1 124 ? 18.438 -6.039 -4.066 1 95.88 124 LYS B C 1
ATOM 5704 O O . LYS B 1 124 ? 19.078 -6.871 -4.723 1 95.88 124 LYS B O 1
ATOM 5709 N N . VAL B 1 125 ? 18.844 -4.898 -3.795 1 96.31 125 VAL B N 1
ATOM 5710 C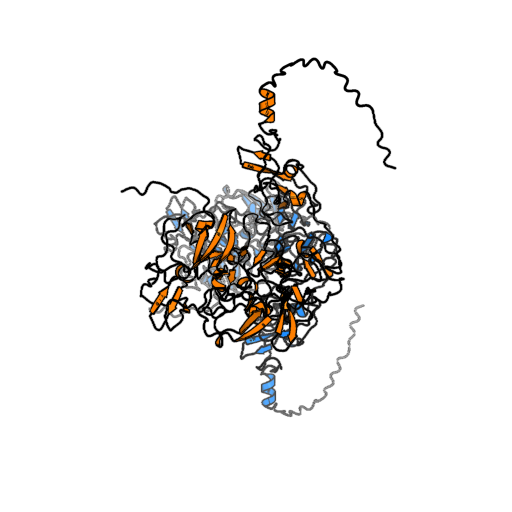 CA . VAL B 1 125 ? 20.156 -4.484 -4.285 1 96.31 125 VAL B CA 1
ATOM 5711 C C . VAL B 1 125 ? 21.25 -4.992 -3.346 1 96.31 125 VAL B C 1
ATOM 5713 O O . VAL B 1 125 ? 21.016 -5.133 -2.141 1 96.31 125 VAL B O 1
ATOM 5716 N N . GLY B 1 126 ? 22.453 -5.262 -3.91 1 92.81 126 GLY B N 1
ATOM 5717 C CA . GLY B 1 126 ? 23.578 -5.758 -3.137 1 92.81 126 GLY B CA 1
ATOM 5718 C C . GLY B 1 126 ? 24.531 -4.656 -2.689 1 92.81 126 GLY B C 1
ATOM 5719 O O . GLY B 1 126 ? 24.109 -3.512 -2.508 1 92.81 126 GLY B O 1
ATOM 5720 N N . LYS B 1 127 ? 25.828 -5.066 -2.508 1 92.62 127 LYS B N 1
ATOM 5721 C CA . LYS B 1 127 ? 26.859 -4.148 -2.029 1 92.62 127 LYS B CA 1
ATOM 5722 C C . LYS B 1 127 ? 27.25 -3.146 -3.113 1 92.62 127 LYS B C 1
ATOM 5724 O O . LYS B 1 127 ? 27.531 -1.982 -2.818 1 92.62 127 LYS B O 1
ATOM 5729 N N . LEU B 1 128 ? 27.312 -3.697 -4.305 1 94.12 128 LEU B N 1
ATOM 5730 C CA . LEU B 1 128 ? 27.609 -2.832 -5.441 1 94.12 128 LEU B CA 1
ATOM 5731 C C . LEU B 1 128 ? 26.312 -2.326 -6.086 1 94.12 128 LEU B C 1
ATOM 5733 O O . LEU B 1 128 ? 25.562 -3.109 -6.66 1 94.12 128 LEU B O 1
ATOM 5737 N N . VAL B 1 129 ? 26.047 -1.014 -5.949 1 96.88 129 VAL B N 1
ATOM 5738 C CA . VAL B 1 129 ? 24.75 -0.49 -6.398 1 96.88 129 VAL B CA 1
ATOM 5739 C C . VAL B 1 129 ? 24.922 0.949 -6.879 1 96.88 129 VAL B C 1
ATOM 5741 O O . VAL B 1 129 ? 25.719 1.709 -6.32 1 96.88 129 VAL B O 1
ATOM 5744 N N . TYR B 1 130 ? 24.266 1.318 -7.938 1 97.88 130 TYR B N 1
ATOM 5745 C CA . TYR B 1 130 ? 24.172 2.713 -8.359 1 97.88 130 TYR B CA 1
ATOM 5746 C C . TYR B 1 130 ? 23.078 3.443 -7.582 1 97.88 130 TYR B C 1
ATOM 5748 O O . TYR B 1 130 ? 21.969 2.947 -7.457 1 97.88 130 TYR B O 1
ATOM 5756 N N . HIS B 1 131 ? 23.375 4.609 -7.043 1 97.5 131 HIS B N 1
ATOM 5757 C CA . HIS B 1 131 ? 22.438 5.277 -6.152 1 97.5 131 HIS B CA 1
ATOM 5758 C C . HIS B 1 131 ? 22.516 6.793 -6.312 1 97.5 131 HIS B C 1
ATOM 5760 O O . HIS B 1 131 ? 23.594 7.355 -6.496 1 97.5 131 HIS B O 1
ATOM 5766 N N . CYS B 1 132 ? 21.359 7.426 -6.43 1 95.5 132 CYS B N 1
ATOM 5767 C CA . CYS B 1 132 ? 21.234 8.875 -6.297 1 95.5 132 CYS B CA 1
ATOM 5768 C C . CYS B 1 132 ? 20.688 9.25 -4.926 1 95.5 132 CYS B C 1
ATOM 5770 O O . CYS B 1 132 ? 19.516 8.984 -4.617 1 95.5 132 CYS B O 1
ATOM 5772 N N . SER B 1 133 ? 21.438 9.898 -4.094 1 90.81 133 SER B N 1
ATOM 5773 C CA . SER B 1 133 ? 21.078 10.219 -2.715 1 90.81 133 SER B CA 1
ATOM 5774 C C . SER B 1 133 ? 20.016 11.312 -2.66 1 90.81 133 SER B C 1
ATOM 5776 O O . SER B 1 133 ? 19.25 11.398 -1.699 1 90.81 133 SER B O 1
ATOM 5778 N N . ILE B 1 134 ? 19.969 12.102 -3.715 1 89 134 ILE B N 1
ATOM 5779 C CA . ILE B 1 134 ? 19.016 13.211 -3.754 1 89 134 ILE B CA 1
ATOM 5780 C C . ILE B 1 134 ? 17.609 12.672 -3.98 1 89 134 ILE B C 1
ATOM 5782 O O . ILE B 1 134 ? 16.656 13.078 -3.291 1 89 134 ILE B O 1
ATOM 5786 N N . CYS B 1 135 ? 17.469 11.727 -4.875 1 91.62 135 CYS B N 1
ATOM 5787 C CA . CYS B 1 135 ? 16.156 11.234 -5.285 1 91.62 135 CYS B CA 1
ATOM 5788 C C . CYS B 1 135 ? 15.859 9.883 -4.648 1 91.62 135 CYS B C 1
ATOM 5790 O O . CYS B 1 135 ? 14.773 9.336 -4.82 1 91.62 135 CYS B O 1
ATOM 5792 N N . ASP B 1 136 ? 16.781 9.32 -3.904 1 92.31 136 ASP B N 1
ATOM 5793 C CA . ASP B 1 136 ? 16.656 7.977 -3.352 1 92.31 136 ASP B CA 1
ATOM 5794 C C . ASP B 1 136 ? 16.297 6.969 -4.438 1 92.31 136 ASP B C 1
ATOM 5796 O O . ASP B 1 136 ? 15.297 6.254 -4.312 1 92.31 136 ASP B O 1
ATOM 5800 N N . PHE B 1 137 ? 17.031 7.004 -5.551 1 95.94 137 PHE B N 1
ATOM 5801 C CA . PHE B 1 137 ? 16.875 6.156 -6.727 1 95.94 137 PHE B CA 1
ATOM 5802 C C . PHE B 1 137 ? 18.047 5.184 -6.859 1 95.94 137 PHE B C 1
ATOM 5804 O O . PHE B 1 137 ? 19.203 5.605 -6.957 1 95.94 137 PHE B O 1
ATOM 5811 N N . SER B 1 138 ? 17.703 3.859 -6.898 1 97.88 138 SER B N 1
ATOM 5812 C CA . SER B 1 138 ? 18.766 2.859 -6.93 1 97.88 138 SER B CA 1
ATOM 5813 C C . SER B 1 138 ? 18.562 1.872 -8.07 1 97.88 138 SER B C 1
ATOM 5815 O O . SER B 1 138 ? 17.422 1.541 -8.414 1 97.88 138 SER B O 1
ATOM 5817 N N . LEU B 1 139 ? 19.719 1.425 -8.633 1 98.06 139 LEU B N 1
ATOM 5818 C CA . LEU B 1 139 ? 19.703 0.41 -9.688 1 98.06 139 LEU B CA 1
ATOM 5819 C C . LEU B 1 139 ? 20.766 -0.656 -9.406 1 98.06 139 LEU B C 1
ATOM 5821 O O . LEU B 1 139 ? 21.875 -0.339 -8.977 1 98.06 139 LEU B O 1
ATOM 5825 N N . ASP B 1 140 ? 20.391 -1.857 -9.602 1 97 140 ASP B N 1
ATOM 5826 C CA . ASP B 1 140 ? 21.438 -2.885 -9.656 1 97 140 ASP B CA 1
ATOM 5827 C C . ASP B 1 140 ? 22.25 -2.77 -10.938 1 97 140 ASP B C 1
ATOM 5829 O O . ASP B 1 140 ? 21.891 -2.02 -11.852 1 97 140 ASP B O 1
ATOM 5833 N N . LEU B 1 141 ? 23.297 -3.49 -11 1 96.62 141 LEU B N 1
ATOM 5834 C CA . LEU B 1 141 ? 24.25 -3.264 -12.094 1 96.62 141 LEU B CA 1
ATOM 5835 C C . LEU B 1 141 ? 23.75 -3.908 -13.383 1 96.62 141 LEU B C 1
ATOM 5837 O O . LEU B 1 141 ? 24.141 -3.508 -14.477 1 96.62 141 LEU B O 1
ATOM 5841 N N . TYR B 1 142 ? 22.969 -4.879 -13.25 1 96.19 142 TYR B N 1
ATOM 5842 C CA . TYR B 1 142 ? 22.391 -5.457 -14.461 1 96.19 142 TYR B CA 1
ATOM 5843 C C . TYR B 1 142 ? 21.469 -4.465 -15.156 1 96.19 142 TYR B C 1
ATOM 5845 O O . TYR B 1 142 ? 21.578 -4.242 -16.359 1 96.19 142 TYR B O 1
ATOM 5853 N N . CYS B 1 143 ? 20.5 -3.867 -14.406 1 97 143 CYS B N 1
ATOM 5854 C CA . CYS B 1 143 ? 19.562 -2.887 -14.938 1 97 143 CYS B CA 1
ATOM 5855 C C . CYS B 1 143 ? 20.297 -1.623 -15.383 1 97 143 CYS B C 1
ATOM 5857 O O . CYS B 1 143 ? 19.875 -0.962 -16.328 1 97 143 CYS B O 1
ATOM 5859 N N . ALA B 1 144 ? 21.344 -1.341 -14.719 1 97.56 144 ALA B N 1
ATOM 5860 C CA . ALA B 1 144 ? 22.141 -0.183 -15.109 1 97.56 144 ALA B CA 1
ATOM 5861 C C . ALA B 1 144 ? 22.781 -0.399 -16.469 1 97.56 144 ALA B C 1
ATOM 5863 O O . ALA B 1 144 ? 22.859 0.525 -17.297 1 97.56 144 ALA B O 1
ATOM 5864 N N . ARG B 1 145 ? 23.234 -1.58 -16.703 1 95.44 145 ARG B N 1
ATOM 5865 C CA . ARG B 1 145 ? 23.922 -1.888 -17.953 1 95.44 145 ARG B CA 1
ATOM 5866 C C . ARG B 1 145 ? 22.922 -2.146 -19.078 1 95.44 145 ARG B C 1
ATOM 5868 O O . ARG B 1 145 ? 23.25 -1.995 -20.25 1 95.44 145 ARG B O 1
ATOM 5875 N N . ASN B 1 146 ? 21.781 -2.598 -18.688 1 95.56 146 ASN B N 1
ATOM 5876 C CA . ASN B 1 146 ? 20.734 -2.912 -19.656 1 95.56 146 ASN B CA 1
ATOM 5877 C C . ASN B 1 146 ? 19.484 -2.059 -19.438 1 95.56 146 ASN B C 1
ATOM 5879 O O . ASN B 1 146 ? 18.438 -2.57 -19.031 1 95.56 146 ASN B O 1
ATOM 5883 N N . PRO B 1 147 ? 19.562 -0.84 -19.828 1 96.62 147 PRO B N 1
ATOM 5884 C CA . PRO B 1 147 ? 18.438 0.054 -19.578 1 96.62 147 PRO B CA 1
ATOM 5885 C C . PRO B 1 147 ? 17.172 -0.356 -20.328 1 96.62 147 PRO B C 1
ATOM 5887 O O . PRO B 1 147 ? 17.266 -0.821 -21.469 1 96.62 147 PRO B O 1
ATOM 5890 N N . LEU B 1 148 ? 16.062 -0.194 -19.703 1 96.62 148 LEU B N 1
ATOM 5891 C CA . LEU B 1 148 ? 14.766 -0.407 -20.344 1 96.62 148 LEU B CA 1
ATOM 5892 C C . LEU B 1 148 ? 14.453 0.722 -21.312 1 96.62 148 LEU B C 1
ATOM 5894 O O . LEU B 1 148 ? 14.922 1.85 -21.141 1 96.62 148 LEU B O 1
ATOM 5898 N N . GLN B 1 149 ? 13.719 0.386 -22.297 1 96.25 149 GLN B N 1
ATOM 5899 C CA . GLN B 1 149 ? 13.266 1.421 -23.219 1 96.25 149 GLN B CA 1
ATOM 5900 C C . GLN B 1 149 ? 12.227 2.324 -22.562 1 96.25 149 GLN B C 1
ATOM 5902 O O . GLN B 1 149 ? 11.289 1.84 -21.922 1 96.25 149 GLN B O 1
ATOM 5907 N N . LEU B 1 150 ? 12.391 3.572 -22.75 1 96.75 150 LEU B N 1
ATOM 5908 C CA . LEU B 1 150 ? 11.469 4.52 -22.141 1 96.75 150 LEU B CA 1
ATOM 5909 C C . LEU B 1 150 ? 10.117 4.496 -22.828 1 96.75 150 LEU B C 1
ATOM 5911 O O . LEU B 1 150 ? 9.078 4.703 -22.203 1 96.75 150 LEU B O 1
ATOM 5915 N N . ILE B 1 151 ? 10.203 4.324 -24.141 1 97.06 151 ILE B N 1
ATOM 5916 C CA . ILE B 1 151 ? 8.992 4.258 -24.953 1 97.06 151 ILE B CA 1
ATOM 5917 C C . ILE B 1 151 ? 8.969 2.945 -25.734 1 97.06 151 ILE B C 1
ATOM 5919 O O . ILE B 1 151 ? 9.953 2.58 -26.375 1 97.06 151 ILE B O 1
ATOM 5923 N N . VAL B 1 152 ? 7.848 2.287 -25.625 1 96.94 152 VAL B N 1
ATOM 5924 C CA . VAL B 1 152 ? 7.715 1.008 -26.312 1 96.94 152 VAL B CA 1
ATOM 5925 C C . VAL B 1 152 ? 6.43 1.001 -27.141 1 96.94 152 VAL B C 1
ATOM 5927 O O . VAL B 1 152 ? 5.383 1.456 -26.688 1 96.94 152 VAL B O 1
ATOM 5930 N N . TYR B 1 153 ? 6.602 0.644 -28.391 1 96.62 153 TYR B N 1
ATOM 5931 C CA . TYR B 1 153 ? 5.445 0.399 -29.25 1 96.62 153 TYR B CA 1
ATOM 5932 C C . TYR B 1 153 ? 5.391 -1.06 -29.688 1 96.62 153 TYR B C 1
ATOM 5934 O O . TYR B 1 153 ? 6.254 -1.523 -30.438 1 96.62 153 TYR B O 1
ATOM 5942 N N . PHE B 1 154 ? 4.434 -1.734 -29.203 1 95.31 154 PHE B N 1
ATOM 5943 C CA . PHE B 1 154 ? 4.199 -3.133 -29.547 1 95.31 154 PHE B CA 1
ATOM 5944 C C . PHE B 1 154 ? 2.713 -3.396 -29.766 1 95.31 154 PHE B C 1
ATOM 5946 O O . PHE B 1 154 ? 1.981 -3.676 -28.812 1 95.31 154 PHE B O 1
ATOM 5953 N N . LYS B 1 155 ? 2.303 -3.514 -30.938 1 93.06 155 LYS B N 1
ATOM 5954 C CA . LYS B 1 155 ? 0.902 -3.562 -31.344 1 93.06 155 LYS B CA 1
ATOM 5955 C C . LYS B 1 155 ? 0.208 -4.797 -30.781 1 93.06 155 LYS B C 1
ATOM 5957 O O . LYS B 1 155 ? -0.98 -4.754 -30.453 1 93.06 155 LYS B O 1
ATOM 5962 N N . LYS B 1 156 ? 0.931 -5.887 -30.688 1 90.94 156 LYS B N 1
ATOM 5963 C CA . LYS B 1 156 ? 0.324 -7.121 -30.188 1 90.94 156 LYS B CA 1
ATOM 5964 C C . LYS B 1 156 ? -0.081 -6.984 -28.734 1 90.94 156 LYS B C 1
ATOM 5966 O O . LYS B 1 156 ? -0.934 -7.73 -28.25 1 90.94 156 LYS B O 1
ATOM 5971 N N . CYS B 1 157 ? 0.519 -6.055 -28.078 1 94 157 CYS B N 1
ATOM 5972 C CA . CYS B 1 157 ? 0.239 -5.844 -26.672 1 94 157 CYS B CA 1
ATOM 5973 C C . CYS B 1 157 ? -0.806 -4.75 -26.469 1 94 157 CYS B C 1
ATOM 5975 O O . CYS B 1 157 ? -1.797 -4.953 -25.766 1 94 157 CYS B O 1
ATOM 5977 N N . HIS B 1 158 ? -0.621 -3.676 -27.141 1 95.06 158 HIS B N 1
ATOM 5978 C CA . HIS B 1 158 ? -1.48 -2.514 -26.969 1 95.06 158 HIS B CA 1
ATOM 5979 C C . HIS B 1 158 ? -1.453 -1.606 -28.188 1 95.06 158 HIS B C 1
ATOM 5981 O O . HIS B 1 158 ? -0.412 -1.459 -28.828 1 95.06 158 HIS B O 1
ATOM 5987 N N . GLU B 1 159 ? -2.527 -0.964 -28.484 1 95.12 159 GLU B N 1
ATOM 5988 C CA . GLU B 1 159 ? -2.678 -0.161 -29.703 1 95.12 159 GLU B CA 1
ATOM 5989 C C . GLU B 1 159 ? -1.867 1.128 -29.609 1 95.12 159 GLU B C 1
ATOM 5991 O O . GLU B 1 159 ? -1.407 1.648 -30.641 1 95.12 159 GLU B O 1
ATOM 5996 N N . HIS B 1 160 ? -1.633 1.671 -28.484 1 96.19 160 HIS B N 1
ATOM 5997 C CA . HIS B 1 160 ? -0.912 2.924 -28.281 1 96.19 160 HIS B CA 1
ATOM 5998 C C . HIS B 1 160 ? 0.493 2.674 -27.75 1 96.19 160 HIS B C 1
ATOM 6000 O O . HIS B 1 160 ? 0.813 1.559 -27.328 1 96.19 160 HIS B O 1
ATOM 6006 N N . THR B 1 161 ? 1.245 3.717 -27.75 1 96.5 161 THR B N 1
ATOM 6007 C CA . THR B 1 161 ? 2.592 3.648 -27.188 1 96.5 161 THR B CA 1
ATOM 6008 C C . THR B 1 161 ? 2.541 3.588 -25.672 1 96.5 161 THR B C 1
ATOM 6010 O O . THR B 1 161 ? 1.676 4.207 -25.047 1 96.5 161 THR B O 1
ATOM 6013 N N . LEU B 1 162 ? 3.41 2.789 -25.156 1 97.31 162 LEU B N 1
ATOM 6014 C CA . LEU B 1 162 ? 3.555 2.664 -23.719 1 97.31 162 LEU B CA 1
ATOM 6015 C C . LEU B 1 162 ? 4.781 3.424 -23.219 1 97.31 162 LEU B C 1
ATOM 6017 O O . LEU B 1 162 ? 5.836 3.389 -23.859 1 97.31 162 LEU B O 1
ATOM 6021 N N . THR B 1 163 ? 4.625 4.152 -22.203 1 98.12 163 THR B N 1
ATOM 6022 C CA . THR B 1 163 ? 5.719 4.934 -21.625 1 98.12 163 THR B CA 1
ATOM 6023 C C . THR B 1 163 ? 6.105 4.402 -20.25 1 98.12 163 THR B C 1
ATOM 6025 O O . THR B 1 163 ? 5.238 4.16 -19.406 1 98.12 163 THR B O 1
ATOM 6028 N N . LEU B 1 164 ? 7.398 4.234 -20.062 1 97.88 164 LEU B N 1
ATOM 6029 C CA . LEU B 1 164 ? 7.91 3.764 -18.781 1 97.88 164 LEU B CA 1
ATOM 6030 C C . LEU B 1 164 ? 7.875 4.879 -17.75 1 97.88 164 LEU B C 1
ATOM 6032 O O . LEU B 1 164 ? 8.273 6.008 -18.031 1 97.88 164 LEU B O 1
ATOM 6036 N N . MET B 1 165 ? 7.348 4.629 -16.594 1 97.44 165 MET B N 1
ATOM 6037 C CA . MET B 1 165 ? 7.441 5.531 -15.453 1 97.44 165 MET B CA 1
ATOM 6038 C C . MET B 1 165 ? 8.305 4.922 -14.352 1 97.44 165 MET B C 1
ATOM 6040 O O . MET B 1 165 ? 7.801 4.18 -13.508 1 97.44 165 MET B O 1
ATOM 6044 N N . PRO B 1 166 ? 9.578 5.281 -14.312 1 96.88 166 PRO B N 1
ATOM 6045 C CA . PRO B 1 166 ? 10.5 4.652 -13.367 1 96.88 166 PRO B CA 1
ATOM 6046 C C . PRO B 1 166 ? 10.359 5.207 -11.953 1 96.88 166 PRO B C 1
ATOM 6048 O O . PRO B 1 166 ? 11.297 5.82 -11.43 1 96.88 166 PRO B O 1
ATOM 6051 N N . ARG B 1 167 ? 9.289 4.945 -11.258 1 96.31 167 ARG B N 1
ATOM 6052 C CA . ARG B 1 167 ? 9.016 5.441 -9.914 1 96.31 167 ARG B CA 1
ATOM 6053 C C . ARG B 1 167 ? 8.273 4.398 -9.086 1 96.31 167 ARG B C 1
ATOM 6055 O O . ARG B 1 167 ? 7.855 3.363 -9.609 1 96.31 167 ARG B O 1
ATOM 6062 N N . LEU B 1 168 ? 8.234 4.715 -7.824 1 96.25 168 LEU B N 1
ATOM 6063 C CA . LEU B 1 168 ? 7.473 3.842 -6.938 1 96.25 168 LEU B CA 1
ATOM 6064 C C . LEU B 1 168 ? 5.977 4.113 -7.059 1 96.25 168 LEU B C 1
ATOM 6066 O O . LEU B 1 168 ? 5.516 5.215 -6.758 1 96.25 168 LEU B O 1
ATOM 6070 N N . ILE B 1 169 ? 5.281 3.178 -7.613 1 96.94 169 ILE B N 1
ATOM 6071 C CA . ILE B 1 169 ? 3.836 3.203 -7.812 1 96.94 169 ILE B CA 1
ATOM 6072 C C . ILE B 1 169 ? 3.256 1.813 -7.559 1 96.94 169 ILE B C 1
ATOM 6074 O O . ILE B 1 169 ? 3.74 0.821 -8.109 1 96.94 169 ILE B O 1
ATOM 6078 N N . CYS B 1 170 ? 2.291 1.726 -6.707 1 97.88 170 CYS B N 1
ATOM 6079 C CA . CYS B 1 170 ? 1.577 0.459 -6.586 1 97.88 170 CYS B CA 1
ATOM 6080 C C . CYS B 1 170 ? 0.428 0.383 -7.582 1 97.88 170 CYS B C 1
ATOM 6082 O O . CYS B 1 170 ? -0.459 1.238 -7.582 1 97.88 170 CYS B O 1
ATOM 6084 N N . PHE B 1 171 ? 0.414 -0.586 -8.422 1 97.06 171 PHE B N 1
ATOM 6085 C CA . PHE B 1 171 ? -0.601 -0.708 -9.461 1 97.06 171 PHE B CA 1
ATOM 6086 C C . PHE B 1 171 ? -0.901 -2.172 -9.758 1 97.06 171 PHE B C 1
ATOM 6088 O O . PHE B 1 171 ? -0.172 -3.062 -9.312 1 97.06 171 PHE B O 1
ATOM 6095 N N . THR B 1 172 ? -1.959 -2.365 -10.422 1 96.44 172 THR B N 1
ATOM 6096 C CA . THR B 1 172 ? -2.312 -3.693 -10.914 1 96.44 172 THR B CA 1
ATOM 6097 C C . THR B 1 172 ? -2.09 -3.789 -12.422 1 96.44 172 THR B C 1
ATOM 6099 O O . THR B 1 172 ? -2.582 -2.953 -13.18 1 96.44 172 THR B O 1
ATOM 6102 N N . CYS B 1 173 ? -1.365 -4.734 -12.82 1 97.19 173 CYS B N 1
ATOM 6103 C CA . CYS B 1 173 ? -1.076 -4.93 -14.234 1 97.19 173 CYS B CA 1
ATOM 6104 C C . CYS B 1 173 ? -2.328 -5.352 -14.992 1 97.19 173 CYS B C 1
ATOM 6106 O O . CYS B 1 173 ? -3.004 -6.305 -14.602 1 97.19 173 CYS B O 1
ATOM 6108 N N . ASN B 1 174 ? -2.607 -4.734 -16.094 1 96.69 174 ASN B N 1
ATOM 6109 C CA . ASN B 1 174 ? -3.799 -5.039 -16.875 1 96.69 174 ASN B CA 1
ATOM 6110 C C . ASN B 1 174 ? -3.684 -6.398 -17.562 1 96.69 174 ASN B C 1
ATOM 6112 O O . ASN B 1 174 ? -4.695 -7.02 -17.891 1 96.69 174 ASN B O 1
ATOM 6116 N N . ALA B 1 175 ? -2.496 -6.879 -17.719 1 96.12 175 ALA B N 1
ATOM 6117 C CA . ALA B 1 175 ? -2.279 -8.094 -18.5 1 96.12 175 ALA B CA 1
ATOM 6118 C C . ALA B 1 175 ? -2.365 -9.336 -17.609 1 96.12 175 ALA B C 1
ATOM 6120 O O . ALA B 1 175 ? -2.84 -10.383 -18.047 1 96.12 175 ALA B O 1
ATOM 6121 N N . CYS B 1 176 ? -1.835 -9.234 -16.344 1 95.44 176 CYS B N 1
ATOM 6122 C CA . CYS B 1 176 ? -1.759 -10.453 -15.547 1 95.44 176 CYS B CA 1
ATOM 6123 C C . CYS B 1 176 ? -2.582 -10.32 -14.273 1 95.44 176 CYS B C 1
ATOM 6125 O O . CYS B 1 176 ? -2.855 -11.312 -13.602 1 95.44 176 CYS B O 1
ATOM 6127 N N . GLY B 1 177 ? -2.893 -9.125 -13.906 1 94.62 177 GLY B N 1
ATOM 6128 C CA . GLY B 1 177 ? -3.74 -8.906 -12.742 1 94.62 177 GLY B CA 1
ATOM 6129 C C . GLY B 1 177 ? -2.973 -8.906 -11.438 1 94.62 177 GLY B C 1
ATOM 6130 O O . GLY B 1 177 ? -3.566 -8.781 -10.359 1 94.62 177 GLY B O 1
ATOM 6131 N N . LEU B 1 178 ? -1.747 -8.984 -11.5 1 95.75 178 LEU B N 1
ATOM 6132 C CA . LEU B 1 178 ? -0.931 -8.992 -10.289 1 95.75 178 LEU B CA 1
ATOM 6133 C C . LEU B 1 178 ? -0.485 -7.578 -9.93 1 95.75 178 LEU B C 1
ATOM 6135 O O . LEU B 1 178 ? -0.265 -6.746 -10.82 1 95.75 178 LEU B O 1
ATOM 6139 N N . GLU B 1 179 ? -0.312 -7.348 -8.727 1 96.06 179 GLU B N 1
ATOM 6140 C CA . GLU B 1 179 ? 0.1 -6.031 -8.234 1 96.06 179 GLU B CA 1
ATOM 6141 C C . GLU B 1 179 ? 1.621 -5.922 -8.172 1 96.06 179 GLU B C 1
ATOM 6143 O O . GLU B 1 179 ? 2.312 -6.914 -7.934 1 96.06 179 GLU B O 1
ATOM 6148 N N . SER B 1 180 ? 2.076 -4.75 -8.445 1 96.12 180 SER B N 1
ATOM 6149 C CA . SER B 1 180 ? 3.475 -4.371 -8.281 1 96.12 180 SER B CA 1
ATOM 6150 C C . SER B 1 180 ? 3.604 -2.961 -7.715 1 96.12 180 SER B C 1
ATOM 6152 O O . SER B 1 180 ? 2.629 -2.209 -7.68 1 96.12 180 SER B O 1
ATOM 6154 N N . ASP B 1 181 ? 4.867 -2.652 -7.305 1 96.25 181 ASP B N 1
ATOM 6155 C CA . ASP B 1 181 ? 4.992 -1.372 -6.613 1 96.25 181 ASP B CA 1
ATOM 6156 C C . ASP B 1 181 ? 5.934 -0.432 -7.359 1 96.25 181 ASP B C 1
ATOM 6158 O O . ASP B 1 181 ? 6.371 0.583 -6.812 1 96.25 181 ASP B O 1
ATOM 6162 N N . ARG B 1 182 ? 6.219 -0.846 -8.672 1 96.31 182 ARG B N 1
ATOM 6163 C CA . ARG B 1 182 ? 7.164 0.088 -9.273 1 96.31 182 ARG B CA 1
ATOM 6164 C C . ARG B 1 182 ? 7.188 -0.058 -10.789 1 96.31 182 ARG B C 1
ATOM 6166 O O . ARG B 1 182 ? 6.855 -1.119 -11.32 1 96.31 182 ARG B O 1
ATOM 6173 N N . SER B 1 183 ? 7.531 0.983 -11.438 1 97.44 183 SER B N 1
ATOM 6174 C CA . SER B 1 183 ? 8.008 1.155 -12.805 1 97.44 183 SER B CA 1
ATOM 6175 C C . SER B 1 183 ? 7.074 0.492 -13.805 1 97.44 183 SER B C 1
ATOM 6177 O O . SER B 1 183 ? 7.508 -0.317 -14.625 1 97.44 183 SER B O 1
ATOM 6179 N N . PRO B 1 184 ? 5.848 0.859 -13.867 1 97.94 184 PRO B N 1
ATOM 6180 C CA . PRO B 1 184 ? 4.938 0.365 -14.906 1 97.94 184 PRO B CA 1
ATOM 6181 C C . PRO B 1 184 ? 5.168 1.032 -16.25 1 97.94 184 PRO B C 1
ATOM 6183 O O . PRO B 1 184 ? 5.773 2.104 -16.328 1 97.94 184 PRO B O 1
ATOM 6186 N N . TYR B 1 185 ? 4.824 0.372 -17.266 1 98.25 185 TYR B N 1
ATOM 6187 C CA . TYR B 1 185 ? 4.543 1.011 -18.547 1 98.25 185 TYR B CA 1
ATOM 6188 C C . TYR B 1 185 ? 3.09 1.463 -18.625 1 98.25 185 TYR B C 1
ATOM 6190 O O . TYR B 1 185 ? 2.184 0.729 -18.234 1 98.25 185 TYR B O 1
ATOM 6198 N N . ILE B 1 186 ? 2.889 2.691 -19.141 1 98 186 ILE B N 1
ATOM 6199 C CA . ILE B 1 186 ? 1.542 3.232 -19 1 98 186 ILE B CA 1
ATOM 6200 C C . ILE B 1 186 ? 1.079 3.832 -20.328 1 98 186 ILE B C 1
ATOM 6202 O O . ILE B 1 186 ? 1.896 4.293 -21.125 1 98 186 ILE B O 1
ATOM 6206 N N . CYS B 1 187 ? -0.133 3.721 -20.609 1 96.75 187 CYS B N 1
ATOM 6207 C CA . CYS B 1 187 ? -0.88 4.496 -21.594 1 96.75 187 CYS B CA 1
ATOM 6208 C C . CYS B 1 187 ? -2.004 5.281 -20.938 1 96.75 187 CYS B C 1
ATOM 6210 O O . CYS B 1 187 ? -3.094 4.75 -20.719 1 96.75 187 CYS B O 1
ATOM 6212 N N . PRO B 1 188 ? -1.757 6.465 -20.594 1 93.88 188 PRO B N 1
ATOM 6213 C CA . PRO B 1 188 ? -2.764 7.242 -19.875 1 93.88 188 PRO B CA 1
ATOM 6214 C C . PRO B 1 188 ? -4.066 7.395 -20.641 1 93.88 188 PRO B C 1
ATOM 6216 O O . PRO B 1 188 ? -5.148 7.406 -20.047 1 93.88 188 PRO B O 1
ATOM 6219 N N . GLN B 1 189 ? -3.992 7.508 -21.953 1 91.06 189 GLN B N 1
ATOM 6220 C CA . GLN B 1 189 ? -5.176 7.684 -22.781 1 91.06 189 GLN B CA 1
ATOM 6221 C C . GLN B 1 189 ? -6.152 6.523 -22.609 1 91.06 189 GLN B C 1
ATOM 6223 O O . GLN B 1 189 ? -7.371 6.719 -22.641 1 91.06 189 GLN B O 1
ATOM 6228 N N . CYS B 1 190 ? -5.664 5.387 -22.375 1 93.75 190 CYS B N 1
ATOM 6229 C CA . CYS B 1 190 ? -6.508 4.203 -22.297 1 93.75 190 CYS B CA 1
ATOM 6230 C C . CYS B 1 190 ? -6.617 3.719 -20.859 1 93.75 190 CYS B C 1
ATOM 6232 O O . CYS B 1 190 ? -7.211 2.67 -20.594 1 93.75 190 CYS B O 1
ATOM 6234 N N . ASP B 1 191 ? -6.055 4.449 -19.969 1 94 191 ASP B N 1
ATOM 6235 C CA . ASP B 1 191 ? -6.023 4 -18.578 1 94 191 ASP B CA 1
ATOM 6236 C C . ASP B 1 191 ? -5.477 2.578 -18.469 1 94 191 ASP B C 1
ATOM 6238 O O . ASP B 1 191 ? -6.133 1.695 -17.906 1 94 191 ASP B O 1
ATOM 6242 N N . PHE B 1 192 ? -4.285 2.428 -19.047 1 96 19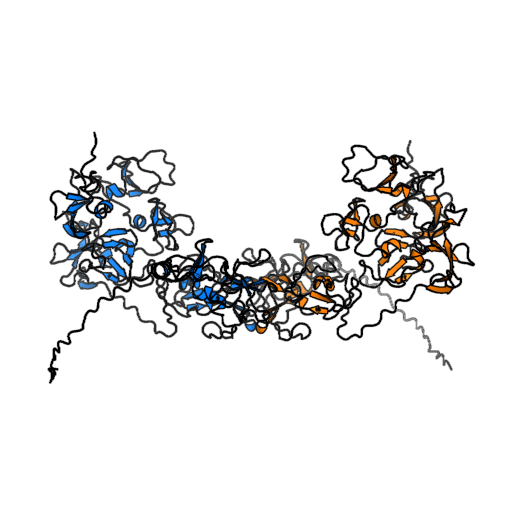2 PHE B N 1
ATOM 6243 C CA . PHE B 1 192 ? -3.66 1.118 -19.188 1 96 192 PHE B CA 1
ATOM 6244 C C . PHE B 1 192 ? -2.287 1.095 -18.531 1 96 192 PHE B C 1
ATOM 6246 O O . PHE B 1 192 ? -1.471 1.992 -18.75 1 96 192 PHE B O 1
ATOM 6253 N N . MET B 1 193 ? -2.066 0.117 -17.625 1 97.44 193 MET B N 1
ATOM 6254 C CA . MET B 1 193 ? -0.777 -0.091 -16.969 1 97.44 193 MET B CA 1
ATOM 6255 C C . MET B 1 193 ? -0.345 -1.55 -17.062 1 97.44 193 MET B C 1
ATOM 6257 O O . MET B 1 193 ? -1.159 -2.457 -16.875 1 97.44 193 MET B O 1
ATOM 6261 N N . ILE B 1 194 ? 0.977 -1.789 -17.312 1 97.94 194 ILE B N 1
ATOM 6262 C CA . ILE B 1 194 ? 1.412 -3.156 -17.562 1 97.94 194 ILE B CA 1
ATOM 6263 C C . ILE B 1 194 ? 2.83 -3.357 -17.031 1 97.94 194 ILE B C 1
ATOM 6265 O O . ILE B 1 194 ? 3.621 -2.412 -17 1 97.94 194 ILE B O 1
ATOM 6269 N N . HIS B 1 195 ? 3.08 -4.547 -16.609 1 97.44 195 HIS B N 1
ATOM 6270 C CA . HIS B 1 195 ? 4.445 -4.934 -16.281 1 97.44 195 HIS B CA 1
ATOM 6271 C C . HIS B 1 195 ? 5.328 -4.945 -17.531 1 97.44 195 HIS B C 1
ATOM 6273 O O . HIS B 1 195 ? 4.844 -5.191 -18.625 1 97.44 195 HIS B O 1
ATOM 6279 N N . GLU B 1 196 ? 6.602 -4.684 -17.234 1 96.88 196 GLU B N 1
ATOM 6280 C CA . GLU B 1 196 ? 7.547 -4.832 -18.344 1 96.88 196 GLU B CA 1
ATOM 6281 C C . GLU B 1 196 ? 7.531 -6.258 -18.891 1 96.88 196 GLU B C 1
ATOM 6283 O O . GLU B 1 196 ? 7.539 -6.457 -20.109 1 96.88 196 GLU B O 1
ATOM 6288 N N . GLY B 1 197 ? 7.492 -7.25 -18 1 94.5 197 GLY B N 1
ATOM 6289 C CA . GLY B 1 197 ? 7.535 -8.648 -18.391 1 94.5 197 GLY B CA 1
ATOM 6290 C C . GLY B 1 197 ? 6.262 -9.125 -19.062 1 94.5 197 GLY B C 1
ATOM 6291 O O . GLY B 1 197 ? 6.242 -10.18 -19.703 1 94.5 197 GLY B O 1
ATOM 6292 N N . CYS B 1 198 ? 5.211 -8.398 -19 1 96.56 198 CYS B N 1
ATOM 6293 C CA . CYS B 1 198 ? 3.926 -8.805 -19.547 1 96.56 198 CYS B CA 1
ATOM 6294 C C . CYS B 1 198 ? 3.711 -8.195 -20.938 1 96.56 198 CYS B C 1
ATOM 6296 O O . CYS B 1 198 ? 2.748 -8.531 -21.625 1 96.56 198 CYS B O 1
ATOM 6298 N N . ILE B 1 199 ? 4.555 -7.289 -21.375 1 96.69 199 ILE B N 1
ATOM 6299 C CA . ILE B 1 199 ? 4.406 -6.586 -22.656 1 96.69 199 ILE B CA 1
ATOM 6300 C C . ILE B 1 199 ? 4.516 -7.578 -23.797 1 96.69 199 ILE B C 1
ATOM 6302 O O . ILE B 1 199 ? 3.73 -7.523 -24.75 1 96.69 199 ILE B O 1
ATOM 6306 N N . ASN B 1 200 ? 5.41 -8.539 -23.656 1 94.38 200 ASN B N 1
ATOM 6307 C CA . ASN B 1 200 ? 5.703 -9.422 -24.781 1 94.38 200 ASN B CA 1
ATOM 6308 C C . ASN B 1 200 ? 4.988 -10.758 -24.641 1 94.38 200 ASN B C 1
ATOM 6310 O O . ASN B 1 200 ? 5.383 -11.75 -25.266 1 94.38 200 ASN B O 1
ATOM 6314 N N . LEU B 1 201 ? 4.039 -10.867 -23.859 1 95.81 201 LEU B N 1
ATOM 6315 C CA . LEU B 1 201 ? 3.248 -12.086 -23.766 1 95.81 201 LEU B CA 1
ATOM 6316 C C . LEU B 1 201 ? 2.654 -12.445 -25.125 1 95.81 201 LEU B C 1
ATOM 6318 O O . LEU B 1 201 ? 2.211 -11.57 -25.875 1 95.81 201 LEU B O 1
ATOM 6322 N N . PRO B 1 202 ? 2.666 -13.711 -25.453 1 95.62 202 PRO B N 1
ATOM 6323 C CA . PRO B 1 202 ? 2.111 -14.125 -26.734 1 95.62 202 PRO B CA 1
ATOM 6324 C C . PRO B 1 202 ? 0.593 -13.969 -26.797 1 95.62 202 PRO B C 1
ATOM 6326 O O . PRO B 1 202 ? -0.078 -13.977 -25.766 1 95.62 202 PRO B O 1
ATOM 6329 N N . ARG B 1 203 ? 0.063 -13.875 -28 1 96.12 203 ARG B N 1
ATOM 6330 C CA . ARG B 1 203 ? -1.365 -13.625 -28.188 1 96.12 203 ARG B CA 1
ATOM 6331 C C . ARG B 1 203 ? -2.145 -14.938 -28.219 1 96.12 203 ARG B C 1
ATOM 6333 O O . ARG B 1 203 ? -3.217 -15.039 -27.609 1 96.12 203 ARG B O 1
ATOM 6340 N N . VAL B 1 204 ? -1.659 -15.891 -28.984 1 96.44 204 VAL B N 1
ATOM 6341 C CA . VAL B 1 204 ? -2.311 -17.188 -29.125 1 96.44 204 VAL B CA 1
ATOM 6342 C C . VAL B 1 204 ? -1.313 -18.297 -28.812 1 96.44 204 VAL B C 1
ATOM 6344 O O . VAL B 1 204 ? -0.227 -18.344 -29.391 1 96.44 204 VAL B O 1
ATOM 6347 N N . ILE B 1 205 ? -1.723 -19.188 -27.938 1 96.19 205 ILE B N 1
ATOM 6348 C CA . ILE B 1 205 ? -0.804 -20.25 -27.578 1 96.19 205 ILE B CA 1
ATOM 6349 C C . ILE B 1 205 ? -1.581 -21.562 -27.391 1 96.19 205 ILE B C 1
ATOM 6351 O O . ILE B 1 205 ? -2.814 -21.562 -27.391 1 96.19 205 ILE B O 1
ATOM 6355 N N . SER B 1 206 ? -0.809 -22.656 -27.391 1 93.94 206 SER B N 1
ATOM 6356 C CA . SER B 1 206 ? -1.302 -23.969 -26.984 1 93.94 206 SER B CA 1
ATOM 6357 C C . SER B 1 206 ? -0.6 -24.453 -25.719 1 93.94 206 SER B C 1
ATOM 6359 O O . SER B 1 206 ? 0.622 -24.344 -25.609 1 93.94 206 SER B O 1
ATOM 6361 N N . MET B 1 207 ? -1.412 -24.766 -24.812 1 93.38 207 MET B N 1
ATOM 6362 C CA . MET B 1 207 ? -0.826 -25.312 -23.594 1 93.38 207 MET B CA 1
ATOM 6363 C C . MET B 1 207 ? -1.225 -26.781 -23.406 1 93.38 207 MET B C 1
ATOM 6365 O O . MET B 1 207 ? -2.229 -27.234 -23.969 1 93.38 207 MET B O 1
ATOM 6369 N N . ILE B 1 208 ? -0.506 -27.469 -22.578 1 92.25 208 ILE B N 1
ATOM 6370 C CA . ILE B 1 208 ? -0.684 -28.906 -22.422 1 92.25 208 ILE B CA 1
ATOM 6371 C C . ILE B 1 208 ? -1.935 -29.188 -21.578 1 92.25 208 ILE B C 1
ATOM 6373 O O . ILE B 1 208 ? -2.521 -30.266 -21.672 1 92.25 208 ILE B O 1
ATOM 6377 N N . ARG B 1 209 ? -2.389 -28.219 -20.812 1 92.94 209 ARG B N 1
ATOM 6378 C CA . ARG B 1 209 ? -3.484 -28.406 -19.875 1 92.94 209 ARG B CA 1
ATOM 6379 C C . ARG B 1 209 ? -4.836 -28.203 -20.547 1 92.94 209 ARG B C 1
ATOM 6381 O O . ARG B 1 209 ? -5.879 -28.281 -19.906 1 92.94 209 ARG B O 1
ATOM 6388 N N . HIS B 1 210 ? -4.828 -27.922 -21.797 1 93.75 210 HIS B N 1
ATOM 6389 C CA . HIS B 1 210 ? -6.055 -27.672 -22.547 1 93.75 210 HIS B CA 1
ATOM 6390 C C . HIS B 1 210 ? -5.914 -28.094 -24 1 93.75 210 HIS B C 1
ATOM 6392 O O . HIS B 1 210 ? -4.852 -27.938 -24.609 1 93.75 210 HIS B O 1
ATOM 6398 N N . VAL B 1 211 ? -6.992 -28.578 -24.594 1 91.44 211 VAL B N 1
ATOM 6399 C CA . VAL B 1 211 ? -6.941 -29.188 -25.922 1 91.44 211 VAL B CA 1
ATOM 6400 C C . VAL B 1 211 ? -6.969 -28.094 -26.984 1 91.44 211 VAL B C 1
ATOM 6402 O O . VAL B 1 211 ? -6.32 -28.234 -28.031 1 91.44 211 VAL B O 1
ATOM 6405 N N . HIS B 1 212 ? -7.629 -26.984 -26.719 1 93.62 212 HIS B N 1
ATOM 6406 C CA . HIS B 1 212 ? -7.781 -25.922 -27.703 1 93.62 212 HIS B CA 1
ATOM 6407 C C . HIS B 1 212 ? -6.73 -24.828 -27.516 1 93.62 212 HIS B C 1
ATOM 6409 O O . HIS B 1 212 ? -6.152 -24.703 -26.438 1 93.62 212 HIS B O 1
ATOM 6415 N N . ARG B 1 213 ? -6.555 -24.125 -28.578 1 95.12 213 ARG B N 1
ATOM 6416 C CA . ARG B 1 213 ? -5.738 -22.922 -28.469 1 95.12 213 ARG B CA 1
ATOM 6417 C C . ARG B 1 213 ? -6.426 -21.875 -27.609 1 95.12 213 ARG B C 1
ATOM 6419 O O . ARG B 1 213 ? -7.656 -21.781 -27.594 1 95.12 213 ARG B O 1
ATOM 6426 N N . ILE B 1 214 ? -5.641 -21.156 -26.906 1 96.38 214 ILE B N 1
ATOM 6427 C CA . ILE B 1 214 ? -6.195 -20.094 -26.078 1 96.38 214 ILE B CA 1
ATOM 6428 C C . ILE B 1 214 ? -5.602 -18.75 -26.484 1 96.38 214 ILE B C 1
ATOM 6430 O O . ILE B 1 214 ? -4.516 -18.688 -27.078 1 96.38 214 ILE B O 1
ATOM 6434 N N . SER B 1 215 ? -6.301 -17.766 -26.234 1 96.56 215 SER B N 1
ATOM 6435 C CA . SER B 1 215 ? -5.895 -16.422 -26.656 1 96.56 215 SER B CA 1
ATOM 6436 C C . SER B 1 215 ? -5.867 -15.461 -25.484 1 96.56 215 SER B C 1
ATOM 6438 O O . SER B 1 215 ? -6.668 -15.578 -24.547 1 96.56 215 SER B O 1
ATOM 6440 N N . ARG B 1 216 ? -4.992 -14.508 -25.656 1 96.06 216 ARG B N 1
ATOM 6441 C CA . ARG B 1 216 ? -4.832 -13.484 -24.625 1 96.06 216 ARG B CA 1
ATOM 6442 C C . ARG B 1 216 ? -5.977 -12.477 -24.672 1 96.06 216 ARG B C 1
ATOM 6444 O O . ARG B 1 216 ? -6.422 -12.086 -25.75 1 96.06 216 ARG B O 1
ATOM 6451 N N . THR B 1 217 ? -6.52 -12.109 -23.484 1 94.19 217 THR B N 1
ATOM 6452 C CA . THR B 1 217 ? -7.531 -11.062 -23.344 1 94.19 217 THR B CA 1
ATOM 6453 C C . THR B 1 217 ? -7.211 -10.156 -22.172 1 94.19 217 THR B C 1
ATOM 6455 O O . THR B 1 217 ? -6.531 -10.57 -21.219 1 94.19 217 THR B O 1
ATOM 6458 N N . TYR B 1 218 ? -7.637 -8.914 -22.25 1 92.5 218 TYR B N 1
ATOM 6459 C CA . TYR B 1 218 ? -7.379 -7.973 -21.172 1 92.5 218 TYR B CA 1
ATOM 6460 C C . TYR B 1 218 ? -8.609 -7.801 -20.297 1 92.5 218 TYR B C 1
ATOM 6462 O O . TYR B 1 218 ? -8.586 -7.043 -19.328 1 92.5 218 TYR B O 1
ATOM 6470 N N . PHE B 1 219 ? -9.641 -8.5 -20.703 1 89.81 219 PHE B N 1
ATOM 6471 C CA . PHE B 1 219 ? -10.883 -8.422 -19.938 1 89.81 219 PHE B CA 1
ATOM 6472 C C . PHE B 1 219 ? -11.672 -9.719 -20.062 1 89.81 219 PHE B C 1
ATOM 6474 O O . PHE B 1 219 ? -12.227 -10.016 -21.125 1 89.81 219 PHE B O 1
ATOM 6481 N N . LEU B 1 220 ? -11.758 -10.453 -18.984 1 88.19 220 LEU B N 1
ATOM 6482 C CA . LEU B 1 220 ? -12.484 -11.719 -18.969 1 88.19 220 LEU B CA 1
ATOM 6483 C C . LEU B 1 220 ? -13.961 -11.492 -18.656 1 88.19 220 LEU B C 1
ATOM 6485 O O . LEU B 1 220 ? -14.82 -12.25 -19.109 1 88.19 220 LEU B O 1
ATOM 6489 N N . GLY B 1 221 ? -14.25 -10.367 -17.875 1 81.75 221 GLY B N 1
ATOM 6490 C CA . GLY B 1 221 ? -15.633 -10.062 -17.531 1 81.75 221 GLY B CA 1
ATOM 6491 C C . GLY B 1 221 ? -16.047 -10.617 -16.172 1 81.75 221 GLY B C 1
ATOM 6492 O O . GLY B 1 221 ? -15.234 -11.219 -15.469 1 81.75 221 GLY B O 1
ATOM 6493 N N . PHE B 1 222 ? -17.281 -10.359 -15.867 1 79.44 222 PHE B N 1
ATOM 6494 C CA . PHE B 1 222 ? -17.797 -10.766 -14.57 1 79.44 222 PHE B CA 1
ATOM 6495 C C . PHE B 1 222 ? -18.016 -12.273 -14.523 1 79.44 222 PHE B C 1
ATOM 6497 O O . PHE B 1 222 ? -18.453 -12.875 -15.508 1 79.44 222 PHE B O 1
ATOM 6504 N N . GLY B 1 223 ? -17.547 -12.859 -13.375 1 81.12 223 GLY B N 1
ATOM 6505 C CA . GLY B 1 223 ? -17.75 -14.289 -13.203 1 81.12 223 GLY B CA 1
ATOM 6506 C C . GLY B 1 223 ? -16.844 -14.906 -12.148 1 81.12 223 GLY B C 1
ATOM 6507 O O . GLY B 1 223 ? -15.992 -14.227 -11.586 1 81.12 223 GLY B O 1
ATOM 6508 N N . ASP B 1 224 ? -17.219 -16.125 -11.867 1 88.31 224 ASP B N 1
ATOM 6509 C CA . ASP B 1 224 ? -16.375 -16.906 -10.961 1 88.31 224 ASP B CA 1
ATOM 6510 C C . ASP B 1 224 ? -15.359 -17.734 -11.734 1 88.31 224 ASP B C 1
ATOM 6512 O O . ASP B 1 224 ? -15.539 -18.953 -11.906 1 88.31 224 ASP B O 1
ATOM 6516 N N . TRP B 1 225 ? -14.312 -17.109 -12.133 1 93.38 225 TRP B N 1
ATOM 6517 C CA . TRP B 1 225 ? -13.289 -17.734 -12.961 1 93.38 225 TRP B CA 1
ATOM 6518 C C . TRP B 1 225 ? -12.258 -18.453 -12.086 1 93.38 225 TRP B C 1
ATOM 6520 O O . TRP B 1 225 ? -11.82 -17.922 -11.07 1 93.38 225 TRP B O 1
ATOM 6530 N N . LYS B 1 226 ? -11.977 -19.656 -12.5 1 94.81 226 LYS B N 1
ATOM 6531 C CA . LYS B 1 226 ? -10.898 -20.422 -11.867 1 94.81 226 LYS B CA 1
ATOM 6532 C C . LYS B 1 226 ? -9.82 -20.781 -12.883 1 94.81 226 LYS B C 1
ATOM 6534 O O . LYS B 1 226 ? -10.125 -21.203 -14 1 94.81 226 LYS B O 1
ATOM 6539 N N . CYS B 1 227 ? -8.602 -20.578 -12.547 1 96.69 227 CYS B N 1
ATOM 6540 C CA . CYS B 1 227 ? -7.469 -20.828 -13.438 1 96.69 227 CYS B CA 1
ATOM 6541 C C . CYS B 1 227 ? -7.348 -22.312 -13.758 1 96.69 227 CYS B C 1
ATOM 6543 O O . CYS B 1 227 ? -7.379 -23.156 -12.852 1 96.69 227 CYS B O 1
ATOM 6545 N N . GLY B 1 228 ? -7.141 -22.656 -14.953 1 96.06 228 GLY B N 1
ATOM 6546 C CA . GLY B 1 228 ? -7.012 -24.031 -15.391 1 96.06 228 GLY B CA 1
ATOM 6547 C C . GLY B 1 228 ? -5.691 -24.672 -14.992 1 96.06 228 GLY B C 1
ATOM 6548 O O . GLY B 1 228 ? -5.492 -25.875 -15.172 1 96.06 228 GLY B O 1
ATOM 6549 N N . VAL B 1 229 ? -4.824 -23.891 -14.406 1 96 229 VAL B N 1
ATOM 6550 C CA . VAL B 1 229 ? -3.498 -24.406 -14.07 1 96 229 VAL B CA 1
ATOM 6551 C C . VAL B 1 229 ? -3.314 -24.391 -12.555 1 96 229 VAL B C 1
ATOM 6553 O O . VAL B 1 229 ? -3.24 -25.453 -11.93 1 96 229 VAL B O 1
ATOM 6556 N N . CYS B 1 230 ? -3.424 -23.312 -11.914 1 94.5 230 CYS B N 1
ATOM 6557 C CA . CYS B 1 230 ? -3.189 -23.234 -10.477 1 94.5 230 CYS B CA 1
ATOM 6558 C C . CYS B 1 230 ? -4.488 -23.438 -9.703 1 94.5 230 CYS B C 1
ATOM 6560 O O . CYS B 1 230 ? -4.469 -23.656 -8.484 1 94.5 230 CYS B O 1
ATOM 6562 N N . ARG B 1 231 ? -5.586 -23.281 -10.359 1 94.75 231 ARG B N 1
ATOM 6563 C CA . ARG B 1 231 ? -6.926 -23.531 -9.828 1 94.75 231 ARG B CA 1
ATOM 6564 C C . ARG B 1 231 ? -7.336 -22.438 -8.844 1 94.75 231 ARG B C 1
ATOM 6566 O O . ARG B 1 231 ? -8.312 -22.594 -8.109 1 94.75 231 ARG B O 1
ATOM 6573 N N . ARG B 1 232 ? -6.688 -21.375 -8.844 1 94.25 232 ARG B N 1
ATOM 6574 C CA . ARG B 1 232 ? -7.07 -20.219 -8.031 1 94.25 232 ARG B CA 1
ATOM 6575 C C . ARG B 1 232 ? -7.996 -19.297 -8.805 1 94.25 232 ARG B C 1
ATOM 6577 O O . ARG B 1 232 ? -8.086 -19.375 -10.031 1 94.25 232 ARG B O 1
ATOM 6584 N N . ARG B 1 233 ? -8.633 -18.453 -7.992 1 93.81 233 ARG B N 1
ATOM 6585 C CA . ARG B 1 233 ? -9.586 -17.531 -8.602 1 93.81 233 ARG B CA 1
ATOM 6586 C C . ARG B 1 233 ? -8.875 -16.516 -9.492 1 93.81 233 ARG B C 1
ATOM 6588 O O . ARG B 1 233 ? -7.785 -16.047 -9.164 1 93.81 233 ARG B O 1
ATOM 6595 N N . ILE B 1 234 ? -9.5 -16.219 -10.602 1 95.06 234 ILE B N 1
ATOM 6596 C CA . ILE B 1 234 ? -9.016 -15.195 -11.523 1 95.06 234 ILE B CA 1
ATOM 6597 C C . ILE B 1 234 ? -9.867 -13.938 -11.391 1 95.06 234 ILE B C 1
ATOM 6599 O O . ILE B 1 234 ? -11.102 -14.008 -11.391 1 95.06 234 ILE B O 1
ATOM 6603 N N . ASP B 1 235 ? -9.227 -12.883 -11.227 1 92.5 235 ASP B N 1
ATOM 6604 C CA . ASP B 1 235 ? -9.938 -11.609 -11.273 1 92.5 235 ASP B CA 1
ATOM 6605 C C . ASP B 1 235 ? -10.281 -11.227 -12.711 1 92.5 235 ASP B C 1
ATOM 6607 O O . ASP B 1 235 ? -9.406 -10.844 -13.484 1 92.5 235 ASP B O 1
ATOM 6611 N N . GLY B 1 236 ? -11.531 -11.289 -13.055 1 91.69 236 GLY B N 1
ATOM 6612 C CA . GLY B 1 236 ? -11.992 -11.094 -14.422 1 91.69 236 GLY B CA 1
ATOM 6613 C C . GLY B 1 236 ? -11.836 -9.664 -14.898 1 91.69 236 GLY B C 1
ATOM 6614 O O . GLY B 1 236 ? -12.078 -9.367 -16.078 1 91.69 236 GLY B O 1
ATOM 6615 N N . ARG B 1 237 ? -11.469 -8.773 -14.117 1 91.31 237 ARG B N 1
ATOM 6616 C CA . ARG B 1 237 ? -11.281 -7.367 -14.469 1 91.31 237 ARG B CA 1
ATOM 6617 C C . ARG B 1 237 ? -9.977 -7.16 -15.234 1 91.31 237 ARG B C 1
ATOM 6619 O O . ARG B 1 237 ? -9.773 -6.117 -15.859 1 91.31 237 ARG B O 1
ATOM 6626 N N . TYR B 1 238 ? -9.102 -8.148 -15.195 1 93.69 238 TYR B N 1
ATOM 6627 C CA . TYR B 1 238 ? -7.777 -8.031 -15.797 1 93.69 238 TYR B CA 1
ATOM 6628 C C . TYR B 1 238 ? -7.559 -9.109 -16.844 1 93.69 238 TYR B C 1
ATOM 6630 O O . TYR B 1 238 ? -8.492 -9.836 -17.203 1 93.69 238 TYR B O 1
ATOM 6638 N N . GLY B 1 239 ? -6.363 -9.062 -17.297 1 94.94 239 GLY B N 1
ATOM 6639 C CA . GLY B 1 239 ? -6.086 -9.945 -18.422 1 94.94 239 GLY B CA 1
ATOM 6640 C C . GLY B 1 239 ? -5.82 -11.383 -18.016 1 94.94 239 GLY B C 1
ATOM 6641 O O . GLY B 1 239 ? -5.449 -11.641 -16.859 1 94.94 239 GLY B O 1
ATOM 6642 N N . ALA B 1 240 ? -6.07 -12.273 -18.953 1 97.19 240 ALA B N 1
ATOM 6643 C CA . ALA B 1 240 ? -5.883 -13.719 -18.859 1 97.19 240 ALA B CA 1
ATOM 6644 C C . ALA B 1 240 ? -5.906 -14.375 -20.234 1 97.19 240 ALA B C 1
ATOM 6646 O O . ALA B 1 240 ? -5.965 -13.68 -21.25 1 97.19 240 ALA B O 1
ATOM 6647 N N . TYR B 1 241 ? -5.656 -15.609 -20.266 1 97.56 241 TYR B N 1
ATOM 6648 C CA . TYR B 1 241 ? -5.895 -16.375 -21.484 1 97.56 241 TYR B CA 1
ATOM 6649 C C . TYR B 1 241 ? -7.234 -17.094 -21.422 1 97.56 241 TYR B C 1
ATOM 6651 O O . TYR B 1 241 ? -7.613 -17.625 -20.375 1 97.56 241 TYR B O 1
ATOM 6659 N N . SER B 1 242 ? -7.938 -17.094 -22.5 1 97 242 SER B N 1
ATOM 6660 C CA . SER B 1 242 ? -9.242 -17.75 -22.547 1 97 242 SER B CA 1
ATOM 6661 C C . SER B 1 242 ? -9.398 -18.562 -23.828 1 97 242 SER B C 1
ATOM 6663 O O . SER B 1 242 ? -8.633 -18.375 -24.781 1 97 242 SER B O 1
ATOM 6665 N N . CYS B 1 243 ? -10.297 -19.531 -23.828 1 96.31 243 CYS B N 1
ATOM 6666 C CA . CYS B 1 243 ? -10.586 -20.391 -24.969 1 96.31 243 CYS B CA 1
ATOM 6667 C C . CYS B 1 243 ? -11.875 -19.969 -25.656 1 96.31 243 CYS B C 1
ATOM 6669 O O . CYS B 1 243 ? -12.898 -19.766 -24.984 1 96.31 243 CYS B O 1
ATOM 6671 N N . SER B 1 244 ? -11.891 -19.797 -26.969 1 93 244 SER B N 1
ATOM 6672 C CA . SER B 1 244 ? -13.07 -19.375 -27.703 1 93 244 SER B CA 1
ATOM 6673 C C . SER B 1 244 ? -14.078 -20.5 -27.859 1 93 244 SER B C 1
ATOM 6675 O O . SER B 1 244 ? -15.273 -20.266 -28.031 1 93 244 SER B O 1
ATOM 6677 N N . VAL B 1 245 ? -13.602 -21.688 -27.75 1 94.44 245 VAL B N 1
ATOM 6678 C CA . VAL B 1 245 ? -14.445 -22.875 -27.922 1 94.44 245 VAL B CA 1
ATOM 6679 C C . VAL B 1 245 ? -15.078 -23.25 -26.578 1 94.44 245 VAL B C 1
ATOM 6681 O O . VAL B 1 245 ? -16.25 -23.609 -26.516 1 94.44 245 VAL B O 1
ATOM 6684 N N . CYS B 1 246 ? -14.281 -23.156 -25.516 1 94.81 246 CYS B N 1
ATOM 6685 C CA . CYS B 1 246 ? -14.742 -23.469 -24.172 1 94.81 246 CYS B CA 1
ATOM 6686 C C . CYS B 1 246 ? -14.945 -22.203 -23.344 1 94.81 246 CYS B C 1
ATOM 6688 O O . CYS B 1 246 ? -14.023 -21.75 -22.656 1 94.81 246 CYS B O 1
ATOM 6690 N N . PRO B 1 247 ? -16.047 -21.672 -23.281 1 90.12 247 PRO B N 1
ATOM 6691 C CA . PRO B 1 247 ? -16.297 -20.359 -22.703 1 90.12 247 PRO B CA 1
ATOM 6692 C C . PRO B 1 247 ? -16 -20.297 -21.203 1 90.12 247 PRO B C 1
ATOM 6694 O O . PRO B 1 247 ? -15.773 -19.219 -20.641 1 90.12 247 PRO B O 1
ATOM 6697 N N . ASP B 1 248 ? -15.938 -21.375 -20.5 1 90.94 248 ASP B N 1
ATOM 6698 C CA . ASP B 1 248 ? -15.727 -21.359 -19.062 1 90.94 248 ASP B CA 1
ATOM 6699 C C . ASP B 1 248 ? -14.266 -21.672 -18.719 1 90.94 248 ASP B C 1
ATOM 6701 O O . ASP B 1 248 ? -13.938 -21.906 -17.562 1 90.94 248 ASP B O 1
ATOM 6705 N N . TYR B 1 249 ? -13.438 -21.609 -19.766 1 95.94 249 TYR B N 1
ATOM 6706 C CA . TYR B 1 249 ? -12.039 -21.938 -19.5 1 95.94 249 TYR B CA 1
ATOM 6707 C C . TYR B 1 249 ? -11.164 -20.703 -19.562 1 95.94 249 TYR B C 1
ATOM 6709 O O . TYR B 1 249 ? -11.219 -19.938 -20.547 1 95.94 249 TYR B O 1
ATOM 6717 N N . ALA B 1 250 ? -10.406 -20.484 -18.516 1 97.38 250 ALA B N 1
ATOM 6718 C CA . ALA B 1 250 ? -9.461 -19.375 -18.469 1 97.38 250 ALA B CA 1
ATOM 6719 C C . ALA B 1 250 ? -8.234 -19.734 -17.641 1 97.38 250 ALA B C 1
ATOM 6721 O O . ALA B 1 250 ? -8.281 -20.656 -16.812 1 97.38 250 ALA B O 1
ATOM 6722 N N . VAL B 1 251 ? -7.172 -19.078 -17.922 1 97.94 251 VAL B N 1
ATOM 6723 C CA . VAL B 1 251 ? -5.914 -19.312 -17.234 1 97.94 251 VAL B CA 1
ATOM 6724 C C . VAL B 1 251 ? -5.203 -17.984 -16.984 1 97.94 251 VAL B C 1
ATOM 6726 O O . VAL B 1 251 ? -5.223 -17.094 -17.844 1 97.94 251 VAL B O 1
ATOM 6729 N N . HIS B 1 252 ? -4.582 -17.875 -15.828 1 97.44 252 HIS B N 1
ATOM 6730 C CA . HIS B 1 252 ? -3.75 -16.688 -15.594 1 97.44 252 HIS B CA 1
ATOM 6731 C C . HIS B 1 252 ? -2.691 -16.531 -16.672 1 97.44 252 HIS B C 1
ATOM 6733 O O . HIS B 1 252 ? -2.16 -17.531 -17.172 1 97.44 252 HIS B O 1
ATOM 6739 N N . SER B 1 253 ? -2.369 -15.312 -16.953 1 96.69 253 SER B N 1
ATOM 6740 C CA . SER B 1 253 ? -1.35 -15.055 -17.969 1 96.69 253 SER B CA 1
ATOM 6741 C C . SER B 1 253 ? -0.008 -15.656 -17.562 1 96.69 253 SER B C 1
ATOM 6743 O O . SER B 1 253 ? 0.666 -16.281 -18.375 1 96.69 253 SER B O 1
ATOM 6745 N N . ARG B 1 254 ? 0.322 -15.547 -16.344 1 94.5 254 ARG B N 1
ATOM 6746 C CA . ARG B 1 254 ? 1.608 -16.062 -15.883 1 94.5 254 ARG B CA 1
ATOM 6747 C C . ARG B 1 254 ? 1.586 -17.578 -15.766 1 94.5 254 ARG B C 1
ATOM 6749 O O . ARG B 1 254 ? 2.613 -18.234 -15.945 1 94.5 254 ARG B O 1
ATOM 6756 N N . CYS B 1 255 ? 0.471 -18.172 -15.453 1 96.25 255 CYS B N 1
ATOM 6757 C CA . CYS B 1 255 ? 0.332 -19.625 -15.391 1 96.25 255 CYS B CA 1
ATOM 6758 C C . CYS B 1 255 ? 0.393 -20.234 -16.781 1 96.25 255 CYS B C 1
ATOM 6760 O O . CYS B 1 255 ? 1.026 -21.281 -16.984 1 96.25 255 CYS B O 1
ATOM 6762 N N . ALA B 1 256 ? -0.225 -19.578 -17.703 1 97.06 256 ALA B N 1
ATOM 6763 C CA . ALA B 1 256 ? -0.302 -20.078 -19.078 1 97.06 256 ALA B CA 1
ATOM 6764 C C . ALA B 1 256 ? 1.075 -20.078 -19.734 1 97.06 256 ALA B C 1
ATOM 6766 O O . ALA B 1 256 ? 1.339 -20.891 -20.625 1 97.06 256 ALA B O 1
ATOM 6767 N N . THR B 1 257 ? 1.9 -19.219 -19.297 1 95.94 257 THR B N 1
ATOM 6768 C CA . THR B 1 257 ? 3.188 -19.062 -19.969 1 95.94 257 THR B CA 1
ATOM 6769 C C . THR B 1 257 ? 4.312 -19.641 -19.109 1 95.94 257 THR B C 1
ATOM 6771 O O . THR B 1 257 ? 5.48 -19.297 -19.312 1 95.94 257 THR B O 1
ATOM 6774 N N . ARG B 1 258 ? 3.982 -20.359 -18.188 1 94.75 258 ARG B N 1
ATOM 6775 C CA . ARG B 1 258 ? 4.996 -21.078 -17.422 1 94.75 258 ARG B CA 1
ATOM 6776 C C . ARG B 1 258 ? 5.719 -22.109 -18.297 1 94.75 258 ARG B C 1
ATOM 6778 O O . ARG B 1 258 ? 5.117 -22.719 -19.172 1 94.75 258 ARG B O 1
ATOM 6785 N N . ARG B 1 259 ? 6.887 -22.391 -17.906 1 91.75 259 ARG B N 1
ATOM 6786 C CA . ARG B 1 259 ? 7.723 -23.281 -18.703 1 91.75 259 ARG B CA 1
ATOM 6787 C C . ARG B 1 259 ? 7.195 -24.719 -18.672 1 91.75 259 ARG B C 1
ATOM 6789 O O . ARG B 1 259 ? 7.363 -25.469 -19.625 1 91.75 259 ARG B O 1
ATOM 6796 N N . ASP B 1 260 ? 6.598 -25.125 -17.578 1 91.31 260 ASP B N 1
ATOM 6797 C CA . ASP B 1 260 ? 6.109 -26.484 -17.438 1 91.31 260 ASP B CA 1
ATOM 6798 C C . ASP B 1 260 ? 4.746 -26.656 -18.109 1 91.31 260 ASP B C 1
ATOM 6800 O O . ASP B 1 260 ? 4.242 -27.781 -18.234 1 91.31 260 ASP B O 1
ATOM 6804 N N . VAL B 1 261 ? 4.152 -25.609 -18.578 1 95.19 261 VAL B N 1
ATOM 6805 C CA . VAL B 1 261 ? 2.797 -25.656 -19.109 1 95.19 261 VAL B CA 1
ATOM 6806 C C . VAL B 1 261 ? 2.828 -25.328 -20.609 1 95.19 261 VAL B C 1
ATOM 6808 O O . VAL B 1 261 ? 2.086 -25.922 -21.391 1 95.19 261 VAL B O 1
ATOM 6811 N N . TRP B 1 262 ? 3.625 -24.438 -20.984 1 95.44 262 TRP B N 1
ATOM 6812 C CA . TRP B 1 262 ? 3.725 -23.906 -22.344 1 95.44 262 TRP B CA 1
ATOM 6813 C C . TRP B 1 262 ? 5.102 -24.188 -22.938 1 95.44 262 TRP B C 1
ATOM 6815 O O . TRP B 1 262 ? 6.117 -24.062 -22.25 1 95.44 262 TRP B O 1
ATOM 6825 N N . ASP B 1 263 ? 5.133 -24.547 -24.203 1 92.88 263 ASP B N 1
ATOM 6826 C CA . ASP B 1 263 ? 6.391 -24.953 -24.828 1 92.88 263 ASP B CA 1
ATOM 6827 C C . ASP B 1 263 ? 7.113 -23.75 -25.438 1 92.88 263 ASP B C 1
ATOM 6829 O O . ASP B 1 263 ? 8.156 -23.906 -26.078 1 92.88 263 ASP B O 1
ATOM 6833 N N . GLY B 1 264 ? 6.543 -22.531 -25.359 1 93.44 264 GLY B N 1
ATOM 6834 C CA . GLY B 1 264 ? 7.238 -21.344 -25.812 1 93.44 264 GLY B CA 1
ATOM 6835 C C . GLY B 1 264 ? 6.848 -20.922 -27.219 1 93.44 264 GLY B C 1
ATOM 6836 O O . GLY B 1 264 ? 7.32 -19.891 -27.703 1 93.44 264 GLY B O 1
ATOM 6837 N N . ARG B 1 265 ? 5.918 -21.594 -27.844 1 92.25 265 ARG B N 1
ATOM 6838 C CA . ARG B 1 265 ? 5.59 -21.312 -29.234 1 92.25 265 ARG B CA 1
ATOM 6839 C C . ARG B 1 265 ? 4.355 -20.422 -29.328 1 92.25 265 ARG B C 1
ATOM 6841 O O . ARG B 1 265 ? 3.32 -20.719 -28.734 1 92.25 265 ARG B O 1
ATOM 6848 N N . GLU B 1 266 ? 4.453 -19.375 -30.031 1 93.5 266 GLU B N 1
ATOM 6849 C CA . GLU B 1 266 ? 3.33 -18.5 -30.359 1 93.5 266 GLU B CA 1
ATOM 6850 C C . GLU B 1 266 ? 2.637 -18.953 -31.641 1 93.5 266 GLU B C 1
ATOM 6852 O O . GLU B 1 266 ? 3.297 -19.297 -32.625 1 93.5 266 GLU B O 1
ATOM 6857 N N . LEU B 1 267 ? 1.271 -18.875 -31.656 1 93.31 267 LEU B N 1
ATOM 6858 C CA . LEU B 1 267 ? 0.544 -19.531 -32.75 1 93.31 267 LEU B CA 1
ATOM 6859 C C . LEU B 1 267 ? -0.398 -18.547 -33.438 1 93.31 267 LEU B C 1
ATOM 6861 O O . LEU B 1 267 ? -1.286 -18.953 -34.188 1 93.31 267 LEU B O 1
ATOM 6865 N N . GLU B 1 268 ? -0.6 -17.203 -33.156 1 88.31 268 GLU B N 1
ATOM 6866 C CA . GLU B 1 268 ? -1.542 -16.219 -33.688 1 88.31 268 GLU B CA 1
ATOM 6867 C C . GLU B 1 268 ? -1.646 -16.297 -35.219 1 88.31 268 GLU B C 1
ATOM 6869 O O . GLU B 1 268 ? -2.744 -16.219 -35.75 1 88.31 268 GLU B O 1
ATOM 6874 N N . ASP B 1 269 ? -0.803 -16.828 -36.031 1 85.94 269 ASP B N 1
ATOM 6875 C CA . ASP B 1 269 ? -0.855 -16.875 -37.5 1 85.94 269 ASP B CA 1
ATOM 6876 C C . ASP B 1 269 ? -0.528 -18.281 -38.031 1 85.94 269 ASP B C 1
ATOM 6878 O O . ASP B 1 269 ? -0.239 -18.453 -39.219 1 85.94 269 ASP B O 1
ATOM 6882 N N . GLU B 1 270 ? -0.604 -19.156 -37.156 1 87.88 270 GLU B N 1
ATOM 6883 C CA . GLU B 1 270 ? -0.369 -20.547 -37.562 1 87.88 270 GLU B CA 1
ATOM 6884 C C . GLU B 1 270 ? -1.682 -21.312 -37.688 1 87.88 270 GLU B C 1
ATOM 6886 O O . GLU B 1 270 ? -2.549 -21.234 -36.844 1 87.88 270 GLU B O 1
ATOM 6891 N N . PRO B 1 271 ? -1.856 -21.859 -38.812 1 83.56 271 PRO B N 1
ATOM 6892 C CA . PRO B 1 271 ? -3.086 -22.641 -38.969 1 83.56 271 PRO B CA 1
ATOM 6893 C C . PRO B 1 271 ? -3.211 -23.766 -37.969 1 83.56 271 PRO B C 1
ATOM 6895 O O . PRO B 1 271 ? -2.199 -24.312 -37.5 1 83.56 271 PRO B O 1
ATOM 6898 N N . GLU B 1 272 ? -4.367 -23.938 -37.406 1 79.44 272 GLU B N 1
ATOM 6899 C CA . GLU B 1 272 ? -4.586 -25.016 -36.469 1 79.44 272 GLU B CA 1
ATOM 6900 C C . GLU B 1 272 ? -4.426 -26.391 -37.094 1 79.44 272 GLU B C 1
ATOM 6902 O O . GLU B 1 272 ? -5.023 -26.656 -38.156 1 79.44 272 GLU B O 1
ATOM 6907 N N . GLU B 1 273 ? -3.307 -27.062 -36.844 1 65.25 273 GLU B N 1
ATOM 6908 C CA . GLU B 1 273 ? -3.119 -28.406 -37.406 1 65.25 273 GLU B CA 1
ATOM 6909 C C . GLU B 1 273 ? -3.982 -29.422 -36.688 1 65.25 273 GLU B C 1
ATOM 6911 O O . GLU B 1 273 ? -4.215 -29.312 -35.469 1 65.25 273 GLU B O 1
ATOM 6916 N N . SER B 1 274 ? -4.875 -30.156 -37.375 1 61.12 274 SER B N 1
ATOM 6917 C CA . SER B 1 274 ? -5.672 -31.234 -36.812 1 61.12 274 SER B CA 1
ATOM 6918 C C . SER B 1 274 ? -4.789 -32.281 -36.125 1 61.12 274 SER B C 1
ATOM 6920 O O . SER B 1 274 ? -3.816 -32.75 -36.719 1 61.12 274 SER B O 1
ATOM 6922 N N . ASP B 1 275 ? -4.613 -32.219 -34.906 1 58.47 275 ASP B N 1
ATOM 6923 C CA . ASP B 1 275 ? -3.922 -33.281 -34.188 1 58.47 275 ASP B CA 1
ATOM 6924 C C . ASP B 1 275 ? -4.445 -34.656 -34.625 1 58.47 275 ASP B C 1
ATOM 6926 O O . ASP B 1 275 ? -5.582 -35 -34.312 1 58.47 275 ASP B O 1
ATOM 6930 N N . GLU B 1 276 ? -4.027 -35.188 -35.781 1 60.28 276 GLU B N 1
ATOM 6931 C CA . GLU B 1 276 ? -4.441 -36.531 -36.156 1 60.28 276 GLU B CA 1
ATOM 6932 C C . GLU B 1 276 ? -4.141 -37.531 -35.062 1 60.28 276 GLU B C 1
ATOM 6934 O O . GLU B 1 276 ? -2.986 -37.688 -34.656 1 60.28 276 GLU B O 1
ATOM 6939 N N . CYS B 1 277 ? -5.098 -37.781 -34.219 1 67.19 277 CYS B N 1
ATOM 6940 C CA . CYS B 1 277 ? -5 -38.844 -33.219 1 67.19 277 CYS B CA 1
ATOM 6941 C C . CYS B 1 277 ? -4.77 -40.219 -33.906 1 67.19 277 CYS B C 1
ATOM 6943 O O . CYS B 1 277 ? -5.582 -40.625 -34.719 1 67.19 277 CYS B O 1
ATOM 6945 N N . GLU B 1 278 ? -3.533 -40.656 -33.969 1 79.06 278 GLU B N 1
ATOM 6946 C CA . GLU B 1 278 ? -3.287 -42.031 -34.438 1 79.06 278 GLU B CA 1
ATOM 6947 C C . GLU B 1 278 ? -3.928 -43.062 -33.531 1 79.06 278 GLU B C 1
ATOM 6949 O O . GLU B 1 278 ? -3.613 -43.125 -32.312 1 79.06 278 GLU B O 1
ATOM 6954 N N . GLU B 1 279 ? -4.898 -43.75 -34.031 1 87.81 279 GLU B N 1
ATOM 6955 C CA . GLU B 1 279 ? -5.512 -44.844 -33.281 1 87.81 279 GLU B CA 1
ATOM 6956 C C . GLU B 1 279 ? -4.484 -45.906 -32.906 1 87.81 279 GLU B C 1
ATOM 6958 O O . GLU B 1 279 ? -3.613 -46.25 -33.719 1 87.81 279 GLU B O 1
ATOM 6963 N N . PRO B 1 280 ? -4.582 -46.438 -31.781 1 93.94 280 PRO B N 1
ATOM 6964 C CA . PRO B 1 280 ? -3.578 -47.406 -31.328 1 93.94 280 PRO B CA 1
ATOM 6965 C C . PRO B 1 280 ? -3.715 -48.75 -32.031 1 93.94 280 PRO B C 1
ATOM 6967 O O . PRO B 1 280 ? -2.811 -49.594 -31.922 1 93.94 280 PRO B O 1
ATOM 6970 N N . PHE B 1 281 ? -4.855 -49.062 -32.656 1 94.94 281 PHE B N 1
ATOM 6971 C CA . PHE B 1 281 ? -5.02 -50.344 -33.312 1 94.94 281 PHE B CA 1
ATOM 6972 C C . PHE B 1 281 ? -6.012 -50.219 -34.469 1 94.94 281 PHE B C 1
ATOM 6974 O O . PHE B 1 281 ? -6.723 -49.219 -34.594 1 94.94 281 PHE B O 1
ATOM 6981 N N . GLU B 1 282 ? -5.934 -51.188 -35.344 1 95.12 282 GLU B N 1
ATOM 6982 C CA . GLU B 1 282 ? -6.918 -51.375 -36.406 1 95.12 282 GLU B CA 1
ATOM 6983 C C . GLU B 1 282 ? -7.867 -52.531 -36.125 1 95.12 282 GLU B C 1
ATOM 6985 O O . GLU B 1 282 ? -7.441 -53.562 -35.625 1 95.12 282 GLU B O 1
ATOM 6990 N N . VAL B 1 283 ? -9.07 -52.281 -36.344 1 94.81 283 VAL B N 1
ATOM 6991 C CA . VAL B 1 283 ? -10.055 -53.312 -36.125 1 94.81 283 VAL B CA 1
ATOM 6992 C C . VAL B 1 283 ? -10.078 -54.25 -37.344 1 94.81 283 VAL B C 1
ATOM 6994 O O . VAL B 1 283 ? -10.352 -53.812 -38.469 1 94.81 283 VAL B O 1
ATOM 6997 N N . VAL B 1 284 ? -9.828 -55.469 -37.156 1 95.19 284 VAL B N 1
ATOM 6998 C CA . VAL B 1 284 ? -9.789 -56.469 -38.219 1 95.19 284 VAL B CA 1
ATOM 6999 C C . VAL B 1 284 ? -11.164 -57.125 -38.344 1 95.19 284 VAL B C 1
ATOM 7001 O O . VAL B 1 284 ? -11.695 -57.219 -39.469 1 95.19 284 VAL B O 1
ATOM 7004 N N . SER B 1 285 ? -11.727 -57.594 -37.281 1 93.44 285 SER B N 1
ATOM 7005 C CA . SER B 1 285 ? -13.062 -58.188 -37.156 1 93.44 285 SER B CA 1
ATOM 7006 C C . SER B 1 285 ? -13.625 -58.031 -35.75 1 93.44 285 SER B C 1
ATOM 7008 O O . SER B 1 285 ? -13 -57.375 -34.906 1 93.44 285 SER B O 1
ATOM 7010 N N . ASP B 1 286 ? -14.836 -58.594 -35.625 1 90.94 286 ASP B N 1
ATOM 7011 C CA . ASP B 1 286 ? -15.469 -58.469 -34.312 1 90.94 286 ASP B CA 1
ATOM 7012 C C . ASP B 1 286 ? -14.617 -59.125 -33.219 1 90.94 286 ASP B C 1
ATOM 7014 O O . ASP B 1 286 ? -14.406 -60.344 -33.25 1 90.94 286 ASP B O 1
ATOM 7018 N N . GLY B 1 287 ? -14.125 -58.281 -32.406 1 91.94 287 GLY B N 1
ATOM 7019 C CA . GLY B 1 287 ? -13.352 -58.812 -31.281 1 91.94 287 GLY B CA 1
ATOM 7020 C C . GLY B 1 287 ? -11.898 -59.062 -31.625 1 91.94 287 GLY B C 1
ATOM 7021 O O . GLY B 1 287 ? -11.164 -59.656 -30.828 1 91.94 287 GLY B O 1
ATOM 7022 N N . VAL B 1 288 ? -11.508 -58.781 -32.781 1 95.81 288 VAL B N 1
ATOM 7023 C CA . VAL B 1 288 ? -10.133 -59 -33.219 1 95.81 288 VAL B CA 1
ATOM 7024 C C . VAL B 1 288 ? -9.516 -57.688 -33.656 1 95.81 288 VAL B C 1
ATOM 7026 O O . VAL B 1 288 ? -10.094 -56.969 -34.438 1 95.81 288 VAL B O 1
ATOM 7029 N N . ILE B 1 289 ? -8.359 -57.438 -33.062 1 96.5 289 ILE B N 1
ATOM 7030 C CA . ILE B 1 289 ? -7.695 -56.156 -33.406 1 96.5 289 ILE B CA 1
ATOM 7031 C C . ILE B 1 289 ? -6.25 -56.438 -33.812 1 96.5 289 ILE B C 1
ATOM 7033 O O . ILE B 1 289 ? -5.715 -57.531 -33.562 1 96.5 289 ILE B O 1
ATOM 7037 N N . ASN B 1 290 ? -5.707 -55.469 -34.594 1 96.94 290 ASN B N 1
ATOM 7038 C CA . ASN B 1 290 ? -4.273 -55.375 -34.844 1 96.94 290 ASN B CA 1
ATOM 7039 C C . ASN B 1 290 ? -3.643 -54.156 -34.188 1 96.94 290 ASN B C 1
ATOM 7041 O O . ASN B 1 290 ? -3.793 -53.031 -34.656 1 96.94 290 ASN B O 1
ATOM 7045 N N . HIS B 1 291 ? -3.027 -54.406 -33.125 1 95.81 291 HIS B N 1
ATOM 7046 C CA . HIS B 1 291 ? -2.498 -53.375 -32.281 1 95.81 291 HIS B CA 1
ATOM 7047 C C . HIS B 1 291 ? -1.113 -52.906 -32.719 1 95.81 291 HIS B C 1
ATOM 7049 O O . HIS B 1 291 ? -0.314 -53.75 -33.188 1 95.81 291 HIS B O 1
ATOM 7055 N N . PHE B 1 292 ? -0.77 -51.688 -32.625 1 94.06 292 PHE B N 1
ATOM 7056 C CA . PHE B 1 292 ? 0.466 -51.125 -33.125 1 94.06 292 PHE B CA 1
ATOM 7057 C C . PHE B 1 292 ? 1.681 -51.781 -32.5 1 94.06 292 PHE B C 1
ATOM 7059 O O . PHE B 1 292 ? 2.76 -51.812 -33.094 1 94.06 292 PHE B O 1
ATOM 7066 N N . SER B 1 293 ? 1.614 -52.281 -31.234 1 92.75 293 SER B N 1
ATOM 7067 C CA . SER B 1 293 ? 2.73 -52.875 -30.5 1 92.75 293 SER B CA 1
ATOM 7068 C C . SER B 1 293 ? 2.982 -54.312 -30.953 1 92.75 293 SER B C 1
ATOM 7070 O O . SER B 1 293 ? 3.982 -54.938 -30.562 1 92.75 293 SER B O 1
ATOM 7072 N N . HIS B 1 294 ? 2.123 -54.875 -31.641 1 92.94 294 HIS B N 1
ATOM 7073 C CA . HIS B 1 294 ? 2.193 -56.219 -32.125 1 92.94 294 HIS B CA 1
ATOM 7074 C C . HIS B 1 294 ? 1.551 -56.375 -33.5 1 92.94 294 HIS B C 1
ATOM 7076 O O . HIS B 1 294 ? 0.577 -57.094 -33.656 1 92.94 294 HIS B O 1
ATOM 7082 N N . ARG B 1 295 ? 2.182 -55.906 -34.469 1 91.75 295 ARG B N 1
ATOM 7083 C CA . ARG B 1 295 ? 1.6 -55.781 -35.781 1 91.75 295 ARG B CA 1
ATOM 7084 C C . ARG B 1 295 ? 1.644 -57.094 -36.562 1 91.75 295 ARG B C 1
ATOM 7086 O O . ARG B 1 295 ? 0.863 -57.312 -37.469 1 91.75 295 ARG B O 1
ATOM 7093 N N . GLU B 1 296 ? 2.477 -57.969 -36.156 1 92.56 296 GLU B N 1
ATOM 7094 C CA . GLU B 1 296 ? 2.689 -59.25 -36.844 1 92.56 296 GLU B CA 1
ATOM 7095 C C . GLU B 1 296 ? 1.487 -60.156 -36.719 1 92.56 296 GLU B C 1
ATOM 7097 O O . GLU B 1 296 ? 1.223 -61 -37.594 1 92.56 296 GLU B O 1
ATOM 7102 N N . HIS B 1 297 ? 0.815 -60.031 -35.562 1 95.62 297 HIS B N 1
ATOM 7103 C CA . HIS B 1 297 ? -0.301 -60.938 -35.281 1 95.62 297 HIS B CA 1
ATOM 7104 C C . HIS B 1 297 ? -1.526 -60.188 -34.812 1 95.62 297 HIS B C 1
ATOM 7106 O O . HIS B 1 297 ? -1.4 -59.062 -34.25 1 95.62 297 HIS B O 1
ATOM 7112 N N . ASN B 1 298 ? -2.648 -60.781 -35.062 1 96.5 298 ASN B N 1
ATOM 7113 C CA . ASN B 1 298 ? -3.898 -60.219 -34.562 1 96.5 298 ASN B CA 1
ATOM 7114 C C . ASN B 1 298 ? -4.168 -60.625 -33.125 1 96.5 298 ASN B C 1
ATOM 7116 O O . ASN B 1 298 ? -3.727 -61.719 -32.688 1 96.5 298 ASN B O 1
ATOM 7120 N N . LEU B 1 299 ? -4.773 -59.75 -32.438 1 96.06 299 LEU B N 1
ATOM 7121 C CA . LEU B 1 299 ? -5.152 -60.031 -31.062 1 96.06 299 LEU B CA 1
ATOM 7122 C C . LEU B 1 299 ? -6.652 -60.281 -30.938 1 96.06 299 LEU B C 1
ATOM 7124 O O . LEU B 1 299 ? -7.449 -59.594 -31.594 1 96.06 299 LEU B O 1
ATOM 7128 N N . ARG B 1 300 ? -7.047 -61.281 -30.156 1 95.5 300 ARG B N 1
ATOM 7129 C CA . ARG B 1 300 ? -8.453 -61.594 -29.953 1 95.5 300 ARG B CA 1
ATOM 7130 C C . ARG B 1 300 ? -8.898 -61.25 -28.531 1 95.5 300 ARG B C 1
ATOM 7132 O O . ARG B 1 300 ? -8.172 -61.5 -27.578 1 95.5 300 ARG B O 1
ATOM 7139 N N . LEU B 1 301 ? -10.062 -60.75 -28.438 1 93.69 301 LEU B N 1
ATOM 7140 C CA . LEU B 1 301 ? -10.641 -60.375 -27.141 1 93.69 301 LEU B CA 1
ATOM 7141 C C . LEU B 1 301 ? -11.133 -61.625 -26.406 1 93.69 301 LEU B C 1
ATOM 7143 O O . LEU B 1 301 ? -11.867 -62.438 -26.969 1 93.69 301 LEU B O 1
ATOM 7147 N N . GLU B 1 302 ? -10.664 -61.75 -25.25 1 88.19 302 GLU B N 1
ATOM 7148 C CA . GLU B 1 302 ? -11.055 -62.906 -24.422 1 88.19 302 GLU B CA 1
ATOM 7149 C C . GLU B 1 302 ? -11.57 -62.438 -23.062 1 88.19 302 GLU B C 1
ATOM 7151 O O . GLU B 1 302 ? -11.25 -61.312 -22.625 1 88.19 302 GLU B O 1
ATOM 7156 N N . ASP B 1 303 ? -12.477 -63.156 -22.516 1 78.69 303 ASP B N 1
ATOM 7157 C CA . ASP B 1 303 ? -12.992 -62.875 -21.188 1 78.69 303 ASP B CA 1
ATOM 7158 C C . ASP B 1 303 ? -12.203 -63.625 -20.125 1 78.69 303 ASP B C 1
ATOM 7160 O O . ASP B 1 303 ? -12.062 -64.875 -20.188 1 78.69 303 ASP B O 1
ATOM 7164 N N . GLY B 1 304 ? -11.516 -62.969 -19.203 1 65.44 304 GLY B N 1
ATOM 7165 C CA . GLY B 1 304 ? -10.703 -63.562 -18.141 1 65.44 304 GLY B CA 1
ATOM 7166 C C . GLY B 1 304 ? -11.445 -64.562 -17.328 1 65.44 304 GLY B C 1
ATOM 7167 O O . GLY B 1 304 ? -10.828 -65.5 -16.719 1 65.44 304 GLY B O 1
ATOM 7168 N N . LEU B 1 305 ? -12.828 -64.5 -17.234 1 63.12 305 LEU B N 1
ATOM 7169 C CA . LEU B 1 305 ? -13.609 -65.5 -16.469 1 63.12 305 LEU B CA 1
ATOM 7170 C C . LEU B 1 305 ? -13.531 -66.875 -17.125 1 63.12 305 LEU B C 1
ATOM 7172 O O . LEU B 1 305 ? -13.711 -67.875 -16.453 1 63.12 305 LEU B O 1
ATOM 7176 N N . SER B 1 306 ? -13.305 -66.875 -18.375 1 57.31 306 SER B N 1
ATOM 7177 C CA . SER B 1 306 ? -13.32 -68.125 -19.078 1 57.31 306 SER B CA 1
ATOM 7178 C C . SER B 1 306 ? -12.008 -68.875 -18.891 1 57.31 306 SER B C 1
ATOM 7180 O O . SER B 1 306 ? -11.883 -70.062 -19.281 1 57.31 306 SER B O 1
ATOM 7182 N N . LEU B 1 307 ? -11.016 -68.188 -18.531 1 55.88 307 LEU B N 1
ATOM 7183 C CA . LEU B 1 307 ? -9.734 -68.875 -18.422 1 55.88 307 LEU B CA 1
ATOM 7184 C C . LEU B 1 307 ? -9.664 -69.688 -17.125 1 55.88 307 LEU B C 1
ATOM 7186 O O . LEU B 1 307 ? -9.938 -69.188 -16.047 1 55.88 307 LEU B O 1
ATOM 7190 N N . THR B 1 308 ? -10 -70.938 -17.141 1 51.25 308 THR B N 1
ATOM 7191 C CA . THR B 1 308 ? -9.938 -71.938 -16.062 1 51.25 308 THR B CA 1
ATOM 7192 C C . THR B 1 308 ? -8.672 -71.75 -15.234 1 51.25 308 THR B C 1
ATOM 7194 O O . THR B 1 308 ? -8.68 -71.938 -14.016 1 51.25 308 THR B O 1
ATOM 7197 N N . ASN B 1 309 ? -7.414 -71.75 -15.781 1 49.31 309 ASN B N 1
ATOM 7198 C CA . ASN B 1 309 ? -6.148 -71.812 -15.055 1 49.31 309 ASN B CA 1
ATOM 7199 C C . ASN B 1 309 ? -5.59 -70.438 -14.766 1 49.31 309 ASN B C 1
ATOM 7201 O O . ASN B 1 309 ? -4.523 -70.062 -15.266 1 49.31 309 ASN B O 1
ATOM 7205 N N . ILE B 1 310 ? -6.297 -69.5 -14.406 1 52.06 310 ILE B N 1
ATOM 7206 C CA . ILE B 1 310 ? -6.074 -68.125 -14.117 1 52.06 310 ILE B CA 1
ATOM 7207 C C . ILE B 1 310 ? -4.949 -67.938 -13.094 1 52.06 310 ILE B C 1
ATOM 7209 O O . ILE B 1 310 ? -4.465 -66.875 -12.852 1 52.06 310 ILE B O 1
ATOM 7213 N N . ASN B 1 311 ? -4.656 -69.062 -12.453 1 52.47 311 ASN B N 1
ATOM 7214 C CA . ASN B 1 311 ? -3.688 -69 -11.367 1 52.47 311 ASN B CA 1
ATOM 7215 C C . ASN B 1 311 ? -2.266 -68.812 -11.898 1 52.47 311 ASN B C 1
ATOM 7217 O O . ASN B 1 311 ? -1.301 -68.875 -11.133 1 52.47 311 ASN B O 1
ATOM 7221 N N . ASP B 1 312 ? -2.25 -68.625 -13.234 1 59.66 312 ASP B N 1
ATOM 7222 C CA . ASP B 1 312 ? -0.875 -68.5 -13.719 1 59.66 312 ASP B CA 1
ATOM 7223 C C . ASP B 1 312 ? -0.329 -67.125 -13.531 1 59.66 312 ASP B C 1
ATOM 7225 O O . ASP B 1 312 ? -0.849 -66.125 -14.109 1 59.66 312 ASP B O 1
ATOM 7229 N N . ILE B 1 313 ? 0.57 -66.938 -12.625 1 62.06 313 ILE B N 1
ATOM 7230 C CA . ILE B 1 313 ? 1.238 -65.688 -12.227 1 62.06 313 ILE B CA 1
ATOM 7231 C C . ILE B 1 313 ? 1.917 -65.062 -13.438 1 62.06 313 ILE B C 1
ATOM 7233 O O . ILE B 1 313 ? 2.176 -63.875 -13.445 1 62.06 313 ILE B O 1
ATOM 7237 N N . CYS B 1 314 ? 1.963 -65.812 -14.516 1 66.12 314 CYS B N 1
ATOM 7238 C CA . CYS B 1 314 ? 2.758 -65.312 -15.625 1 66.12 314 CYS B CA 1
ATOM 7239 C C . CYS B 1 314 ? 1.873 -64.625 -16.656 1 66.12 314 CYS B C 1
ATOM 7241 O O . CYS B 1 314 ? 2.375 -63.969 -17.578 1 66.12 314 CYS B O 1
ATOM 7243 N N . LEU B 1 315 ? 0.633 -64.812 -16.484 1 80.75 315 LEU B N 1
ATOM 7244 C CA . LEU B 1 315 ? -0.26 -64.125 -17.422 1 80.75 315 LEU B CA 1
ATOM 7245 C C . LEU B 1 315 ? -0.445 -62.656 -17.047 1 80.75 315 LEU B C 1
ATOM 7247 O O . LEU B 1 315 ? -1.325 -62.344 -16.266 1 80.75 315 LEU B O 1
ATOM 7251 N N . ARG B 1 316 ? 0.374 -61.875 -17.562 1 87.56 316 ARG B N 1
ATOM 7252 C CA . ARG B 1 316 ? 0.382 -60.438 -17.25 1 87.56 316 ARG B CA 1
ATOM 7253 C C . ARG B 1 316 ? 0.274 -59.594 -18.5 1 87.56 316 ARG B C 1
ATOM 7255 O O . ARG B 1 316 ? 0.734 -60 -19.578 1 87.56 316 ARG B O 1
ATOM 7262 N N . CYS B 1 317 ? -0.319 -58.531 -18.344 1 91.56 317 CYS B N 1
ATOM 7263 C CA . CYS B 1 317 ? -0.458 -57.562 -19.438 1 91.56 317 CYS B CA 1
ATOM 7264 C C . CYS B 1 317 ? 0.903 -57.031 -19.859 1 91.56 317 CYS B C 1
ATOM 7266 O O . CYS B 1 317 ? 1.725 -56.688 -19.016 1 91.56 317 CYS B O 1
ATOM 7268 N N . ARG B 1 318 ? 1.135 -56.906 -21.125 1 91.25 318 ARG B N 1
ATOM 7269 C CA . ARG B 1 318 ? 2.426 -56.469 -21.641 1 91.25 318 ARG B CA 1
ATOM 7270 C C . ARG B 1 318 ? 2.594 -54.969 -21.469 1 91.25 318 ARG B C 1
ATOM 7272 O O . ARG B 1 318 ? 3.707 -54.438 -21.578 1 91.25 318 ARG B O 1
ATOM 7279 N N . ALA B 1 319 ? 1.531 -54.281 -21.219 1 93.5 319 ALA B N 1
ATOM 7280 C CA . ALA B 1 319 ? 1.587 -52.844 -21.094 1 93.5 319 ALA B CA 1
ATOM 7281 C C . ALA B 1 319 ? 1.783 -52.406 -19.641 1 93.5 319 ALA B C 1
ATOM 7283 O O . ALA B 1 319 ? 2.803 -51.812 -19.297 1 93.5 319 ALA B O 1
ATOM 7284 N N . CYS B 1 320 ? 0.923 -52.781 -18.75 1 92 320 CYS B N 1
ATOM 7285 C CA . CYS B 1 320 ? 0.983 -52.312 -17.359 1 92 320 CYS B CA 1
ATOM 7286 C C . CYS B 1 320 ? 1.681 -53.344 -16.484 1 92 320 CYS B C 1
ATOM 7288 O O . CYS B 1 320 ? 1.963 -53.094 -15.312 1 92 320 CYS B O 1
ATOM 7290 N N . ALA B 1 321 ? 1.901 -54.531 -16.922 1 89.38 321 ALA B N 1
ATOM 7291 C CA . ALA B 1 321 ? 2.588 -55.625 -16.234 1 89.38 321 ALA B CA 1
ATOM 7292 C C . ALA B 1 321 ? 1.745 -56.156 -15.07 1 89.38 321 ALA B C 1
ATOM 7294 O O . ALA B 1 321 ? 2.26 -56.844 -14.188 1 89.38 321 ALA B O 1
ATOM 7295 N N . ARG B 1 322 ? 0.476 -55.844 -15.055 1 88.31 322 ARG B N 1
ATOM 7296 C CA . ARG B 1 322 ? -0.417 -56.375 -14.031 1 88.31 322 ARG B CA 1
ATOM 7297 C C . ARG B 1 322 ? -1.059 -57.688 -14.5 1 88.31 322 ARG B C 1
ATOM 7299 O O . ARG B 1 322 ? -1.17 -57.938 -15.703 1 88.31 322 ARG B O 1
ATOM 7306 N N . PRO B 1 323 ? -1.425 -58.438 -13.5 1 83.5 323 PRO B N 1
ATOM 7307 C CA . PRO B 1 323 ? -2.08 -59.688 -13.867 1 83.5 323 PRO B CA 1
ATOM 7308 C C . PRO B 1 323 ? -3.445 -59.469 -14.516 1 83.5 323 PRO B C 1
ATOM 7310 O O . PRO B 1 323 ? -4.113 -58.469 -14.242 1 83.5 323 PRO B O 1
ATOM 7313 N N . VAL B 1 324 ? -3.754 -60.438 -15.453 1 81.88 324 VAL B N 1
ATOM 7314 C CA . VAL B 1 324 ? -5.035 -60.344 -16.141 1 81.88 324 VAL B CA 1
ATOM 7315 C C . VAL B 1 324 ? -6.074 -61.188 -15.406 1 81.88 324 VAL B C 1
ATOM 7317 O O . VAL B 1 324 ? -5.871 -62.406 -15.203 1 81.88 324 VAL B O 1
ATOM 7320 N N . TYR B 1 325 ? -6.633 -60.844 -14.414 1 70 325 TYR B N 1
ATOM 7321 C CA . TYR B 1 325 ? -7.625 -61.594 -13.672 1 70 325 TYR B CA 1
ATOM 7322 C C . TYR B 1 325 ? -8.922 -61.719 -14.469 1 70 325 TYR B C 1
ATOM 7324 O O . TYR B 1 325 ? -8.906 -62.156 -15.625 1 70 325 TYR B O 1
ATOM 7332 N N . SER B 1 326 ? -9.984 -61.281 -13.93 1 65.94 326 SER B N 1
ATOM 7333 C CA . SER B 1 326 ? -11.336 -61.438 -14.461 1 65.94 326 SER B CA 1
ATOM 7334 C C . SER B 1 326 ? -11.672 -60.344 -15.461 1 65.94 326 SER B C 1
ATOM 7336 O O . SER B 1 326 ? -12.781 -60.312 -16 1 65.94 326 SER B O 1
ATOM 7338 N N . ASN B 1 327 ? -10.688 -59.656 -15.883 1 75.94 327 ASN B N 1
ATOM 7339 C CA . ASN B 1 327 ? -10.977 -58.562 -16.797 1 75.94 327 ASN B CA 1
ATOM 7340 C C . ASN B 1 327 ? -10.891 -59 -18.266 1 75.94 327 ASN B C 1
ATOM 7342 O O . ASN B 1 327 ? -10.43 -60.094 -18.547 1 75.94 327 ASN B O 1
ATOM 7346 N N . MET B 1 328 ? -11.445 -58.188 -19.109 1 87.19 328 MET B N 1
ATOM 7347 C CA . MET B 1 328 ? -11.32 -58.438 -20.547 1 87.19 328 MET B CA 1
ATOM 7348 C C . MET B 1 328 ? -9.914 -58.094 -21.031 1 87.19 328 MET B C 1
ATOM 7350 O O . MET B 1 328 ? -9.297 -57.156 -20.562 1 87.19 328 MET B O 1
ATOM 7354 N N . PHE B 1 329 ? -9.383 -59.031 -21.797 1 91.94 329 PHE B N 1
ATOM 7355 C CA . PHE B 1 329 ? -8.031 -58.781 -22.312 1 91.94 329 PHE B CA 1
ATOM 7356 C C . PHE B 1 329 ? -7.895 -59.281 -23.734 1 91.94 329 PHE B C 1
ATOM 7358 O O . PHE B 1 329 ? -8.711 -60.094 -24.203 1 91.94 329 PHE B O 1
ATOM 7365 N N . TYR B 1 330 ? -6.984 -58.75 -24.391 1 93.62 330 TYR B N 1
ATOM 7366 C CA . TYR B 1 330 ? -6.621 -59.188 -25.719 1 93.62 330 TYR B CA 1
ATOM 7367 C C . TYR B 1 330 ? -5.438 -60.156 -25.672 1 93.62 330 TYR B C 1
ATOM 7369 O O . TYR B 1 330 ? -4.48 -59.938 -24.922 1 93.62 330 TYR B O 1
ATOM 7377 N N . SER B 1 331 ? -5.52 -61.25 -26.391 1 92.94 331 SER B N 1
ATOM 7378 C CA . SER B 1 331 ? -4.414 -62.188 -26.484 1 92.94 331 SER B CA 1
ATOM 7379 C C . SER B 1 331 ? -4.066 -62.469 -27.938 1 92.94 331 SER B C 1
ATOM 7381 O O . SER B 1 331 ? -4.945 -62.5 -28.812 1 92.94 331 SER B O 1
ATOM 7383 N N . CYS B 1 332 ? -2.783 -62.562 -28.188 1 94.19 332 CYS B N 1
ATOM 7384 C CA . CYS B 1 332 ? -2.336 -62.875 -29.547 1 94.19 332 CYS B CA 1
ATOM 7385 C C . CYS B 1 332 ? -2.85 -64.25 -30 1 94.19 332 CYS B C 1
ATOM 7387 O O . CYS B 1 332 ? -2.844 -65.188 -29.219 1 94.19 332 CYS B O 1
ATOM 7389 N N . MET B 1 333 ? -3.209 -64.312 -31.156 1 92.31 333 MET B N 1
ATOM 7390 C CA . MET B 1 333 ? -3.785 -65.562 -31.703 1 92.31 333 MET B CA 1
ATOM 7391 C C . MET B 1 333 ? -2.691 -66.562 -32.062 1 92.31 333 MET B C 1
ATOM 7393 O O . MET B 1 333 ? -2.965 -67.75 -32.281 1 92.31 333 MET B O 1
ATOM 7397 N N . GLN B 1 334 ? -1.495 -66.125 -32.156 1 92.31 334 GLN B N 1
ATOM 7398 C CA . GLN B 1 334 ? -0.407 -67 -32.625 1 92.31 334 GLN B CA 1
ATOM 7399 C C . GLN B 1 334 ? 0.643 -67.188 -31.516 1 92.31 334 GLN B C 1
ATOM 7401 O O . GLN B 1 334 ? 1.333 -68.188 -31.469 1 92.31 334 GLN B O 1
ATOM 7406 N N . CYS B 1 335 ? 0.777 -66.062 -30.75 1 86.75 335 CYS B N 1
ATOM 7407 C CA . CYS B 1 335 ? 1.775 -66.062 -29.688 1 86.75 335 CYS B CA 1
ATOM 7408 C C . CYS B 1 335 ? 1.123 -66.375 -28.344 1 86.75 335 CYS B C 1
ATOM 7410 O O . CYS B 1 335 ? 0.008 -65.875 -28.078 1 86.75 335 CYS B O 1
ATOM 7412 N N . ASP B 1 336 ? 1.838 -67.062 -27.562 1 79.38 336 ASP B N 1
ATOM 7413 C CA . ASP B 1 336 ? 1.269 -67.438 -26.266 1 79.38 336 ASP B CA 1
ATOM 7414 C C . ASP B 1 336 ? 1.596 -66.375 -25.203 1 79.38 336 ASP B C 1
ATOM 7416 O O . ASP B 1 336 ? 0.944 -66.312 -24.156 1 79.38 336 ASP B O 1
ATOM 7420 N N . ASP B 1 337 ? 2.416 -65.5 -25.469 1 82.12 337 ASP B N 1
ATOM 7421 C CA . ASP B 1 337 ? 2.902 -64.688 -24.375 1 82.12 337 ASP B CA 1
ATOM 7422 C C . ASP B 1 337 ? 2.549 -63.219 -24.594 1 82.12 337 ASP B C 1
ATOM 7424 O O . ASP B 1 337 ? 3.164 -62.312 -24 1 82.12 337 ASP B O 1
ATOM 7428 N N . PHE B 1 338 ? 1.622 -62.906 -25.438 1 90.69 338 PHE B N 1
ATOM 7429 C CA . PHE B 1 338 ? 1.274 -61.5 -25.641 1 90.69 338 PHE B CA 1
ATOM 7430 C C . PHE B 1 338 ? -0.171 -61.25 -25.234 1 90.69 338 PHE B C 1
ATOM 7432 O O . PHE B 1 338 ? -1.102 -61.688 -25.922 1 90.69 338 PHE B O 1
ATOM 7439 N N . ILE B 1 339 ? -0.288 -60.531 -24.172 1 91.19 339 ILE B N 1
ATOM 7440 C CA . ILE B 1 339 ? -1.597 -60.219 -23.609 1 91.19 339 ILE B CA 1
ATOM 7441 C C . ILE B 1 339 ? -1.682 -58.75 -23.25 1 91.19 339 ILE B C 1
ATOM 7443 O O . ILE B 1 339 ? -0.715 -58.156 -22.766 1 91.19 339 ILE B O 1
ATOM 7447 N N . LEU B 1 340 ? -2.822 -58.156 -23.578 1 93.5 340 LEU B N 1
ATOM 7448 C CA . LEU B 1 340 ? -3.088 -56.781 -23.219 1 93.5 340 LEU B CA 1
ATOM 7449 C C . LEU B 1 340 ? -4.457 -56.625 -22.562 1 93.5 340 LEU B C 1
ATOM 7451 O O . LEU B 1 340 ? -5.445 -57.188 -23.062 1 93.5 340 LEU B O 1
ATOM 7455 N N . HIS B 1 341 ? -4.406 -55.906 -21.406 1 92.56 341 HIS B N 1
ATOM 7456 C CA . HIS B 1 341 ? -5.719 -55.5 -20.906 1 92.56 341 HIS B CA 1
ATOM 7457 C C . HIS B 1 341 ? -6.488 -54.719 -21.969 1 92.56 341 HIS B C 1
ATOM 7459 O O . HIS B 1 341 ? -5.887 -54.062 -22.812 1 92.56 341 HIS B O 1
ATOM 7465 N N . GLU B 1 342 ? -7.797 -54.75 -21.906 1 93.56 342 GLU B N 1
ATOM 7466 C CA . GLU B 1 342 ? -8.602 -53.938 -22.812 1 93.56 342 GLU B CA 1
ATOM 7467 C C . GLU B 1 342 ? -8.297 -52.469 -22.641 1 93.56 342 GLU B C 1
ATOM 7469 O O . GLU B 1 342 ? -8.188 -51.719 -23.625 1 93.56 342 GLU B O 1
ATOM 7474 N N . THR B 1 343 ? -8.219 -52 -21.391 1 92.75 343 THR B N 1
ATOM 7475 C CA . THR B 1 343 ? -7.926 -50.625 -21.078 1 92.75 343 THR B CA 1
ATOM 7476 C C . THR B 1 343 ? -6.551 -50.219 -21.609 1 92.75 343 THR B C 1
ATOM 7478 O O . THR B 1 343 ? -6.363 -49.094 -22.109 1 92.75 343 THR B O 1
ATOM 7481 N N . CYS B 1 344 ? -5.555 -51.156 -21.484 1 94.38 344 CYS B N 1
ATOM 7482 C CA . CYS B 1 344 ? -4.199 -50.875 -21.938 1 94.38 344 CYS B CA 1
ATOM 7483 C C . CYS B 1 344 ? -4.125 -50.875 -23.469 1 94.38 344 CYS B C 1
ATOM 7485 O O . CYS B 1 344 ? -3.332 -50.125 -24.047 1 94.38 344 CYS B O 1
ATOM 7487 N N . ALA B 1 345 ? -4.953 -51.625 -24.109 1 95.06 345 ALA B N 1
ATOM 7488 C CA . ALA B 1 345 ? -4.988 -51.656 -25.562 1 95.06 345 ALA B CA 1
ATOM 7489 C C . ALA B 1 345 ? -5.512 -50.344 -26.141 1 95.06 345 ALA B C 1
ATOM 7491 O O . ALA B 1 345 ? -5.18 -49.969 -27.266 1 95.06 345 ALA B O 1
ATOM 7492 N N . ASN B 1 346 ? -6.266 -49.719 -25.344 1 94.38 346 ASN B N 1
ATOM 7493 C CA . ASN B 1 346 ? -6.914 -48.5 -25.812 1 94.38 346 ASN B CA 1
ATOM 7494 C C . ASN B 1 346 ? -6.094 -47.25 -25.469 1 94.38 346 ASN B C 1
ATOM 7496 O O . ASN B 1 346 ? -6.539 -46.125 -25.703 1 94.38 346 ASN B O 1
ATOM 7500 N N . LEU B 1 347 ? -4.949 -47.406 -24.938 1 94.94 347 LEU B N 1
ATOM 7501 C CA . LEU B 1 347 ? -4.105 -46.25 -24.609 1 94.94 347 LEU B CA 1
ATOM 7502 C C . LEU B 1 347 ? -3.746 -45.469 -25.875 1 94.94 347 LEU B C 1
ATOM 7504 O O . LEU B 1 347 ? -3.314 -46.062 -26.875 1 94.94 347 LEU B O 1
ATOM 7508 N N . PRO B 1 348 ? -3.947 -44.125 -25.828 1 93.62 348 PRO B N 1
ATOM 7509 C CA . PRO B 1 348 ? -3.617 -43.312 -27 1 93.62 348 PRO B CA 1
ATOM 7510 C C . PRO B 1 348 ? -2.117 -43.281 -27.281 1 93.62 348 PRO B C 1
ATOM 7512 O O . PRO B 1 348 ? -1.311 -43.219 -26.344 1 93.62 348 PRO B O 1
ATOM 7515 N N . ARG B 1 349 ? -1.733 -43.156 -28.578 1 93.69 349 ARG B N 1
ATOM 7516 C CA . ARG B 1 349 ? -0.335 -43.094 -29 1 93.69 349 ARG B CA 1
ATOM 7517 C C . ARG B 1 349 ? 0.327 -41.812 -28.5 1 93.69 349 ARG B C 1
ATOM 7519 O O . ARG B 1 349 ? 1.509 -41.812 -28.141 1 93.69 349 ARG B O 1
ATOM 7526 N N . LYS B 1 350 ? -0.457 -40.781 -28.531 1 92.88 350 LYS B N 1
ATOM 7527 C CA . LYS B 1 350 ? -0.03 -39.5 -28 1 92.88 350 LYS B CA 1
ATOM 7528 C C . LYS B 1 350 ? -1.01 -39 -26.953 1 92.88 350 LYS B C 1
ATOM 7530 O O . LYS B 1 350 ? -2.225 -39.156 -27.109 1 92.88 350 LYS B O 1
ATOM 7535 N N . LYS B 1 351 ? -0.397 -38.469 -25.938 1 92.38 351 LYS B N 1
ATOM 7536 C CA . LYS B 1 351 ? -1.275 -38.031 -24.859 1 92.38 351 LYS B CA 1
ATOM 7537 C C . LYS B 1 351 ? -0.725 -36.781 -24.172 1 92.38 351 LYS B C 1
ATOM 7539 O O . LYS B 1 351 ? 0.485 -36.656 -23.969 1 92.38 351 LYS B O 1
ATOM 7544 N N . ARG B 1 352 ? -1.646 -35.906 -23.875 1 92.62 352 ARG B N 1
ATOM 7545 C CA . ARG B 1 352 ? -1.317 -34.781 -23.031 1 92.62 352 ARG B CA 1
ATOM 7546 C C . ARG B 1 352 ? -1.267 -35.188 -21.562 1 92.62 352 ARG B C 1
ATOM 7548 O O . ARG B 1 352 ? -2.084 -35.969 -21.094 1 92.62 352 ARG B O 1
ATOM 7555 N N . HIS B 1 353 ? -0.273 -34.75 -20.922 1 94.62 353 HIS B N 1
ATOM 7556 C CA . HIS B 1 353 ? -0.132 -35.062 -19.516 1 94.62 353 HIS B CA 1
ATOM 7557 C C . HIS B 1 353 ? 0.339 -33.875 -18.719 1 94.62 353 HIS B C 1
ATOM 7559 O O . HIS B 1 353 ? 1.146 -33.062 -19.203 1 94.62 353 HIS B O 1
ATOM 7565 N N . VAL B 1 354 ? -0.056 -33.656 -17.5 1 93.75 354 VAL B N 1
ATOM 7566 C CA . VAL B 1 354 ? 0.121 -32.469 -16.672 1 93.75 354 VAL B CA 1
ATOM 7567 C C . VAL B 1 354 ? 1.585 -32.344 -16.266 1 93.75 354 VAL B C 1
ATOM 7569 O O . VAL B 1 354 ? 2.041 -31.25 -15.898 1 93.75 354 VAL B O 1
ATOM 7572 N N . LEU B 1 355 ? 2.377 -33.406 -16.344 1 94.06 355 LEU B N 1
ATOM 7573 C CA . LEU B 1 355 ? 3.73 -33.375 -15.797 1 94.06 355 LEU B CA 1
ATOM 7574 C C . LEU B 1 355 ? 4.73 -32.906 -16.844 1 94.06 355 LEU B C 1
ATOM 7576 O O . LEU B 1 355 ? 5.93 -32.812 -16.562 1 94.06 355 LEU B O 1
ATOM 7580 N N . HIS B 1 356 ? 4.262 -32.688 -18.031 1 93.44 356 HIS B N 1
ATOM 7581 C CA . HIS B 1 356 ? 5.152 -32.25 -19.109 1 93.44 356 HIS B CA 1
ATOM 7582 C C . HIS B 1 356 ? 4.449 -31.297 -20.062 1 93.44 356 HIS B C 1
ATOM 7584 O O . HIS B 1 356 ? 3.234 -31.375 -20.25 1 93.44 356 HIS B O 1
ATOM 7590 N N . ASN B 1 357 ? 5.164 -30.422 -20.703 1 93.56 357 ASN B N 1
ATOM 7591 C CA . ASN B 1 357 ? 4.539 -29.391 -21.516 1 93.56 357 ASN B CA 1
ATOM 7592 C C . ASN B 1 357 ? 4.449 -29.812 -22.984 1 93.56 357 ASN B C 1
ATOM 7594 O O . ASN B 1 357 ? 3.984 -29.047 -23.828 1 93.56 357 ASN B O 1
ATOM 7598 N N . HIS B 1 358 ? 4.875 -31.094 -23.375 1 93.19 358 HIS B N 1
ATOM 7599 C CA . HIS B 1 358 ? 4.652 -31.719 -24.672 1 93.19 358 HIS B CA 1
ATOM 7600 C C . HIS B 1 358 ? 3.711 -32.906 -24.547 1 93.19 358 HIS B C 1
ATOM 7602 O O . HIS B 1 358 ? 3.541 -33.469 -23.453 1 93.19 358 HIS B O 1
ATOM 7608 N N . GLN B 1 359 ? 3.205 -33.219 -25.641 1 92.12 359 GLN B N 1
ATOM 7609 C CA . GLN B 1 359 ? 2.488 -34.469 -25.672 1 92.12 359 GLN B CA 1
ATOM 7610 C C . GLN B 1 359 ? 3.449 -35.656 -25.531 1 92.12 359 GLN B C 1
ATOM 7612 O O . GLN B 1 359 ? 4.535 -35.656 -26.125 1 92.12 359 GLN B O 1
ATOM 7617 N N . LEU B 1 360 ? 3.029 -36.594 -24.75 1 94.12 360 LEU B N 1
ATOM 7618 C CA . LEU B 1 360 ? 3.842 -37.781 -24.547 1 94.12 360 LEU B CA 1
ATOM 7619 C C . LEU B 1 360 ? 3.521 -38.844 -25.609 1 94.12 360 LEU B C 1
ATOM 7621 O O . LEU B 1 360 ? 2.385 -38.906 -26.078 1 94.12 360 LEU B O 1
ATOM 7625 N N . THR B 1 361 ? 4.5 -39.562 -25.984 1 93.75 361 THR B N 1
ATOM 7626 C CA . THR B 1 361 ? 4.328 -40.625 -26.953 1 93.75 361 THR B CA 1
ATOM 7627 C C . THR B 1 361 ? 4.402 -42 -26.281 1 93.75 361 THR B C 1
ATOM 7629 O O . THR B 1 361 ? 5.246 -42.219 -25.406 1 93.75 361 THR B O 1
ATOM 7632 N N . LEU B 1 362 ? 3.5 -42.875 -26.656 1 94.56 362 LEU B N 1
ATOM 7633 C CA . LEU B 1 362 ? 3.451 -44.219 -26.094 1 94.56 362 LEU B CA 1
ATOM 7634 C C . LEU B 1 362 ? 4.43 -45.156 -26.812 1 94.56 362 LEU B C 1
ATOM 7636 O O . LEU B 1 362 ? 4.367 -45.281 -28.031 1 94.56 362 LEU B O 1
ATOM 7640 N N . TYR B 1 363 ? 5.328 -45.719 -26.047 1 92.5 363 TYR B N 1
ATOM 7641 C CA . TYR B 1 363 ? 6.289 -46.688 -26.578 1 92.5 363 TYR B CA 1
ATOM 7642 C C . TYR B 1 363 ? 6.055 -48.094 -25.984 1 92.5 363 TYR B C 1
ATOM 7644 O O . TYR B 1 363 ? 5.629 -48.219 -24.828 1 92.5 363 TYR B O 1
ATOM 7652 N N . TYR B 1 364 ? 6.262 -49.062 -26.828 1 87.38 364 TYR B N 1
ATOM 7653 C CA . TYR B 1 364 ? 6.121 -50.406 -26.312 1 87.38 364 TYR B CA 1
ATOM 7654 C C . TYR B 1 364 ? 7.48 -51.031 -25.969 1 87.38 364 TYR B C 1
ATOM 7656 O O . TYR B 1 364 ? 8.523 -50.469 -26.328 1 87.38 364 TYR B O 1
ATOM 7664 N N . ASP B 1 365 ? 7.707 -52.031 -25.094 1 65.31 365 ASP B N 1
ATOM 7665 C CA . ASP B 1 365 ? 8.766 -52.656 -24.312 1 65.31 365 ASP B CA 1
ATOM 7666 C C . ASP B 1 365 ? 10.016 -52.875 -25.172 1 65.31 365 ASP B C 1
ATOM 7668 O O . ASP B 1 365 ? 11.141 -52.75 -24.672 1 65.31 365 ASP B O 1
ATOM 7672 N N . GLU B 1 366 ? 9.984 -53.062 -26.484 1 58 366 GLU B N 1
ATOM 7673 C CA . GLU B 1 366 ? 11.188 -53.531 -27.172 1 58 366 GLU B CA 1
ATOM 7674 C C . GLU B 1 366 ? 12.227 -52.438 -27.281 1 58 366 GLU B C 1
ATOM 7676 O O . GLU B 1 366 ? 13.43 -52.688 -27.312 1 58 366 GLU B O 1
ATOM 7681 N N . ASN B 1 367 ? 11.789 -51.25 -27.234 1 54.38 367 ASN B N 1
ATOM 7682 C CA . ASN B 1 367 ? 12.711 -50.188 -27.547 1 54.38 367 ASN B CA 1
ATOM 7683 C C . ASN B 1 367 ? 13.125 -49.406 -26.297 1 54.38 367 ASN B C 1
ATOM 7685 O O . ASN B 1 367 ? 13.406 -48.219 -26.359 1 54.38 367 ASN B O 1
ATOM 7689 N N . ILE B 1 368 ? 13.039 -50.156 -25.156 1 56.03 368 ILE B N 1
ATOM 7690 C CA . ILE B 1 368 ? 13.391 -49.438 -23.953 1 56.03 368 ILE B CA 1
ATOM 7691 C C . ILE B 1 368 ? 14.875 -49.062 -23.969 1 56.03 368 ILE B C 1
ATOM 7693 O O . ILE B 1 368 ? 15.719 -49.875 -23.562 1 56.03 368 ILE B O 1
ATOM 7697 N N . VAL B 1 369 ? 15.469 -48.906 -25.125 1 49.12 369 VAL B N 1
ATOM 7698 C CA . VAL B 1 369 ? 16.891 -48.594 -25.094 1 49.12 369 VAL B CA 1
ATOM 7699 C C . VAL B 1 369 ? 17.125 -47.188 -24.547 1 49.12 369 VAL B C 1
ATOM 7701 O O . VAL B 1 369 ? 17.109 -46.219 -25.297 1 49.12 369 VAL B O 1
ATOM 7704 N N . LYS B 1 370 ? 16.375 -46.719 -23.641 1 51.5 370 LYS B N 1
ATOM 7705 C CA . LYS B 1 370 ? 16.766 -45.344 -23.375 1 51.5 370 LYS B CA 1
ATOM 7706 C C . LYS B 1 370 ? 18.219 -45.281 -22.922 1 51.5 370 LYS B C 1
ATOM 7708 O O . LYS B 1 370 ? 18.812 -46.281 -22.562 1 51.5 370 LYS B O 1
ATOM 7713 N N . ASP B 1 371 ? 18.688 -44.031 -22.75 1 49.31 371 ASP B N 1
ATOM 7714 C CA . ASP B 1 371 ? 19.938 -43.344 -22.438 1 49.31 371 ASP B CA 1
ATOM 7715 C C . ASP B 1 371 ? 20.484 -43.781 -21.078 1 49.31 371 ASP B C 1
ATOM 7717 O O . ASP B 1 371 ? 21.484 -43.25 -20.609 1 49.31 371 ASP B O 1
ATOM 7721 N N . CYS B 1 372 ? 19.672 -44.344 -20.25 1 53.97 372 CYS B N 1
ATOM 7722 C CA . CYS B 1 372 ? 20.453 -44.719 -19.078 1 53.97 372 CYS B CA 1
ATOM 7723 C C . CYS B 1 372 ? 21.203 -46.031 -19.344 1 53.97 372 CYS B C 1
ATOM 7725 O O . CYS B 1 372 ? 20.625 -47.094 -19.297 1 53.97 372 CYS B O 1
ATOM 7727 N N . PRO B 1 373 ? 22.281 -45.938 -19.859 1 57.44 373 PRO B N 1
ATOM 7728 C CA . PRO B 1 373 ? 23.109 -47.062 -20.234 1 57.44 373 PRO B CA 1
ATOM 7729 C C . PRO B 1 373 ? 23.078 -48.219 -19.203 1 57.44 373 PRO B C 1
ATOM 7731 O O . PRO B 1 373 ? 23.312 -49.375 -19.547 1 57.44 373 PRO B O 1
ATOM 7734 N N . MET B 1 374 ? 22.484 -47.844 -18.078 1 66 374 MET B N 1
ATOM 7735 C CA . MET B 1 374 ? 22.594 -48.844 -17.016 1 66 374 MET B CA 1
ATOM 7736 C C . MET B 1 374 ? 21.359 -49.719 -16.969 1 66 374 MET B C 1
ATOM 7738 O O . MET B 1 374 ? 21.359 -50.75 -16.281 1 66 374 MET B O 1
ATOM 7742 N N . LEU B 1 375 ? 20.203 -49.281 -17.672 1 75.25 375 LEU B N 1
ATOM 7743 C CA . LEU B 1 375 ? 18.984 -50.062 -17.609 1 75.25 375 LEU B CA 1
ATOM 7744 C C . LEU B 1 375 ? 18.594 -50.594 -18.984 1 75.25 375 LEU B C 1
ATOM 7746 O O . LEU B 1 375 ? 18.578 -49.844 -19.953 1 75.25 375 LEU B O 1
ATOM 7750 N N . HIS B 1 376 ? 18.484 -51.906 -19.078 1 78.06 376 HIS B N 1
ATOM 7751 C CA . HIS B 1 376 ? 17.984 -52.562 -20.281 1 78.06 376 HIS B CA 1
ATOM 7752 C C . HIS B 1 376 ? 16.781 -53.438 -19.969 1 78.06 376 HIS B C 1
ATOM 7754 O O . HIS B 1 376 ? 16.828 -54.219 -19.016 1 78.06 376 HIS B O 1
ATOM 7760 N N . GLY B 1 377 ? 15.68 -53.25 -20.703 1 84 377 GLY B N 1
ATOM 7761 C CA . GLY B 1 377 ? 14.508 -54.094 -20.531 1 84 377 GLY B CA 1
ATOM 7762 C C . GLY B 1 377 ? 13.523 -53.562 -19.5 1 84 377 GLY B C 1
ATOM 7763 O O . GLY B 1 377 ? 12.406 -54.062 -19.391 1 84 377 GLY B O 1
ATOM 7764 N N . VAL B 1 378 ? 14.008 -52.688 -18.672 1 89.88 378 VAL B N 1
ATOM 7765 C CA . VAL B 1 378 ? 13.172 -52.062 -17.656 1 89.88 378 VAL B CA 1
ATOM 7766 C C . VAL B 1 378 ? 13.422 -50.531 -17.641 1 89.88 378 VAL B C 1
ATOM 7768 O O . VAL B 1 378 ? 14.352 -50.062 -18.281 1 89.88 378 VAL B O 1
ATOM 7771 N N . PHE B 1 379 ? 12.578 -49.812 -16.969 1 90 379 PHE B N 1
ATOM 7772 C CA . PHE B 1 379 ? 12.75 -48.375 -16.812 1 90 379 PHE B CA 1
ATOM 7773 C C . PHE B 1 379 ? 12.211 -47.906 -15.469 1 90 379 PHE B C 1
ATOM 7775 O O . PHE B 1 379 ? 11.43 -48.625 -14.828 1 90 379 PHE B O 1
ATOM 7782 N N . LEU B 1 380 ? 12.688 -46.812 -15.031 1 91.75 380 LEU B N 1
ATOM 7783 C CA . LEU B 1 380 ? 12.18 -46.156 -13.828 1 91.75 380 LEU B CA 1
ATOM 7784 C C . LEU B 1 380 ? 11.188 -45.062 -14.18 1 91.75 380 LEU B C 1
ATOM 7786 O O . LEU B 1 380 ? 11.516 -44.125 -14.938 1 91.75 380 LEU B O 1
ATOM 7790 N N . CYS B 1 381 ? 10.055 -45.188 -13.695 1 94.56 381 CYS B N 1
ATOM 7791 C CA . CYS B 1 381 ? 9.055 -44.156 -13.945 1 94.56 381 CYS B CA 1
ATOM 7792 C C . CYS B 1 381 ? 9.453 -42.812 -13.297 1 94.56 381 CYS B C 1
ATOM 7794 O O . CYS B 1 381 ? 9.82 -42.781 -12.125 1 94.56 381 CYS B O 1
ATOM 7796 N N . SER B 1 382 ? 9.297 -41.688 -13.961 1 94.5 382 SER B N 1
ATOM 7797 C CA . SER B 1 382 ? 9.711 -40.375 -13.477 1 94.5 382 SER B CA 1
ATOM 7798 C C . SER B 1 382 ? 8.797 -39.906 -12.367 1 94.5 382 SER B C 1
ATOM 7800 O O . SER B 1 382 ? 9.211 -39.125 -11.516 1 94.5 382 SER B O 1
ATOM 7802 N N . ALA B 1 383 ? 7.555 -40.344 -12.336 1 95.88 383 ALA B N 1
ATOM 7803 C CA . ALA B 1 383 ? 6.562 -39.844 -11.398 1 95.88 383 ALA B CA 1
ATOM 7804 C C . ALA B 1 383 ? 6.551 -40.656 -10.109 1 95.88 383 ALA B C 1
ATOM 7806 O O . ALA B 1 383 ? 6.789 -40.125 -9.023 1 95.88 383 ALA B O 1
ATOM 7807 N N . CYS B 1 384 ? 6.34 -42 -10.203 1 94.44 384 CYS B N 1
ATOM 7808 C CA . CYS B 1 384 ? 6.234 -42.844 -9.016 1 94.44 384 CYS B CA 1
ATOM 7809 C C . CYS B 1 384 ? 7.582 -43.438 -8.656 1 94.44 384 CYS B C 1
ATOM 7811 O O . CYS B 1 384 ? 7.754 -43.969 -7.555 1 94.44 384 CYS B O 1
ATOM 7813 N N . ARG B 1 385 ? 8.531 -43.469 -9.508 1 92.56 385 ARG B N 1
ATOM 7814 C CA . ARG B 1 385 ? 9.906 -43.906 -9.305 1 92.56 385 ARG B CA 1
ATOM 7815 C C . ARG B 1 385 ? 9.953 -45.438 -9.133 1 92.56 385 ARG B C 1
ATOM 7817 O O . ARG B 1 385 ? 10.922 -45.969 -8.578 1 92.56 385 ARG B O 1
ATOM 7824 N N . ARG B 1 386 ? 8.984 -46.094 -9.562 1 92.38 386 ARG B N 1
ATOM 7825 C CA . ARG B 1 386 ? 8.984 -47.562 -9.531 1 92.38 386 ARG B CA 1
ATOM 7826 C C . ARG B 1 386 ? 9.703 -48.125 -10.742 1 92.38 386 ARG B C 1
ATOM 7828 O O . ARG B 1 386 ? 9.766 -47.5 -11.797 1 92.38 386 ARG B O 1
ATOM 7835 N N . LEU B 1 387 ? 10.258 -49.312 -10.477 1 91.62 387 LEU B N 1
ATOM 7836 C CA . LEU B 1 387 ? 10.836 -50.062 -11.586 1 91.62 387 LEU B CA 1
ATOM 7837 C C . LEU B 1 387 ? 9.758 -50.781 -12.383 1 91.62 387 LEU B C 1
ATOM 7839 O O . LEU B 1 387 ? 8.969 -51.531 -11.812 1 91.62 387 LEU B O 1
ATOM 7843 N N . CYS B 1 388 ? 9.734 -50.5 -13.656 1 92.38 388 CYS B N 1
ATOM 7844 C CA . CYS B 1 388 ? 8.641 -51.031 -14.469 1 92.38 388 CYS B CA 1
ATOM 7845 C C . CYS B 1 388 ? 9.172 -51.656 -15.75 1 92.38 388 CYS B C 1
ATOM 7847 O O . CYS B 1 388 ? 10.289 -51.344 -16.188 1 92.38 388 CYS B O 1
ATOM 7849 N N . SER B 1 389 ? 8.328 -52.562 -16.125 1 90.12 389 SER B N 1
ATOM 7850 C CA . SER B 1 389 ? 8.477 -53.062 -17.484 1 90.12 389 SER B CA 1
ATOM 7851 C C . SER B 1 389 ? 7.211 -52.844 -18.297 1 90.12 389 SER B C 1
ATOM 7853 O O . SER B 1 389 ? 6.207 -52.375 -17.781 1 90.12 389 SER B O 1
ATOM 7855 N N . GLY B 1 390 ? 7.23 -52.844 -19.547 1 91.31 390 GLY B N 1
ATOM 7856 C CA . GLY B 1 390 ? 6.062 -52.656 -20.406 1 91.31 390 GLY B CA 1
ATOM 7857 C C . GLY B 1 390 ? 6.07 -51.375 -21.188 1 91.31 390 GLY B C 1
ATOM 7858 O O . GLY B 1 390 ? 7.133 -50.875 -21.578 1 91.31 390 GLY B O 1
ATOM 7859 N N . PHE B 1 391 ? 4.742 -50.938 -21.391 1 94.31 391 PHE B N 1
ATOM 7860 C CA . PHE B 1 391 ? 4.625 -49.719 -22.172 1 94.31 391 PHE B CA 1
ATOM 7861 C C . PHE B 1 391 ? 5 -48.5 -21.344 1 94.31 391 PHE B C 1
ATOM 7863 O O . PHE B 1 391 ? 4.922 -48.531 -20.109 1 94.31 391 PHE B O 1
ATOM 7870 N N . ARG B 1 392 ? 5.43 -47.5 -21.953 1 94.81 392 ARG B N 1
ATOM 7871 C CA . ARG B 1 392 ? 5.77 -46.281 -21.266 1 94.81 392 ARG B CA 1
ATOM 7872 C C . ARG B 1 392 ? 5.445 -45.062 -22.125 1 94.81 392 ARG B C 1
ATOM 7874 O O . ARG B 1 392 ? 5.566 -45.094 -23.344 1 94.81 392 ARG B O 1
ATOM 7881 N N . TYR B 1 393 ? 5.012 -44.031 -21.531 1 95.19 393 TYR B N 1
ATOM 7882 C CA . TYR B 1 393 ? 4.906 -42.688 -22.141 1 95.19 393 TYR B CA 1
ATOM 7883 C C . TYR B 1 393 ? 6.184 -41.906 -21.938 1 95.19 393 TYR B C 1
ATOM 7885 O O . TYR B 1 393 ? 6.676 -41.781 -20.812 1 95.19 393 TYR B O 1
ATOM 7893 N N . GLU B 1 394 ? 6.648 -41.406 -23.047 1 94.12 394 GLU B N 1
ATOM 7894 C CA . GLU B 1 394 ? 7.953 -40.75 -22.938 1 94.12 394 GLU B CA 1
ATOM 7895 C C . GLU B 1 394 ? 8.047 -39.5 -23.812 1 94.12 394 GLU B C 1
ATOM 7897 O O . GLU B 1 394 ? 7.465 -39.469 -24.891 1 94.12 394 GLU B O 1
ATOM 7902 N N . CYS B 1 395 ? 8.586 -38.406 -23.344 1 93.75 395 CYS B N 1
ATOM 7903 C CA . CYS B 1 395 ? 9.008 -37.219 -24.062 1 93.75 395 CYS B CA 1
ATOM 7904 C C . CYS B 1 395 ? 10.117 -36.5 -23.312 1 93.75 395 CYS B C 1
ATOM 7906 O O . CYS B 1 395 ? 9.992 -36.25 -22.109 1 93.75 395 CYS B O 1
ATOM 7908 N N . CYS B 1 396 ? 11.172 -36.156 -24.062 1 90.56 396 CYS B N 1
ATOM 7909 C CA . CYS B 1 396 ? 12.281 -35.375 -23.484 1 90.56 396 CYS B CA 1
ATOM 7910 C C . CYS B 1 396 ? 12.867 -36.125 -22.281 1 90.56 396 CYS B C 1
ATOM 7912 O O . CYS B 1 396 ? 13.297 -37.25 -22.391 1 90.56 396 CYS B O 1
ATOM 7914 N N . ASN B 1 397 ? 12.711 -35.562 -21.047 1 87.5 397 ASN B N 1
ATOM 7915 C CA . ASN B 1 397 ? 13.352 -36.156 -19.875 1 87.5 397 ASN B CA 1
ATOM 7916 C C . ASN B 1 397 ? 12.336 -36.812 -18.953 1 87.5 397 ASN B C 1
ATOM 7918 O O . ASN B 1 397 ? 12.641 -37.125 -17.797 1 87.5 397 ASN B O 1
ATOM 7922 N N . ILE B 1 398 ? 11.18 -37.094 -19.516 1 93.56 398 ILE B N 1
ATOM 7923 C CA . ILE B 1 398 ? 10.148 -37.688 -18.672 1 93.56 398 ILE B CA 1
ATOM 7924 C C . ILE B 1 398 ? 9.734 -39.062 -19.234 1 93.56 398 ILE B C 1
ATOM 7926 O O . ILE B 1 398 ? 9.586 -39.219 -20.453 1 93.56 398 ILE B O 1
ATOM 7930 N N . THR B 1 399 ? 9.727 -40 -18.375 1 94.25 399 THR B N 1
ATOM 7931 C CA . THR B 1 399 ? 9.25 -41.344 -18.672 1 94.25 399 THR B CA 1
ATOM 7932 C C . THR B 1 399 ? 8.219 -41.781 -17.641 1 94.25 399 THR B C 1
ATOM 7934 O O . THR B 1 399 ? 8.516 -41.875 -16.453 1 94.25 399 THR B O 1
ATOM 7937 N N . LEU B 1 400 ? 7.086 -42.156 -18.172 1 96.31 400 LEU B N 1
ATOM 7938 C CA . LEU B 1 400 ? 6.012 -42.531 -17.266 1 96.31 400 LEU B CA 1
ATOM 7939 C C . LEU B 1 400 ? 5.508 -43.938 -17.609 1 96.31 400 LEU B C 1
ATOM 7941 O O . LEU B 1 400 ? 5.363 -44.281 -18.781 1 96.31 400 LEU B O 1
ATOM 7945 N N . ASP B 1 401 ? 5.324 -44.719 -16.531 1 95.38 401 ASP B N 1
ATOM 7946 C CA . ASP B 1 401 ? 4.605 -45.969 -16.75 1 95.38 401 ASP B CA 1
ATOM 7947 C C . ASP B 1 401 ? 3.143 -45.688 -17.094 1 95.38 401 ASP B C 1
ATOM 7949 O O . ASP B 1 401 ? 2.662 -44.562 -16.969 1 95.38 401 ASP B O 1
ATOM 7953 N N . VAL B 1 402 ? 2.43 -46.688 -17.547 1 95.06 402 VAL B N 1
ATOM 7954 C CA . VAL B 1 402 ? 1.089 -46.5 -18.094 1 95.06 402 VAL B CA 1
ATOM 7955 C C . VAL B 1 402 ? 0.136 -46.062 -16.984 1 95.06 402 VAL B C 1
ATOM 7957 O O . VAL B 1 402 ? -0.841 -45.344 -17.234 1 95.06 402 VAL B O 1
ATOM 7960 N N . ARG B 1 403 ? 0.373 -46.469 -15.766 1 94.88 403 ARG B N 1
ATOM 7961 C CA . ARG B 1 403 ? -0.496 -46.094 -14.656 1 94.88 403 ARG B CA 1
ATOM 7962 C C . ARG B 1 403 ? -0.375 -44.594 -14.352 1 94.88 403 ARG B C 1
ATOM 7964 O O . ARG B 1 403 ? -1.381 -43.906 -14.289 1 94.88 403 ARG B O 1
ATOM 7971 N N . CYS B 1 404 ? 0.873 -44.156 -14.172 1 96.56 404 CYS B N 1
ATOM 7972 C CA . CYS B 1 404 ? 1.114 -42.75 -13.93 1 96.56 404 CYS B CA 1
ATOM 7973 C C . CYS B 1 404 ? 0.736 -41.906 -15.148 1 96.56 404 CYS B C 1
ATOM 7975 O O . CYS B 1 404 ? 0.191 -40.812 -15.016 1 96.56 404 CYS B O 1
ATOM 7977 N N . GLY B 1 405 ? 1 -42.406 -16.266 1 96.19 405 GLY B N 1
ATOM 7978 C CA . GLY B 1 405 ? 0.684 -41.719 -17.5 1 96.19 405 GLY B CA 1
ATOM 7979 C C . GLY B 1 405 ? -0.808 -41.562 -17.734 1 96.19 405 GLY B C 1
ATOM 7980 O O . GLY B 1 405 ? -1.237 -40.688 -18.484 1 96.19 405 GLY B O 1
ATOM 7981 N N . SER B 1 406 ? -1.596 -42.406 -17.141 1 94.62 406 SER B N 1
ATOM 7982 C CA . SER B 1 406 ? -3.037 -42.406 -17.375 1 94.62 406 SER B CA 1
ATOM 7983 C C . SER B 1 406 ? -3.742 -41.469 -16.375 1 94.62 406 SER B C 1
ATOM 7985 O O . SER B 1 406 ? -4.953 -41.281 -16.469 1 94.62 406 SER B O 1
ATOM 7987 N N . ILE B 1 407 ? -3.002 -40.969 -15.516 1 94.44 407 ILE B N 1
ATOM 7988 C CA . ILE B 1 407 ? -3.598 -40.031 -14.547 1 94.44 407 ILE B CA 1
ATOM 7989 C C . ILE B 1 407 ? -4.023 -38.75 -15.242 1 94.44 407 ILE B C 1
ATOM 7991 O O . ILE B 1 407 ? -3.271 -38.188 -16.047 1 94.44 407 ILE B O 1
ATOM 7995 N N . SER B 1 408 ? -5.25 -38.375 -15.008 1 92.88 408 SER B N 1
ATOM 7996 C CA . SER B 1 408 ? -5.801 -37.125 -15.547 1 92.88 408 SER B CA 1
ATOM 7997 C C . SER B 1 408 ? -6.461 -36.312 -14.453 1 92.88 408 SER B C 1
ATOM 7999 O O . SER B 1 408 ? -6.758 -36.812 -13.375 1 92.88 408 SER B O 1
ATOM 8001 N N . GLU B 1 409 ? -6.633 -35.062 -14.734 1 92.44 409 GLU B N 1
ATOM 8002 C CA . GLU B 1 409 ? -7.309 -34.156 -13.797 1 92.44 409 GLU B CA 1
ATOM 8003 C C . GLU B 1 409 ? -8.766 -33.938 -14.195 1 92.44 409 GLU B C 1
ATOM 8005 O O . GLU B 1 409 ? -9.078 -33.812 -15.383 1 92.44 409 GLU B O 1
ATOM 8010 N N . PRO B 1 410 ? -9.664 -33.812 -13.367 1 94 410 PRO B N 1
ATOM 8011 C CA . PRO B 1 410 ? -9.469 -34 -11.922 1 94 410 PRO B CA 1
ATOM 8012 C C . PRO B 1 410 ? -9.234 -35.438 -11.539 1 94 410 PRO B C 1
ATOM 8014 O O . PRO B 1 410 ? -9.82 -36.344 -12.141 1 94 410 PRO B O 1
ATOM 8017 N N . PHE B 1 411 ? -8.391 -35.688 -10.547 1 95.75 411 PHE B N 1
ATOM 8018 C CA . PHE B 1 411 ? -8.086 -37.031 -10.07 1 95.75 411 PHE B CA 1
ATOM 8019 C C . PHE B 1 411 ? -8.93 -37.375 -8.844 1 95.75 411 PHE B C 1
ATOM 8021 O O . PHE B 1 411 ? -8.93 -36.625 -7.859 1 95.75 411 PHE B O 1
ATOM 8028 N N . SER B 1 412 ? -9.625 -38.438 -8.922 1 94.12 412 SER B N 1
ATOM 8029 C CA . SER B 1 412 ? -10.43 -38.906 -7.801 1 94.12 412 SER B CA 1
ATOM 8030 C C . SER B 1 412 ? -9.711 -40 -7.016 1 94.12 412 SER B C 1
ATOM 8032 O O . SER B 1 412 ? -9.305 -41.031 -7.582 1 94.12 412 SER B O 1
ATOM 8034 N N . TYR B 1 413 ? -9.594 -39.75 -5.805 1 91.06 413 TYR B N 1
ATOM 8035 C CA . TYR B 1 413 ? -8.977 -40.688 -4.902 1 91.06 413 TYR B CA 1
ATOM 8036 C C . TYR B 1 413 ? -9.992 -41.25 -3.916 1 91.06 413 TYR B C 1
ATOM 8038 O O . TYR B 1 413 ? -10.758 -40.5 -3.309 1 91.06 413 TYR B O 1
ATOM 8046 N N . GLU B 1 414 ? -10.055 -42.5 -3.74 1 85 414 GLU B N 1
ATOM 8047 C CA . GLU B 1 414 ? -11.086 -43.188 -2.961 1 85 414 GLU B CA 1
ATOM 8048 C C . GLU B 1 414 ? -11.055 -42.75 -1.501 1 85 414 GLU B C 1
ATOM 8050 O O . GLU B 1 414 ? -12.102 -42.625 -0.856 1 85 414 GLU B O 1
ATOM 8055 N N . CYS B 1 415 ? -9.922 -42.531 -0.999 1 82.88 415 CYS B N 1
ATOM 8056 C CA . CYS B 1 415 ? -9.789 -42.219 0.422 1 82.88 415 CYS B CA 1
ATOM 8057 C C . CYS B 1 415 ? -9.891 -40.719 0.679 1 82.88 415 CYS B C 1
ATOM 8059 O O . CYS B 1 415 ? -9.508 -40.25 1.747 1 82.88 415 CYS B O 1
ATOM 8061 N N . HIS B 1 416 ? -10.234 -39.938 -0.254 1 89 416 HIS B N 1
ATOM 8062 C CA . HIS B 1 416 ? -10.398 -38.5 -0.126 1 89 416 HIS B CA 1
ATOM 8063 C C . HIS B 1 416 ? -11.602 -38 -0.921 1 89 416 HIS B C 1
ATOM 8065 O O . HIS B 1 416 ? -11.766 -38.344 -2.094 1 89 416 HIS B O 1
ATOM 8071 N N . PRO B 1 417 ? -12.438 -37.219 -0.395 1 90.88 417 PRO B N 1
ATOM 8072 C CA . PRO B 1 417 ? -13.703 -36.844 -1.033 1 90.88 417 PRO B CA 1
ATOM 8073 C C . PRO B 1 417 ? -13.531 -35.781 -2.119 1 90.88 417 PRO B C 1
ATOM 8075 O O . PRO B 1 417 ? -14.352 -35.719 -3.039 1 90.88 417 PRO B O 1
ATOM 8078 N N . HIS B 1 418 ? -12.547 -35.031 -2.082 1 94.25 418 HIS B N 1
ATOM 8079 C CA . HIS B 1 418 ? -12.383 -33.938 -3.027 1 94.25 418 HIS B CA 1
ATOM 8080 C C . HIS B 1 418 ? -11.492 -34.344 -4.195 1 94.25 418 HIS B C 1
ATOM 8082 O O . HIS B 1 418 ? -10.594 -35.156 -4.035 1 94.25 418 HIS B O 1
ATOM 8088 N N . PRO B 1 419 ? -11.719 -33.688 -5.316 1 95.25 419 PRO B N 1
ATOM 8089 C CA . PRO B 1 419 ? -10.812 -33.938 -6.441 1 95.25 419 PRO B CA 1
ATOM 8090 C C . PRO B 1 419 ? -9.414 -33.375 -6.215 1 95.25 419 PRO B C 1
ATOM 8092 O O . PRO B 1 419 ? -9.258 -32.375 -5.512 1 95.25 419 PRO B O 1
ATOM 8095 N N . LEU B 1 420 ? -8.445 -34.031 -6.789 1 96.5 420 LEU B N 1
ATOM 8096 C CA . LEU B 1 420 ? -7.055 -33.625 -6.641 1 96.5 420 LEU B CA 1
ATOM 8097 C C . LEU B 1 420 ? -6.504 -33.094 -7.957 1 96.5 420 LEU B C 1
ATOM 8099 O O . LEU B 1 420 ? -6.957 -33.469 -9.031 1 96.5 420 LEU B O 1
ATOM 8103 N N . PHE B 1 421 ? -5.535 -32.125 -7.832 1 96.38 421 PHE B N 1
ATOM 8104 C CA . PHE B 1 421 ? -4.926 -31.484 -8.992 1 96.38 421 PHE B CA 1
ATOM 8105 C C . PHE B 1 421 ? -3.418 -31.359 -8.812 1 96.38 421 PHE B C 1
ATOM 8107 O O . PHE B 1 421 ? -2.924 -31.359 -7.68 1 96.38 421 PHE B O 1
ATOM 8114 N N . GLN B 1 422 ? -2.77 -31.344 -9.953 1 95.19 422 GLN B N 1
ATOM 8115 C CA . GLN B 1 422 ? -1.346 -31.031 -9.922 1 95.19 422 GLN B CA 1
ATOM 8116 C C . GLN B 1 422 ? -1.119 -29.516 -10 1 95.19 422 GLN B C 1
ATOM 8118 O O . GLN B 1 422 ? -0.97 -28.969 -11.094 1 95.19 422 GLN B O 1
ATOM 8123 N N . THR B 1 423 ? -0.958 -28.859 -8.883 1 91.69 423 THR B N 1
ATOM 8124 C CA . THR B 1 423 ? -0.854 -27.391 -8.859 1 91.69 423 THR B CA 1
ATOM 8125 C C . THR B 1 423 ? 0.492 -26.953 -8.289 1 91.69 423 THR B C 1
ATOM 8127 O O . THR B 1 423 ? 0.936 -25.828 -8.523 1 91.69 423 THR B O 1
ATOM 8130 N N . SER B 1 424 ? 1.161 -27.812 -7.551 1 87.38 424 SER B N 1
ATOM 8131 C CA . SER B 1 424 ? 2.381 -27.422 -6.848 1 87.38 424 SER B CA 1
ATOM 8132 C C . SER B 1 424 ? 3.609 -27.609 -7.734 1 87.38 424 SER B C 1
ATOM 8134 O O . SER B 1 424 ? 3.721 -28.594 -8.453 1 87.38 424 SER B O 1
ATOM 8136 N N . LEU B 1 425 ? 4.449 -26.609 -7.68 1 84.94 425 LEU B N 1
ATOM 8137 C CA . LEU B 1 425 ? 5.727 -26.703 -8.375 1 84.94 425 LEU B CA 1
ATOM 8138 C C . LEU B 1 425 ? 6.832 -27.156 -7.426 1 84.94 425 LEU B C 1
ATOM 8140 O O . LEU B 1 425 ? 7.867 -27.672 -7.871 1 84.94 425 LEU B O 1
ATOM 8144 N N . ASP B 1 426 ? 6.543 -27.094 -6.168 1 90 426 ASP B N 1
ATOM 8145 C CA . ASP B 1 426 ? 7.52 -27.484 -5.16 1 90 426 ASP B CA 1
ATOM 8146 C C . ASP B 1 426 ? 7.234 -28.891 -4.637 1 90 426 ASP B C 1
ATOM 8148 O O . ASP B 1 426 ? 6.113 -29.391 -4.758 1 90 426 ASP B O 1
ATOM 8152 N N . SER B 1 427 ? 8.273 -29.406 -4.145 1 94.44 427 SER B N 1
ATOM 8153 C CA . SER B 1 427 ? 8.102 -30.719 -3.516 1 94.44 427 SER B CA 1
ATOM 8154 C C . SER B 1 427 ? 7.234 -30.625 -2.266 1 94.44 427 SER B C 1
ATOM 8156 O O . SER B 1 427 ? 7.254 -29.609 -1.566 1 94.44 427 SER B O 1
ATOM 8158 N N . LYS B 1 428 ? 6.457 -31.625 -2.088 1 95.81 428 LYS B N 1
ATOM 8159 C CA . LYS B 1 428 ? 5.605 -31.703 -0.907 1 95.81 428 LYS B CA 1
ATOM 8160 C C . LYS B 1 428 ? 5.645 -33.094 -0.294 1 95.81 428 LYS B C 1
ATOM 8162 O O . LYS B 1 428 ? 6.109 -34.062 -0.929 1 95.81 428 LYS B O 1
ATOM 8167 N N . VAL B 1 429 ? 5.176 -33.156 0.867 1 95.19 429 VAL B N 1
ATOM 8168 C CA . VAL B 1 429 ? 5.156 -34.438 1.579 1 95.19 429 VAL B CA 1
ATOM 8169 C C . VAL B 1 429 ? 3.791 -35.094 1.407 1 95.19 429 VAL B C 1
ATOM 8171 O O . VAL B 1 429 ? 2.756 -34.5 1.689 1 95.19 429 VAL B O 1
ATOM 8174 N N . CYS B 1 430 ? 3.83 -36.281 0.901 1 93.88 430 CYS B N 1
ATOM 8175 C CA . CYS B 1 430 ? 2.609 -37.062 0.725 1 93.88 430 CYS B CA 1
ATOM 8176 C C . CYS B 1 430 ? 1.992 -37.406 2.072 1 93.88 430 CYS B C 1
ATOM 8178 O O . CYS B 1 430 ? 2.705 -37.781 3.006 1 93.88 430 CYS B O 1
ATOM 8180 N N . VAL B 1 431 ? 0.699 -37.344 2.205 1 89 431 VAL B N 1
ATOM 8181 C CA . VAL B 1 431 ? 0.015 -37.562 3.475 1 89 431 VAL B CA 1
ATOM 8182 C C . VAL B 1 431 ? -0.043 -39.062 3.764 1 89 431 VAL B C 1
ATOM 8184 O O . VAL B 1 431 ? -0.081 -39.469 4.926 1 89 431 VAL B O 1
ATOM 8187 N N . THR B 1 432 ? 0.037 -39.844 2.727 1 85.31 432 THR B N 1
ATOM 8188 C CA . THR B 1 432 ? -0.161 -41.281 2.877 1 85.31 432 THR B CA 1
ATOM 8189 C C . THR B 1 432 ? 1.158 -42 3.193 1 85.31 432 THR B C 1
ATOM 8191 O O . THR B 1 432 ? 1.227 -42.812 4.105 1 85.31 432 THR B O 1
ATOM 8194 N N . CYS B 1 433 ? 2.252 -41.719 2.473 1 84.69 433 CYS B N 1
ATOM 8195 C CA . CYS B 1 433 ? 3.523 -42.406 2.68 1 84.69 433 CYS B CA 1
ATOM 8196 C C . CYS B 1 433 ? 4.496 -41.531 3.453 1 84.69 433 CYS B C 1
ATOM 8198 O O . CYS B 1 433 ? 5.562 -42 3.867 1 84.69 433 CYS B O 1
ATOM 8200 N N . LYS B 1 434 ? 4.191 -40.25 3.621 1 88.56 434 LYS B N 1
ATOM 8201 C CA . LYS B 1 434 ? 4.945 -39.281 4.402 1 88.56 434 LYS B CA 1
ATOM 8202 C C . LYS B 1 434 ? 6.305 -39 3.771 1 88.56 434 LYS B C 1
ATOM 8204 O O . LYS B 1 434 ? 7.238 -38.562 4.453 1 88.56 434 LYS B O 1
ATOM 8209 N N . GLN B 1 435 ? 6.473 -39.344 2.514 1 88.69 435 GLN B N 1
ATOM 8210 C CA . GLN B 1 435 ? 7.703 -39.031 1.779 1 88.69 435 GLN B CA 1
ATOM 8211 C C . GLN B 1 435 ? 7.551 -37.781 0.931 1 88.69 435 GLN B C 1
ATOM 8213 O O . GLN B 1 435 ? 6.449 -37.438 0.49 1 88.69 435 GLN B O 1
ATOM 8218 N N . GLU B 1 436 ? 8.68 -37.156 0.724 1 94.06 436 GLU B N 1
ATOM 8219 C CA . GLU B 1 436 ? 8.695 -35.969 -0.119 1 94.06 436 GLU B CA 1
ATOM 8220 C C . GLU B 1 436 ? 8.766 -36.344 -1.598 1 94.06 436 GLU B C 1
ATOM 8222 O O . GLU B 1 436 ? 9.484 -37.25 -1.978 1 94.06 436 GLU B O 1
ATOM 8227 N N . SER B 1 437 ? 7.957 -35.719 -2.373 1 94.31 437 SER B N 1
ATOM 8228 C CA . SER B 1 437 ? 7.953 -35.969 -3.812 1 94.31 437 SER B CA 1
ATOM 8229 C C . SER B 1 437 ? 7.773 -34.688 -4.594 1 94.31 437 SER B C 1
ATOM 8231 O O . SER B 1 437 ? 7.145 -33.75 -4.105 1 94.31 437 SER B O 1
ATOM 8233 N N . ASP B 1 438 ? 8.344 -34.656 -5.824 1 93.25 438 ASP B N 1
ATOM 8234 C CA . ASP B 1 438 ? 8.219 -33.5 -6.711 1 93.25 438 ASP B CA 1
ATOM 8235 C C . ASP B 1 438 ? 6.895 -33.531 -7.473 1 93.25 438 ASP B C 1
ATOM 8237 O O . ASP B 1 438 ? 6.414 -32.5 -7.941 1 93.25 438 ASP B O 1
ATOM 8241 N N . TYR B 1 439 ? 6.395 -34.75 -7.637 1 94.5 439 TYR B N 1
ATOM 8242 C CA . TYR B 1 439 ? 5.156 -34.906 -8.383 1 94.5 439 TYR B CA 1
ATOM 8243 C C . TYR B 1 439 ? 4.012 -35.312 -7.457 1 94.5 439 TYR B C 1
ATOM 8245 O O . TYR B 1 439 ? 3.92 -36.469 -7.035 1 94.5 439 TYR B O 1
ATOM 8253 N N . VAL B 1 440 ? 3.193 -34.281 -7.215 1 96.5 440 VAL B N 1
ATOM 8254 C CA . VAL B 1 440 ? 2.141 -34.562 -6.234 1 96.5 440 VAL B CA 1
ATOM 8255 C C . VAL B 1 440 ? 0.81 -34 -6.758 1 96.5 440 VAL B C 1
ATOM 8257 O O . VAL B 1 440 ? 0.784 -33.156 -7.652 1 96.5 440 VAL B O 1
ATOM 8260 N N . LEU B 1 441 ? -0.206 -34.625 -6.273 1 96.69 441 LEU B N 1
ATOM 8261 C CA . LEU B 1 441 ? -1.572 -34.125 -6.434 1 96.69 441 LEU B CA 1
ATOM 8262 C C . LEU B 1 441 ? -2.076 -33.5 -5.145 1 96.69 441 LEU B C 1
ATOM 8264 O O . LEU B 1 441 ? -1.864 -34.031 -4.055 1 96.69 441 LEU B O 1
ATOM 8268 N N . THR B 1 442 ? -2.693 -32.375 -5.301 1 96.38 442 THR B N 1
ATOM 8269 C CA . THR B 1 442 ? -3.094 -31.625 -4.109 1 96.38 442 THR B CA 1
ATOM 8270 C C . THR B 1 442 ? -4.582 -31.281 -4.156 1 96.38 442 THR B C 1
ATOM 8272 O O . THR B 1 442 ? -5.168 -31.172 -5.234 1 96.38 442 THR B O 1
ATOM 8275 N N . CYS B 1 443 ? -5.168 -31.219 -2.984 1 95.56 443 CYS B N 1
ATOM 8276 C CA . CYS B 1 443 ? -6.551 -30.781 -2.846 1 95.56 443 CYS B CA 1
ATOM 8277 C C . CYS B 1 443 ? -6.637 -29.266 -2.719 1 95.56 443 CYS B C 1
ATOM 8279 O O . CYS B 1 443 ? -5.805 -28.641 -2.051 1 95.56 443 CYS B O 1
ATOM 8281 N N . MET B 1 444 ? -7.551 -28.609 -3.352 1 93.38 444 MET B N 1
ATOM 8282 C CA . MET B 1 444 ? -7.68 -27.156 -3.314 1 93.38 444 MET B CA 1
ATOM 8283 C C . MET B 1 444 ? -8.453 -26.703 -2.078 1 93.38 444 MET B C 1
ATOM 8285 O O . MET B 1 444 ? -8.312 -25.562 -1.628 1 93.38 444 MET B O 1
ATOM 8289 N N . ASP B 1 445 ? -9.188 -27.5 -1.493 1 92.06 445 ASP B N 1
ATOM 8290 C CA . ASP B 1 445 ? -10.086 -27.156 -0.395 1 92.06 445 ASP B CA 1
ATOM 8291 C C . ASP B 1 445 ? -9.453 -27.484 0.956 1 92.06 445 ASP B C 1
ATOM 8293 O O . ASP B 1 445 ? -9.891 -26.969 1.989 1 92.06 445 ASP B O 1
ATOM 8297 N N . CYS B 1 446 ? -8.492 -28.359 0.953 1 91.94 446 CYS B N 1
ATOM 8298 C CA . CYS B 1 446 ? -7.824 -28.734 2.197 1 91.94 446 CYS B CA 1
ATOM 8299 C C . CYS B 1 446 ? -6.34 -29 1.969 1 91.94 446 CYS B C 1
ATOM 8301 O O . CYS B 1 446 ? -5.824 -28.734 0.88 1 91.94 446 CYS B O 1
ATOM 8303 N N . ASP B 1 447 ? -5.574 -29.5 2.928 1 90.12 447 ASP B N 1
ATOM 8304 C CA . ASP B 1 447 ? -4.125 -29.656 2.836 1 90.12 447 ASP B CA 1
ATOM 8305 C C . ASP B 1 447 ? -3.758 -31.094 2.471 1 90.12 447 ASP B C 1
ATOM 8307 O O . ASP B 1 447 ? -2.664 -31.562 2.799 1 90.12 447 ASP B O 1
ATOM 8311 N N . PHE B 1 448 ? -4.656 -31.797 1.793 1 93.25 448 PHE B N 1
ATOM 8312 C CA . PHE B 1 448 ? -4.398 -33.156 1.392 1 93.25 448 PHE B CA 1
ATOM 8313 C C . PHE B 1 448 ? -3.449 -33.219 0.199 1 93.25 448 PHE B C 1
ATOM 8315 O O . PHE B 1 448 ? -3.717 -32.594 -0.839 1 93.25 448 PHE B O 1
ATOM 8322 N N . VAL B 1 449 ? -2.307 -33.906 0.343 1 96.12 449 VAL B N 1
ATOM 8323 C CA . VAL B 1 449 ? -1.287 -34.062 -0.69 1 96.12 449 VAL B CA 1
ATOM 8324 C C . VAL B 1 449 ? -1.041 -35.531 -0.962 1 96.12 449 VAL B C 1
ATOM 8326 O O . VAL B 1 449 ? -0.872 -36.312 -0.03 1 96.12 449 VAL B O 1
ATOM 8329 N N . LEU B 1 450 ? -1.095 -35.938 -2.225 1 95.25 450 LEU B N 1
ATOM 8330 C CA . LEU B 1 450 ? -0.917 -37.312 -2.637 1 95.25 450 LEU B CA 1
ATOM 8331 C C . LEU B 1 450 ? 0.141 -37.438 -3.729 1 95.25 450 LEU B C 1
ATOM 8333 O O . LEU B 1 450 ? 0.036 -36.781 -4.77 1 95.25 450 LEU B O 1
ATOM 8337 N N . ASP B 1 451 ? 1.201 -38.25 -3.488 1 95.56 451 ASP B N 1
ATOM 8338 C CA . ASP B 1 451 ? 2.199 -38.438 -4.539 1 95.56 451 ASP B CA 1
ATOM 8339 C C . ASP B 1 451 ? 1.736 -39.469 -5.566 1 95.56 451 ASP B C 1
ATOM 8341 O O . ASP B 1 451 ? 0.73 -40.156 -5.359 1 95.56 451 ASP B O 1
ATOM 8345 N N . PHE B 1 452 ? 2.35 -39.562 -6.668 1 96.5 452 PHE B N 1
ATOM 8346 C CA . PHE B 1 452 ? 1.923 -40.406 -7.766 1 96.5 452 PHE B CA 1
ATOM 8347 C C . PHE B 1 452 ? 2.105 -41.875 -7.406 1 96.5 452 PHE B C 1
ATOM 8349 O O . PHE B 1 452 ? 1.393 -42.75 -7.922 1 96.5 452 PHE B O 1
ATOM 8356 N N . LYS B 1 453 ? 3.059 -42.188 -6.59 1 94.5 453 LYS B N 1
ATOM 8357 C CA . LYS B 1 453 ? 3.248 -43.562 -6.141 1 94.5 453 LYS B CA 1
ATOM 8358 C C . LYS B 1 453 ? 2.025 -44.062 -5.375 1 94.5 453 LYS B C 1
ATOM 8360 O O . LYS B 1 453 ? 1.52 -45.156 -5.645 1 94.5 453 LYS B O 1
ATOM 8365 N N . CYS B 1 454 ? 1.606 -43.25 -4.461 1 93.12 454 CYS B N 1
ATOM 8366 C CA . CYS B 1 454 ? 0.453 -43.594 -3.643 1 93.12 454 CYS B CA 1
ATOM 8367 C C . CYS B 1 454 ? -0.839 -43.5 -4.445 1 93.12 454 CYS B C 1
ATOM 8369 O O . CYS B 1 454 ? -1.784 -44.25 -4.207 1 93.12 454 CYS B O 1
ATOM 8371 N N . ALA B 1 455 ? -0.884 -42.656 -5.371 1 95 455 ALA B N 1
ATOM 8372 C CA . ALA B 1 455 ? -2.08 -42.438 -6.184 1 95 455 ALA B CA 1
ATOM 8373 C C . ALA B 1 455 ? -2.346 -43.656 -7.078 1 95 455 ALA B C 1
ATOM 8375 O O . ALA B 1 455 ? -3.49 -43.906 -7.457 1 95 455 ALA B O 1
ATOM 8376 N N . THR B 1 456 ? -1.307 -44.344 -7.445 1 94.31 456 THR B N 1
ATOM 8377 C CA . THR B 1 456 ? -1.452 -45.438 -8.398 1 94.31 456 THR B CA 1
ATOM 8378 C C . THR B 1 456 ? -1.484 -46.781 -7.676 1 94.31 456 THR B C 1
ATOM 8380 O O . THR B 1 456 ? -1.384 -47.844 -8.305 1 94.31 456 THR B O 1
ATOM 8383 N N . LEU B 1 457 ? -1.583 -46.781 -6.395 1 92.31 457 LEU B N 1
ATOM 8384 C CA . LEU B 1 457 ? -1.719 -48.031 -5.648 1 92.31 457 LEU B CA 1
ATOM 8385 C C . LEU B 1 457 ? -3.029 -48.75 -5.992 1 92.31 457 LEU B C 1
ATOM 8387 O O . LEU B 1 457 ? -4.062 -48.094 -6.152 1 92.31 457 LEU B O 1
ATOM 8391 N N . PRO B 1 458 ? -2.936 -50.031 -6.156 1 88.88 458 PRO B N 1
ATOM 8392 C CA . PRO B 1 458 ? -4.188 -50.719 -6.422 1 88.88 458 PRO B CA 1
ATOM 8393 C C . PRO B 1 458 ? -5.164 -50.656 -5.25 1 88.88 458 PRO B C 1
ATOM 8395 O O . PRO B 1 458 ? -4.766 -50.875 -4.102 1 88.88 458 PRO B O 1
ATOM 8398 N N . PRO B 1 459 ? -6.344 -50.438 -5.527 1 86.75 459 PRO B N 1
ATOM 8399 C CA . PRO B 1 459 ? -7.32 -50.344 -4.441 1 86.75 459 PRO B CA 1
ATOM 8400 C C . PRO B 1 459 ? -7.535 -51.688 -3.727 1 86.75 459 PRO B C 1
ATOM 8402 O O . PRO B 1 459 ? -7.77 -51.688 -2.516 1 86.75 459 PRO B O 1
ATOM 8405 N N . ASN B 1 460 ? -7.457 -52.75 -4.496 1 84.31 460 ASN B N 1
ATOM 8406 C CA . ASN B 1 460 ? -7.637 -54.094 -3.932 1 84.31 460 ASN B CA 1
ATOM 8407 C C . ASN B 1 460 ? -6.48 -55.031 -4.305 1 84.31 460 ASN B C 1
ATOM 8409 O O . ASN B 1 460 ? -5.98 -54.969 -5.43 1 84.31 460 ASN B O 1
ATOM 8413 N N . VAL B 1 461 ? -6.078 -55.812 -3.283 1 84 461 VAL B N 1
ATOM 8414 C CA . VAL B 1 461 ? -5.016 -56.781 -3.52 1 84 461 VAL B CA 1
ATOM 8415 C C . VAL B 1 461 ? -5.371 -58.094 -2.844 1 84 461 VAL B C 1
ATOM 8417 O O . VAL B 1 461 ? -5.98 -58.125 -1.771 1 84 461 VAL B O 1
ATOM 8420 N N . ARG B 1 462 ? -5.016 -59.125 -3.496 1 78.69 462 ARG B N 1
ATOM 8421 C CA . ARG B 1 462 ? -5.266 -60.438 -2.914 1 78.69 462 ARG B CA 1
ATOM 8422 C C . ARG B 1 462 ? -4.012 -61 -2.244 1 78.69 462 ARG B C 1
ATOM 8424 O O . ARG B 1 462 ? -2.906 -60.844 -2.762 1 78.69 462 ARG B O 1
ATOM 8431 N N . TYR B 1 463 ? -4.215 -61.375 -1.039 1 76.75 463 TYR B N 1
ATOM 8432 C CA . TYR B 1 463 ? -3.141 -62 -0.281 1 76.75 463 TYR B CA 1
ATOM 8433 C C . TYR B 1 463 ? -3.529 -63.406 0.131 1 76.75 463 TYR B C 1
ATOM 8435 O O . TYR B 1 463 ? -4.605 -63.625 0.694 1 76.75 463 TYR B O 1
ATOM 8443 N N . LYS B 1 464 ? -2.641 -64.438 -0.131 1 64.69 464 LYS B N 1
ATOM 8444 C CA . LYS B 1 464 ? -2.84 -65.812 0.24 1 64.69 464 LYS B CA 1
ATOM 8445 C C . LYS B 1 464 ? -4.207 -66.312 -0.22 1 64.69 464 LYS B C 1
ATOM 8447 O O . LYS B 1 464 ? -4.758 -65.812 -1.201 1 64.69 464 LYS B O 1
ATOM 8452 N N . TYR B 1 465 ? -4.645 -67.375 0.34 1 56.81 465 TYR B N 1
ATOM 8453 C CA . TYR B 1 465 ? -5.898 -68.062 0.005 1 56.81 465 TYR B CA 1
ATOM 8454 C C . TYR B 1 465 ? -7.082 -67.375 0.666 1 56.81 465 TYR B C 1
ATOM 8456 O O . TYR B 1 465 ? -8.141 -68 0.853 1 56.81 465 TYR B O 1
ATOM 8464 N N . ASP B 1 466 ? -6.727 -66 0.946 1 60 466 ASP B N 1
ATOM 8465 C CA . ASP B 1 466 ? -7.844 -65.375 1.612 1 60 466 ASP B CA 1
ATOM 8466 C C . ASP B 1 466 ? -8.984 -65.125 0.635 1 60 466 ASP B C 1
ATOM 8468 O O . ASP B 1 466 ? -8.758 -64.688 -0.51 1 60 466 ASP B O 1
ATOM 8472 N N . ARG B 1 467 ? -10.141 -65.5 0.932 1 64.88 467 ARG B N 1
ATOM 8473 C CA . ARG B 1 467 ? -11.359 -65.375 0.139 1 64.88 467 ARG B CA 1
ATOM 8474 C C . ARG B 1 467 ? -11.641 -63.906 -0.186 1 64.88 467 ARG B C 1
ATOM 8476 O O . ARG B 1 467 ? -12.047 -63.594 -1.307 1 64.88 467 ARG B O 1
ATOM 8483 N N . ASP B 1 468 ? -11.273 -63.062 0.86 1 79.56 468 ASP B N 1
ATOM 8484 C CA . ASP B 1 468 ? -11.625 -61.656 0.644 1 79.56 468 ASP B CA 1
ATOM 8485 C C . ASP B 1 468 ? -10.375 -60.812 0.359 1 79.56 468 ASP B C 1
ATOM 8487 O O . ASP B 1 468 ? -9.375 -60.938 1.062 1 79.56 468 ASP B O 1
ATOM 8491 N N . PRO B 1 469 ? -10.461 -59.938 -0.673 1 84.06 469 PRO B N 1
ATOM 8492 C CA . PRO B 1 469 ? -9.312 -59.094 -1 1 84.06 469 PRO B CA 1
ATOM 8493 C C . PRO B 1 469 ? -9.047 -58.031 0.057 1 84.06 469 PRO B C 1
ATOM 8495 O O . PRO B 1 469 ? -9.961 -57.656 0.793 1 84.06 469 PRO B O 1
ATOM 8498 N N . LEU B 1 470 ? -7.77 -57.688 0.17 1 87.56 470 LEU B N 1
ATOM 8499 C CA . LEU B 1 470 ? -7.391 -56.562 1.041 1 87.56 470 LEU B CA 1
ATOM 8500 C C . LEU B 1 470 ? -7.695 -55.219 0.38 1 87.56 470 LEU B C 1
ATOM 8502 O O . LEU B 1 470 ? -7.508 -55.062 -0.83 1 87.56 470 LEU B O 1
ATOM 8506 N N . ARG B 1 471 ? -8.172 -54.344 1.162 1 87.06 471 ARG B N 1
ATOM 8507 C CA . ARG B 1 471 ? -8.492 -53 0.649 1 87.06 471 ARG B CA 1
ATOM 8508 C C . ARG B 1 471 ? -7.574 -51.938 1.248 1 87.06 471 ARG B C 1
ATOM 8510 O O . ARG B 1 471 ? -7.148 -52.062 2.398 1 87.06 471 ARG B O 1
ATOM 8517 N N . LEU B 1 472 ? -7.355 -50.969 0.332 1 86.44 472 LEU B N 1
ATOM 8518 C CA . LEU B 1 472 ? -6.551 -49.844 0.784 1 86.44 472 LEU B CA 1
ATOM 8519 C C . LEU B 1 472 ? -7.32 -49 1.798 1 86.44 472 LEU B C 1
ATOM 8521 O O . LEU B 1 472 ? -8.484 -48.656 1.575 1 86.44 472 LEU B O 1
ATOM 8525 N N . CYS B 1 473 ? -6.758 -48.75 2.902 1 79.06 473 CYS B N 1
ATOM 8526 C CA . CYS B 1 473 ? -7.426 -48 3.955 1 79.06 473 CYS B CA 1
ATOM 8527 C C . CYS B 1 473 ? -6.504 -46.938 4.539 1 79.06 473 CYS B C 1
ATOM 8529 O O . CYS B 1 473 ? -5.309 -47.188 4.73 1 79.06 473 CYS B O 1
ATOM 8531 N N . TYR B 1 474 ? -6.996 -45.688 4.512 1 70.56 474 TYR B N 1
ATOM 8532 C CA . TYR B 1 474 ? -6.297 -44.625 5.203 1 70.56 474 TYR B CA 1
ATOM 8533 C C . TYR B 1 474 ? -7.031 -44.219 6.48 1 70.56 474 TYR B C 1
ATOM 8535 O O . TYR B 1 474 ? -8.156 -43.719 6.426 1 70.56 474 TYR B O 1
ATOM 8543 N N . ASP B 1 475 ? -6.621 -44.844 7.645 1 60.84 475 ASP B N 1
ATOM 8544 C CA . ASP B 1 475 ? -7.32 -44.625 8.914 1 60.84 475 ASP B CA 1
ATOM 8545 C C . ASP B 1 475 ? -6.719 -43.469 9.695 1 60.84 475 ASP B C 1
ATOM 8547 O O . ASP B 1 475 ? -6.871 -43.406 10.914 1 60.84 475 ASP B O 1
ATOM 8551 N N . GLY B 1 476 ? -5.879 -42.719 9.172 1 55.38 476 GLY B N 1
ATOM 8552 C CA . GLY B 1 476 ? -5.281 -41.625 9.953 1 55.38 476 GLY B CA 1
ATOM 8553 C C . GLY B 1 476 ? -6.301 -40.844 10.758 1 55.38 476 GLY B C 1
ATOM 8554 O O . GLY B 1 476 ? -5.977 -40.312 11.82 1 55.38 476 GLY B O 1
ATOM 8555 N N . ASP B 1 477 ? -7.516 -40.656 10.266 1 53.47 477 ASP B N 1
ATOM 8556 C CA . ASP B 1 477 ? -8.438 -39.812 11.016 1 53.47 477 ASP B CA 1
ATOM 8557 C C . ASP B 1 477 ? -9.25 -40.625 12.016 1 53.47 477 ASP B C 1
ATOM 8559 O O . ASP B 1 477 ? -10.055 -40.094 12.773 1 53.47 477 ASP B O 1
ATOM 8563 N N . LYS B 1 478 ? -9.164 -42.062 11.812 1 54.38 478 LYS B N 1
ATOM 8564 C CA . LYS B 1 478 ? -10.047 -42.781 12.727 1 54.38 478 LYS B CA 1
ATOM 8565 C C . LYS B 1 478 ? -9.359 -43 14.078 1 54.38 478 LYS B C 1
ATOM 8567 O O . LYS B 1 478 ? -8.141 -43.156 14.148 1 54.38 478 LYS B O 1
ATOM 8572 N N . ASP B 1 479 ? -9.859 -42.5 15.117 1 51.47 479 ASP B N 1
ATOM 8573 C CA . ASP B 1 479 ? -9.5 -42.656 16.516 1 51.47 479 ASP B CA 1
ATOM 8574 C C . ASP B 1 479 ? -9.297 -44.125 16.859 1 51.47 479 ASP B C 1
ATOM 8576 O O . ASP B 1 479 ? -9.703 -44.594 17.922 1 51.47 479 ASP B O 1
ATOM 8580 N N . LEU B 1 480 ? -9.031 -44.969 16 1 50 480 LEU B N 1
ATOM 8581 C CA . LEU B 1 480 ? -8.977 -46.344 16.469 1 50 480 LEU B CA 1
ATOM 8582 C C . LEU B 1 480 ? -7.715 -46.594 17.297 1 50 480 LEU B C 1
ATOM 8584 O O . LEU B 1 480 ? -6.621 -46.188 16.906 1 50 480 LEU B O 1
ATOM 8588 N N . THR B 1 481 ? -7.797 -46.812 18.578 1 52 481 THR B N 1
ATOM 8589 C CA . THR B 1 481 ? -6.879 -47.062 19.672 1 52 481 THR B CA 1
ATOM 8590 C C . THR B 1 481 ? -6.023 -48.312 19.375 1 52 481 THR B C 1
ATOM 8592 O O . THR B 1 481 ? -5.098 -48.625 20.109 1 52 481 THR B O 1
ATOM 8595 N N . SER B 1 482 ? -6.332 -49.188 18.391 1 58.97 482 SER B N 1
ATOM 8596 C CA . SER B 1 482 ? -5.633 -50.469 18.422 1 58.97 482 SER B CA 1
ATOM 8597 C C . SER B 1 482 ? -4.41 -50.438 17.5 1 58.97 482 SER B C 1
ATOM 8599 O O . SER B 1 482 ? -4.379 -49.719 16.516 1 58.97 482 SER B O 1
ATOM 8601 N N . SER B 1 483 ? -3.258 -50.875 17.938 1 68.94 483 SER B N 1
ATOM 8602 C CA . SER B 1 483 ? -2.01 -51.094 17.219 1 68.94 483 SER B CA 1
ATOM 8603 C C . SER B 1 483 ? -2.191 -52.094 16.078 1 68.94 483 SER B C 1
ATOM 8605 O O . SER B 1 483 ? -2.898 -53.094 16.234 1 68.94 483 SER B O 1
ATOM 8607 N N . TYR B 1 484 ? -1.831 -51.688 14.82 1 77.69 484 TYR B N 1
ATOM 8608 C CA . TYR B 1 484 ? -1.857 -52.594 13.695 1 77.69 484 TYR B CA 1
ATOM 8609 C C . TYR B 1 484 ? -0.512 -53.312 13.531 1 77.69 484 TYR B C 1
ATOM 8611 O O . TYR B 1 484 ? 0.536 -52.719 13.805 1 77.69 484 TYR B O 1
ATOM 8619 N N . TRP B 1 485 ? -0.633 -54.656 13.336 1 85.75 485 TRP B N 1
ATOM 8620 C CA . TRP B 1 485 ? 0.57 -55.406 13.039 1 85.75 485 TRP B CA 1
ATOM 8621 C C . TRP B 1 485 ? 0.504 -56 11.633 1 85.75 485 TRP B C 1
ATOM 8623 O O . TRP B 1 485 ? -0.55 -56.5 11.203 1 85.75 485 TRP B O 1
ATOM 8633 N N . CYS B 1 486 ? 1.578 -55.938 10.906 1 89.19 486 CYS B N 1
ATOM 8634 C CA . CYS B 1 486 ? 1.656 -56.531 9.57 1 89.19 486 CYS B CA 1
ATOM 8635 C C . CYS B 1 486 ? 1.729 -58.062 9.648 1 89.19 486 CYS B C 1
ATOM 8637 O O . CYS B 1 486 ? 2.561 -58.594 10.375 1 89.19 486 CYS B O 1
ATOM 8639 N N . GLU B 1 487 ? 1.026 -58.688 8.938 1 84.19 487 GLU B N 1
ATOM 8640 C CA . GLU B 1 487 ? 0.976 -60.156 8.961 1 84.19 487 GLU B CA 1
ATOM 8641 C C . GLU B 1 487 ? 2.219 -60.75 8.312 1 84.19 487 GLU B C 1
ATOM 8643 O O . GLU B 1 487 ? 2.58 -61.906 8.594 1 84.19 487 GLU B O 1
ATOM 8648 N N . ILE B 1 488 ? 2.881 -59.969 7.578 1 82.19 488 ILE B N 1
ATOM 8649 C CA . ILE B 1 488 ? 4.008 -60.5 6.824 1 82.19 488 ILE B CA 1
ATOM 8650 C C . ILE B 1 488 ? 5.305 -60.25 7.594 1 82.19 488 ILE B C 1
ATOM 8652 O O . ILE B 1 488 ? 6.027 -61.188 7.926 1 82.19 488 ILE B O 1
ATOM 8656 N N . CYS B 1 489 ? 5.617 -59.062 7.918 1 82.19 489 CYS B N 1
ATOM 8657 C CA . CYS B 1 489 ? 6.883 -58.781 8.578 1 82.19 489 CYS B CA 1
ATOM 8658 C C . CYS B 1 489 ? 6.723 -58.781 10.094 1 82.19 489 CYS B C 1
ATOM 8660 O O . CYS B 1 489 ? 7.711 -58.719 10.828 1 82.19 489 CYS B O 1
ATOM 8662 N N . GLU B 1 490 ? 5.516 -58.688 10.547 1 83.56 490 GLU B N 1
ATOM 8663 C CA . GLU B 1 490 ? 5.172 -58.781 11.961 1 83.56 490 GLU B CA 1
ATOM 8664 C C . GLU B 1 490 ? 5.664 -57.531 12.719 1 83.56 490 GLU B C 1
ATOM 8666 O O . GLU B 1 490 ? 6.016 -57.625 13.898 1 83.56 490 GLU B O 1
ATOM 8671 N N . ARG B 1 491 ? 5.793 -56.562 12.023 1 86.31 491 ARG B N 1
ATOM 8672 C CA . ARG B 1 491 ? 6.164 -55.312 12.68 1 86.31 491 ARG B CA 1
ATOM 8673 C C . ARG B 1 491 ? 4.941 -54.438 12.914 1 86.31 491 ARG B C 1
ATOM 8675 O O . ARG B 1 491 ? 3.926 -54.562 12.227 1 86.31 491 ARG B O 1
ATOM 8682 N N . GLU B 1 492 ? 5.145 -53.594 13.906 1 85.62 492 GLU B N 1
ATOM 8683 C CA . GLU B 1 492 ? 4.082 -52.656 14.211 1 85.62 492 GLU B CA 1
ATOM 8684 C C . GLU B 1 492 ? 3.938 -51.594 13.109 1 85.62 492 GLU B C 1
ATOM 8686 O O . GLU B 1 492 ? 4.934 -51.125 12.562 1 85.62 492 GLU B O 1
ATOM 8691 N N . MET B 1 493 ? 2.697 -51.344 12.797 1 83.44 493 MET B N 1
ATOM 8692 C CA . MET B 1 493 ? 2.436 -50.406 11.719 1 83.44 493 MET B CA 1
ATOM 8693 C C . MET B 1 493 ? 1.965 -49.062 12.266 1 83.44 493 MET B C 1
ATOM 8695 O O . MET B 1 493 ? 1.313 -49 13.305 1 83.44 493 MET B O 1
ATOM 8699 N N . ASP B 1 494 ? 2.449 -48.062 11.625 1 76.88 494 ASP B N 1
ATOM 8700 C CA . ASP B 1 494 ? 2.002 -46.719 11.961 1 76.88 494 ASP B CA 1
ATOM 8701 C C . ASP B 1 494 ? 0.599 -46.438 11.422 1 76.88 494 ASP B C 1
ATOM 8703 O O . ASP B 1 494 ? 0.368 -46.5 10.219 1 76.88 494 ASP B O 1
ATOM 8707 N N . LYS B 1 495 ? -0.288 -46.094 12.266 1 70.44 495 LYS B N 1
ATOM 8708 C CA . LYS B 1 495 ? -1.689 -45.875 11.922 1 70.44 495 LYS B CA 1
ATOM 8709 C C . LYS B 1 495 ? -1.846 -44.656 11 1 70.44 495 LYS B C 1
ATOM 8711 O O . LYS B 1 495 ? -2.867 -44.531 10.32 1 70.44 495 LYS B O 1
ATOM 8716 N N . GLU B 1 496 ? -0.873 -43.812 10.992 1 74.88 496 GLU B N 1
ATOM 8717 C CA . GLU B 1 496 ? -0.976 -42.594 10.195 1 74.88 496 GLU B CA 1
ATOM 8718 C C . GLU B 1 496 ? -0.626 -42.875 8.734 1 74.88 496 GLU B C 1
ATOM 8720 O O . GLU B 1 496 ? -0.874 -42.031 7.863 1 74.88 496 GLU B O 1
ATOM 8725 N N . ASN B 1 497 ? -0.149 -44.125 8.516 1 78.5 497 ASN B N 1
ATOM 8726 C CA . ASN B 1 497 ? 0.221 -44.469 7.152 1 78.5 497 ASN B CA 1
ATOM 8727 C C . ASN B 1 497 ? -0.854 -45.312 6.48 1 78.5 497 ASN B C 1
ATOM 8729 O O . ASN B 1 497 ? -1.623 -46 7.156 1 78.5 497 ASN B O 1
ATOM 8733 N N . ILE B 1 498 ? -0.888 -45.188 5.223 1 82.62 498 ILE B N 1
ATOM 8734 C CA . ILE B 1 498 ? -1.818 -45.969 4.445 1 82.62 498 ILE B CA 1
ATOM 8735 C C . ILE B 1 498 ? -1.397 -47.438 4.5 1 82.62 498 ILE B C 1
ATOM 8737 O O . ILE B 1 498 ? -0.205 -47.75 4.574 1 82.62 498 ILE B O 1
ATOM 8741 N N . LEU B 1 499 ? -2.414 -48.312 4.68 1 85.38 499 LEU B N 1
ATOM 8742 C CA . LEU B 1 499 ? -2.15 -49.719 4.738 1 85.38 499 LEU B CA 1
ATOM 8743 C C . LEU B 1 499 ? -3.285 -50.531 4.098 1 85.38 499 LEU B C 1
ATOM 8745 O O . LEU B 1 499 ? -4.324 -49.938 3.75 1 85.38 499 LEU B O 1
ATOM 8749 N N . TYR B 1 500 ? -2.986 -51.75 3.748 1 86.94 500 TYR B N 1
ATOM 8750 C CA . TYR B 1 500 ? -4.031 -52.656 3.254 1 86.94 500 TYR B CA 1
ATOM 8751 C C . TYR B 1 500 ? -4.672 -53.438 4.398 1 86.94 500 TYR B C 1
ATOM 8753 O O . TYR B 1 500 ? -3.975 -53.938 5.285 1 86.94 500 TYR B O 1
ATOM 8761 N N . THR B 1 501 ? -6.023 -53.5 4.418 1 85.44 501 THR B N 1
ATOM 8762 C CA . THR B 1 501 ? -6.715 -54.219 5.488 1 85.44 501 THR B CA 1
ATOM 8763 C C . THR B 1 501 ? -7.895 -55 4.934 1 85.44 501 THR B C 1
ATOM 8765 O O . THR B 1 501 ? -8.359 -54.75 3.82 1 85.44 501 THR B O 1
ATOM 8768 N N . CYS B 1 502 ? -8.172 -56.094 5.59 1 81.88 502 CYS B N 1
ATOM 8769 C CA . CYS B 1 502 ? -9.352 -56.875 5.285 1 81.88 502 CYS B CA 1
ATOM 8770 C C . CYS B 1 502 ? -10.383 -56.781 6.406 1 81.88 502 CYS B C 1
ATOM 8772 O O . CYS B 1 502 ? -10.078 -57.094 7.559 1 81.88 502 CYS B O 1
ATOM 8774 N N . GLU B 1 503 ? -11.531 -56.406 6.109 1 75.31 503 GLU B N 1
ATOM 8775 C CA . GLU B 1 503 ? -12.57 -56.219 7.117 1 75.31 503 GLU B CA 1
ATOM 8776 C C . GLU B 1 503 ? -12.992 -57.531 7.727 1 75.31 503 GLU B C 1
ATOM 8778 O O . GLU B 1 503 ? -13.234 -57.625 8.938 1 75.31 503 GLU B O 1
ATOM 8783 N N . SER B 1 504 ? -13.078 -58.531 6.918 1 76.19 504 SER B N 1
ATOM 8784 C CA . SER B 1 504 ? -13.594 -59.812 7.375 1 76.19 504 SER B CA 1
ATOM 8785 C C . SER B 1 504 ? -12.57 -60.562 8.234 1 76.19 504 SER B C 1
ATOM 8787 O O . SER B 1 504 ? -12.914 -61.125 9.266 1 76.19 504 SER B O 1
ATOM 8789 N N . SER B 1 505 ? -11.328 -60.5 7.887 1 75.19 505 SER B N 1
ATOM 8790 C CA . SER B 1 505 ? -10.305 -61.281 8.586 1 75.19 505 SER B CA 1
ATOM 8791 C C . SER B 1 505 ? -9.539 -60.406 9.578 1 75.19 505 SER B C 1
ATOM 8793 O O . SER B 1 505 ? -8.859 -60.906 10.469 1 75.19 505 SER B O 1
ATOM 8795 N N . GLY B 1 506 ? -9.664 -59.094 9.438 1 76.38 506 GLY B N 1
ATOM 8796 C CA . GLY B 1 506 ? -8.938 -58.188 10.312 1 76.38 506 GLY B CA 1
ATOM 8797 C C . GLY B 1 506 ? -7.453 -58.125 9.984 1 76.38 506 GLY B C 1
ATOM 8798 O O . GLY B 1 506 ? -6.68 -57.531 10.742 1 76.38 506 GLY B O 1
ATOM 8799 N N . SER B 1 507 ? -7.059 -58.719 8.906 1 82.31 507 SER B N 1
ATOM 8800 C CA . SER B 1 507 ? -5.652 -58.719 8.531 1 82.31 507 SER B CA 1
ATOM 8801 C C . SER B 1 507 ? -5.191 -57.344 8.062 1 82.31 507 SER B C 1
ATOM 8803 O O . SER B 1 507 ? -5.941 -56.625 7.406 1 82.31 507 SER B O 1
ATOM 8805 N N . THR B 1 508 ? -3.971 -56.969 8.555 1 85.88 508 THR B N 1
ATOM 8806 C CA . THR B 1 508 ? -3.332 -55.75 8.125 1 85.88 508 THR B CA 1
ATOM 8807 C C . THR B 1 508 ? -1.929 -56 7.59 1 85.88 508 THR B C 1
ATOM 8809 O O . THR B 1 508 ? -1.194 -56.812 8.148 1 85.88 508 THR B O 1
ATOM 8812 N N . ILE B 1 509 ? -1.675 -55.344 6.445 1 87.56 509 ILE B N 1
ATOM 8813 C CA . ILE B 1 509 ? -0.381 -55.625 5.828 1 87.56 509 ILE B CA 1
ATOM 8814 C C . ILE B 1 509 ? 0.223 -54.312 5.301 1 87.56 509 ILE B C 1
ATOM 8816 O O . ILE B 1 509 ? -0.494 -53.469 4.785 1 87.56 509 ILE B O 1
ATOM 8820 N N . HIS B 1 510 ? 1.584 -54.25 5.434 1 86.88 510 HIS B N 1
ATOM 8821 C CA . HIS B 1 510 ? 2.312 -53.125 4.848 1 86.88 510 HIS B CA 1
ATOM 8822 C C . HIS B 1 510 ? 2.205 -53.125 3.326 1 86.88 510 HIS B C 1
ATOM 8824 O O . HIS B 1 510 ? 2.156 -54.219 2.709 1 86.88 510 HIS B O 1
ATOM 8830 N N . ILE B 1 511 ? 2.23 -51.969 2.781 1 86.88 511 ILE B N 1
ATOM 8831 C CA . ILE B 1 511 ? 2.184 -51.844 1.329 1 86.88 511 ILE B CA 1
ATOM 8832 C C . ILE B 1 511 ? 3.418 -52.5 0.717 1 86.88 511 ILE B C 1
ATOM 8834 O O . ILE B 1 511 ? 3.309 -53.25 -0.25 1 86.88 511 ILE B O 1
ATOM 8838 N N . GLU B 1 512 ? 4.559 -52.25 1.264 1 83.5 512 GLU B N 1
ATOM 8839 C CA . GLU B 1 512 ? 5.805 -52.812 0.725 1 83.5 512 GLU B CA 1
ATOM 8840 C C . GLU B 1 512 ? 5.859 -54.312 0.877 1 83.5 512 GLU B C 1
ATOM 8842 O O . GLU B 1 512 ? 6.457 -55 0.05 1 83.5 512 GLU B O 1
ATOM 8847 N N . CYS B 1 513 ? 5.223 -54.812 1.898 1 85.31 513 CYS B N 1
ATOM 8848 C CA . CYS B 1 513 ? 5.25 -56.25 2.156 1 85.31 513 CYS B CA 1
ATOM 8849 C C . CYS B 1 513 ? 4.336 -57 1.191 1 85.31 513 CYS B C 1
ATOM 8851 O O . CYS B 1 513 ? 4.621 -58.125 0.81 1 85.31 513 CYS B O 1
ATOM 8853 N N . ILE B 1 514 ? 3.33 -56.344 0.851 1 86.38 514 ILE B N 1
ATOM 8854 C CA . ILE B 1 514 ? 2.348 -57.031 0.021 1 86.38 514 ILE B CA 1
ATOM 8855 C C . ILE B 1 514 ? 2.668 -56.812 -1.454 1 86.38 514 ILE B C 1
ATOM 8857 O O . ILE B 1 514 ? 2.443 -57.688 -2.289 1 86.38 514 ILE B O 1
ATOM 8861 N N . LEU B 1 515 ? 3.078 -55.688 -1.877 1 87.88 515 LEU B N 1
ATOM 8862 C CA . LEU B 1 515 ? 3.293 -55.375 -3.285 1 87.88 515 LEU B CA 1
ATOM 8863 C C . LEU B 1 515 ? 4.754 -55.562 -3.672 1 87.88 515 LEU B C 1
ATOM 8865 O O . LEU B 1 515 ? 5.051 -56.125 -4.734 1 87.88 515 LEU B O 1
ATOM 8869 N N . GLY B 1 516 ? 5.676 -55.188 -2.816 1 87.62 516 GLY B N 1
ATOM 8870 C CA . GLY B 1 516 ? 7.094 -55.25 -3.125 1 87.62 516 GLY B CA 1
ATOM 8871 C C . GLY B 1 516 ? 7.52 -54.25 -4.188 1 87.62 516 GLY B C 1
ATOM 8872 O O . GLY B 1 516 ? 6.695 -53.5 -4.703 1 87.62 516 GLY B O 1
ATOM 8873 N N . ASP B 1 517 ? 8.805 -54.312 -4.613 1 89.38 517 ASP B N 1
ATOM 8874 C CA . ASP B 1 517 ? 9.367 -53.312 -5.531 1 89.38 517 ASP B CA 1
ATOM 8875 C C . ASP B 1 517 ? 9.359 -53.844 -6.965 1 89.38 517 ASP B C 1
ATOM 8877 O O . ASP B 1 517 ? 9.531 -53.062 -7.91 1 89.38 517 ASP B O 1
ATOM 8881 N N . PHE B 1 518 ? 9.094 -55.125 -7.156 1 90.75 518 PHE B N 1
ATOM 8882 C CA . PHE B 1 518 ? 9.266 -55.719 -8.484 1 90.75 518 PHE B CA 1
ATOM 8883 C C . PHE B 1 518 ? 7.934 -56.188 -9.047 1 90.75 518 PHE B C 1
ATOM 8885 O O . PHE B 1 518 ? 7.902 -57 -9.977 1 90.75 518 PHE B O 1
ATOM 8892 N N . ARG B 1 519 ? 6.902 -55.688 -8.492 1 88 519 ARG B N 1
ATOM 8893 C CA . ARG B 1 519 ? 5.57 -56.125 -8.891 1 88 519 ARG B CA 1
ATOM 8894 C C . ARG B 1 519 ? 5.262 -55.719 -10.328 1 88 519 ARG B C 1
ATOM 8896 O O . ARG B 1 519 ? 4.5 -56.406 -11.016 1 88 519 ARG B O 1
ATOM 8903 N N . TYR B 1 520 ? 5.887 -54.688 -10.805 1 91.75 520 TYR B N 1
ATOM 8904 C CA . TYR B 1 520 ? 5.516 -54.156 -12.109 1 91.75 520 TYR B CA 1
ATOM 8905 C C . TYR B 1 520 ? 6.57 -54.469 -13.156 1 91.75 520 TYR B C 1
ATOM 8907 O O . TYR B 1 520 ? 6.656 -53.812 -14.188 1 91.75 520 TYR B O 1
ATOM 8915 N N . VAL B 1 521 ? 7.34 -55.406 -12.859 1 90.25 521 VAL B N 1
ATOM 8916 C CA . VAL B 1 521 ? 8.25 -56.031 -13.82 1 90.25 521 VAL B CA 1
ATOM 8917 C C . VAL B 1 521 ? 7.758 -57.438 -14.18 1 90.25 521 VAL B C 1
ATOM 8919 O O . VAL B 1 521 ? 7.512 -58.25 -13.297 1 90.25 521 VAL B O 1
ATOM 8922 N N . LYS B 1 522 ? 7.562 -57.594 -15.453 1 87.69 522 LYS B N 1
ATOM 8923 C CA . LYS B 1 522 ? 7.059 -58.906 -15.883 1 87.69 522 LYS B CA 1
ATOM 8924 C C . LYS B 1 522 ? 7.98 -60.031 -15.422 1 87.69 522 LYS B C 1
ATOM 8926 O O . LYS B 1 522 ? 9.195 -59.969 -15.625 1 87.69 522 LYS B O 1
ATOM 8931 N N . PRO B 1 523 ? 7.43 -61 -14.844 1 85.88 523 PRO B N 1
ATOM 8932 C CA . PRO B 1 523 ? 8.25 -62.156 -14.422 1 85.88 523 PRO B CA 1
ATOM 8933 C C . PRO B 1 523 ? 8.93 -62.844 -15.594 1 85.88 523 PRO B C 1
ATOM 8935 O O . PRO B 1 523 ? 8.359 -62.938 -16.688 1 85.88 523 PRO B O 1
ATOM 8938 N N . ARG B 1 524 ? 10.117 -63.406 -15.344 1 82.06 524 ARG B N 1
ATOM 8939 C CA . ARG B 1 524 ? 10.914 -64.188 -16.297 1 82.06 524 ARG B CA 1
ATOM 8940 C C . ARG B 1 524 ? 11.523 -63.25 -17.359 1 82.06 524 ARG B C 1
ATOM 8942 O O . ARG B 1 524 ? 12.156 -63.719 -18.312 1 82.06 524 ARG B O 1
ATOM 8949 N N . LEU B 1 525 ? 11.195 -62.062 -17.156 1 83.38 525 LEU B N 1
ATOM 8950 C CA . LEU B 1 525 ? 11.852 -61.094 -18.031 1 83.38 525 LEU B CA 1
ATOM 8951 C C . LEU B 1 525 ? 13.297 -60.844 -17.609 1 83.38 525 LEU B C 1
ATOM 8953 O O . LEU B 1 525 ? 13.57 -60.625 -16.438 1 83.38 525 LEU B O 1
ATOM 8957 N N . HIS B 1 526 ? 14.117 -61 -18.578 1 85.94 526 HIS B N 1
ATOM 8958 C CA . HIS B 1 526 ? 15.523 -60.688 -18.312 1 85.94 526 HIS B CA 1
ATOM 8959 C C . HIS B 1 526 ? 15.805 -59.188 -18.516 1 85.94 526 HIS B C 1
ATOM 8961 O O . HIS B 1 526 ? 15.414 -58.625 -19.531 1 85.94 526 HIS B O 1
ATOM 8967 N N . PHE B 1 527 ? 16.359 -58.656 -17.5 1 85.81 527 PHE B N 1
ATOM 8968 C CA . PHE B 1 527 ? 16.688 -57.25 -17.625 1 85.81 527 PHE B CA 1
ATOM 8969 C C . PHE B 1 527 ? 18.062 -56.938 -17.047 1 85.81 527 PHE B C 1
ATOM 8971 O O . PHE B 1 527 ? 18.641 -57.781 -16.359 1 85.81 527 PHE B O 1
ATOM 8978 N N . GLU B 1 528 ? 18.562 -55.812 -17.484 1 85.06 528 GLU B N 1
ATOM 8979 C CA . GLU B 1 528 ? 19.875 -55.406 -17.016 1 85.06 528 GLU B CA 1
ATOM 8980 C C . GLU B 1 528 ? 19.781 -54.188 -16.109 1 85.06 528 GLU B C 1
ATOM 8982 O O . GLU B 1 528 ? 19 -53.25 -16.375 1 85.06 528 GLU B O 1
ATOM 8987 N N . PHE B 1 529 ? 20.422 -54.25 -15 1 84.25 529 PHE B N 1
ATOM 8988 C CA . PHE B 1 529 ? 20.5 -53.156 -14.039 1 84.25 529 PHE B CA 1
ATOM 8989 C C . PHE B 1 529 ? 21.938 -52.969 -13.547 1 84.25 529 PHE B C 1
ATOM 8991 O O . PHE B 1 529 ? 22.516 -53.906 -12.953 1 84.25 529 PHE B O 1
ATOM 8998 N N . ASN B 1 530 ? 22.5 -51.875 -13.82 1 80.69 530 ASN B N 1
ATOM 8999 C CA . ASN B 1 530 ? 23.875 -51.594 -13.461 1 80.69 530 ASN B CA 1
ATOM 9000 C C . ASN B 1 530 ? 24.828 -52.625 -14.039 1 80.69 530 ASN B C 1
ATOM 9002 O O . ASN B 1 530 ? 25.656 -53.188 -13.32 1 80.69 530 ASN B O 1
ATOM 9006 N N . LYS B 1 531 ? 24.594 -53.062 -15.266 1 77.69 531 LYS B N 1
ATOM 9007 C CA . LYS B 1 531 ? 25.453 -53.938 -16.062 1 77.69 531 LYS B CA 1
ATOM 9008 C C . LYS B 1 531 ? 25.375 -55.375 -15.57 1 77.69 531 LYS B C 1
ATOM 9010 O O . LYS B 1 531 ? 26.281 -56.156 -15.805 1 77.69 531 LYS B O 1
ATOM 9015 N N . ARG B 1 532 ? 24.359 -55.594 -14.836 1 83.56 532 ARG B N 1
ATOM 9016 C CA . ARG B 1 532 ? 24.109 -56.969 -14.414 1 83.56 532 ARG B CA 1
ATOM 9017 C C . ARG B 1 532 ? 22.75 -57.469 -14.914 1 83.56 532 ARG B C 1
ATOM 9019 O O . ARG B 1 532 ? 21.812 -56.688 -15.055 1 83.56 532 ARG B O 1
ATOM 9026 N N . LYS B 1 533 ? 22.75 -58.688 -15.039 1 87.88 533 LYS B N 1
ATOM 9027 C CA . LYS B 1 533 ? 21.531 -59.281 -15.562 1 87.88 533 LYS B CA 1
ATOM 9028 C C . LYS B 1 533 ? 20.688 -59.875 -14.445 1 87.88 533 LYS B C 1
ATOM 9030 O O . LYS B 1 533 ? 21.203 -60.562 -13.562 1 87.88 533 LYS B O 1
ATOM 9035 N N . TRP B 1 534 ? 19.453 -59.562 -14.5 1 89.19 534 TRP B N 1
ATOM 9036 C CA . TRP B 1 534 ? 18.531 -60 -13.461 1 89.19 534 TRP B CA 1
ATOM 9037 C C . TRP B 1 534 ? 17.266 -60.562 -14.078 1 89.19 534 TRP B C 1
ATOM 9039 O O . TRP B 1 534 ? 16.969 -60.344 -15.258 1 89.19 534 TRP B O 1
ATOM 9049 N N . GLU B 1 535 ? 16.609 -61.344 -13.32 1 90.31 535 GLU B N 1
ATOM 9050 C CA . GLU B 1 535 ? 15.281 -61.844 -13.641 1 90.31 535 GLU B CA 1
ATOM 9051 C C . GLU B 1 535 ? 14.359 -61.781 -12.43 1 90.31 535 GLU B C 1
ATOM 9053 O O . GLU B 1 535 ? 14.789 -62.031 -11.305 1 90.31 535 GLU B O 1
ATOM 9058 N N . VAL B 1 536 ? 13.172 -61.406 -12.727 1 89.81 536 VAL B N 1
ATOM 9059 C CA . VAL B 1 536 ? 12.234 -61.312 -11.617 1 89.81 536 VAL B CA 1
ATOM 9060 C C . VAL B 1 536 ? 11.508 -62.656 -11.461 1 89.81 536 VAL B C 1
ATOM 9062 O O . VAL B 1 536 ? 11.094 -63.25 -12.445 1 89.81 536 VAL B O 1
ATOM 9065 N N . ALA B 1 537 ? 11.422 -63.094 -10.219 1 86.56 537 ALA B N 1
ATOM 9066 C CA . ALA B 1 537 ? 10.75 -64.375 -9.898 1 86.56 537 ALA B CA 1
ATOM 9067 C C . ALA B 1 537 ? 9.883 -64.188 -8.656 1 86.56 537 ALA B C 1
ATOM 9069 O O . ALA B 1 537 ? 10.008 -63.219 -7.914 1 86.56 537 ALA B O 1
ATOM 9070 N N . LEU B 1 538 ? 9.016 -65.125 -8.539 1 84 538 LEU B N 1
ATOM 9071 C CA . LEU B 1 538 ? 8.195 -65.188 -7.332 1 84 538 LEU B CA 1
ATOM 9072 C C . LEU B 1 538 ? 9.031 -65.625 -6.125 1 84 538 LEU B C 1
ATOM 9074 O O . LEU B 1 538 ? 9.891 -66.5 -6.223 1 84 538 LEU B O 1
ATOM 9078 N N . ASN B 1 539 ? 8.648 -64.938 -5.094 1 83.44 539 ASN B N 1
ATOM 9079 C CA . ASN B 1 539 ? 9.336 -65.25 -3.846 1 83.44 539 ASN B CA 1
ATOM 9080 C C . ASN B 1 539 ? 8.836 -66.562 -3.264 1 83.44 539 ASN B C 1
ATOM 9082 O O . ASN B 1 539 ? 7.629 -66.75 -3.096 1 83.44 539 ASN B O 1
ATOM 9086 N N . GLY B 1 540 ? 9.609 -67.5 -3.178 1 72.75 540 GLY B N 1
ATOM 9087 C CA . GLY B 1 540 ? 9.219 -68.812 -2.648 1 72.75 540 GLY B CA 1
ATOM 9088 C C . GLY B 1 540 ? 8.852 -68.812 -1.178 1 72.75 540 GLY B C 1
ATOM 9089 O O . GLY B 1 540 ? 8.938 -67.75 -0.541 1 72.75 540 GLY B O 1
ATOM 9090 N N . ILE B 1 541 ? 8.328 -69.938 -0.694 1 69.12 541 ILE B N 1
ATOM 9091 C CA . ILE B 1 541 ? 7.879 -70.062 0.684 1 69.12 541 ILE B CA 1
ATOM 9092 C C . ILE B 1 541 ? 9.055 -69.875 1.637 1 69.12 541 ILE B C 1
ATOM 9094 O O . ILE B 1 541 ? 8.883 -69.375 2.744 1 69.12 541 ILE B O 1
ATOM 9098 N N . ASN B 1 542 ? 10.211 -70.25 1.215 1 71.19 542 ASN B N 1
ATOM 9099 C CA . ASN B 1 542 ? 11.375 -70.188 2.1 1 71.19 542 ASN B CA 1
ATOM 9100 C C . ASN B 1 542 ? 11.945 -68.75 2.219 1 71.19 542 ASN B C 1
ATOM 9102 O O . ASN B 1 542 ? 12.742 -68.5 3.113 1 71.19 542 ASN B O 1
ATOM 9106 N N . ARG B 1 543 ? 11.5 -67.75 1.42 1 78.69 543 ARG B N 1
ATOM 9107 C CA . ARG B 1 543 ? 11.922 -66.312 1.413 1 78.69 543 ARG B CA 1
ATOM 9108 C C . ARG B 1 543 ? 13.438 -66.25 1.53 1 78.69 543 ARG B C 1
ATOM 9110 O O . ARG B 1 543 ? 13.969 -66 2.617 1 78.69 543 ARG B O 1
ATOM 9117 N N . PRO B 1 544 ? 14.086 -66.312 0.507 1 82.88 544 PRO B N 1
ATOM 9118 C CA . PRO B 1 544 ? 15.555 -66.312 0.535 1 82.88 544 PRO B CA 1
ATOM 9119 C C . PRO B 1 544 ? 16.141 -65 1.099 1 82.88 544 PRO B C 1
ATOM 9121 O O . PRO B 1 544 ? 15.445 -64 1.163 1 82.88 544 PRO B O 1
ATOM 9124 N N . GLY B 1 545 ? 17.375 -65.062 1.621 1 85 545 GLY B N 1
ATOM 9125 C CA . GLY B 1 545 ? 18.078 -63.875 2.086 1 85 545 GLY B CA 1
ATOM 9126 C C . GLY B 1 545 ? 18.609 -63 0.955 1 85 545 GLY B C 1
ATOM 9127 O O . GLY B 1 545 ? 19.109 -63.531 -0.045 1 85 545 GLY B O 1
ATOM 9128 N N . CYS B 1 546 ? 18.359 -61.781 1.019 1 86.06 546 CYS B N 1
ATOM 9129 C CA . CYS B 1 546 ? 18.875 -60.844 0.039 1 86.06 546 CYS B CA 1
ATOM 9130 C C . CYS B 1 546 ? 20.406 -60.844 0.044 1 86.06 546 CYS B C 1
ATOM 9132 O O . CYS B 1 546 ? 21.031 -60.75 1.104 1 86.06 546 CYS B O 1
ATOM 9134 N N . TYR B 1 547 ? 20.938 -60.969 -0.957 1 81.06 547 TYR B N 1
ATOM 9135 C CA . TYR B 1 547 ? 22.391 -61.062 -1.045 1 81.06 547 TYR B CA 1
ATOM 9136 C C . TYR B 1 547 ? 23.047 -59.719 -0.748 1 81.06 547 TYR B C 1
ATOM 9138 O O . TYR B 1 547 ? 24.219 -59.688 -0.372 1 81.06 547 TYR B O 1
ATOM 9146 N N . LYS B 1 548 ? 22.359 -58.625 -0.752 1 81.31 548 LYS B N 1
ATOM 9147 C CA . LYS B 1 548 ? 22.922 -57.281 -0.547 1 81.31 548 LYS B CA 1
ATOM 9148 C C . LYS B 1 548 ? 22.719 -56.812 0.894 1 81.31 548 LYS B C 1
ATOM 9150 O O . LYS B 1 548 ? 23.688 -56.438 1.562 1 81.31 548 LYS B O 1
ATOM 9155 N N . CYS B 1 549 ? 21.5 -56.875 1.405 1 79.38 549 CYS B N 1
ATOM 9156 C CA . CYS B 1 549 ? 21.234 -56.344 2.744 1 79.38 549 CYS B CA 1
ATOM 9157 C C . CYS B 1 549 ? 21.281 -57.469 3.779 1 79.38 549 CYS B C 1
ATOM 9159 O O . CYS B 1 549 ? 21.422 -57.219 4.977 1 79.38 549 CYS B O 1
ATOM 9161 N N . GLY B 1 550 ? 21.141 -58.688 3.371 1 79 550 GLY B N 1
ATOM 9162 C CA . GLY B 1 550 ? 21.234 -59.844 4.27 1 79 550 GLY B CA 1
ATOM 9163 C C . GLY B 1 550 ? 19.922 -60.188 4.926 1 79 550 GLY B C 1
ATOM 9164 O O . GLY B 1 550 ? 19.812 -61.25 5.586 1 79 550 GLY B O 1
ATOM 9165 N N . PHE B 1 551 ? 18.984 -59.406 4.719 1 82.62 551 PHE B N 1
ATOM 9166 C CA . PHE B 1 551 ? 17.688 -59.688 5.34 1 82.62 551 PHE B CA 1
ATOM 9167 C C . PHE B 1 551 ? 16.828 -60.594 4.445 1 82.62 551 PHE B C 1
ATOM 9169 O O . PHE B 1 551 ? 17.078 -60.688 3.246 1 82.62 551 PHE B O 1
ATOM 9176 N N . ARG B 1 552 ? 15.859 -61.25 5.027 1 82.81 552 ARG B N 1
ATOM 9177 C CA . ARG B 1 552 ? 14.938 -62.062 4.25 1 82.81 552 ARG B CA 1
ATOM 9178 C C . ARG B 1 552 ? 14.023 -61.219 3.389 1 82.81 552 ARG B C 1
ATOM 9180 O O . ARG B 1 552 ? 13.516 -60.188 3.846 1 82.81 552 ARG B O 1
ATOM 9187 N N . CYS B 1 553 ? 13.938 -61.656 2.193 1 81 553 CYS B N 1
ATOM 9188 C CA . CYS B 1 553 ? 13.102 -60.938 1.254 1 81 553 CYS B CA 1
ATOM 9189 C C . CYS B 1 553 ? 11.625 -61.062 1.607 1 81 553 CYS B C 1
ATOM 9191 O O . CYS B 1 553 ? 11.094 -62.156 1.632 1 81 553 CYS B O 1
ATOM 9193 N N . LYS B 1 554 ? 10.961 -59.969 1.873 1 76.88 554 LYS B N 1
ATOM 9194 C CA . LYS B 1 554 ? 9.594 -60 2.379 1 76.88 554 LYS B CA 1
ATOM 9195 C C . LYS B 1 554 ? 8.586 -59.844 1.244 1 76.88 554 LYS B C 1
ATOM 9197 O O . LYS B 1 554 ? 7.469 -60.375 1.328 1 76.88 554 LYS B O 1
ATOM 9202 N N . GLY B 1 555 ? 8.891 -59.344 0.176 1 81.19 555 GLY B N 1
ATOM 9203 C CA . GLY B 1 555 ? 7.953 -59.125 -0.91 1 81.19 555 GLY B CA 1
ATOM 9204 C C . GLY B 1 555 ? 7.648 -60.344 -1.723 1 81.19 555 GLY B C 1
ATOM 9205 O O . GLY B 1 555 ? 8.328 -61.375 -1.59 1 81.19 555 GLY B O 1
ATOM 9206 N N . PRO B 1 556 ? 6.551 -60.219 -2.459 1 82.94 556 PRO B N 1
ATOM 9207 C CA . PRO B 1 556 ? 6.133 -61.406 -3.238 1 82.94 556 PRO B CA 1
ATOM 9208 C C . PRO B 1 556 ? 7.066 -61.688 -4.406 1 82.94 556 PRO B C 1
ATOM 9210 O O . PRO B 1 556 ? 7.062 -62.812 -4.941 1 82.94 556 PRO B O 1
ATOM 9213 N N . PHE B 1 557 ? 7.871 -60.688 -4.809 1 87.25 557 PHE B N 1
ATOM 9214 C CA . PHE B 1 557 ? 8.773 -60.875 -5.941 1 87.25 557 PHE B CA 1
ATOM 9215 C C . PHE B 1 557 ? 10.211 -60.531 -5.547 1 87.25 557 PHE B C 1
ATOM 9217 O O . PHE B 1 557 ? 10.445 -59.688 -4.699 1 87.25 557 PHE B O 1
ATOM 9224 N N . VAL B 1 558 ? 11.117 -61.281 -6.168 1 89.38 558 VAL B N 1
ATOM 9225 C CA . VAL B 1 558 ? 12.539 -61.031 -5.941 1 89.38 558 VAL B CA 1
ATOM 9226 C C . VAL B 1 558 ? 13.273 -61 -7.281 1 89.38 558 VAL B C 1
ATOM 9228 O O . VAL B 1 558 ? 12.789 -61.531 -8.281 1 89.38 558 VAL B O 1
ATOM 9231 N N . ALA B 1 559 ? 14.297 -60.312 -7.305 1 90.5 559 ALA B N 1
ATOM 9232 C CA . ALA B 1 559 ? 15.195 -60.344 -8.453 1 90.5 559 ALA B CA 1
ATOM 9233 C C . ALA B 1 559 ? 16.312 -61.375 -8.266 1 90.5 559 ALA B C 1
ATOM 9235 O O . ALA B 1 559 ? 16.984 -61.375 -7.227 1 90.5 559 ALA B O 1
ATOM 9236 N N . VAL B 1 560 ? 16.391 -62.125 -9.25 1 90.81 560 VAL B N 1
ATOM 9237 C CA . VAL B 1 560 ? 17.406 -63.188 -9.203 1 90.81 560 VAL B CA 1
ATOM 9238 C C . VAL B 1 560 ? 18.516 -62.875 -10.195 1 90.81 560 VAL B C 1
ATOM 9240 O O . VAL B 1 560 ? 18.266 -62.562 -11.359 1 90.81 560 VAL B O 1
ATOM 9243 N N . SER B 1 561 ? 19.703 -63 -9.695 1 89.94 561 SER B N 1
ATOM 9244 C CA . SER B 1 561 ? 20.844 -62.75 -10.57 1 89.94 561 SER B CA 1
ATOM 9245 C C . SER B 1 561 ? 21.062 -63.906 -11.547 1 89.94 561 SER B C 1
ATOM 9247 O O . SER B 1 561 ? 20.938 -65.062 -11.172 1 89.94 561 SER B O 1
ATOM 9249 N N . LEU B 1 562 ? 21.266 -63.5 -12.703 1 87.69 562 LEU B N 1
ATOM 9250 C CA . LEU B 1 562 ? 21.547 -64.562 -13.695 1 87.69 562 LEU B CA 1
ATOM 9251 C C . LEU B 1 562 ? 23.047 -64.812 -13.781 1 87.69 562 LEU B C 1
ATOM 9253 O O . LEU B 1 562 ? 23.469 -65.812 -14.32 1 87.69 562 LEU B O 1
ATOM 9257 N N . ASP B 1 563 ? 23.844 -64 -13.227 1 81.12 563 ASP B N 1
ATOM 9258 C CA . ASP B 1 563 ? 25.297 -64.125 -13.266 1 81.12 563 ASP B CA 1
ATOM 9259 C C . ASP B 1 563 ? 25.797 -64.938 -12.078 1 81.12 563 ASP B C 1
ATOM 9261 O O . ASP B 1 563 ? 26.812 -65.688 -12.188 1 81.12 563 ASP B O 1
ATOM 9265 N N . TYR B 1 564 ? 25.125 -64.75 -11.023 1 77.38 564 TYR B N 1
ATOM 9266 C CA . TYR B 1 564 ? 25.594 -65.438 -9.812 1 77.38 564 TYR B CA 1
ATOM 9267 C C . TYR B 1 564 ? 24.547 -66.375 -9.281 1 77.38 564 TYR B C 1
ATOM 9269 O O . TYR B 1 564 ? 23.344 -66.125 -9.328 1 77.38 564 TYR B O 1
ATOM 9277 N N . THR B 1 565 ? 25 -67.5 -8.859 1 75.75 565 THR B N 1
ATOM 9278 C CA . THR B 1 565 ? 24.094 -68.5 -8.344 1 75.75 565 THR B CA 1
ATOM 9279 C C . THR B 1 565 ? 23.547 -68.125 -6.973 1 75.75 565 THR B C 1
ATOM 9281 O O . THR B 1 565 ? 24.297 -67.562 -6.148 1 75.75 565 THR B O 1
ATOM 9284 N N . ASN B 1 566 ? 22.281 -68.25 -6.668 1 70.31 566 ASN B N 1
ATOM 9285 C CA . ASN B 1 566 ? 21.562 -68.062 -5.414 1 70.31 566 ASN B CA 1
ATOM 9286 C C . ASN B 1 566 ? 21.641 -66.625 -4.906 1 70.31 566 ASN B C 1
ATOM 9288 O O . ASN B 1 566 ? 21.859 -66.375 -3.717 1 70.31 566 ASN B O 1
ATOM 9292 N N . SER B 1 567 ? 21.719 -65.688 -5.824 1 83.31 567 SER B N 1
ATOM 9293 C CA . SER B 1 567 ? 21.75 -64.312 -5.426 1 83.31 567 SER B CA 1
ATOM 9294 C C . SER B 1 567 ? 20.391 -63.625 -5.652 1 83.31 567 SER B C 1
ATOM 9296 O O . SER B 1 567 ? 19.969 -63.469 -6.793 1 83.31 567 SER B O 1
ATOM 9298 N N . TYR B 1 568 ? 19.734 -63.344 -4.559 1 86.25 568 TYR B N 1
ATOM 9299 C CA . TYR B 1 568 ? 18.406 -62.75 -4.582 1 86.25 568 TYR B CA 1
ATOM 9300 C C . TYR B 1 568 ? 18.453 -61.312 -4.031 1 86.25 568 TYR B C 1
ATOM 9302 O O . TYR B 1 568 ? 19.234 -61 -3.137 1 86.25 568 TYR B O 1
ATOM 9310 N N . VAL B 1 569 ? 17.688 -60.469 -4.699 1 87 569 VAL B N 1
ATOM 9311 C CA . VAL B 1 569 ? 17.516 -59.125 -4.203 1 87 569 VAL B CA 1
ATOM 9312 C C . VAL B 1 569 ? 16.031 -58.781 -4.145 1 87 569 VAL B C 1
ATOM 9314 O O . VAL B 1 569 ? 15.266 -59.156 -5.035 1 87 569 VAL B O 1
ATOM 9317 N N . CYS B 1 570 ? 15.555 -58.125 -3.111 1 78.31 570 CYS B N 1
ATOM 9318 C CA . CYS B 1 570 ? 14.125 -57.906 -3.029 1 78.31 570 CYS B CA 1
ATOM 9319 C C . CYS B 1 570 ? 13.812 -56.406 -3.127 1 78.31 570 CYS B C 1
ATOM 9321 O O . CYS B 1 570 ? 12.844 -56 -3.781 1 78.31 570 CYS B O 1
ATOM 9323 N N . PRO B 1 571 ? 14.641 -55.5 -2.436 1 83.56 571 PRO B N 1
ATOM 9324 C CA . PRO B 1 571 ? 14.266 -54.094 -2.625 1 83.56 571 PRO B CA 1
ATOM 9325 C C . PRO B 1 571 ? 15.062 -53.406 -3.734 1 83.56 571 PRO B C 1
ATOM 9327 O O . PRO B 1 571 ? 16.172 -53.844 -4.055 1 83.56 571 PRO B O 1
ATOM 9330 N N . LEU B 1 572 ? 14.367 -52.469 -4.379 1 86.81 572 LEU B N 1
ATOM 9331 C CA . LEU B 1 572 ? 14.992 -51.719 -5.457 1 86.81 572 LEU B CA 1
ATOM 9332 C C . LEU B 1 572 ? 16.266 -51.031 -4.969 1 86.81 572 LEU B C 1
ATOM 9334 O O . LEU B 1 572 ? 17.25 -50.938 -5.719 1 86.81 572 LEU B O 1
ATOM 9338 N N . LEU B 1 573 ? 16.25 -50.656 -3.742 1 84.88 573 LEU B N 1
ATOM 9339 C CA . LEU B 1 573 ? 17.406 -49.969 -3.152 1 84.88 573 LEU B CA 1
ATOM 9340 C C . LEU B 1 573 ? 18.625 -50.875 -3.172 1 84.88 573 LEU B C 1
ATOM 9342 O O . LEU B 1 573 ? 19.75 -50.406 -3.346 1 84.88 573 LEU B O 1
ATOM 9346 N N . CYS B 1 574 ? 18.375 -52.219 -2.957 1 84.88 574 CYS B N 1
ATOM 9347 C CA . CYS B 1 574 ? 19.469 -53.188 -2.943 1 84.88 574 CYS B CA 1
ATOM 9348 C C . CYS B 1 574 ? 20 -53.438 -4.352 1 84.88 574 CYS B C 1
ATOM 9350 O O . CYS B 1 574 ? 21.156 -53.812 -4.523 1 84.88 574 CYS B O 1
ATOM 9352 N N . LEU B 1 575 ? 19.203 -53.156 -5.289 1 83.19 575 LEU B N 1
ATOM 9353 C CA . LEU B 1 575 ? 19.672 -53.219 -6.664 1 83.19 575 LEU B CA 1
ATOM 9354 C C . LEU B 1 575 ? 20.625 -52.094 -6.984 1 83.19 575 LEU B C 1
ATOM 9356 O O . LEU B 1 575 ? 21.562 -52.25 -7.762 1 83.19 575 LEU B O 1
ATOM 9360 N N . TRP B 1 576 ? 20.359 -50.938 -6.406 1 80.5 576 TRP B N 1
ATOM 9361 C CA . TRP B 1 576 ? 21.172 -49.719 -6.641 1 80.5 576 TRP B CA 1
ATOM 9362 C C . TRP B 1 576 ? 22.516 -49.812 -5.926 1 80.5 576 TRP B C 1
ATOM 9364 O O . TRP B 1 576 ? 23.516 -49.312 -6.422 1 80.5 576 TRP B O 1
ATOM 9374 N N . ARG B 1 577 ? 22.547 -50.438 -4.625 1 70.5 577 ARG B N 1
ATOM 9375 C CA . ARG B 1 577 ? 23.75 -50.5 -3.797 1 70.5 577 ARG B CA 1
ATOM 9376 C C . ARG B 1 577 ? 24.844 -51.312 -4.473 1 70.5 577 ARG B C 1
ATOM 9378 O O . ARG B 1 577 ? 24.594 -52.438 -4.965 1 70.5 577 ARG B O 1
ATOM 9385 N N . GLY B 1 578 ? 25.703 -50.844 -5.266 1 52.56 578 GLY B N 1
ATOM 9386 C CA . GLY B 1 578 ? 26.859 -51.469 -5.887 1 52.56 578 GLY B CA 1
ATOM 9387 C C . GLY B 1 578 ? 27.453 -52.594 -5.043 1 52.56 578 GLY B C 1
ATOM 9388 O O . GLY B 1 578 ? 26.938 -52.875 -3.961 1 52.56 578 GLY B O 1
ATOM 9389 N N . GLU B 1 579 ? 28.5 -53.375 -5.445 1 45.91 579 GLU B N 1
ATOM 9390 C CA . GLU B 1 579 ? 29.25 -54.531 -4.938 1 45.91 579 GLU B CA 1
ATOM 9391 C C . GLU B 1 579 ? 29.766 -54.281 -3.525 1 45.91 579 GLU B C 1
ATOM 9393 O O . GLU B 1 579 ? 30.609 -55 -3.021 1 45.91 579 GLU B O 1
ATOM 9398 N N . THR B 1 580 ? 29.562 -53.344 -2.627 1 38.88 580 THR B N 1
ATOM 9399 C CA . THR B 1 580 ? 30.422 -53.656 -1.492 1 38.88 580 THR B CA 1
ATOM 9400 C C . THR B 1 580 ? 30 -54.969 -0.857 1 38.88 580 THR B C 1
ATOM 9402 O O . THR B 1 580 ? 28.812 -55.188 -0.594 1 38.88 580 THR B O 1
ATOM 9405 N N . LEU B 1 581 ? 30.766 -56.094 -0.977 1 35.38 581 LEU B N 1
ATOM 9406 C CA . LEU B 1 581 ? 30.875 -57.406 -0.348 1 35.38 581 LEU B CA 1
ATOM 9407 C C . LEU B 1 581 ? 30.594 -57.312 1.148 1 35.38 581 LEU B C 1
ATOM 9409 O O . LEU B 1 581 ? 31.328 -56.656 1.886 1 35.38 581 LEU B O 1
ATOM 9413 N N . ILE B 1 582 ? 29.578 -57.062 1.779 1 34.47 582 ILE B N 1
ATOM 9414 C CA . ILE B 1 582 ? 29.594 -57.344 3.207 1 34.47 582 ILE B CA 1
ATOM 9415 C C . ILE B 1 582 ? 29.938 -58.844 3.422 1 34.47 582 ILE B C 1
ATOM 9417 O O . ILE B 1 582 ? 29.141 -59.719 3.107 1 34.47 582 ILE B O 1
ATOM 9421 N N . PHE B 1 583 ? 31.172 -59.344 3.104 1 28.3 583 PHE B N 1
ATOM 9422 C CA . PHE B 1 583 ? 31.641 -60.625 3.627 1 28.3 583 PHE B CA 1
ATOM 9423 C C . PHE B 1 583 ? 31.297 -60.75 5.105 1 28.3 583 PHE B C 1
ATOM 9425 O O . PHE B 1 583 ? 30.688 -61.75 5.523 1 28.3 583 PHE B O 1
ATOM 9432 N N . ASN B 1 584 ? 32.406 -60.594 6.031 1 28.77 584 ASN B N 1
ATOM 9433 C CA . ASN B 1 584 ? 32.844 -61.312 7.219 1 28.77 584 ASN B CA 1
ATOM 9434 C C . ASN B 1 584 ? 31.906 -61.062 8.406 1 28.77 584 ASN B C 1
ATOM 9436 O O . ASN B 1 584 ? 31.875 -61.844 9.359 1 28.77 584 ASN B O 1
ATOM 9440 N N . SER B 1 585 ? 31.75 -59.781 9 1 24.91 585 SER B N 1
ATOM 9441 C CA . SER B 1 585 ? 31.688 -59.719 10.461 1 24.91 585 SER B CA 1
ATOM 9442 C C . SER B 1 585 ? 30.344 -60.219 10.977 1 24.91 585 SER B C 1
ATOM 9444 O O . SER B 1 585 ? 29.359 -59.469 10.93 1 24.91 585 SER B O 1
ATOM 9446 N N . ILE B 1 586 ? 29.625 -61.281 10.43 1 25.39 586 ILE B N 1
ATOM 9447 C CA . ILE B 1 586 ? 28.891 -62 11.453 1 25.39 586 ILE B CA 1
ATOM 9448 C C . ILE B 1 586 ? 29.781 -62.25 12.664 1 25.39 586 ILE B C 1
ATOM 9450 O O . ILE B 1 586 ? 30.75 -63 12.594 1 25.39 586 ILE B O 1
ATOM 9454 N N . ARG B 1 587 ? 30.328 -61.281 13.375 1 21.73 587 ARG B N 1
ATOM 9455 C CA . ARG B 1 587 ? 30.719 -61.625 14.734 1 21.73 587 ARG B CA 1
ATOM 9456 C C . ARG B 1 587 ? 29.672 -62.531 15.391 1 21.73 587 ARG B C 1
ATOM 9458 O O . ARG B 1 587 ? 28.516 -62.5 15 1 21.73 587 ARG B O 1
ATOM 9465 N N . ASP B 1 588 ? 30.094 -63.281 16.656 1 20.62 588 ASP B N 1
ATOM 9466 C CA . ASP B 1 588 ? 29.547 -64.062 17.75 1 20.62 588 ASP B CA 1
ATOM 9467 C C . ASP B 1 588 ? 28.266 -63.438 18.312 1 20.62 588 ASP B C 1
ATOM 9469 O O . ASP B 1 588 ? 28.188 -62.219 18.438 1 20.62 588 ASP B O 1
#

Organism: NCBI:txid81985

InterPro domains:
  IPR001965 Zinc finger, PHD-type [SM00249] (172-231)
  IPR001965 Zinc finger, PHD-type [SM00249] (316-385)
  IPR001965 Zinc finger, PHD-type [SM00249] (429-490)
  IPR002219 Protein kinase C-like, phorbol ester/diacylglycerol-binding domain [PF00130] (49-90)
  IPR002219 Protein kinase C-like, phorbol ester/diacylglycerol-binding domain [PS50081] (43-93)
  IPR002219 Protein kinase C-like, phorbol ester/diacylglycerol-binding domain [SM00109] (44-91)
  IPR002219 Protein kinase C-like, phorbol ester/diacylglycerol-binding domain [SM00109] (210-261)
  IPR004146 DC1 [PF03107] (95-144)
  IPR004146 DC1 [PF03107] (156-199)
  IPR004146 DC1 [PF03107] (209-256)
  IPR004146 DC1 [PF03107] (292-345)
  IPR004146 DC1 [PF03107] (466-514)
  IPR046349 C1-like domain superfamily [SSF57889] (70-148)
  IPR046349 C1-like domain superfamily [SSF57889] (126-212)
  IPR046349 C1-like domain superfamily [SSF57889] (235-358)
  IPR046349 C1-like domain superfamily [SSF57889] (438-524)
  IPR053192 Vacuole Formation Regulator [PTHR32410] (57-562)
  IPR054483 DC1-like, C-terminal [PF22926] (539-575)